Protein AF-A0AA96T340-F1 (afdb_monomer)

Radius of gyration: 32.49 Å; Cα contacts (8 Å, |Δi|>4): 1533; chains: 1; bounding box: 76×81×81 Å

Solvent-accessible surface area (backbone atoms only — not comparable to full-atom values): 41195 Å² total; per-residue (Å²): 133,86,87,86,60,64,63,72,46,76,49,75,46,79,54,94,93,41,64,44,44,32,46,36,30,49,36,89,90,39,70,36,36,41,37,37,32,40,48,68,54,60,96,86,75,66,95,65,74,82,82,49,53,55,70,60,89,51,55,88,79,50,81,39,20,38,37,27,38,34,57,59,29,42,74,78,50,100,56,52,52,40,67,31,45,29,44,75,91,42,54,40,46,60,53,51,35,56,51,47,53,56,47,29,62,74,69,72,49,57,46,53,23,29,36,24,32,15,35,29,48,2,13,35,42,15,51,52,36,18,41,68,42,64,63,10,30,18,42,29,25,42,41,46,42,30,54,84,63,44,71,61,68,67,47,46,60,40,39,56,68,23,40,66,94,57,52,75,67,54,42,48,72,76,42,32,54,75,48,22,54,58,53,25,26,51,71,72,34,31,42,36,32,32,42,40,39,35,41,67,50,17,58,66,54,40,66,44,17,52,52,48,51,56,60,48,56,77,66,50,55,92,82,42,46,73,50,59,74,46,79,46,78,45,80,41,74,84,54,32,72,54,60,75,54,72,70,59,45,51,52,50,49,68,71,66,49,70,53,72,76,77,72,70,90,64,78,70,51,42,33,16,36,29,31,44,40,61,96,62,68,87,46,45,49,61,36,56,61,31,46,60,76,65,60,38,70,30,39,30,40,29,19,66,50,41,69,66,51,58,73,54,57,62,91,81,63,85,54,51,74,48,76,41,69,42,78,48,76,47,50,28,57,26,57,35,56,74,66,49,81,28,51,28,41,36,38,38,49,29,79,46,78,63,56,38,71,60,52,47,67,51,46,44,47,49,48,69,66,76,32,43,30,34,29,34,33,44,46,71,63,55,48,64,50,23,60,81,42,61,65,38,71,69,56,47,47,30,34,49,55,26,46,77,71,72,35,60,89,48,38,52,36,41,64,79,44,70,48,32,35,37,26,41,68,56,43,61,74,71,34,51,76,39,48,46,39,31,60,42,37,50,53,51,40,52,78,72,65,52,44,71,48,53,86,46,64,72,89,49,60,69,59,53,58,78,68,64,61,91,62,34,48,41,80,43,78,85,47,76,64,56,51,52,53,50,51,54,51,52,51,31,50,48,62,56,36,76,80,44,50,58,29,64,75,38,53,70,66,67,44,48,62,66,58,53,61,46,45,74,76,45,90,74,73,94,39,75,44,89,42,57,59,40,88,35,73,89,31,83,75,43,33,34,19,35,31,29,38,35,57,65,27,56,90,24,41,63,56,28,52,56,27,53,49,73,65,41,27,40,32,39,33,36,23,36,36,33,53,89,58,58,34,63,61,54,42,50,75,73,28,27,22,36,40,54,38,85,58,65,36,40,65,43,37,37,50,16,55,31,52,68,68,50,85,32,48,32,39,36,39,42,64,29,74,48,60,62,57,38,83,68,53,44,59,40,56,44,42,37,57,75,65,36,27,31,32,22,29,28,55,71,83,74,68,64,61,60,70,53,69,71,48,41,47,33,27,51,51,26,45,73,66,66,34,37,67,46,34,50,34,36,68,78,43,57,53,27,24,38,18,40,73,45,40,68,72,57,38,43,69,36,35,44,41,34,40,39,36,52,47,47,32,53,76,75,69,49,48,69,46,59,76,45,70,65,87,57,73,83,68,50,76,86,47,64,84,37,72,47,54,98,68,80,70,19,54,50,53,41,27,51,52,12,41,43,37,32,17,48,44,51,53,66,76,72,46,70,72,74,79,67,107

Secondary structure (DSSP, 8-state):
------S-EEEEEEETTEEEEEEEE--TT-S-EEEEPP-PPPTTS-SS-S---TTGGGGGG-SSEEEEE--GGGGSSS-S--TT--BTTB-HHHHHHHHHHHHHHHHT--GGGEEEEEETHHHHHHHHHHHHSTT-EEEEES--SBGGGS-HHHHHHHHHHHSTT--HHHHHHHHHHHHBHHHHHHHHTEE-EEEEEEETT-HHHIIIIIHHHHHHHTTS-TT-EE--EEEEEE--TTTTTSPPPHHHHHHHHHHH-S---------PPPEEEEEE--S--TTHHHHHHHHGGG--SEEEEEESSHHHHHHTS-TT--SEEEEEE---TTTHHHHHHHH--SSEEEEEETT----HHHHHHHHHHHHTTS-SEEE---HHHHHHHHTTSPPPHHHHHHHHHHHHTT-GGGTT--TTSS-EEEEHHHHHHH-GGGGGSHHHHHHHHHHTT--EE-------HHHHHHT--TT-STTSPPPHHHHHHHHHHHHHHHHHHTTS-TTTT---TT--HHHHHHHHH----SEEE-------STTTT--EEEEEEESS-TTTHHHHHHHHHTT--SEEEEEEES--STHHHHHHHTT-EEEEESS---TTHHHHHHHHH--SSEEEE--SSSPPPHHHHHHHHHHHHTT-SEEEE-GGGG--SSPPHHHHHHHHHHHHTT-GGGTT--TTSSSEEEEHHHHHHH-GGGGGSHHHHHHHHHHTT--EEEEE----SSS----HHHH--SSSS-HHHHHHHHHHHHHHHHHHHHS-GGGG-

Mean predicted aligned error: 15.28 Å

Nearest PDB structures (foldseek):
  6yuv-assembly1_A  TM=7.376E-01  e=2.254E-07  Neisseria meningitidis serogroup A
  5hea-assembly1_A  TM=5.031E-01  e=1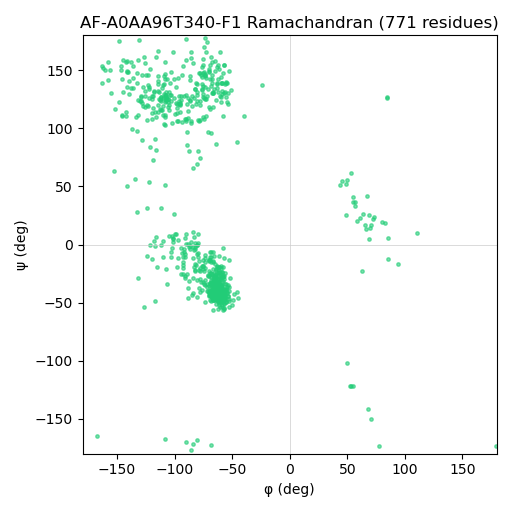.914E-06  Streptococcus parasanguinis FW213
  3q80-assembly1_A  TM=6.321E-01  e=6.190E-05  Mycobacterium tuberculosis H37Rv
  6hnq-assembly3_P  TM=5.502E-01  e=4.738E-05  Staphylococcus aureus subsp. aureus N315
  3okr-assembly1_A  TM=5.595E-01  e=1.054E-03  Mycobacterium tuberculosis H37Rv

Structure (mmCIF, N/CA/C/O backbone):
data_AF-A0AA96T340-F1
#
_entry.id   AF-A0AA96T340-F1
#
loop_
_atom_site.group_PDB
_atom_site.id
_atom_site.type_symbol
_atom_site.label_atom_id
_atom_site.label_alt_id
_atom_site.label_comp_id
_atom_site.label_asym_id
_atom_site.label_entity_id
_atom_site.label_seq_id
_atom_site.pdbx_PDB_ins_code
_atom_site.Cartn_x
_atom_site.Cartn_y
_atom_site.Cartn_z
_atom_site.occupancy
_atom_site.B_iso_or_equiv
_atom_site.auth_seq_id
_atom_site.auth_comp_id
_atom_site.auth_asym_id
_atom_site.auth_atom_id
_atom_site.pdbx_PDB_model_num
ATOM 1 N N . MET A 1 1 ? -3.541 -36.924 -28.729 1.00 50.34 1 MET A N 1
ATOM 2 C CA . MET A 1 1 ? -4.405 -35.769 -28.447 1.00 50.34 1 MET A CA 1
ATOM 3 C C . MET A 1 1 ? -3.937 -34.646 -29.336 1.00 50.34 1 MET A C 1
ATOM 5 O O . MET A 1 1 ? -2.755 -34.326 -29.276 1.00 50.34 1 MET A O 1
ATOM 9 N N . ASP A 1 2 ? -4.829 -34.131 -30.174 1.00 58.22 2 ASP A N 1
ATOM 10 C CA . ASP A 1 2 ? -4.626 -32.842 -30.830 1.00 58.22 2 ASP A CA 1
ATOM 11 C C . ASP A 1 2 ? -5.023 -31.769 -29.813 1.00 58.22 2 ASP A C 1
ATOM 13 O O . ASP A 1 2 ? -6.138 -31.799 -29.287 1.00 58.22 2 ASP A O 1
ATOM 17 N N . PHE A 1 3 ? -4.101 -30.875 -29.463 1.00 68.75 3 PHE A N 1
ATOM 18 C CA . PHE A 1 3 ? -4.396 -29.783 -28.540 1.00 68.75 3 PHE A CA 1
ATOM 19 C C . PHE A 1 3 ? -5.133 -28.678 -29.311 1.00 68.75 3 PHE A C 1
ATOM 21 O O . PHE A 1 3 ? -4.535 -27.999 -30.137 1.00 68.75 3 PHE A O 1
ATOM 28 N N . GLN A 1 4 ? -6.441 -28.531 -29.080 1.00 62.31 4 GLN A N 1
ATOM 29 C CA . GLN A 1 4 ? -7.300 -27.569 -29.795 1.00 62.31 4 GLN A CA 1
ATOM 30 C C . GLN A 1 4 ? -7.676 -26.330 -28.958 1.00 62.31 4 GLN A C 1
ATOM 32 O O . GLN A 1 4 ? -8.506 -25.535 -29.386 1.00 62.31 4 GLN A O 1
ATOM 37 N N . THR A 1 5 ? -7.098 -26.161 -27.764 1.00 73.69 5 THR A N 1
ATOM 38 C CA . THR A 1 5 ? -7.421 -25.057 -26.845 1.00 73.69 5 THR A CA 1
ATOM 39 C C . THR A 1 5 ? -6.288 -24.039 -26.752 1.00 73.69 5 THR A C 1
ATOM 41 O O . THR A 1 5 ? -5.120 -24.412 -26.651 1.00 73.69 5 THR A O 1
ATOM 44 N N . THR A 1 6 ? -6.648 -22.755 -26.749 1.00 74.25 6 THR A N 1
ATOM 45 C CA . THR A 1 6 ? -5.752 -21.629 -26.437 1.00 74.25 6 THR A CA 1
ATOM 46 C C . THR A 1 6 ? -5.800 -21.233 -24.959 1.00 74.25 6 THR A C 1
ATOM 48 O O . THR A 1 6 ? -4.922 -20.511 -24.490 1.00 74.25 6 THR A O 1
ATOM 51 N N . GLU A 1 7 ? -6.812 -21.702 -24.223 1.00 86.25 7 GLU A N 1
ATOM 52 C CA . GLU A 1 7 ? -6.923 -21.500 -22.777 1.00 86.25 7 GLU A CA 1
ATOM 53 C C . GLU A 1 7 ? -5.924 -22.387 -22.014 1.00 86.25 7 GLU A C 1
ATOM 55 O O . GLU A 1 7 ? -5.671 -23.519 -22.451 1.00 86.25 7 GLU A O 1
ATOM 60 N N . PRO A 1 8 ? -5.377 -21.919 -20.874 1.00 91.25 8 PRO A N 1
ATOM 61 C CA . PRO A 1 8 ? -4.468 -22.708 -20.050 1.00 91.25 8 PRO A CA 1
ATOM 62 C C . PRO A 1 8 ? -5.110 -24.002 -19.537 1.00 91.25 8 PRO A C 1
ATOM 64 O O . PRO A 1 8 ? -6.255 -24.007 -19.082 1.00 91.25 8 PRO A O 1
ATOM 67 N N . PHE A 1 9 ? -4.359 -25.101 -19.542 1.00 92.06 9 PHE A N 1
ATOM 68 C CA . PHE A 1 9 ? -4.819 -26.397 -19.040 1.00 92.06 9 PHE A CA 1
ATOM 69 C C . PHE A 1 9 ? -3.705 -27.152 -18.311 1.00 92.06 9 PHE A C 1
ATOM 71 O O . PHE A 1 9 ? -2.521 -26.925 -18.549 1.00 92.06 9 PHE A O 1
ATOM 78 N N . ILE A 1 10 ? -4.088 -28.074 -17.423 1.00 93.62 10 ILE A N 1
ATOM 79 C CA . ILE A 1 10 ? -3.145 -28.974 -16.751 1.00 93.62 10 ILE A CA 1
ATOM 80 C C . ILE A 1 10 ? -3.141 -30.318 -17.479 1.00 93.62 10 ILE A C 1
ATOM 82 O O . ILE A 1 10 ? -4.150 -31.024 -17.505 1.00 93.62 10 ILE A O 1
ATOM 86 N N . LEU A 1 11 ? -1.993 -30.684 -18.040 1.00 93.94 11 LEU A N 1
ATOM 87 C CA . LEU A 1 11 ? -1.708 -32.023 -18.532 1.00 93.94 11 LEU A CA 1
ATOM 88 C C . LEU A 1 11 ? -1.166 -32.870 -17.379 1.00 93.94 11 LEU A C 1
ATOM 90 O O . LEU A 1 11 ? -0.167 -32.510 -16.760 1.00 93.94 11 LEU A O 1
ATOM 94 N N . LYS A 1 12 ? -1.810 -34.007 -17.117 1.00 95.81 12 LYS A N 1
ATOM 95 C CA . LYS A 1 12 ? -1.312 -35.028 -16.192 1.00 95.81 12 LYS A CA 1
ATOM 96 C C . LYS A 1 12 ? -0.848 -36.241 -16.985 1.00 95.81 12 LYS A C 1
ATOM 98 O O . LYS A 1 12 ? -1.595 -36.740 -17.827 1.00 95.81 12 LYS A O 1
ATOM 103 N N . VAL A 1 13 ? 0.370 -36.693 -16.718 1.00 96.19 13 VAL A N 1
ATOM 104 C CA . VAL A 1 13 ? 0.964 -37.885 -17.322 1.00 96.19 13 VAL A CA 1
ATOM 105 C C . VAL A 1 13 ? 1.280 -38.868 -16.209 1.00 96.19 13 VAL A C 1
ATOM 107 O O . VAL A 1 13 ? 2.202 -38.649 -15.432 1.00 96.19 13 VAL A O 1
ATOM 110 N N . ASP A 1 14 ? 0.511 -39.949 -16.134 1.00 95.69 14 ASP A N 1
ATOM 111 C CA . ASP A 1 14 ? 0.790 -41.047 -15.215 1.00 95.69 14 ASP A CA 1
ATOM 112 C C . ASP A 1 14 ? 1.724 -42.044 -15.902 1.00 95.69 14 ASP A C 1
ATOM 114 O O . ASP A 1 14 ? 1.350 -42.677 -16.893 1.00 95.69 14 ASP A O 1
ATOM 118 N N . TRP A 1 15 ? 2.944 -42.187 -15.386 1.00 95.62 15 TRP A N 1
ATOM 119 C CA . TRP A 1 15 ? 3.943 -43.103 -15.927 1.00 95.62 15 TRP A CA 1
ATOM 120 C C . TRP A 1 15 ? 4.567 -43.936 -14.809 1.00 95.62 15 TRP A C 1
ATOM 122 O O . TRP A 1 15 ? 5.309 -43.430 -13.967 1.00 95.62 15 TRP A O 1
ATOM 132 N N . ASP A 1 16 ? 4.264 -45.238 -14.809 1.00 89.75 16 ASP A N 1
ATOM 133 C CA . ASP A 1 16 ? 4.787 -46.218 -13.852 1.00 89.75 16 ASP A CA 1
ATOM 134 C C . ASP A 1 16 ? 4.646 -45.747 -12.395 1.00 89.75 16 ASP A C 1
ATOM 136 O O . ASP A 1 16 ? 5.612 -45.687 -11.641 1.00 89.75 16 ASP A O 1
ATOM 140 N N . LYS A 1 17 ? 3.404 -45.408 -12.010 1.00 90.88 17 LYS A N 1
ATOM 141 C CA . LYS A 1 17 ? 2.977 -44.953 -10.667 1.00 90.88 17 LYS A CA 1
ATOM 142 C C . LYS A 1 17 ? 3.465 -43.568 -10.229 1.00 90.88 17 LYS A C 1
ATOM 144 O O . LYS A 1 17 ? 3.173 -43.174 -9.104 1.00 90.88 17 LYS A O 1
ATOM 149 N N . VAL A 1 18 ? 4.141 -42.827 -11.100 1.00 95.31 18 VAL A N 1
ATOM 150 C CA . VAL A 1 18 ? 4.501 -41.426 -10.860 1.00 95.31 18 VAL A CA 1
ATOM 151 C C . VAL A 1 18 ? 3.625 -40.547 -11.746 1.00 95.31 18 VAL A C 1
ATOM 153 O O . VAL A 1 18 ? 3.515 -40.788 -12.949 1.00 95.31 18 VAL A O 1
ATOM 156 N N . THR A 1 19 ? 2.986 -39.547 -11.147 1.00 95.69 19 THR A N 1
ATOM 157 C CA . THR A 1 19 ? 2.206 -38.537 -11.866 1.00 95.69 19 THR A CA 1
ATOM 158 C C . THR A 1 19 ? 3.088 -37.322 -12.124 1.00 95.69 19 THR A C 1
ATOM 160 O O . THR A 1 19 ? 3.638 -36.743 -11.189 1.00 95.69 19 THR A O 1
ATOM 163 N N . TYR A 1 20 ? 3.198 -36.927 -13.389 1.00 96.62 20 TYR A N 1
ATOM 164 C CA . TYR A 1 20 ? 3.871 -35.703 -13.813 1.00 96.62 20 TYR A CA 1
ATOM 165 C C . TYR A 1 20 ? 2.824 -34.696 -14.272 1.00 96.62 20 TYR A C 1
ATOM 167 O O . TYR A 1 20 ? 2.034 -34.980 -15.178 1.00 96.62 20 TYR A O 1
ATOM 175 N N . GLU A 1 21 ? 2.812 -33.517 -13.660 1.00 95.88 21 GLU A N 1
ATOM 176 C CA . GLU A 1 21 ? 1.877 -32.457 -14.018 1.00 95.88 21 GLU A CA 1
ATOM 177 C C . GLU A 1 21 ? 2.559 -31.282 -14.708 1.00 95.88 21 GLU A C 1
ATOM 179 O O . GLU A 1 21 ? 3.599 -30.785 -14.269 1.00 95.88 21 GLU A O 1
ATOM 184 N N . PHE A 1 22 ? 1.904 -30.798 -15.761 1.00 96.00 22 PHE A N 1
ATOM 185 C CA . PHE A 1 22 ? 2.332 -29.654 -16.549 1.00 96.00 22 PHE A CA 1
ATOM 186 C C . PHE A 1 22 ? 1.167 -28.686 -16.708 1.00 96.00 22 PHE A C 1
ATOM 188 O O . PHE A 1 22 ? 0.121 -29.064 -17.230 1.00 96.00 22 PHE A O 1
ATOM 195 N N . LEU A 1 23 ? 1.338 -27.435 -16.299 1.00 95.06 23 LEU A N 1
ATOM 196 C CA . LEU A 1 23 ? 0.421 -26.356 -16.646 1.00 95.06 23 LEU A CA 1
ATOM 197 C C . LEU A 1 23 ? 0.895 -25.731 -17.960 1.00 95.06 23 LEU A C 1
ATOM 199 O O . LEU A 1 23 ? 2.022 -25.251 -18.053 1.00 95.06 23 LEU A O 1
ATOM 203 N N . ILE A 1 24 ? 0.042 -25.752 -18.978 1.00 94.25 24 ILE A N 1
ATOM 204 C CA . ILE A 1 24 ? 0.402 -25.399 -20.351 1.00 94.25 24 ILE A CA 1
ATOM 205 C C . ILE A 1 24 ? -0.573 -24.349 -20.867 1.00 94.25 24 ILE A C 1
ATOM 207 O O . ILE A 1 24 ? -1.786 -24.504 -20.728 1.00 94.25 24 ILE A O 1
ATOM 211 N N . ARG A 1 25 ? -0.048 -23.318 -21.531 1.00 93.75 25 ARG A N 1
ATOM 212 C CA . ARG A 1 25 ? -0.840 -22.443 -22.399 1.00 93.75 25 ARG A CA 1
ATOM 213 C C . ARG A 1 25 ? -0.208 -22.393 -23.778 1.00 93.75 25 ARG A C 1
ATOM 215 O O . ARG A 1 25 ? 0.924 -21.938 -23.935 1.00 93.75 25 ARG A O 1
ATOM 222 N N . ILE A 1 26 ? -0.971 -22.847 -24.764 1.00 91.00 26 ILE A N 1
ATOM 223 C CA . ILE A 1 26 ? -0.544 -22.911 -26.158 1.00 91.00 26 ILE A CA 1
ATOM 224 C C . ILE A 1 26 ? -0.919 -21.602 -26.843 1.00 91.00 26 ILE A C 1
ATOM 226 O O . ILE A 1 26 ? -2.070 -21.165 -26.786 1.00 91.00 26 ILE A O 1
ATOM 230 N N . LYS A 1 27 ? 0.057 -20.993 -27.512 1.00 87.31 27 LYS A N 1
ATOM 231 C CA . LYS A 1 27 ? -0.152 -19.852 -28.403 1.00 87.31 27 LYS A CA 1
ATOM 232 C C . LYS A 1 27 ? 0.041 -20.332 -29.845 1.00 87.31 27 LYS A C 1
ATOM 234 O O . LYS A 1 27 ? 1.158 -20.719 -30.191 1.00 87.31 27 LYS A O 1
ATOM 239 N N . PRO A 1 28 ? -1.031 -20.373 -30.662 1.00 74.62 28 PRO A N 1
ATOM 240 C CA . PRO A 1 28 ? -0.911 -20.664 -32.087 1.00 74.62 28 PRO A CA 1
ATOM 241 C C . PRO A 1 28 ? 0.070 -19.680 -32.733 1.00 74.62 28 PRO A C 1
ATOM 243 O O . PRO A 1 28 ? 0.063 -18.505 -32.377 1.00 74.62 28 PRO A O 1
ATOM 246 N N . ASP A 1 29 ? 0.919 -20.174 -33.634 1.00 75.19 29 ASP A N 1
ATOM 247 C CA . ASP A 1 29 ? 1.916 -19.386 -34.378 1.00 75.19 29 ASP A CA 1
ATOM 248 C C . ASP A 1 29 ? 3.053 -18.767 -33.538 1.00 75.19 29 ASP A C 1
ATOM 250 O O . ASP A 1 29 ? 3.804 -17.930 -34.033 1.00 75.19 29 ASP A O 1
ATOM 254 N N . ALA A 1 30 ? 3.225 -19.185 -32.278 1.00 82.69 30 ALA A N 1
ATOM 255 C CA . ALA A 1 30 ? 4.362 -18.761 -31.465 1.00 82.69 30 ALA A CA 1
ATOM 256 C C . ALA A 1 30 ? 5.690 -19.324 -31.997 1.00 82.69 30 ALA A C 1
ATOM 258 O O . ALA A 1 30 ? 5.842 -20.535 -32.165 1.00 82.69 30 ALA A O 1
ATOM 259 N N . ASP A 1 31 ? 6.681 -18.445 -32.161 1.00 82.12 31 ASP A N 1
ATOM 260 C CA . ASP A 1 31 ? 8.016 -18.826 -32.628 1.00 82.12 31 ASP A CA 1
ATOM 261 C C . ASP A 1 31 ? 8.856 -19.538 -31.565 1.00 82.12 31 ASP A C 1
ATOM 263 O O . ASP A 1 31 ? 9.779 -20.270 -31.924 1.00 82.12 31 ASP A O 1
ATOM 267 N N . ASN A 1 32 ? 8.545 -19.345 -30.275 1.00 91.94 32 ASN A N 1
ATOM 268 C CA . ASN A 1 32 ? 9.262 -19.957 -29.156 1.00 91.94 32 ASN A CA 1
ATOM 269 C C . ASN A 1 32 ? 8.330 -20.717 -28.204 1.00 91.94 32 ASN A C 1
ATOM 271 O O . ASN A 1 32 ? 7.115 -20.503 -28.150 1.00 91.94 32 ASN A O 1
ATOM 275 N N . THR A 1 33 ? 8.933 -21.594 -27.403 1.00 95.38 33 THR A N 1
ATOM 276 C CA . THR A 1 33 ? 8.302 -22.211 -26.232 1.00 95.38 33 THR A CA 1
ATOM 277 C C . THR A 1 33 ? 9.162 -21.988 -24.995 1.00 95.38 33 THR A C 1
ATOM 279 O O . THR A 1 33 ? 10.351 -22.294 -25.001 1.00 95.38 33 THR A O 1
ATOM 282 N N . ILE A 1 34 ? 8.565 -21.468 -23.924 1.00 96.44 34 ILE A N 1
ATOM 283 C CA . ILE A 1 34 ? 9.265 -21.192 -22.665 1.00 96.44 34 ILE A CA 1
ATOM 284 C C . ILE A 1 34 ? 8.839 -22.219 -21.619 1.00 96.44 34 ILE A C 1
ATOM 286 O O . ILE A 1 34 ? 7.649 -22.371 -21.336 1.00 96.44 34 ILE A O 1
ATOM 290 N N . VAL A 1 35 ? 9.812 -22.899 -21.020 1.00 97.50 35 VAL A N 1
ATOM 291 C CA . VAL A 1 35 ? 9.593 -23.891 -19.966 1.00 97.50 35 VAL A CA 1
ATOM 292 C C . VAL A 1 35 ? 10.112 -23.354 -18.638 1.00 97.50 35 VAL A C 1
ATOM 294 O O . VAL A 1 35 ? 11.299 -23.072 -18.492 1.00 97.50 35 VAL A O 1
ATOM 297 N N . PHE A 1 36 ? 9.230 -23.223 -17.652 1.00 96.00 36 PHE A N 1
ATOM 298 C CA . PHE A 1 36 ? 9.549 -22.664 -16.342 1.00 96.00 36 PHE A CA 1
ATOM 299 C C . PHE A 1 36 ? 9.887 -23.751 -15.321 1.00 96.00 36 PHE A C 1
ATOM 301 O O . PHE A 1 36 ? 9.052 -24.598 -14.998 1.00 96.00 36 PHE A O 1
ATOM 308 N N . GLY A 1 37 ? 11.094 -23.663 -14.763 1.00 85.31 37 GLY A N 1
ATOM 309 C CA . GLY A 1 37 ? 11.569 -24.473 -13.653 1.00 85.31 37 GLY A CA 1
ATOM 310 C C . GLY A 1 37 ? 11.079 -23.981 -12.293 1.00 85.31 37 GLY A C 1
ATOM 311 O O . GLY A 1 37 ? 11.090 -22.784 -11.975 1.00 85.31 37 GLY A O 1
ATOM 312 N N . SER A 1 38 ? 10.682 -24.932 -11.453 1.00 78.31 38 SER A N 1
ATOM 313 C CA . SER A 1 38 ? 10.172 -24.665 -10.108 1.00 78.31 38 SER A CA 1
ATOM 314 C C . SER A 1 38 ? 11.296 -24.300 -9.123 1.00 78.31 38 SER A C 1
ATOM 316 O O . SER A 1 38 ? 12.284 -25.008 -8.999 1.00 78.31 38 SER A O 1
ATOM 318 N N . GLY A 1 39 ? 11.174 -23.163 -8.426 1.00 75.75 39 GLY A N 1
ATOM 319 C CA . GLY A 1 39 ? 12.084 -22.773 -7.332 1.00 75.75 39 GLY A CA 1
ATOM 320 C C . GLY A 1 39 ? 11.710 -23.394 -5.978 1.00 75.75 39 GLY A C 1
ATOM 321 O O . GLY A 1 39 ? 10.818 -24.235 -5.913 1.00 75.75 39 GLY A O 1
ATOM 322 N N . ALA A 1 40 ? 12.366 -22.961 -4.895 1.00 69.88 40 ALA A N 1
ATOM 323 C CA . ALA A 1 40 ? 11.992 -23.356 -3.534 1.00 69.88 40 ALA A CA 1
ATOM 324 C C . ALA A 1 40 ? 10.732 -22.611 -3.059 1.00 69.88 40 ALA A C 1
ATOM 326 O O . ALA A 1 40 ? 10.657 -21.389 -3.184 1.00 69.88 40 ALA A O 1
ATOM 327 N N . GLY A 1 41 ? 9.766 -23.334 -2.490 1.00 57.28 41 GLY A N 1
ATOM 328 C CA . GLY A 1 41 ? 8.598 -22.746 -1.830 1.00 57.28 41 GLY A CA 1
ATOM 329 C C . GLY A 1 41 ? 8.925 -22.326 -0.393 1.00 57.28 41 GLY A C 1
ATOM 330 O O . GLY A 1 41 ? 9.544 -23.084 0.356 1.00 57.28 41 GLY A O 1
ATOM 331 N N . GLY A 1 42 ? 8.524 -21.121 0.021 1.00 46.22 42 GLY A N 1
ATOM 332 C CA . GLY A 1 42 ? 8.657 -20.692 1.414 1.00 46.22 42 GLY A CA 1
ATOM 333 C C . GLY A 1 42 ? 7.759 -21.524 2.338 1.00 46.22 42 GLY A C 1
ATOM 334 O O . GLY A 1 42 ? 6.574 -21.692 2.060 1.00 46.22 42 GLY A O 1
ATOM 335 N N . PHE A 1 43 ? 8.288 -21.991 3.476 1.00 39.00 43 PHE A N 1
ATOM 336 C CA . PHE A 1 43 ? 7.528 -22.732 4.503 1.00 39.00 43 PHE A CA 1
ATOM 337 C C . PHE A 1 43 ? 6.303 -21.966 5.059 1.00 39.00 43 PHE A C 1
ATOM 339 O O . PHE A 1 43 ? 5.480 -22.560 5.748 1.00 39.00 43 PHE A O 1
ATOM 346 N N . GLN A 1 44 ? 6.174 -20.664 4.774 1.00 35.91 44 GLN A N 1
ATOM 347 C CA . GLN A 1 44 ? 5.072 -19.798 5.211 1.00 35.91 44 GLN A CA 1
ATOM 348 C C . GLN A 1 44 ? 4.018 -19.487 4.129 1.00 35.91 44 GLN A C 1
ATOM 350 O O . GLN A 1 44 ? 3.000 -18.892 4.469 1.00 35.91 44 GLN A O 1
ATOM 355 N N . GLU A 1 45 ? 4.206 -19.892 2.865 1.00 37.50 45 GLU A N 1
ATOM 356 C CA . GLU A 1 45 ? 3.325 -19.482 1.748 1.00 37.50 45 GLU A CA 1
ATOM 357 C C . GLU A 1 45 ? 2.462 -20.604 1.138 1.00 37.50 45 GLU A C 1
ATOM 359 O O . GLU A 1 45 ? 1.693 -20.346 0.217 1.00 37.50 45 GLU A O 1
ATOM 364 N N . GLN A 1 46 ? 2.547 -21.847 1.617 1.00 44.84 46 GLN A N 1
ATOM 365 C CA . GLN A 1 46 ? 1.946 -22.996 0.922 1.00 44.84 46 GLN A CA 1
ATOM 366 C C . GLN A 1 46 ? 0.841 -23.661 1.769 1.00 44.84 46 GLN A C 1
ATOM 368 O O . GLN A 1 46 ? 1.130 -24.566 2.553 1.00 44.84 46 GLN A O 1
ATOM 373 N N . PRO A 1 47 ? -0.437 -23.251 1.639 1.00 40.25 47 PRO A N 1
ATOM 374 C CA . PRO A 1 47 ? -1.559 -23.954 2.268 1.00 40.25 47 PRO A CA 1
ATOM 375 C C . PRO A 1 47 ? -1.913 -25.295 1.588 1.00 40.25 47 PRO A C 1
ATOM 377 O O . PRO A 1 47 ? -2.738 -26.037 2.119 1.00 40.25 47 PRO A O 1
ATOM 380 N N . ILE A 1 48 ? -1.329 -25.622 0.426 1.00 51.66 48 ILE A N 1
ATOM 381 C CA . ILE A 1 48 ? -1.692 -26.776 -0.415 1.00 51.66 48 ILE A CA 1
ATOM 382 C C . ILE A 1 48 ? -0.393 -27.397 -0.962 1.00 51.66 48 ILE A C 1
ATOM 384 O O . ILE A 1 48 ? 0.465 -26.670 -1.444 1.00 51.66 48 ILE A O 1
ATOM 388 N N . GLY A 1 49 ? -0.213 -28.717 -0.829 1.00 65.06 49 GLY A N 1
ATOM 389 C CA . GLY A 1 49 ? 0.952 -29.446 -1.362 1.00 65.06 49 GLY A CA 1
ATOM 390 C C . GLY A 1 49 ? 0.993 -29.504 -2.903 1.00 65.06 49 GLY A C 1
ATOM 391 O O . GLY A 1 49 ? 0.171 -28.858 -3.551 1.00 65.06 49 GLY A O 1
ATOM 392 N N . PRO A 1 50 ? 1.924 -30.271 -3.507 1.00 79.62 50 PRO A N 1
ATOM 393 C CA . PRO A 1 50 ? 2.012 -30.423 -4.965 1.00 79.62 50 PRO A CA 1
ATOM 394 C C . PRO A 1 50 ? 0.674 -30.847 -5.621 1.00 79.62 50 PRO A C 1
ATOM 396 O O . PRO A 1 50 ? -0.129 -31.528 -4.973 1.00 79.62 50 PRO A O 1
ATOM 399 N N . PRO A 1 51 ? 0.413 -30.436 -6.885 1.00 87.81 51 PRO A N 1
ATOM 400 C CA . PRO A 1 51 ? 1.376 -29.848 -7.823 1.00 87.81 51 PRO A CA 1
ATOM 401 C C . PRO A 1 51 ? 1.643 -28.349 -7.615 1.00 87.81 51 PRO A C 1
ATOM 403 O O . PRO A 1 51 ? 0.718 -27.564 -7.410 1.00 87.81 51 PRO A O 1
ATOM 406 N N . ILE A 1 52 ? 2.914 -27.943 -7.732 1.00 86.44 52 ILE A N 1
ATOM 407 C CA . ILE A 1 52 ? 3.360 -26.545 -7.627 1.00 86.44 52 ILE A CA 1
ATOM 408 C C . ILE A 1 52 ? 3.860 -26.055 -8.990 1.00 86.44 52 ILE A C 1
ATOM 410 O O . ILE A 1 52 ? 4.787 -26.623 -9.562 1.00 86.44 52 ILE A O 1
ATOM 414 N N . PHE A 1 53 ? 3.294 -24.947 -9.475 1.00 89.88 53 PHE A N 1
ATOM 415 C CA . PHE A 1 53 ? 3.710 -24.284 -10.715 1.00 89.88 53 PHE A CA 1
ATOM 416 C C . PHE A 1 53 ? 4.247 -22.882 -10.418 1.00 89.88 53 PHE A C 1
ATOM 418 O O . PHE A 1 53 ? 3.531 -21.887 -10.532 1.00 89.88 53 PHE A O 1
ATOM 425 N N . HIS A 1 54 ? 5.509 -22.767 -10.004 1.00 86.12 54 HIS A N 1
ATOM 426 C CA . HIS A 1 54 ? 6.078 -21.447 -9.723 1.00 86.12 54 HIS A CA 1
ATOM 427 C C . HIS A 1 54 ? 6.032 -20.544 -10.962 1.00 86.12 54 HIS A C 1
ATOM 429 O O . HIS A 1 54 ? 6.343 -20.980 -12.066 1.00 86.12 54 HIS A O 1
ATOM 435 N N . ARG A 1 55 ? 5.692 -19.263 -10.753 1.00 87.50 55 ARG A N 1
ATOM 436 C CA . ARG A 1 55 ? 5.593 -18.220 -11.797 1.00 87.50 55 ARG A CA 1
ATOM 437 C C . ARG A 1 55 ? 4.430 -18.387 -12.778 1.00 87.50 55 ARG A C 1
ATOM 439 O O . ARG A 1 55 ? 4.393 -17.684 -13.784 1.00 87.50 55 ARG A O 1
ATOM 446 N N . HIS A 1 56 ? 3.449 -19.243 -12.482 1.00 87.00 56 HIS A N 1
ATOM 447 C CA . HIS A 1 56 ? 2.281 -19.411 -13.353 1.00 87.00 56 HIS A CA 1
ATOM 448 C C . HIS A 1 56 ? 1.496 -18.105 -13.584 1.00 87.00 56 HIS A C 1
ATOM 450 O O . HIS A 1 56 ? 0.891 -17.928 -14.635 1.00 87.00 56 HIS A O 1
ATOM 456 N N . SER A 1 57 ? 1.545 -17.153 -12.644 1.00 87.38 57 SER A N 1
ATOM 457 C CA . SER A 1 57 ? 0.933 -15.823 -12.790 1.00 87.38 57 SER A CA 1
ATOM 458 C C . SER A 1 57 ? 1.615 -14.926 -13.832 1.00 87.38 57 SER A C 1
ATOM 460 O O . SER A 1 57 ? 1.145 -13.821 -14.088 1.00 87.38 57 SER A O 1
ATOM 462 N N . TRP A 1 58 ? 2.742 -15.351 -14.414 1.00 87.75 58 TRP A N 1
ATOM 463 C CA . TRP A 1 58 ? 3.446 -14.616 -15.472 1.00 87.75 58 TRP A CA 1
ATOM 464 C C . TRP A 1 58 ? 2.994 -15.034 -16.866 1.00 87.75 58 TRP A C 1
ATOM 466 O O . TRP A 1 58 ? 3.466 -14.474 -17.847 1.00 87.75 58 TRP A O 1
ATOM 476 N N . MET A 1 59 ? 2.113 -16.027 -16.959 1.00 88.19 59 MET A N 1
ATOM 477 C CA . MET A 1 59 ? 1.663 -16.608 -18.214 1.00 88.19 59 MET A CA 1
ATOM 478 C C . MET A 1 59 ? 1.226 -15.519 -19.205 1.00 88.19 59 MET A C 1
ATOM 480 O O . MET A 1 59 ? 1.719 -15.485 -20.327 1.00 88.19 59 MET A O 1
ATOM 484 N N . ASP A 1 60 ? 0.411 -14.551 -18.786 1.00 84.62 60 ASP A N 1
ATOM 485 C CA . ASP A 1 60 ? -0.116 -13.477 -19.650 1.00 84.62 60 ASP A CA 1
ATOM 486 C C . ASP A 1 60 ? 0.907 -12.443 -20.136 1.00 84.62 60 ASP A C 1
ATOM 488 O O . ASP A 1 60 ? 0.599 -11.669 -21.035 1.00 84.62 60 ASP A O 1
ATOM 492 N N . GLU A 1 61 ? 2.145 -12.497 -19.648 1.00 86.31 61 GLU A N 1
ATOM 493 C CA . GLU A 1 61 ? 3.235 -11.602 -20.066 1.00 86.31 61 GLU A CA 1
ATOM 494 C C . GLU A 1 61 ? 3.957 -12.078 -21.339 1.00 86.31 61 GLU A C 1
ATOM 496 O O . GLU A 1 61 ? 4.768 -11.349 -21.915 1.00 86.31 61 GLU A O 1
ATOM 501 N N . PHE A 1 62 ? 3.707 -13.319 -21.769 1.00 86.75 62 PHE A N 1
ATOM 502 C CA . PHE A 1 62 ? 4.385 -13.932 -22.910 1.00 86.75 62 PHE A CA 1
ATOM 503 C C . PHE A 1 62 ? 3.432 -14.121 -24.088 1.00 86.75 62 PHE A C 1
ATOM 505 O O . PHE A 1 62 ? 2.318 -14.624 -23.932 1.00 86.75 62 PHE A O 1
ATOM 512 N N . GLU A 1 63 ? 3.895 -13.766 -25.285 1.00 87.44 63 GLU A N 1
ATOM 513 C CA . GLU A 1 63 ? 3.224 -14.102 -26.547 1.00 87.44 63 GLU A CA 1
ATOM 514 C C . GLU A 1 63 ? 3.534 -15.542 -27.001 1.00 87.44 63 GLU A C 1
ATOM 516 O O . GLU A 1 63 ? 2.911 -16.046 -27.929 1.00 87.44 63 GLU A O 1
ATOM 521 N N . ASP A 1 64 ? 4.459 -16.218 -26.315 1.00 91.44 64 ASP A N 1
ATOM 522 C CA . ASP A 1 64 ? 4.922 -17.569 -26.618 1.00 91.44 64 ASP A CA 1
ATOM 523 C C . ASP A 1 64 ? 4.039 -18.658 -25.991 1.00 91.44 64 ASP A C 1
ATOM 525 O O . ASP A 1 64 ? 3.260 -18.423 -25.053 1.00 91.44 64 ASP A O 1
ATOM 529 N N . THR A 1 65 ? 4.225 -19.892 -26.465 1.00 93.00 65 THR A N 1
ATOM 530 C CA . THR A 1 65 ? 3.743 -21.067 -25.734 1.00 93.00 65 THR A CA 1
ATOM 531 C C . THR A 1 65 ? 4.532 -21.191 -24.432 1.00 93.00 65 THR A C 1
ATOM 533 O O . THR A 1 65 ? 5.761 -21.133 -24.434 1.00 93.00 65 THR A O 1
ATOM 536 N N . VAL A 1 66 ? 3.836 -21.356 -23.307 1.00 95.25 66 VAL A N 1
ATOM 537 C CA . VAL A 1 66 ? 4.470 -21.472 -21.986 1.00 95.25 66 VAL A CA 1
ATOM 538 C C . VAL A 1 66 ? 4.070 -22.769 -21.297 1.00 95.25 66 VAL A C 1
ATOM 540 O O . VAL A 1 66 ? 2.903 -23.169 -21.321 1.00 95.25 66 VAL A O 1
ATOM 543 N N . ILE A 1 67 ? 5.055 -23.423 -20.684 1.00 96.69 67 ILE A N 1
ATOM 544 C CA . ILE A 1 67 ? 4.914 -24.698 -19.982 1.00 96.69 67 ILE A CA 1
ATOM 545 C C . ILE A 1 67 ? 5.531 -24.552 -18.592 1.00 96.69 67 ILE A C 1
ATOM 547 O O . ILE A 1 67 ? 6.687 -24.165 -18.448 1.00 96.69 67 ILE A O 1
ATOM 551 N N . TYR A 1 68 ? 4.777 -24.901 -17.560 1.00 96.19 68 TYR A N 1
ATOM 552 C CA . TYR A 1 68 ? 5.244 -24.986 -16.179 1.00 96.19 68 TYR A CA 1
ATOM 553 C C . TYR A 1 68 ? 5.166 -26.443 -15.752 1.00 96.19 68 TYR A C 1
ATOM 555 O O . TYR A 1 68 ? 4.126 -27.066 -15.955 1.00 96.19 68 TYR A O 1
ATOM 563 N N . TYR A 1 69 ? 6.219 -26.986 -15.147 1.00 94.94 69 TYR A N 1
ATOM 564 C CA . TYR A 1 69 ? 6.212 -28.364 -14.655 1.00 94.94 69 TYR A CA 1
ATOM 565 C C . TYR A 1 69 ? 6.306 -28.411 -13.127 1.00 94.94 69 TYR A C 1
ATOM 567 O O . TYR A 1 69 ? 7.029 -27.631 -12.494 1.00 94.94 69 TYR A O 1
ATOM 575 N N . ASN A 1 70 ? 5.558 -29.340 -12.540 1.00 93.12 70 ASN A N 1
ATOM 576 C CA . ASN A 1 70 ? 5.700 -29.711 -11.139 1.00 93.12 70 ASN A CA 1
ATOM 577 C C . ASN A 1 70 ? 6.912 -30.644 -10.971 1.00 93.12 70 ASN A C 1
ATOM 579 O O . ASN A 1 70 ? 7.201 -31.439 -11.862 1.00 93.12 70 ASN A O 1
ATOM 583 N N . ASP A 1 71 ? 7.602 -30.567 -9.832 1.00 94.31 71 ASP A N 1
ATOM 584 C CA . ASP A 1 71 ? 8.648 -31.525 -9.451 1.00 94.31 71 ASP A CA 1
ATOM 585 C C . ASP A 1 71 ? 8.013 -32.672 -8.639 1.00 94.31 71 ASP A C 1
ATOM 587 O O . ASP A 1 71 ? 7.665 -32.461 -7.472 1.00 94.31 71 ASP A O 1
ATOM 591 N N . PRO A 1 72 ? 7.874 -33.897 -9.190 1.00 94.50 72 PRO A N 1
ATOM 592 C CA . PRO A 1 72 ? 7.224 -34.990 -8.473 1.00 94.50 72 PRO A CA 1
ATOM 593 C C . PRO A 1 72 ? 8.038 -35.504 -7.279 1.00 94.50 72 PRO A C 1
ATOM 595 O O . PRO A 1 72 ? 7.502 -36.234 -6.448 1.00 94.50 72 PRO A O 1
ATOM 598 N N . THR A 1 73 ? 9.305 -35.097 -7.129 1.00 95.12 73 THR A N 1
ATOM 599 C CA . THR A 1 73 ? 10.117 -35.399 -5.935 1.00 95.12 73 THR A CA 1
ATOM 600 C C . THR A 1 73 ? 9.446 -34.846 -4.673 1.00 95.12 73 THR A C 1
ATOM 602 O O . THR A 1 73 ? 9.561 -35.426 -3.596 1.00 95.12 73 THR A O 1
ATOM 605 N N . LEU A 1 74 ? 8.662 -33.768 -4.806 1.00 92.25 74 LEU A N 1
ATOM 606 C CA . LEU A 1 74 ? 7.872 -33.186 -3.720 1.00 92.25 74 LEU A CA 1
ATOM 607 C C . LEU A 1 74 ? 6.786 -34.134 -3.178 1.00 92.25 74 LEU A C 1
ATOM 609 O O . LEU A 1 74 ? 6.312 -33.928 -2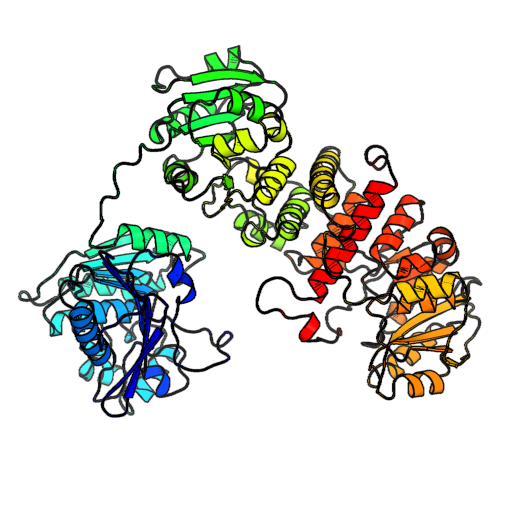.064 1.00 92.25 74 LEU A O 1
ATOM 613 N N . TYR A 1 75 ? 6.397 -35.176 -3.921 1.00 91.75 75 TYR A N 1
ATOM 614 C CA . TYR A 1 75 ? 5.470 -36.203 -3.434 1.00 91.75 75 TYR A CA 1
ATOM 615 C C . TYR A 1 75 ? 6.137 -37.241 -2.517 1.00 91.75 75 TYR A C 1
ATOM 617 O O . TYR A 1 75 ? 5.428 -37.966 -1.820 1.00 91.75 75 TYR A O 1
ATOM 625 N N . LEU A 1 76 ? 7.476 -37.305 -2.467 1.00 91.69 76 LEU A N 1
ATOM 626 C CA . LEU A 1 76 ? 8.202 -38.259 -1.615 1.00 91.69 76 LEU A CA 1
ATOM 627 C C . LEU A 1 76 ? 8.198 -37.857 -0.131 1.00 91.69 76 LEU A C 1
ATOM 629 O O . LEU A 1 76 ? 8.391 -38.701 0.742 1.00 91.69 76 LEU A O 1
ATOM 633 N N . GLY A 1 77 ? 7.968 -36.578 0.181 1.00 85.94 77 GLY A N 1
ATOM 634 C CA . GLY A 1 77 ? 7.956 -36.084 1.555 1.00 85.94 77 GLY A CA 1
ATOM 635 C C . GLY A 1 77 ? 7.687 -34.585 1.662 1.00 85.94 77 GLY A C 1
ATOM 636 O O . GLY A 1 77 ? 7.393 -33.907 0.685 1.00 85.94 77 GLY A O 1
ATOM 637 N N . LYS A 1 78 ? 7.790 -34.038 2.878 1.00 84.19 78 LYS A N 1
ATOM 638 C CA . LYS A 1 78 ? 7.592 -32.599 3.125 1.00 84.19 78 LYS A CA 1
ATOM 639 C C . LYS A 1 78 ? 8.844 -31.809 2.740 1.00 84.19 78 LYS A C 1
ATOM 641 O O . LYS A 1 78 ? 9.651 -31.462 3.600 1.00 84.19 78 LYS A O 1
ATOM 646 N N . LEU A 1 79 ? 8.992 -31.547 1.448 1.00 85.69 79 LEU A N 1
ATOM 647 C CA . LEU A 1 79 ? 10.113 -30.813 0.867 1.00 85.69 79 LEU A CA 1
ATOM 648 C C . LEU A 1 79 ? 9.682 -29.410 0.428 1.00 85.69 79 LEU A C 1
ATOM 650 O O . LEU A 1 79 ? 8.593 -29.228 -0.108 1.00 85.69 79 LEU A O 1
ATOM 654 N N . SER A 1 80 ? 10.555 -28.419 0.619 1.00 82.56 80 SER A N 1
ATOM 655 C CA . SER A 1 80 ? 10.389 -27.085 0.022 1.00 82.56 80 SER A CA 1
ATOM 656 C C . SER A 1 80 ? 10.892 -27.021 -1.425 1.00 82.56 80 SER A C 1
ATOM 658 O O . SER A 1 80 ? 10.532 -26.102 -2.159 1.00 82.56 80 SER A O 1
ATOM 660 N N . LEU A 1 81 ? 11.739 -27.976 -1.824 1.00 90.12 81 LEU A N 1
ATOM 661 C CA . LEU A 1 81 ? 12.337 -28.119 -3.147 1.00 90.12 81 LEU A CA 1
ATOM 662 C C . LEU A 1 81 ? 12.892 -29.542 -3.298 1.00 90.12 81 LEU A C 1
ATOM 664 O O . LEU A 1 81 ? 13.496 -30.045 -2.354 1.00 90.12 81 LEU A O 1
ATOM 668 N N . GLY A 1 82 ? 12.709 -30.174 -4.460 1.00 93.56 82 GLY A N 1
ATOM 669 C CA . GLY A 1 82 ? 13.202 -31.530 -4.725 1.00 93.56 82 GLY A CA 1
ATOM 670 C C . GLY A 1 82 ? 14.359 -31.624 -5.723 1.00 93.56 82 GLY A C 1
ATOM 671 O O . GLY A 1 82 ? 14.953 -32.690 -5.848 1.00 93.56 82 GLY A O 1
ATOM 672 N N . TRP A 1 83 ? 14.695 -30.536 -6.430 1.00 96.25 83 TRP A N 1
ATOM 673 C CA . TRP A 1 83 ? 15.679 -30.519 -7.530 1.00 96.25 83 TRP A CA 1
ATOM 674 C C . TRP A 1 83 ? 15.463 -31.631 -8.579 1.00 96.25 83 TRP A C 1
ATOM 676 O O . TRP A 1 83 ? 16.417 -32.043 -9.242 1.00 96.25 83 TRP A O 1
ATOM 686 N N . GLY A 1 84 ? 14.230 -32.134 -8.718 1.00 95.75 84 GLY A N 1
ATOM 687 C CA . GLY A 1 84 ? 13.859 -33.167 -9.686 1.00 95.75 84 GLY A CA 1
ATOM 688 C C . GLY A 1 84 ? 14.589 -34.508 -9.528 1.00 95.75 84 GLY A C 1
ATOM 689 O O . GLY A 1 84 ? 14.710 -35.257 -10.499 1.00 95.75 84 GLY A O 1
ATOM 690 N N . GLN A 1 85 ? 15.103 -34.811 -8.332 1.00 97.12 85 GLN A N 1
ATOM 691 C CA . GLN A 1 85 ? 15.930 -35.999 -8.087 1.00 97.12 85 GLN A CA 1
ATOM 692 C C . GLN A 1 85 ? 15.161 -37.318 -8.243 1.00 97.12 85 GLN A C 1
ATOM 694 O O . GLN A 1 85 ? 15.700 -38.272 -8.805 1.00 97.12 85 GLN A O 1
ATOM 699 N N . GLY A 1 86 ? 13.899 -37.366 -7.812 1.00 96.44 86 GLY A N 1
ATOM 700 C CA . GLY A 1 86 ? 13.088 -38.580 -7.838 1.00 96.44 86 GLY A CA 1
ATOM 701 C C . GLY A 1 86 ? 13.556 -39.660 -6.864 1.00 96.44 86 GLY A C 1
ATOM 702 O O . GLY A 1 86 ? 13.919 -39.374 -5.729 1.00 96.44 86 GLY A O 1
ATOM 703 N N . GLU A 1 87 ? 13.491 -40.917 -7.290 1.00 96.19 87 GLU A N 1
ATOM 704 C CA . GLU A 1 87 ? 13.830 -42.081 -6.467 1.00 96.19 87 GLU A CA 1
ATOM 705 C C . GLU A 1 87 ? 15.227 -42.622 -6.813 1.00 96.19 87 GLU A C 1
ATOM 707 O O . GLU A 1 87 ? 15.782 -42.357 -7.885 1.00 96.19 87 GLU A O 1
ATOM 712 N N . LEU A 1 88 ? 15.770 -43.479 -5.942 1.00 96.56 88 LEU A N 1
ATOM 713 C CA . LEU A 1 88 ? 17.100 -44.089 -6.086 1.00 96.56 88 LEU A CA 1
ATOM 714 C C . LEU A 1 88 ? 17.358 -44.615 -7.510 1.00 96.56 88 LEU A C 1
ATOM 716 O O . LEU A 1 88 ? 18.376 -44.315 -8.131 1.00 96.56 88 LEU A O 1
ATOM 720 N N . ASN A 1 89 ? 16.384 -45.334 -8.070 1.00 94.62 89 ASN A N 1
ATOM 721 C CA . ASN A 1 89 ? 16.499 -45.974 -9.381 1.00 94.62 89 ASN A CA 1
ATOM 722 C C . ASN A 1 89 ? 15.802 -45.207 -10.518 1.00 94.62 89 ASN A C 1
ATOM 724 O O . ASN A 1 89 ? 15.761 -45.717 -11.636 1.00 94.62 89 ASN A O 1
ATOM 728 N N . ARG A 1 90 ? 15.249 -44.013 -10.266 1.00 96.62 90 ARG A N 1
ATOM 729 C CA . ARG A 1 90 ? 14.460 -43.271 -11.260 1.00 96.62 90 ARG A CA 1
ATOM 730 C C . ARG A 1 90 ? 14.655 -41.763 -11.135 1.00 96.62 90 ARG A C 1
ATOM 732 O O . ARG A 1 90 ? 14.185 -41.149 -10.183 1.00 96.62 90 ARG A O 1
ATOM 739 N N . PHE A 1 91 ? 15.327 -41.174 -12.123 1.00 97.62 91 PHE A N 1
ATOM 740 C CA . PHE A 1 91 ? 15.628 -39.746 -12.144 1.00 97.62 91 PHE A CA 1
ATOM 741 C C . PHE A 1 91 ? 14.497 -38.946 -12.798 1.00 97.62 91 PHE A C 1
ATOM 743 O O . PHE A 1 91 ? 14.313 -38.991 -14.015 1.00 97.62 91 PHE A O 1
ATOM 750 N N . TYR A 1 92 ? 13.747 -38.181 -12.007 1.00 97.81 92 TYR A N 1
ATOM 751 C CA . TYR A 1 92 ? 12.537 -37.521 -12.508 1.00 97.81 92 TYR A CA 1
ATOM 752 C C . TYR A 1 92 ? 12.803 -36.408 -13.527 1.00 97.81 92 TYR A C 1
ATOM 754 O O . TYR A 1 92 ? 11.962 -36.212 -14.400 1.00 97.81 92 TYR A O 1
ATOM 762 N N . LEU A 1 93 ? 13.952 -35.720 -13.502 1.00 97.88 93 LEU A N 1
ATOM 763 C CA . LEU A 1 93 ? 14.287 -34.758 -14.569 1.00 97.88 93 LEU A CA 1
ATOM 764 C C . LEU A 1 93 ? 14.453 -35.423 -15.935 1.00 97.88 93 LEU A C 1
ATOM 766 O O . LEU A 1 93 ? 14.080 -34.823 -16.940 1.00 97.88 93 LEU A O 1
ATOM 770 N N . GLN A 1 94 ? 14.963 -36.655 -15.981 1.00 97.94 94 GLN A N 1
ATOM 771 C CA . GLN A 1 94 ? 15.046 -37.406 -17.232 1.00 97.94 94 GLN A CA 1
ATOM 772 C C . GLN A 1 94 ? 13.645 -37.756 -17.749 1.00 97.94 94 GLN A C 1
ATOM 774 O O . GLN A 1 94 ? 13.363 -37.593 -18.934 1.00 97.94 94 GLN A O 1
ATOM 779 N N . ASP A 1 95 ? 12.740 -38.167 -16.860 1.00 98.12 95 ASP A N 1
ATOM 780 C CA . ASP A 1 95 ? 11.353 -38.458 -17.232 1.00 98.12 95 ASP A CA 1
ATOM 781 C C . ASP A 1 95 ? 10.612 -37.202 -17.709 1.00 98.12 95 ASP A C 1
ATOM 783 O O . ASP A 1 95 ? 9.917 -37.243 -18.725 1.00 98.12 95 ASP A O 1
ATOM 787 N N . ILE A 1 96 ? 10.804 -36.069 -17.024 1.00 98.12 96 ILE A N 1
ATOM 788 C CA . ILE A 1 96 ? 10.262 -34.769 -17.436 1.00 98.12 96 ILE A CA 1
ATOM 789 C C . ILE A 1 96 ? 10.790 -34.393 -18.823 1.00 98.12 96 ILE A C 1
ATOM 791 O O . ILE A 1 96 ? 9.994 -33.990 -19.669 1.00 98.12 96 ILE A O 1
ATOM 795 N N . ALA A 1 97 ? 12.090 -34.559 -19.089 1.00 97.94 97 ALA A N 1
ATOM 796 C CA . ALA A 1 97 ? 12.666 -34.290 -20.405 1.00 97.94 97 ALA A CA 1
ATOM 797 C C . ALA A 1 97 ? 12.032 -35.167 -21.497 1.00 97.94 97 ALA A C 1
ATOM 799 O O . ALA A 1 97 ? 11.566 -34.632 -22.501 1.00 97.94 97 ALA A O 1
ATOM 800 N N . ASN A 1 98 ? 11.903 -36.478 -21.263 1.00 97.81 98 ASN A N 1
ATOM 801 C CA . ASN A 1 98 ? 11.258 -37.404 -22.202 1.00 97.81 98 ASN A CA 1
ATOM 802 C C . ASN A 1 98 ? 9.803 -36.993 -22.509 1.00 97.81 98 ASN A C 1
ATOM 804 O O . ASN A 1 98 ? 9.358 -37.026 -23.659 1.00 97.81 98 ASN A O 1
ATOM 808 N N . ILE A 1 99 ? 9.044 -36.585 -21.484 1.00 97.69 99 ILE A N 1
ATOM 809 C CA . ILE A 1 99 ? 7.662 -36.114 -21.653 1.00 97.69 99 ILE A CA 1
ATOM 810 C C . ILE A 1 99 ? 7.629 -34.800 -22.444 1.00 97.69 99 ILE A C 1
ATOM 812 O O . ILE A 1 99 ? 6.792 -34.649 -23.338 1.00 97.69 99 ILE A O 1
ATOM 816 N N . LEU A 1 100 ? 8.533 -33.863 -22.143 1.00 97.19 100 LEU A N 1
ATOM 817 C CA . LEU A 1 100 ? 8.643 -32.588 -22.850 1.00 97.19 100 LEU A CA 1
ATOM 818 C C . LEU A 1 100 ? 9.010 -32.781 -24.324 1.00 97.19 100 LEU A C 1
ATOM 820 O O . LEU A 1 100 ? 8.392 -32.143 -25.167 1.00 97.19 100 LEU A O 1
ATOM 824 N N . GLU A 1 101 ? 9.922 -33.691 -24.668 1.00 96.12 101 GLU A N 1
ATOM 825 C CA . GLU A 1 101 ? 10.250 -33.995 -26.069 1.00 96.12 101 GLU A CA 1
ATOM 826 C C . GLU A 1 101 ? 9.033 -34.521 -26.840 1.00 96.12 101 GLU A C 1
ATOM 828 O O . GLU A 1 101 ? 8.729 -34.049 -27.939 1.00 96.12 101 GLU A O 1
ATOM 833 N N . ILE A 1 102 ? 8.265 -35.440 -26.242 1.00 94.94 102 ILE A N 1
ATOM 834 C CA . ILE A 1 102 ? 7.006 -35.922 -26.832 1.00 94.94 102 ILE A CA 1
ATOM 835 C C . ILE A 1 102 ? 6.012 -34.766 -26.997 1.00 94.94 102 ILE A C 1
ATOM 837 O O . ILE A 1 102 ? 5.307 -34.690 -28.011 1.00 94.94 102 ILE A O 1
ATOM 841 N N . LEU A 1 103 ? 5.937 -33.870 -26.011 1.00 93.12 103 LEU A N 1
ATOM 842 C CA . LEU A 1 103 ? 5.073 -32.698 -26.056 1.00 93.12 103 LEU A CA 1
ATOM 843 C C . LEU A 1 103 ? 5.500 -31.737 -27.175 1.00 93.12 103 LEU A C 1
ATOM 845 O O . LEU A 1 103 ? 4.646 -31.334 -27.960 1.00 93.12 103 LEU A O 1
ATOM 849 N N . PHE A 1 104 ? 6.792 -31.442 -27.326 1.00 93.44 104 PHE A N 1
ATOM 850 C CA . PHE A 1 104 ? 7.316 -30.587 -28.395 1.00 93.44 104 PHE A CA 1
ATOM 851 C C . PHE A 1 104 ? 7.042 -31.169 -29.781 1.00 93.44 104 PHE A C 1
ATOM 853 O O . PHE A 1 104 ? 6.563 -30.443 -30.651 1.00 93.44 104 PHE A O 1
ATOM 860 N N . ILE A 1 105 ? 7.206 -32.484 -29.969 1.00 91.00 105 ILE A N 1
ATOM 861 C CA . ILE A 1 105 ? 6.834 -33.164 -31.222 1.00 91.00 105 ILE A CA 1
ATOM 862 C C . ILE A 1 105 ? 5.343 -32.963 -31.528 1.00 91.00 105 ILE A C 1
ATOM 864 O O . ILE A 1 105 ? 4.973 -32.658 -32.663 1.00 91.00 105 ILE A O 1
ATOM 868 N N . LYS A 1 106 ? 4.468 -33.103 -30.523 1.00 88.94 106 LYS A N 1
ATOM 869 C CA . LYS A 1 106 ? 3.017 -32.907 -30.695 1.00 88.94 106 LYS A CA 1
ATOM 870 C C . LYS A 1 106 ? 2.635 -31.455 -30.961 1.00 88.94 106 LYS A C 1
ATOM 872 O O . LYS A 1 106 ? 1.702 -31.214 -31.722 1.00 88.94 106 LYS A O 1
ATOM 877 N N . LEU A 1 107 ? 3.349 -30.513 -30.353 1.00 87.69 107 LEU A N 1
ATOM 878 C CA . LEU A 1 107 ? 3.164 -29.077 -30.551 1.00 87.69 107 LEU A CA 1
ATOM 879 C C . LEU A 1 107 ? 3.871 -28.553 -31.810 1.00 87.69 107 LEU A C 1
ATOM 881 O O . LEU A 1 107 ? 3.700 -27.386 -32.144 1.00 87.69 107 LEU A O 1
ATOM 885 N N . LYS A 1 108 ? 4.621 -29.405 -32.526 1.00 88.50 108 LYS A N 1
ATOM 886 C CA . LYS A 1 108 ? 5.451 -29.038 -33.687 1.00 88.50 108 LYS A CA 1
ATOM 887 C C . LYS A 1 108 ? 6.475 -27.942 -33.358 1.00 88.50 108 LYS A C 1
ATOM 889 O O . LYS A 1 108 ? 6.760 -27.083 -34.187 1.00 88.50 108 LYS A O 1
ATOM 894 N N . VAL A 1 109 ? 7.022 -27.989 -32.148 1.00 89.69 109 VAL A N 1
ATOM 895 C CA . VAL A 1 109 ? 8.058 -27.075 -31.664 1.00 89.69 109 VAL A CA 1
ATOM 896 C C . VAL A 1 109 ? 9.427 -27.682 -31.959 1.00 89.69 109 VAL A C 1
ATOM 898 O O . VAL A 1 109 ? 9.691 -28.828 -31.602 1.00 89.69 109 VAL A O 1
ATOM 901 N N . ASP A 1 110 ? 10.295 -26.911 -32.611 1.00 90.25 110 ASP A N 1
ATOM 902 C CA . ASP A 1 110 ? 11.710 -27.253 -32.781 1.00 90.25 110 ASP A CA 1
ATOM 903 C C . ASP A 1 110 ? 12.452 -26.989 -31.461 1.00 90.25 110 ASP A C 1
ATOM 905 O O . ASP A 1 110 ? 12.258 -25.935 -30.849 1.00 90.25 110 ASP A O 1
ATOM 909 N N . SER A 1 111 ? 13.299 -27.920 -31.010 1.00 92.00 111 SER A N 1
ATOM 910 C CA . SER A 1 111 ? 14.027 -27.787 -29.741 1.00 92.00 111 SER A CA 1
ATOM 911 C C . SER A 1 111 ? 14.913 -26.544 -29.701 1.00 92.00 111 SER A C 1
ATOM 913 O O . SER A 1 111 ? 15.083 -25.961 -28.631 1.00 92.00 111 SER A O 1
ATOM 915 N N . LYS A 1 112 ? 15.394 -26.064 -30.857 1.00 92.94 112 LYS A N 1
ATOM 916 C CA . LYS A 1 112 ? 16.160 -24.811 -30.952 1.00 92.94 112 LYS A CA 1
ATOM 917 C C . LYS A 1 112 ? 15.366 -23.571 -30.545 1.00 92.94 112 LYS A C 1
ATOM 919 O O . LYS A 1 112 ? 15.963 -22.557 -30.221 1.00 92.94 112 LYS A O 1
ATOM 924 N N . ASN A 1 113 ? 14.037 -23.659 -30.542 1.00 94.38 113 ASN A N 1
ATOM 925 C CA . ASN A 1 113 ? 13.122 -22.588 -30.155 1.00 94.38 113 ASN A CA 1
ATOM 926 C C . ASN A 1 113 ? 12.619 -22.745 -28.707 1.00 94.38 113 ASN A C 1
ATOM 928 O O . ASN A 1 113 ? 11.690 -22.049 -28.286 1.00 94.38 113 ASN A O 1
ATOM 932 N N . VAL A 1 114 ? 13.198 -23.676 -27.943 1.00 97.06 114 VAL A N 1
ATOM 933 C CA . VAL A 1 114 ? 12.840 -23.927 -26.545 1.00 97.06 114 VAL A CA 1
ATOM 934 C C . VAL A 1 114 ? 13.791 -23.175 -25.619 1.00 97.06 114 VAL A C 1
ATOM 936 O O . VAL A 1 114 ? 15.012 -23.319 -25.706 1.00 97.06 114 VAL A O 1
ATOM 939 N N . LEU A 1 115 ? 13.217 -22.403 -24.697 1.00 97.62 115 LEU A N 1
ATOM 940 C CA . LEU A 1 115 ? 13.932 -21.717 -23.626 1.00 97.62 115 LEU A CA 1
ATOM 941 C C . LEU A 1 115 ? 13.521 -22.292 -22.267 1.00 97.62 115 LEU A C 1
ATOM 943 O O . LEU A 1 115 ? 12.388 -22.104 -21.828 1.00 97.62 115 LEU A O 1
ATOM 947 N N . PHE A 1 116 ? 14.450 -22.935 -21.569 1.00 98.19 116 PHE A N 1
ATOM 948 C CA . PHE A 1 116 ? 14.291 -23.308 -20.168 1.00 98.19 116 PHE A CA 1
ATOM 949 C C . PHE A 1 116 ? 14.680 -22.136 -19.275 1.00 98.19 116 PHE A C 1
ATOM 951 O O . PHE A 1 116 ? 15.776 -21.595 -19.411 1.00 98.19 116 PHE A O 1
ATOM 958 N N . TYR A 1 117 ? 13.804 -21.752 -18.349 1.00 97.50 117 TYR A N 1
ATOM 959 C CA . TYR A 1 117 ? 14.093 -20.707 -17.376 1.00 97.50 117 TYR A CA 1
ATOM 960 C C . TYR A 1 117 ? 13.876 -21.155 -15.936 1.00 97.50 117 TYR A C 1
ATOM 962 O O . TYR A 1 117 ? 12.799 -21.625 -15.567 1.00 97.50 117 TYR A O 1
ATOM 970 N N . GLY A 1 118 ? 14.854 -20.869 -15.079 1.00 95.75 118 GLY A N 1
ATOM 971 C CA . GLY A 1 118 ? 14.700 -21.011 -13.640 1.00 95.75 118 GLY A CA 1
ATOM 972 C C . GLY A 1 118 ? 15.766 -20.266 -12.847 1.00 95.75 118 GLY A C 1
ATOM 973 O O . GLY A 1 118 ? 16.884 -20.048 -13.306 1.00 95.75 118 GLY A O 1
ATOM 974 N N . SER A 1 119 ? 15.426 -19.888 -11.616 1.00 94.62 119 SER A N 1
ATOM 975 C CA . SER A 1 119 ? 16.381 -19.324 -10.658 1.00 94.62 119 SER A CA 1
ATOM 976 C C . SER A 1 119 ? 16.682 -20.310 -9.536 1.00 94.62 119 SER A C 1
ATOM 978 O O . SER A 1 119 ? 15.838 -21.168 -9.245 1.00 94.62 119 SER A O 1
ATOM 980 N N . SER A 1 120 ? 17.833 -20.173 -8.868 1.00 93.81 120 SER A N 1
ATOM 981 C CA . SER A 1 120 ? 18.195 -21.027 -7.727 1.00 93.81 120 SER A CA 1
ATOM 982 C C . SER A 1 120 ? 18.061 -22.514 -8.105 1.00 93.81 120 SER A C 1
ATOM 984 O O . SER A 1 120 ? 18.644 -22.951 -9.103 1.00 93.81 120 SER A O 1
ATOM 986 N N . GLY A 1 121 ? 17.235 -23.286 -7.397 1.00 93.44 121 GLY A N 1
ATOM 987 C CA . GLY A 1 121 ? 17.021 -24.704 -7.696 1.00 93.44 121 GLY A CA 1
ATOM 988 C C . GLY A 1 121 ? 16.246 -24.974 -8.979 1.00 93.44 121 GLY A C 1
ATOM 989 O O . GLY A 1 121 ? 16.481 -25.979 -9.644 1.00 93.44 121 GLY A O 1
ATOM 990 N N . GLY A 1 122 ? 15.388 -24.039 -9.392 1.00 95.31 122 GLY A N 1
ATOM 991 C CA . GLY A 1 122 ? 14.780 -24.079 -10.720 1.00 95.31 122 GLY A CA 1
ATOM 992 C C . GLY A 1 122 ? 15.824 -23.892 -11.819 1.00 95.31 122 GLY A C 1
ATOM 993 O O . GLY A 1 122 ? 15.680 -24.458 -12.900 1.00 95.31 122 GLY A O 1
ATOM 994 N N . GLY A 1 123 ? 16.892 -23.139 -11.533 1.00 97.12 123 GLY A N 1
ATOM 995 C CA . GLY A 1 123 ? 18.034 -22.968 -12.429 1.00 97.12 123 GLY A CA 1
ATOM 996 C C . GLY A 1 123 ? 18.833 -24.259 -12.595 1.00 97.12 123 GLY A C 1
ATOM 997 O O . GLY A 1 123 ? 19.119 -24.645 -13.725 1.00 97.12 123 GLY A O 1
ATOM 998 N N . PHE A 1 124 ? 19.087 -24.981 -11.496 1.00 98.19 124 PHE A N 1
ATOM 999 C CA . PHE A 1 124 ? 19.680 -26.325 -11.537 1.00 98.19 124 PHE A CA 1
ATOM 1000 C C . PHE A 1 124 ? 18.891 -27.253 -12.471 1.00 98.19 124 PHE A C 1
ATOM 1002 O O . PHE A 1 124 ? 19.442 -27.815 -13.413 1.00 98.19 124 PHE A O 1
ATOM 1009 N N . MET A 1 125 ? 17.577 -27.362 -12.252 1.00 98.00 125 MET A N 1
ATOM 1010 C CA . MET A 1 125 ? 16.727 -28.233 -13.066 1.00 98.00 125 MET A CA 1
ATOM 1011 C C . MET A 1 125 ? 16.675 -27.787 -14.533 1.00 98.00 125 MET A C 1
ATOM 1013 O O . MET A 1 125 ? 16.712 -28.631 -15.421 1.00 98.00 125 MET A O 1
ATOM 1017 N N . SER A 1 126 ? 16.642 -26.477 -14.795 1.00 98.06 126 SER A N 1
ATOM 1018 C CA . SER A 1 126 ? 16.637 -25.927 -16.159 1.00 98.06 126 SER A CA 1
ATOM 1019 C C . SER A 1 126 ? 17.919 -26.262 -16.926 1.00 98.06 126 SER A C 1
ATOM 1021 O O . SER A 1 126 ? 17.842 -26.576 -18.109 1.00 98.06 126 SER A O 1
ATOM 1023 N N . LEU A 1 127 ? 19.082 -26.257 -16.261 1.00 98.50 127 LEU A N 1
ATOM 1024 C CA . LEU A 1 127 ? 20.354 -26.674 -16.867 1.00 98.50 127 LEU A CA 1
ATOM 1025 C C . LEU A 1 127 ? 20.337 -28.156 -17.261 1.00 98.50 127 LEU A C 1
ATOM 1027 O O . LEU A 1 127 ? 20.733 -28.498 -18.374 1.00 98.50 127 LEU A O 1
ATOM 1031 N N . ILE A 1 128 ? 19.849 -29.029 -16.373 1.00 98.50 128 ILE A N 1
ATOM 1032 C CA . ILE A 1 128 ? 19.745 -30.470 -16.646 1.00 98.50 128 ILE A CA 1
ATOM 1033 C C . ILE A 1 128 ? 18.755 -30.742 -17.790 1.00 98.50 128 ILE A C 1
ATOM 1035 O O . ILE A 1 128 ? 19.078 -31.472 -18.727 1.00 98.50 128 ILE A O 1
ATOM 1039 N N . LEU A 1 129 ? 17.568 -30.126 -17.753 1.00 98.50 129 LEU A N 1
ATOM 1040 C CA . LEU A 1 129 ? 16.547 -30.300 -18.792 1.00 98.50 129 LEU A CA 1
ATOM 1041 C C . LEU A 1 129 ? 17.029 -29.808 -20.160 1.00 98.50 129 LEU A C 1
ATOM 1043 O O . LEU A 1 129 ? 16.823 -30.505 -21.151 1.00 98.50 129 LEU A O 1
ATOM 1047 N N . ALA A 1 130 ? 17.718 -28.665 -20.218 1.00 97.94 130 ALA A N 1
ATOM 1048 C CA . ALA A 1 130 ? 18.296 -28.169 -21.463 1.00 97.94 130 ALA A CA 1
ATOM 1049 C C . ALA A 1 130 ? 19.401 -29.090 -22.009 1.00 97.94 130 ALA A C 1
ATOM 1051 O O . ALA A 1 130 ? 19.558 -29.213 -23.221 1.00 97.94 130 ALA A O 1
ATOM 1052 N N . GLY A 1 131 ? 20.149 -29.774 -21.134 1.00 97.81 131 GLY A N 1
ATOM 1053 C CA . GLY A 1 131 ? 21.118 -30.783 -21.562 1.00 97.81 131 GLY A CA 1
ATOM 1054 C C . GLY A 1 131 ? 20.460 -32.032 -22.158 1.00 97.81 131 GLY A C 1
ATOM 1055 O O . GLY A 1 131 ? 20.943 -32.544 -23.166 1.00 97.81 131 GLY A O 1
ATOM 1056 N N . PHE A 1 132 ? 19.341 -32.500 -21.591 1.00 98.31 132 PHE A N 1
ATOM 1057 C CA . PHE A 1 132 ? 18.575 -33.603 -22.186 1.00 98.31 132 PHE A CA 1
ATOM 1058 C C . PHE A 1 132 ? 17.908 -33.200 -23.512 1.00 98.31 132 PHE A C 1
ATOM 1060 O O . PHE A 1 132 ? 18.007 -33.941 -24.487 1.00 98.31 132 PHE A O 1
ATOM 1067 N N . VAL A 1 133 ? 17.283 -32.019 -23.578 1.00 97.44 133 VAL A N 1
ATOM 1068 C CA . VAL A 1 133 ? 16.605 -31.510 -24.784 1.00 97.44 133 VAL A CA 1
ATOM 1069 C C . VAL A 1 133 ? 17.604 -30.760 -25.673 1.00 97.44 133 VAL A C 1
ATOM 1071 O O . VAL A 1 133 ? 17.686 -29.527 -25.667 1.00 97.44 133 VAL A O 1
ATOM 1074 N N . LYS A 1 134 ? 18.385 -31.519 -26.448 1.00 95.69 134 LYS A N 1
ATOM 1075 C CA . LYS A 1 134 ? 19.469 -30.978 -27.285 1.00 95.69 134 LYS A CA 1
ATOM 1076 C C . LYS A 1 134 ? 18.979 -29.908 -28.268 1.00 95.69 134 LYS A C 1
ATOM 1078 O O . LYS A 1 134 ? 17.941 -30.054 -28.915 1.00 95.69 134 LYS A O 1
ATOM 1083 N N . GLY A 1 135 ? 19.762 -28.840 -28.400 1.00 93.50 135 GLY A N 1
ATOM 1084 C CA . GLY A 1 135 ? 19.474 -27.667 -29.231 1.00 93.50 135 GLY A CA 1
ATOM 1085 C C . GLY A 1 135 ? 18.786 -26.521 -28.485 1.00 93.50 135 GLY A C 1
ATOM 1086 O O . GLY A 1 135 ? 18.826 -25.395 -28.970 1.00 93.50 135 GLY A O 1
ATOM 1087 N N . SER A 1 136 ? 18.208 -26.779 -27.309 1.00 97.00 136 SER A N 1
ATOM 1088 C CA . SER A 1 136 ? 17.528 -25.757 -26.505 1.00 97.00 136 SER A CA 1
ATOM 1089 C C . SER A 1 136 ? 18.486 -24.793 -25.790 1.00 97.00 136 SER A C 1
ATOM 1091 O O . SER A 1 136 ? 19.705 -24.999 -25.735 1.00 97.00 136 SER A O 1
ATOM 1093 N N . THR A 1 137 ? 17.915 -23.727 -25.226 1.00 97.75 137 THR A N 1
ATOM 1094 C CA . THR A 1 137 ? 18.635 -22.712 -24.445 1.00 97.75 137 THR A CA 1
ATOM 1095 C C . THR A 1 137 ? 18.192 -22.739 -22.984 1.00 97.75 137 THR A C 1
ATOM 1097 O O . THR A 1 137 ? 17.000 -22.806 -22.697 1.00 97.75 137 THR A O 1
ATOM 1100 N N . ALA A 1 138 ? 19.133 -22.627 -22.047 1.00 98.06 138 ALA A N 1
ATOM 1101 C CA . ALA A 1 138 ? 18.877 -22.414 -20.625 1.00 98.06 138 ALA A CA 1
ATOM 1102 C C . ALA A 1 138 ? 19.189 -20.964 -20.227 1.00 98.06 138 ALA A C 1
ATOM 1104 O O . ALA A 1 138 ? 20.345 -20.546 -20.242 1.00 98.06 138 ALA A O 1
ATOM 1105 N N . PHE A 1 139 ? 18.175 -20.205 -19.810 1.00 97.75 139 PHE A N 1
ATOM 1106 C CA . PHE A 1 139 ? 18.354 -18.939 -19.101 1.00 97.75 139 PHE A CA 1
ATOM 1107 C C . PHE A 1 139 ? 18.209 -19.169 -17.598 1.00 97.75 139 PHE A C 1
ATOM 1109 O O . PHE A 1 139 ? 17.174 -19.617 -17.111 1.00 97.75 139 PHE A O 1
ATOM 1116 N N . ILE A 1 140 ? 19.246 -18.856 -16.838 1.00 97.69 140 ILE A N 1
ATOM 1117 C CA . ILE A 1 140 ? 19.311 -19.188 -15.417 1.00 97.69 140 ILE A CA 1
ATOM 1118 C C . ILE A 1 140 ? 19.825 -18.024 -14.592 1.00 97.69 140 ILE A C 1
ATOM 1120 O O . ILE A 1 140 ? 20.706 -17.288 -15.026 1.00 97.69 140 ILE A O 1
ATOM 1124 N N . ASN A 1 141 ? 19.280 -17.863 -13.385 1.00 96.25 141 ASN A N 1
ATOM 1125 C CA . ASN A 1 141 ? 19.664 -16.777 -12.488 1.00 96.25 141 ASN A CA 1
ATOM 1126 C C . ASN A 1 141 ? 20.004 -17.272 -11.078 1.00 96.25 141 ASN A C 1
ATOM 1128 O O . ASN A 1 141 ? 19.178 -17.924 -10.435 1.00 96.25 141 ASN A O 1
ATOM 1132 N N . ASN A 1 142 ? 21.217 -16.953 -10.615 1.00 95.62 142 ASN A N 1
ATOM 1133 C CA . ASN A 1 142 ? 21.789 -17.410 -9.341 1.00 95.62 142 ASN A CA 1
ATOM 1134 C C . ASN A 1 142 ? 21.522 -18.910 -9.100 1.00 95.62 142 ASN A C 1
ATOM 1136 O O . ASN A 1 142 ? 20.908 -19.277 -8.094 1.00 95.62 142 ASN A O 1
ATOM 1140 N N . PRO A 1 143 ? 21.844 -19.788 -10.068 1.00 96.69 143 PRO A N 1
ATOM 1141 C CA . PRO A 1 143 ? 21.508 -21.202 -9.973 1.00 96.69 143 PRO A CA 1
ATOM 1142 C C . PRO A 1 143 ? 22.339 -21.896 -8.886 1.00 96.69 143 PRO A C 1
ATOM 1144 O O . PRO A 1 143 ? 23.492 -21.539 -8.641 1.00 96.69 143 PRO A O 1
ATOM 1147 N N . GLN A 1 144 ? 21.813 -22.987 -8.330 1.00 96.69 144 GLN A N 1
ATOM 1148 C CA . GLN A 1 144 ? 22.721 -24.038 -7.868 1.00 96.69 144 GLN A CA 1
ATOM 1149 C C . GLN A 1 144 ? 23.241 -24.816 -9.081 1.00 96.69 144 GLN A C 1
ATOM 1151 O O . GLN A 1 144 ? 22.477 -25.153 -9.982 1.00 96.69 144 GLN A O 1
ATOM 1156 N N . THR A 1 145 ? 24.533 -25.133 -9.091 1.00 98.00 145 THR A N 1
ATOM 1157 C CA . THR A 1 145 ? 25.181 -25.951 -10.141 1.00 98.00 145 THR A CA 1
ATOM 1158 C C . THR A 1 145 ? 25.710 -27.286 -9.611 1.00 98.00 145 THR A C 1
ATOM 1160 O O . THR A 1 145 ? 25.911 -28.228 -10.373 1.00 98.00 145 THR A O 1
ATOM 1163 N N . ASN A 1 146 ? 25.889 -27.390 -8.292 1.00 97.12 146 ASN A N 1
ATOM 1164 C CA . ASN A 1 146 ? 26.318 -28.595 -7.590 1.00 97.12 146 ASN A CA 1
ATOM 1165 C C . ASN A 1 146 ? 25.626 -28.642 -6.221 1.00 97.12 146 ASN A C 1
ATOM 1167 O O . ASN A 1 146 ? 25.920 -27.818 -5.356 1.00 97.12 146 ASN A O 1
ATOM 1171 N N . LEU A 1 147 ? 24.714 -29.592 -6.012 1.00 96.31 147 LEU A N 1
ATOM 1172 C CA . LEU A 1 147 ? 23.874 -29.633 -4.810 1.00 96.31 147 LEU A CA 1
ATOM 1173 C C . LEU A 1 147 ? 24.678 -29.839 -3.517 1.00 96.31 147 LEU A C 1
ATOM 1175 O O . LEU A 1 147 ? 24.279 -29.339 -2.470 1.00 96.31 147 LEU A O 1
ATOM 1179 N N . ILE A 1 148 ? 25.838 -30.499 -3.567 1.00 93.50 148 ILE A N 1
ATOM 1180 C CA . ILE A 1 148 ? 26.678 -30.723 -2.375 1.00 93.50 148 ILE A CA 1
ATOM 1181 C C . ILE A 1 148 ? 27.278 -29.416 -1.857 1.00 93.50 148 ILE A C 1
ATOM 1183 O O . ILE A 1 148 ? 27.454 -29.259 -0.648 1.00 93.50 148 ILE A O 1
ATOM 1187 N N . LYS A 1 149 ? 27.535 -28.465 -2.762 1.00 93.19 149 LYS A N 1
ATOM 1188 C CA . LYS A 1 149 ? 28.060 -27.132 -2.439 1.00 93.19 149 LYS A CA 1
ATOM 1189 C C . LYS A 1 149 ? 26.969 -26.167 -1.941 1.00 93.19 149 LYS A C 1
ATOM 1191 O O . LYS A 1 149 ? 27.276 -25.029 -1.601 1.00 93.19 149 LYS A O 1
ATOM 1196 N N . TRP A 1 150 ? 25.709 -26.609 -1.868 1.00 93.00 150 TRP A N 1
ATOM 1197 C CA . TRP A 1 150 ? 24.600 -25.830 -1.310 1.00 93.00 150 TRP A CA 1
ATOM 1198 C C . TRP A 1 150 ? 24.413 -26.055 0.203 1.00 93.00 150 TRP A C 1
ATOM 1200 O O . TRP A 1 150 ? 25.096 -26.859 0.841 1.00 93.00 150 TRP A O 1
ATOM 1210 N N . ILE A 1 151 ? 23.464 -25.326 0.799 1.00 86.06 151 ILE A N 1
ATOM 1211 C CA . ILE A 1 151 ? 23.135 -25.386 2.228 1.00 86.06 151 ILE A CA 1
ATOM 1212 C C . ILE A 1 151 ? 22.795 -26.835 2.635 1.00 86.06 151 ILE A C 1
ATOM 1214 O O . ILE A 1 151 ? 21.901 -27.438 2.034 1.00 86.06 151 ILE A O 1
ATOM 1218 N N . PRO A 1 152 ? 23.436 -27.401 3.682 1.00 84.31 152 PRO A N 1
ATOM 1219 C CA . PRO A 1 152 ? 23.347 -28.834 3.926 1.00 84.31 152 PRO A CA 1
ATOM 1220 C C . PRO A 1 152 ? 21.959 -29.388 4.260 1.00 84.31 152 PRO A C 1
ATOM 1222 O O . PRO A 1 152 ? 21.567 -30.426 3.737 1.00 84.31 152 PRO A O 1
ATOM 1225 N N . VAL A 1 153 ? 21.210 -28.702 5.126 1.00 84.69 153 VAL A N 1
ATOM 1226 C CA . VAL A 1 153 ? 19.925 -29.196 5.652 1.00 84.69 153 VAL A CA 1
ATOM 1227 C C . VAL A 1 153 ? 18.903 -29.516 4.549 1.00 84.69 153 VAL A C 1
ATOM 1229 O O . VAL A 1 153 ? 18.443 -30.655 4.511 1.00 84.69 153 VAL A O 1
ATOM 1232 N N . PRO A 1 154 ? 18.544 -28.591 3.634 1.00 86.50 154 PRO A N 1
ATOM 1233 C CA . PRO A 1 154 ? 17.543 -28.886 2.609 1.00 86.50 154 PRO A CA 1
ATOM 1234 C C . PRO A 1 154 ? 18.010 -29.954 1.609 1.00 86.50 154 PRO A C 1
ATOM 1236 O O . PRO A 1 154 ? 17.198 -30.752 1.157 1.00 86.50 154 PRO A O 1
ATOM 1239 N N . VAL A 1 155 ? 19.311 -30.020 1.311 1.00 92.25 155 VAL A N 1
ATOM 1240 C CA . VAL A 1 155 ? 19.882 -31.052 0.429 1.00 92.25 155 VAL A CA 1
ATOM 1241 C C . VAL A 1 155 ? 19.816 -32.430 1.087 1.00 92.25 155 VAL A C 1
ATOM 1243 O O . VAL A 1 155 ? 19.428 -33.393 0.436 1.00 92.25 155 VAL A O 1
ATOM 1246 N N . ASN A 1 156 ? 20.124 -32.523 2.385 1.00 91.19 156 ASN A N 1
ATOM 1247 C CA . ASN A 1 156 ? 20.040 -33.782 3.127 1.00 91.19 156 ASN A CA 1
ATOM 1248 C C . ASN A 1 156 ? 18.617 -34.329 3.163 1.00 91.19 156 ASN A C 1
ATOM 1250 O O . ASN A 1 156 ? 18.441 -35.515 2.950 1.00 91.19 156 ASN A O 1
ATOM 1254 N N . LEU A 1 157 ? 17.603 -33.476 3.339 1.00 91.81 157 LEU A N 1
ATOM 1255 C CA . LEU A 1 157 ? 16.207 -33.927 3.302 1.00 91.81 157 LEU A CA 1
ATOM 1256 C C . LEU A 1 157 ? 15.845 -34.583 1.963 1.00 91.81 157 LEU A C 1
ATOM 1258 O O . LEU A 1 157 ? 15.123 -35.577 1.938 1.00 91.81 157 LEU A O 1
ATOM 1262 N N . VAL A 1 158 ? 16.351 -34.045 0.850 1.00 95.06 158 VAL A N 1
ATOM 1263 C CA . VAL A 1 158 ? 16.148 -34.644 -0.475 1.00 95.06 158 VAL A CA 1
ATOM 1264 C C . VAL A 1 158 ? 16.968 -35.918 -0.633 1.00 95.06 158 VAL A C 1
ATOM 1266 O O . VAL A 1 158 ? 16.454 -36.891 -1.179 1.00 95.06 158 VAL A O 1
ATOM 1269 N N . PHE A 1 159 ? 18.206 -35.948 -0.138 1.00 96.75 159 PHE A N 1
ATOM 1270 C CA . PHE A 1 159 ? 19.064 -37.131 -0.223 1.00 96.75 159 PHE A CA 1
ATOM 1271 C C . PHE A 1 159 ? 18.543 -38.286 0.634 1.00 96.75 159 PHE A C 1
ATOM 1273 O O . PHE A 1 159 ? 18.534 -39.414 0.162 1.00 96.75 159 PHE A O 1
ATOM 1280 N N . ASP A 1 160 ? 18.019 -38.021 1.827 1.00 95.19 160 ASP A N 1
ATOM 1281 C CA . ASP A 1 160 ? 17.441 -39.043 2.704 1.00 95.19 160 ASP A CA 1
ATOM 1282 C C . ASP A 1 160 ? 16.236 -39.740 2.048 1.00 95.19 160 ASP A C 1
ATOM 1284 O O . ASP A 1 160 ? 16.012 -40.933 2.259 1.00 95.19 160 ASP A O 1
ATOM 1288 N N . LEU A 1 161 ? 15.468 -39.004 1.235 1.00 96.19 161 LEU A N 1
ATOM 1289 C CA . LEU A 1 161 ? 14.309 -39.528 0.507 1.00 96.19 161 LEU A CA 1
ATOM 1290 C C . LEU A 1 161 ? 14.693 -40.180 -0.829 1.00 96.19 161 LEU A C 1
ATOM 1292 O O . LEU A 1 161 ? 14.184 -41.250 -1.157 1.00 96.19 161 LEU A O 1
ATOM 1296 N N . SER A 1 162 ? 15.583 -39.547 -1.596 1.00 97.38 162 SER A N 1
ATOM 1297 C CA . SER A 1 162 ? 15.951 -39.986 -2.954 1.00 97.38 162 SER A CA 1
ATOM 1298 C C . SER A 1 162 ? 17.027 -41.077 -2.937 1.00 97.38 162 SER A C 1
ATOM 1300 O O . SER A 1 162 ? 17.067 -41.927 -3.822 1.00 97.38 162 SER A O 1
ATOM 1302 N N . TYR A 1 163 ? 17.887 -41.083 -1.916 1.00 96.94 163 TYR A N 1
ATOM 1303 C CA . TYR A 1 163 ? 19.074 -41.932 -1.781 1.00 96.94 163 TYR A CA 1
ATOM 1304 C C . TYR A 1 163 ? 19.170 -42.560 -0.374 1.00 96.94 163 TYR A C 1
ATOM 1306 O O . TYR A 1 163 ? 20.171 -42.383 0.328 1.00 96.94 163 TYR A O 1
ATOM 1314 N N . PRO A 1 164 ? 18.135 -43.294 0.077 1.00 95.00 164 PRO A N 1
ATOM 1315 C CA . PRO A 1 164 ? 18.040 -43.744 1.460 1.00 95.00 164 PRO A CA 1
ATOM 1316 C C . PRO A 1 164 ? 19.224 -44.633 1.858 1.00 95.00 164 PRO A C 1
ATOM 1318 O O . PRO A 1 164 ? 19.504 -45.650 1.222 1.00 95.00 164 PRO A O 1
ATOM 1321 N N . GLY A 1 165 ? 19.889 -44.265 2.955 1.00 92.44 165 GLY A N 1
ATOM 1322 C CA . GLY A 1 165 ? 20.987 -45.034 3.544 1.00 92.44 165 GLY A CA 1
ATOM 1323 C C . GLY A 1 165 ? 22.374 -44.778 2.947 1.00 92.44 165 GLY A C 1
ATOM 1324 O O . GLY A 1 165 ? 23.306 -45.467 3.351 1.00 92.44 165 GLY A O 1
ATOM 1325 N N . LEU A 1 166 ? 22.522 -43.816 2.030 1.00 95.69 166 LEU A N 1
ATOM 1326 C CA . LEU A 1 166 ? 23.818 -43.409 1.477 1.00 95.69 166 LEU A CA 1
ATOM 1327 C C . LEU A 1 166 ? 24.340 -42.124 2.136 1.00 95.69 166 LEU A C 1
ATOM 1329 O O . LEU A 1 166 ? 23.569 -41.206 2.423 1.00 95.69 166 LEU A O 1
ATOM 1333 N N . SER A 1 167 ? 25.655 -42.036 2.352 1.00 93.00 167 SER A N 1
ATOM 1334 C CA . SER A 1 167 ? 26.306 -40.783 2.761 1.00 93.00 167 SER A CA 1
ATOM 1335 C C . SER A 1 167 ? 26.380 -39.778 1.601 1.00 93.00 167 SER A C 1
ATOM 1337 O O . SER A 1 167 ? 26.215 -40.140 0.437 1.00 93.00 167 SER A O 1
ATOM 1339 N N . ARG A 1 168 ? 26.675 -38.501 1.887 1.00 92.06 168 ARG A N 1
ATOM 1340 C CA . ARG A 1 168 ? 26.863 -37.480 0.835 1.00 92.06 168 ARG A CA 1
ATOM 1341 C C . ARG A 1 168 ? 27.955 -37.863 -0.156 1.00 92.06 168 ARG A C 1
ATOM 1343 O O . ARG A 1 168 ? 27.792 -37.646 -1.351 1.00 92.06 168 ARG A O 1
ATOM 1350 N N . GLU A 1 169 ? 29.044 -38.424 0.350 1.00 93.44 169 GLU A N 1
ATOM 1351 C CA . GLU A 1 169 ? 30.184 -38.876 -0.440 1.00 93.44 169 GLU A CA 1
ATOM 1352 C C . GLU A 1 169 ? 29.780 -40.047 -1.341 1.00 93.44 169 GLU A C 1
ATOM 1354 O O . GLU A 1 169 ? 30.092 -40.041 -2.528 1.00 93.44 169 GLU A O 1
ATOM 1359 N N . GLU A 1 170 ? 29.011 -41.006 -0.815 1.00 96.19 170 GLU A N 1
ATOM 1360 C CA . GLU A 1 170 ? 28.491 -42.120 -1.614 1.00 96.19 170 GLU A CA 1
ATOM 1361 C C . GLU A 1 170 ? 27.486 -41.660 -2.676 1.00 96.19 170 GLU A C 1
ATOM 1363 O O . GLU A 1 170 ? 27.468 -42.211 -3.778 1.00 96.19 170 GLU A O 1
ATOM 1368 N N . VAL A 1 171 ? 26.651 -40.660 -2.368 1.00 96.56 171 VAL A N 1
ATOM 1369 C CA . VAL A 1 171 ? 25.742 -40.043 -3.347 1.00 96.56 171 VAL A CA 1
ATOM 1370 C C . VAL A 1 171 ? 26.542 -39.317 -4.429 1.00 96.56 171 VAL A C 1
ATOM 1372 O O . VAL A 1 171 ? 26.220 -39.451 -5.607 1.00 96.56 171 VAL A O 1
ATOM 1375 N N . GLU A 1 172 ? 27.613 -38.605 -4.074 1.00 95.00 172 GLU A N 1
ATOM 1376 C CA . GLU A 1 172 ? 28.482 -37.948 -5.055 1.00 95.00 172 GLU A CA 1
ATOM 1377 C C . GLU A 1 172 ? 29.199 -38.930 -5.982 1.00 95.00 172 GLU A C 1
ATOM 1379 O O . GLU A 1 172 ? 29.349 -38.659 -7.177 1.00 95.00 172 GLU A O 1
ATOM 1384 N N . GLU A 1 173 ? 29.667 -40.044 -5.425 1.00 95.88 173 GLU A N 1
ATOM 1385 C CA . GLU A 1 173 ? 30.390 -41.078 -6.156 1.00 95.88 173 GLU A CA 1
ATOM 1386 C C . GLU A 1 173 ? 29.463 -41.842 -7.108 1.00 95.88 173 GLU A C 1
ATOM 1388 O O . GLU A 1 173 ? 29.825 -42.074 -8.261 1.00 95.88 173 GLU A O 1
ATOM 1393 N N . LYS A 1 174 ? 28.262 -42.216 -6.643 1.00 96.50 174 LYS A N 1
ATOM 1394 C CA . LYS A 1 174 ? 27.337 -43.089 -7.387 1.00 96.50 174 LYS A CA 1
ATOM 1395 C C . LYS A 1 174 ? 26.341 -42.340 -8.273 1.00 96.50 174 LYS A C 1
ATOM 1397 O O . LYS A 1 174 ? 25.878 -42.924 -9.245 1.00 96.50 174 LYS A O 1
ATOM 1402 N N . PHE A 1 175 ? 25.991 -41.102 -7.920 1.00 97.62 175 PHE A N 1
ATOM 1403 C CA . PHE A 1 175 ? 24.947 -40.299 -8.575 1.00 97.62 175 PHE A CA 1
ATOM 1404 C C . PHE A 1 175 ? 25.422 -38.871 -8.876 1.00 97.62 175 PHE A C 1
ATOM 1406 O O . PHE A 1 175 ? 24.626 -37.926 -8.912 1.00 97.62 175 PHE A O 1
ATOM 1413 N N . GLY A 1 176 ? 26.730 -38.686 -9.076 1.00 96.38 176 GLY A N 1
ATOM 1414 C CA . GLY A 1 176 ? 27.335 -37.382 -9.342 1.00 96.38 176 GLY A CA 1
ATOM 1415 C C . GLY A 1 176 ? 26.692 -36.646 -10.524 1.00 96.38 176 GLY A C 1
ATOM 1416 O O . GLY A 1 176 ? 26.523 -35.429 -10.473 1.00 96.38 176 GLY A O 1
ATOM 1417 N N . GLU A 1 177 ? 26.264 -37.379 -11.549 1.00 96.88 177 GLU A N 1
ATOM 1418 C CA . GLU A 1 177 ? 25.556 -36.876 -12.729 1.00 96.88 177 GLU A CA 1
ATOM 1419 C C . GLU A 1 177 ? 24.117 -36.410 -12.454 1.00 96.88 177 GLU A C 1
ATOM 1421 O O . GLU A 1 177 ? 23.536 -35.721 -13.284 1.00 96.88 177 GLU A O 1
ATOM 1426 N N . ARG A 1 178 ? 23.527 -36.735 -11.298 1.00 98.00 178 ARG A N 1
ATOM 1427 C CA . ARG A 1 178 ? 22.196 -36.233 -10.907 1.00 98.00 178 ARG A CA 1
ATOM 1428 C C . ARG A 1 178 ? 22.251 -34.965 -10.068 1.00 98.00 178 ARG A C 1
ATOM 1430 O O . ARG A 1 178 ? 21.250 -34.259 -9.976 1.00 98.00 178 ARG A O 1
ATOM 1437 N N . ILE A 1 179 ? 23.396 -34.679 -9.446 1.00 97.62 179 ILE A N 1
ATOM 1438 C CA . ILE A 1 179 ? 23.548 -33.617 -8.435 1.00 97.62 179 ILE A CA 1
ATOM 1439 C C . ILE A 1 179 ? 24.563 -32.533 -8.829 1.00 97.62 179 ILE A C 1
ATOM 1441 O O . ILE A 1 179 ? 24.626 -31.492 -8.174 1.00 97.62 179 ILE A O 1
ATOM 1445 N N . ASN A 1 180 ? 25.366 -32.760 -9.870 1.00 98.25 180 ASN A N 1
ATOM 1446 C CA . ASN A 1 180 ? 26.335 -31.808 -10.406 1.00 98.25 180 ASN A CA 1
ATOM 1447 C C . ASN A 1 180 ? 26.114 -31.643 -11.917 1.00 98.25 180 ASN A C 1
ATOM 1449 O O . ASN A 1 180 ? 26.255 -32.592 -12.689 1.00 98.25 180 ASN A O 1
ATOM 1453 N N . VAL A 1 181 ? 25.805 -30.411 -12.327 1.00 98.50 181 VAL A N 1
ATOM 1454 C CA . VAL A 1 181 ? 25.479 -30.057 -13.715 1.00 98.50 181 VAL A CA 1
ATOM 1455 C C . VAL A 1 181 ? 26.636 -30.339 -14.677 1.00 98.50 181 VAL A C 1
ATOM 1457 O O . VAL A 1 181 ? 26.405 -30.782 -15.797 1.00 98.50 181 VAL A O 1
ATOM 1460 N N . VAL A 1 182 ? 27.885 -30.112 -14.273 1.00 98.19 182 VAL A N 1
ATOM 1461 C CA . VAL A 1 182 ? 29.034 -30.326 -15.164 1.00 98.19 182 VAL A CA 1
ATOM 1462 C C . VAL A 1 182 ? 29.353 -31.814 -15.299 1.00 98.19 182 VAL A C 1
ATOM 1464 O O . VAL A 1 182 ? 29.600 -32.281 -16.411 1.00 98.19 182 VAL A O 1
ATOM 1467 N N . LYS A 1 183 ? 29.252 -32.592 -14.208 1.00 98.06 183 LYS A N 1
ATOM 1468 C CA . LYS A 1 183 ? 29.332 -34.067 -14.277 1.00 98.06 183 LYS A CA 1
ATOM 1469 C C . LYS A 1 183 ? 28.243 -34.631 -15.195 1.00 98.06 183 LYS A C 1
ATOM 1471 O O . LYS A 1 183 ? 28.529 -35.514 -16.001 1.00 98.06 183 LYS A O 1
ATOM 1476 N N . PHE A 1 184 ? 27.029 -34.084 -15.115 1.00 98.56 184 PHE A N 1
ATOM 1477 C CA . PHE A 1 184 ? 25.932 -34.411 -16.023 1.00 98.56 184 PHE A CA 1
ATOM 1478 C C . PHE A 1 184 ? 26.280 -34.113 -17.487 1.00 98.56 184 PHE A C 1
ATOM 1480 O O . PHE A 1 184 ? 26.211 -35.018 -18.317 1.00 98.56 184 PHE A O 1
ATOM 1487 N N . PHE A 1 185 ? 26.707 -32.888 -17.809 1.00 98.56 185 PHE A N 1
ATOM 1488 C CA . PHE A 1 185 ? 27.078 -32.510 -19.178 1.00 98.56 185 PHE A CA 1
ATOM 1489 C C . PHE A 1 185 ? 28.207 -33.370 -19.746 1.00 98.56 185 PHE A C 1
ATOM 1491 O O . PHE A 1 185 ? 28.133 -33.789 -20.903 1.00 98.56 185 PHE A O 1
ATOM 1498 N N . ASN A 1 186 ? 29.212 -33.702 -18.930 1.00 97.44 186 ASN A N 1
ATOM 1499 C CA . ASN A 1 186 ? 30.284 -34.603 -19.341 1.00 97.44 186 ASN A CA 1
ATOM 1500 C C . ASN A 1 186 ? 29.768 -36.026 -19.611 1.00 97.44 186 ASN A C 1
ATOM 1502 O O . ASN A 1 186 ? 30.205 -36.678 -20.558 1.00 97.44 186 ASN A O 1
ATOM 1506 N N . HIS A 1 187 ? 28.810 -36.505 -18.810 1.00 97.19 187 HIS A N 1
ATOM 1507 C CA . HIS A 1 187 ? 28.183 -37.813 -19.000 1.00 97.19 187 HIS A CA 1
ATOM 1508 C C . HIS A 1 187 ? 27.382 -37.886 -20.309 1.00 97.19 187 HIS A C 1
ATOM 1510 O O . HIS A 1 187 ? 27.519 -38.852 -21.057 1.00 97.19 187 HIS A O 1
ATOM 1516 N N . ILE A 1 188 ? 26.588 -36.855 -20.621 1.00 97.50 188 ILE A N 1
ATOM 1517 C CA . ILE A 1 188 ? 25.780 -36.806 -21.855 1.00 97.50 188 ILE A CA 1
ATOM 1518 C C . ILE A 1 188 ? 26.551 -36.294 -23.084 1.00 97.50 188 ILE A C 1
ATOM 1520 O O . ILE A 1 188 ? 25.988 -36.244 -24.184 1.00 97.50 188 ILE A O 1
ATOM 1524 N N . LYS A 1 189 ? 27.823 -35.911 -22.898 1.00 98.00 189 LYS A N 1
ATOM 1525 C CA . LYS A 1 189 ? 28.727 -35.359 -23.919 1.00 98.00 189 LYS A CA 1
ATOM 1526 C C . LYS A 1 189 ? 28.163 -34.131 -24.632 1.00 98.00 189 LYS A C 1
ATOM 1528 O O . LYS A 1 189 ? 28.360 -33.958 -25.834 1.00 98.00 189 LYS A O 1
ATOM 1533 N N . TYR A 1 190 ? 27.442 -33.289 -23.894 1.00 98.19 190 TYR A N 1
ATOM 1534 C CA . TYR A 1 190 ? 26.730 -32.147 -24.455 1.00 98.19 190 TYR A CA 1
ATOM 1535 C C . TYR A 1 190 ? 26.501 -31.040 -23.417 1.00 98.19 190 TYR A C 1
ATOM 1537 O O . TYR A 1 190 ? 25.976 -31.298 -22.333 1.00 98.19 190 TYR A O 1
ATOM 1545 N N . VAL A 1 191 ? 26.839 -29.803 -23.783 1.00 98.31 191 VAL A N 1
ATOM 1546 C CA . VAL A 1 191 ? 26.484 -28.574 -23.063 1.00 98.31 191 VAL A CA 1
ATOM 1547 C C . VAL A 1 191 ? 25.532 -27.752 -23.949 1.00 98.31 191 VAL A C 1
ATOM 1549 O O . VAL A 1 191 ? 25.890 -27.473 -25.099 1.00 98.31 191 VAL A O 1
ATOM 1552 N N . PRO A 1 192 ? 24.337 -27.363 -23.458 1.00 97.94 192 PRO A N 1
ATOM 1553 C CA . PRO A 1 192 ? 23.368 -26.564 -24.215 1.00 97.94 192 PRO A CA 1
ATOM 1554 C C . PRO A 1 192 ? 23.801 -25.096 -24.345 1.00 97.94 192 PRO A C 1
ATOM 1556 O O . PRO A 1 192 ? 24.814 -24.684 -23.779 1.00 97.94 192 PRO A O 1
ATOM 1559 N N . ASN A 1 193 ? 23.017 -24.282 -25.061 1.00 97.31 193 ASN A N 1
ATOM 1560 C CA . ASN A 1 193 ? 23.175 -22.829 -24.978 1.00 97.31 193 ASN A CA 1
ATOM 1561 C C . ASN A 1 193 ? 22.789 -22.364 -23.568 1.00 97.31 193 ASN A C 1
ATOM 1563 O O . ASN A 1 193 ? 21.726 -22.732 -23.067 1.00 97.31 193 ASN A O 1
ATOM 1567 N N . ILE A 1 194 ? 23.624 -21.558 -22.917 1.00 98.31 194 ILE A N 1
ATOM 1568 C CA . ILE A 1 194 ? 23.409 -21.106 -21.540 1.00 98.31 194 ILE A CA 1
ATOM 1569 C C . ILE A 1 194 ? 23.551 -19.588 -21.470 1.00 98.31 194 ILE A C 1
ATOM 1571 O O . ILE A 1 194 ? 24.581 -19.033 -21.841 1.00 98.31 194 ILE A O 1
ATOM 1575 N N . TYR A 1 195 ? 22.540 -18.920 -20.920 1.00 98.00 195 TYR A N 1
ATOM 1576 C CA . TYR A 1 195 ? 22.633 -17.544 -20.446 1.00 98.00 195 TYR A CA 1
ATOM 1577 C C . TYR A 1 195 ? 22.601 -17.557 -18.915 1.00 98.00 195 TYR A C 1
ATOM 1579 O O . TYR A 1 195 ? 21.556 -17.758 -18.296 1.00 98.00 195 TYR A O 1
ATOM 1587 N N . PHE A 1 196 ? 23.768 -17.382 -18.306 1.00 98.19 196 PHE A N 1
ATOM 1588 C CA . PHE A 1 196 ? 24.011 -17.451 -16.872 1.00 98.19 196 PHE A CA 1
ATOM 1589 C C . PHE A 1 196 ? 24.015 -16.041 -16.279 1.00 98.19 196 PHE A C 1
ATOM 1591 O O . PHE A 1 196 ? 24.982 -15.304 -16.436 1.00 98.19 196 PHE A O 1
ATOM 1598 N N . LEU A 1 197 ? 22.961 -15.670 -15.557 1.00 97.56 197 LEU A N 1
ATOM 1599 C CA . LEU A 1 197 ? 22.863 -14.385 -14.864 1.00 97.56 197 LEU A CA 1
ATOM 1600 C C . LEU A 1 197 ? 23.235 -14.540 -13.382 1.00 97.56 197 LEU A C 1
ATOM 1602 O O . LEU A 1 197 ? 22.505 -15.178 -12.617 1.00 97.56 197 LEU A O 1
ATOM 1606 N N . GLN A 1 198 ? 24.342 -13.935 -12.956 1.00 97.44 198 GLN A N 1
ATOM 1607 C CA . GLN A 1 198 ? 24.847 -14.045 -11.584 1.00 97.44 198 GLN A CA 1
ATOM 1608 C C . GLN A 1 198 ? 24.888 -12.692 -10.870 1.00 97.44 198 GLN A C 1
ATOM 1610 O O . GLN A 1 198 ? 25.471 -11.725 -11.361 1.00 97.44 198 GLN A O 1
ATOM 1615 N N . ASN A 1 199 ? 24.359 -12.662 -9.646 1.00 95.44 199 ASN A N 1
ATOM 1616 C CA . ASN A 1 199 ? 24.588 -11.573 -8.712 1.00 95.44 199 ASN A CA 1
ATOM 1617 C C . ASN A 1 199 ? 26.006 -11.674 -8.152 1.00 95.44 199 ASN A C 1
ATOM 1619 O O . ASN A 1 199 ? 26.297 -12.537 -7.318 1.00 95.44 199 ASN A O 1
ATOM 1623 N N . PHE A 1 200 ? 26.880 -10.774 -8.576 1.00 92.56 200 PHE A N 1
ATOM 1624 C CA . PHE A 1 200 ? 28.260 -10.701 -8.117 1.00 92.56 200 PHE A CA 1
ATOM 1625 C C . PHE A 1 200 ? 28.372 -10.316 -6.635 1.00 92.56 200 PHE A C 1
ATOM 1627 O O . PHE A 1 200 ? 29.371 -10.623 -5.990 1.00 92.56 200 PHE A O 1
ATOM 1634 N N . ALA A 1 201 ? 27.342 -9.686 -6.059 1.00 90.94 201 ALA A N 1
ATOM 1635 C CA . ALA A 1 201 ? 27.327 -9.351 -4.637 1.00 90.94 201 ALA A CA 1
ATOM 1636 C C . ALA A 1 201 ? 27.055 -10.565 -3.723 1.00 90.94 201 ALA A C 1
ATOM 1638 O O . ALA A 1 201 ? 27.265 -10.468 -2.511 1.00 90.94 201 ALA A O 1
ATOM 1639 N N . CYS A 1 202 ? 26.594 -11.700 -4.265 1.00 91.62 202 CYS A N 1
ATOM 1640 C CA . CYS A 1 202 ? 26.409 -12.931 -3.500 1.00 91.62 202 CYS A CA 1
ATOM 1641 C C . CYS A 1 202 ? 27.692 -13.769 -3.512 1.00 91.62 202 CYS A C 1
ATOM 1643 O O . CYS A 1 202 ? 27.857 -14.675 -4.327 1.00 91.62 202 CYS A O 1
ATOM 1645 N N . GLU A 1 203 ? 28.602 -13.478 -2.580 1.00 91.25 203 GLU A N 1
ATOM 1646 C CA . GLU A 1 203 ? 29.878 -14.196 -2.470 1.00 91.25 203 GLU A CA 1
ATOM 1647 C C . GLU A 1 203 ? 29.679 -15.713 -2.334 1.00 91.25 203 GLU A C 1
ATOM 1649 O O . GLU A 1 203 ? 30.406 -16.486 -2.950 1.00 91.25 203 GLU A O 1
ATOM 1654 N N . PHE A 1 204 ? 28.653 -16.144 -1.593 1.00 91.62 204 PHE A N 1
ATOM 1655 C CA . PHE A 1 204 ? 28.347 -17.562 -1.419 1.00 91.62 204 PHE A CA 1
ATOM 1656 C C . PHE A 1 204 ? 28.069 -18.267 -2.755 1.00 91.62 204 PHE A C 1
ATOM 1658 O O . PHE A 1 204 ? 28.718 -19.269 -3.047 1.00 91.62 204 PHE A O 1
ATOM 1665 N N . ASP A 1 205 ? 27.165 -17.736 -3.583 1.00 93.94 205 ASP A N 1
ATOM 1666 C CA . ASP A 1 205 ? 26.827 -18.326 -4.885 1.00 93.94 205 ASP A CA 1
ATOM 1667 C C . ASP A 1 205 ? 28.009 -18.267 -5.856 1.00 93.94 205 ASP A C 1
ATOM 1669 O O . ASP A 1 205 ? 28.277 -19.226 -6.584 1.00 93.94 205 ASP A O 1
ATOM 1673 N N . VAL A 1 206 ? 28.758 -17.160 -5.842 1.00 95.44 206 VAL A N 1
ATOM 1674 C CA . VAL A 1 206 ? 29.939 -16.997 -6.696 1.00 95.44 206 VAL A CA 1
ATOM 1675 C C . VAL A 1 206 ? 30.987 -18.063 -6.369 1.00 95.44 206 VAL A C 1
ATOM 1677 O O . VAL A 1 206 ? 31.452 -18.759 -7.271 1.00 95.44 206 VAL A O 1
ATOM 1680 N N . GLN A 1 207 ? 31.327 -18.231 -5.090 1.00 95.06 207 GLN A N 1
ATOM 1681 C CA . GLN A 1 207 ? 32.373 -19.159 -4.650 1.00 95.06 207 GLN A CA 1
ATOM 1682 C C . GLN A 1 207 ? 31.947 -20.630 -4.733 1.00 95.06 207 GLN A C 1
ATOM 1684 O O . GLN A 1 207 ? 32.771 -21.489 -5.039 1.00 95.06 207 GLN A O 1
ATOM 1689 N N . ASN A 1 208 ? 30.673 -20.937 -4.474 1.00 94.50 208 ASN A N 1
ATOM 1690 C CA . ASN A 1 208 ? 30.198 -22.322 -4.378 1.00 94.50 208 ASN A CA 1
ATOM 1691 C C . ASN A 1 208 ? 29.538 -22.846 -5.661 1.00 94.50 208 ASN A C 1
ATOM 1693 O O . ASN A 1 208 ? 29.473 -24.065 -5.841 1.00 94.50 208 ASN A O 1
ATOM 1697 N N . HIS A 1 209 ? 29.089 -21.969 -6.567 1.00 97.75 209 HIS A N 1
ATOM 1698 C CA . HIS A 1 209 ? 28.399 -22.374 -7.795 1.00 97.75 209 HIS A CA 1
ATOM 1699 C C . HIS A 1 209 ? 28.999 -21.804 -9.074 1.00 97.75 209 HIS A C 1
ATOM 1701 O O . HIS A 1 209 ? 29.331 -22.604 -9.947 1.00 97.75 209 HIS A O 1
ATOM 1707 N N . LEU A 1 210 ? 29.174 -20.484 -9.204 1.00 97.75 210 LEU A N 1
ATOM 1708 C CA . LEU A 1 210 ? 29.672 -19.898 -10.457 1.00 97.75 210 LEU A CA 1
ATOM 1709 C C . LEU A 1 210 ? 31.125 -20.301 -10.745 1.00 97.75 210 LEU A C 1
ATOM 1711 O O . LEU A 1 210 ? 31.407 -20.858 -11.804 1.00 97.75 210 LEU A O 1
ATOM 1715 N N . LEU A 1 211 ? 32.051 -20.024 -9.820 1.00 97.12 211 LEU A N 1
ATOM 1716 C CA . LEU A 1 211 ? 33.472 -20.315 -10.031 1.00 97.12 211 LEU A CA 1
ATOM 1717 C C . LEU A 1 211 ? 33.731 -21.821 -10.192 1.00 97.12 211 LEU A C 1
ATOM 1719 O O . LEU A 1 211 ? 34.449 -22.188 -11.124 1.00 97.12 211 LEU A O 1
ATOM 1723 N N . PRO A 1 212 ? 33.119 -22.710 -9.383 1.00 97.38 212 PRO A N 1
ATOM 1724 C CA . PRO A 1 212 ? 33.209 -24.140 -9.629 1.00 97.38 212 PRO A CA 1
ATOM 1725 C C . PRO A 1 212 ? 32.643 -24.574 -10.974 1.00 97.38 212 PRO A C 1
ATOM 1727 O O . PRO A 1 212 ? 33.270 -25.380 -11.643 1.00 97.38 212 PRO A O 1
ATOM 1730 N N . PHE A 1 213 ? 31.499 -24.028 -11.393 1.00 98.00 213 PHE A N 1
ATOM 1731 C CA . PHE A 1 213 ? 30.913 -24.346 -12.693 1.00 98.00 213 PHE A CA 1
ATOM 1732 C C . PHE A 1 213 ? 31.875 -24.002 -13.834 1.00 98.00 213 PHE A C 1
ATOM 1734 O O . PHE A 1 213 ? 32.140 -24.854 -14.674 1.00 98.00 213 PHE A O 1
ATOM 1741 N N . ILE A 1 214 ? 32.467 -22.803 -13.820 1.00 97.06 214 ILE A N 1
ATOM 1742 C CA . ILE A 1 214 ? 33.465 -22.391 -14.820 1.00 97.06 214 ILE A CA 1
ATOM 1743 C C . ILE A 1 214 ? 34.687 -23.320 -14.786 1.00 97.06 214 ILE A C 1
ATOM 1745 O O . ILE A 1 214 ? 35.093 -23.839 -15.820 1.00 97.06 214 ILE A O 1
ATOM 1749 N N . SER A 1 215 ? 35.250 -23.568 -13.601 1.00 96.19 215 SER A N 1
ATOM 1750 C CA . SER A 1 215 ? 36.465 -24.381 -13.457 1.00 96.19 215 SER A CA 1
ATOM 1751 C C . SER A 1 215 ? 36.260 -25.851 -13.83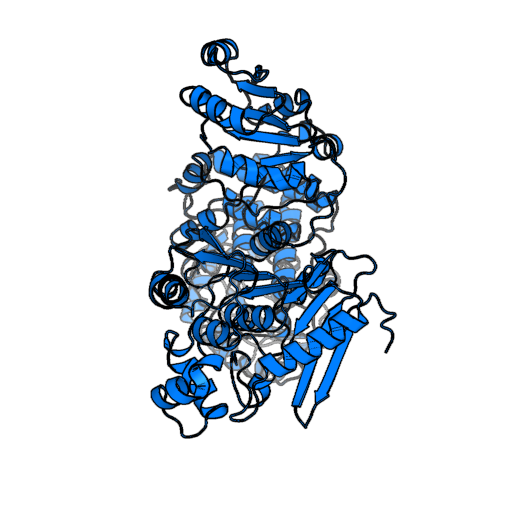7 1.00 96.19 215 SER A C 1
ATOM 1753 O O . SER A 1 215 ? 37.168 -26.482 -14.376 1.00 96.19 215 SER A O 1
ATOM 1755 N N . GLU A 1 216 ? 35.085 -26.411 -13.555 1.00 96.81 216 GLU A N 1
ATOM 1756 C CA . GLU A 1 216 ? 34.742 -27.786 -13.921 1.00 96.81 216 GLU A CA 1
ATOM 1757 C C . GLU A 1 216 ? 34.462 -27.893 -15.436 1.00 96.81 216 GLU A C 1
ATOM 1759 O O . GLU A 1 216 ? 34.822 -28.899 -16.044 1.00 96.81 216 GLU A O 1
ATOM 1764 N N . LEU A 1 217 ? 33.893 -26.860 -16.078 1.00 95.62 217 LEU A N 1
ATOM 1765 C CA . LEU A 1 217 ? 33.686 -26.836 -17.536 1.00 95.62 217 LEU A CA 1
ATOM 1766 C C . LEU A 1 217 ? 35.004 -26.908 -18.325 1.00 95.62 217 LEU A C 1
ATOM 1768 O O . LEU A 1 217 ? 35.054 -27.528 -19.385 1.00 95.62 217 LEU A O 1
ATOM 1772 N N . GLU A 1 218 ? 36.085 -26.320 -17.807 1.00 92.69 218 GLU A N 1
ATOM 1773 C CA . GLU A 1 218 ? 37.427 -26.409 -18.412 1.00 92.69 218 GLU A CA 1
ATOM 1774 C C . GLU A 1 218 ? 37.998 -27.838 -18.406 1.00 92.69 218 GLU A C 1
ATOM 1776 O O . GLU A 1 218 ? 38.945 -28.136 -19.137 1.00 92.69 218 GLU A O 1
ATOM 1781 N N . GLN A 1 219 ? 37.429 -28.723 -17.584 1.00 94.00 219 GLN A N 1
ATOM 1782 C CA . GLN A 1 219 ? 37.867 -30.106 -17.391 1.00 94.00 219 GLN A CA 1
ATOM 1783 C C . GLN A 1 219 ? 36.982 -31.119 -18.126 1.00 94.00 219 GLN A C 1
ATOM 1785 O O . GLN A 1 219 ? 37.156 -32.322 -17.935 1.00 94.00 219 GLN A O 1
ATOM 1790 N N . LEU A 1 220 ? 36.036 -30.655 -18.950 1.00 94.38 220 LEU A N 1
ATOM 1791 C CA . LEU A 1 220 ? 35.217 -31.531 -19.781 1.00 94.38 220 LEU A CA 1
ATOM 1792 C C . LEU A 1 220 ? 36.085 -32.393 -20.704 1.00 94.38 220 LEU A C 1
ATOM 1794 O O . LEU A 1 220 ? 37.135 -31.972 -21.203 1.00 94.38 220 LEU A O 1
ATOM 1798 N N . ASP A 1 221 ? 35.610 -33.605 -20.977 1.00 93.75 221 ASP A N 1
ATOM 1799 C CA . ASP A 1 221 ? 36.271 -34.491 -21.922 1.00 93.75 221 ASP A CA 1
ATOM 1800 C C . ASP A 1 221 ? 36.276 -33.862 -23.322 1.00 93.75 221 ASP A C 1
ATOM 1802 O O . ASP A 1 221 ? 35.299 -33.243 -23.748 1.00 93.75 221 ASP A O 1
ATOM 1806 N N . LYS A 1 222 ? 37.370 -34.058 -24.066 1.00 90.19 222 LYS A N 1
ATOM 1807 C CA . LYS A 1 222 ? 37.606 -33.415 -25.375 1.00 90.19 222 LYS A CA 1
ATOM 1808 C C . LYS A 1 222 ? 36.550 -33.721 -26.441 1.00 90.19 222 LYS A C 1
ATOM 1810 O O . LYS A 1 222 ? 36.493 -33.011 -27.440 1.00 90.19 222 LYS A O 1
ATOM 1815 N N . ASP A 1 223 ? 35.790 -34.799 -26.275 1.00 94.62 223 ASP A N 1
ATOM 1816 C CA . ASP A 1 223 ? 34.715 -35.224 -27.172 1.00 94.62 223 ASP A CA 1
ATOM 1817 C C . ASP A 1 223 ? 33.339 -34.636 -26.804 1.00 94.62 223 ASP A C 1
ATOM 1819 O O . ASP A 1 223 ? 32.358 -34.914 -27.489 1.00 94.62 223 ASP A O 1
ATOM 1823 N N . THR A 1 224 ? 33.258 -33.818 -25.750 1.00 95.69 224 THR A N 1
ATOM 1824 C CA . THR A 1 224 ? 32.026 -33.140 -25.325 1.00 95.69 224 THR A CA 1
ATOM 1825 C C . THR A 1 224 ? 31.696 -31.983 -26.265 1.00 95.69 224 THR A C 1
ATOM 1827 O O . THR A 1 224 ? 32.508 -31.079 -26.467 1.00 95.69 224 THR A O 1
ATOM 1830 N N . GLU A 1 225 ? 30.483 -31.972 -26.817 1.00 96.56 225 GLU A N 1
ATOM 1831 C CA . GLU A 1 225 ? 29.980 -30.841 -27.599 1.00 96.56 225 GLU A CA 1
ATOM 1832 C C . GLU A 1 225 ? 29.624 -29.675 -26.667 1.00 96.56 225 GLU A C 1
ATOM 1834 O O . GLU A 1 225 ? 28.825 -29.843 -25.747 1.00 96.56 225 GLU A O 1
ATOM 1839 N N . VAL A 1 226 ? 30.191 -28.489 -26.906 1.00 95.62 226 VAL A N 1
ATOM 1840 C CA . VAL A 1 226 ? 29.956 -27.300 -26.072 1.00 95.62 226 VAL A CA 1
ATOM 1841 C C . VAL A 1 226 ? 29.342 -26.178 -26.903 1.00 95.62 226 VAL A C 1
ATOM 1843 O O . VAL A 1 226 ? 29.993 -25.636 -27.795 1.00 95.62 226 VAL A O 1
ATOM 1846 N N . ASN A 1 227 ? 28.090 -25.829 -26.600 1.00 96.06 227 ASN A N 1
ATOM 1847 C CA . ASN A 1 227 ? 27.393 -24.693 -27.205 1.00 96.06 227 ASN A CA 1
ATOM 1848 C C . ASN A 1 227 ? 27.687 -23.377 -26.458 1.00 96.06 227 ASN A C 1
ATOM 1850 O O . ASN A 1 227 ? 28.523 -23.323 -25.554 1.00 96.06 227 ASN A O 1
ATOM 1854 N N . GLN A 1 228 ? 27.050 -22.278 -26.873 1.00 93.94 228 GLN A N 1
ATOM 1855 C CA . GLN A 1 228 ? 27.378 -20.946 -26.370 1.00 93.94 228 GLN A CA 1
ATOM 1856 C C . GLN A 1 228 ? 27.029 -20.795 -24.885 1.00 93.94 228 GLN A C 1
ATOM 1858 O O . GLN A 1 228 ? 25.900 -21.045 -24.476 1.00 93.94 228 GLN A O 1
ATOM 1863 N N . ILE A 1 229 ? 27.974 -20.284 -24.093 1.00 96.94 229 ILE A N 1
ATOM 1864 C CA . ILE A 1 229 ? 27.754 -19.913 -22.693 1.00 96.94 229 ILE A CA 1
ATOM 1865 C C . ILE A 1 229 ? 28.025 -18.416 -22.547 1.00 96.94 229 ILE A C 1
ATOM 1867 O O . ILE A 1 229 ? 29.142 -17.951 -22.771 1.00 96.94 229 ILE A O 1
ATOM 1871 N N . ILE A 1 230 ? 26.999 -17.658 -22.175 1.00 95.00 230 ILE A N 1
ATOM 1872 C CA . ILE A 1 230 ? 27.082 -16.233 -21.850 1.00 95.00 230 ILE A CA 1
ATOM 1873 C C . ILE A 1 230 ? 26.927 -16.103 -20.343 1.00 95.00 230 ILE A C 1
ATOM 1875 O O . ILE A 1 230 ? 25.942 -16.577 -19.787 1.00 95.00 230 ILE A O 1
ATOM 1879 N N . ILE A 1 231 ? 27.882 -15.448 -19.686 1.00 96.25 231 ILE A N 1
ATOM 1880 C CA . ILE A 1 231 ? 27.816 -15.156 -18.253 1.00 96.25 231 ILE A CA 1
ATOM 1881 C C . ILE A 1 231 ? 27.660 -13.649 -18.090 1.00 96.25 231 ILE A C 1
ATOM 1883 O O . ILE A 1 231 ? 28.546 -12.886 -18.471 1.00 96.25 231 ILE A O 1
ATOM 1887 N N . ASP A 1 232 ? 26.525 -13.237 -17.542 1.00 93.94 232 ASP A N 1
ATOM 1888 C CA . ASP A 1 232 ? 26.172 -11.848 -17.286 1.00 93.94 232 ASP A CA 1
ATOM 1889 C C . ASP A 1 232 ? 26.199 -11.591 -15.776 1.00 93.94 232 ASP A C 1
ATOM 1891 O O . ASP A 1 232 ? 25.634 -12.356 -14.987 1.00 93.94 232 ASP A O 1
ATOM 1895 N N . LEU A 1 233 ? 26.898 -10.535 -15.368 1.00 93.56 233 LEU A N 1
ATOM 1896 C CA . LEU A 1 233 ? 27.121 -10.212 -13.963 1.00 93.56 233 LEU A CA 1
ATOM 1897 C C . LEU A 1 233 ? 26.373 -8.931 -13.616 1.00 93.56 233 LEU A C 1
ATOM 1899 O O . LEU A 1 233 ? 26.628 -7.877 -14.194 1.00 93.56 233 LEU A O 1
ATOM 1903 N N . TYR A 1 234 ? 25.508 -9.007 -12.612 1.00 89.31 234 TYR A N 1
ATOM 1904 C CA . TYR A 1 234 ? 24.878 -7.834 -12.010 1.00 89.31 234 TYR A CA 1
ATOM 1905 C C . TYR A 1 234 ? 25.303 -7.704 -10.550 1.00 89.31 234 TYR A C 1
ATOM 1907 O O . TYR A 1 234 ? 25.796 -8.656 -9.948 1.00 89.31 234 TYR A O 1
ATOM 1915 N N . PHE A 1 235 ? 25.150 -6.519 -9.965 1.00 89.44 235 PHE A N 1
ATOM 1916 C CA . PHE A 1 235 ? 25.550 -6.271 -8.583 1.00 89.44 235 PHE A CA 1
ATOM 1917 C C . PHE A 1 235 ? 24.368 -5.746 -7.771 1.00 89.44 235 PHE A C 1
ATOM 1919 O O . PHE A 1 235 ? 23.982 -4.587 -7.906 1.00 89.44 235 PHE A O 1
ATOM 1926 N N . ASP A 1 236 ? 23.828 -6.586 -6.890 1.00 84.12 236 ASP A N 1
ATOM 1927 C CA . ASP A 1 236 ? 22.790 -6.200 -5.934 1.00 84.12 236 ASP A CA 1
ATOM 1928 C C . ASP A 1 236 ? 23.082 -6.794 -4.550 1.00 84.12 236 ASP A C 1
ATOM 1930 O O . ASP A 1 236 ? 22.791 -7.954 -4.245 1.00 84.12 236 ASP A O 1
ATOM 1934 N N . LYS A 1 237 ? 23.644 -5.965 -3.667 1.00 81.44 237 LYS A N 1
ATOM 1935 C CA . LYS A 1 237 ? 23.991 -6.372 -2.299 1.00 81.44 237 LYS A CA 1
ATOM 1936 C C . LYS A 1 237 ? 22.773 -6.760 -1.451 1.00 81.44 237 LYS A C 1
ATOM 1938 O O . LYS A 1 237 ? 22.935 -7.515 -0.495 1.00 81.44 237 LYS A O 1
ATOM 1943 N N . LYS A 1 238 ? 21.576 -6.246 -1.756 1.00 78.44 238 LYS A N 1
ATOM 1944 C CA . LYS A 1 238 ? 20.352 -6.526 -0.989 1.00 78.44 238 LYS A CA 1
ATOM 1945 C C . LYS A 1 238 ? 19.699 -7.832 -1.431 1.00 78.44 238 LYS A C 1
ATOM 1947 O O . LYS A 1 238 ? 19.267 -8.590 -0.568 1.00 78.44 238 LYS A O 1
ATOM 1952 N N . ALA A 1 239 ? 19.649 -8.098 -2.738 1.00 73.62 239 ALA A N 1
ATOM 1953 C CA . ALA A 1 239 ? 19.057 -9.327 -3.270 1.00 73.62 239 ALA A CA 1
ATOM 1954 C C . ALA A 1 239 ? 19.808 -10.582 -2.799 1.00 73.62 239 ALA A C 1
ATOM 1956 O O . ALA A 1 239 ? 19.186 -11.607 -2.517 1.00 73.62 239 ALA A O 1
ATOM 1957 N N . GLY A 1 240 ? 21.140 -10.508 -2.671 1.00 88.38 240 GLY A N 1
ATOM 1958 C CA . GLY A 1 240 ? 21.956 -11.667 -2.309 1.00 88.38 240 GLY A CA 1
ATOM 1959 C C . GLY A 1 240 ? 21.695 -12.831 -3.273 1.00 88.38 240 GLY A C 1
ATOM 1960 O O . GLY A 1 240 ? 21.856 -12.668 -4.478 1.00 88.38 240 GLY A O 1
ATOM 1961 N N . HIS A 1 241 ? 21.258 -13.976 -2.745 1.00 87.69 241 HIS A N 1
ATOM 1962 C CA . HIS A 1 241 ? 20.902 -15.160 -3.540 1.00 87.69 241 HIS A CA 1
ATOM 1963 C C . HIS A 1 241 ? 19.616 -14.987 -4.377 1.00 87.69 241 HIS A C 1
ATOM 1965 O O . HIS A 1 241 ? 19.402 -15.696 -5.361 1.00 87.69 241 HIS A O 1
ATOM 1971 N N . ALA A 1 242 ? 18.726 -14.067 -3.991 1.00 86.06 242 ALA A N 1
ATOM 1972 C CA . ALA A 1 242 ? 17.428 -13.917 -4.640 1.00 86.06 242 ALA A CA 1
ATOM 1973 C C . ALA A 1 242 ? 17.573 -13.593 -6.133 1.00 86.06 242 ALA A C 1
ATOM 1975 O O . ALA A 1 242 ? 18.486 -12.879 -6.552 1.00 86.06 242 ALA A O 1
ATOM 1976 N N . ALA A 1 243 ? 16.647 -14.130 -6.928 1.00 85.81 243 ALA A N 1
ATOM 1977 C CA . ALA A 1 243 ? 16.583 -13.830 -8.350 1.00 85.81 243 ALA A CA 1
ATOM 1978 C C . ALA A 1 243 ? 16.249 -12.346 -8.576 1.00 85.81 243 ALA A C 1
ATOM 1980 O O . ALA A 1 243 ? 15.629 -11.711 -7.716 1.00 85.81 243 ALA A O 1
ATOM 1981 N N . VAL A 1 244 ? 16.595 -11.817 -9.749 1.00 85.88 244 VAL A N 1
ATOM 1982 C CA . VAL A 1 244 ? 16.106 -10.508 -10.198 1.00 85.88 244 VAL A CA 1
ATOM 1983 C C . VAL A 1 244 ? 14.572 -10.482 -10.231 1.00 85.88 244 VAL A C 1
ATOM 1985 O O . VAL A 1 244 ? 13.909 -11.519 -10.342 1.00 85.88 244 VAL A O 1
ATOM 1988 N N . GLY A 1 245 ? 13.982 -9.293 -10.101 1.00 83.38 245 GLY A N 1
ATOM 1989 C CA . GLY A 1 245 ? 12.526 -9.134 -10.019 1.00 83.38 245 GLY A CA 1
ATOM 1990 C C . GLY A 1 245 ? 11.782 -9.655 -11.260 1.00 83.38 245 GLY A C 1
ATOM 1991 O O . GLY A 1 245 ? 12.379 -9.868 -12.315 1.00 83.38 245 GLY A O 1
ATOM 1992 N N . LYS A 1 246 ? 10.450 -9.829 -11.157 1.00 85.00 246 LYS A N 1
ATOM 1993 C CA . LYS A 1 246 ? 9.590 -10.319 -12.261 1.00 85.00 246 LYS A CA 1
ATOM 1994 C C . LYS A 1 246 ? 9.833 -9.549 -13.567 1.00 85.00 246 LYS A C 1
ATOM 1996 O O . LYS A 1 246 ? 10.074 -10.175 -14.591 1.00 85.00 246 LYS A O 1
ATOM 2001 N N . SER A 1 247 ? 9.771 -8.217 -13.530 1.00 82.69 247 SER A N 1
ATOM 2002 C CA . SER A 1 247 ? 9.881 -7.384 -14.737 1.00 82.69 247 SER A CA 1
ATOM 2003 C C . SER A 1 247 ? 11.240 -7.536 -15.420 1.00 82.69 247 SER A C 1
ATOM 2005 O O . SER A 1 247 ? 11.300 -7.812 -16.611 1.00 82.69 247 SER A O 1
ATOM 2007 N N . GLU A 1 248 ? 12.322 -7.463 -14.644 1.00 84.00 248 GLU A N 1
ATOM 2008 C CA . GLU A 1 248 ? 13.692 -7.628 -15.143 1.00 84.00 248 GLU A CA 1
ATOM 2009 C C . GLU A 1 248 ? 13.923 -9.045 -15.685 1.00 84.00 248 GLU A C 1
ATOM 2011 O O . GLU A 1 248 ? 14.482 -9.227 -16.762 1.00 84.00 248 GLU A O 1
ATOM 2016 N N . THR A 1 249 ? 13.394 -10.067 -15.005 1.00 88.00 249 THR A N 1
ATOM 2017 C CA . THR A 1 249 ? 13.408 -11.444 -15.513 1.00 88.00 249 THR A CA 1
ATOM 2018 C C . THR A 1 249 ? 12.726 -11.552 -16.880 1.00 88.00 249 THR A C 1
ATOM 2020 O O . THR A 1 249 ? 13.246 -12.224 -17.769 1.00 88.00 249 THR A O 1
ATOM 2023 N N . ILE A 1 250 ? 11.565 -10.916 -17.062 1.00 87.44 250 ILE A N 1
ATOM 2024 C CA . ILE A 1 250 ? 10.825 -10.939 -18.332 1.00 87.44 250 ILE A CA 1
ATOM 2025 C C . ILE A 1 250 ? 11.627 -10.246 -19.439 1.00 87.44 250 ILE A C 1
ATOM 2027 O O . ILE A 1 250 ? 11.666 -10.760 -20.555 1.00 87.44 250 ILE A O 1
ATOM 2031 N N . GLU A 1 251 ? 12.294 -9.128 -19.148 1.00 85.81 251 GLU A N 1
ATOM 2032 C CA . GLU A 1 251 ? 13.180 -8.444 -20.101 1.00 85.81 251 GLU A CA 1
ATOM 2033 C C . GLU A 1 251 ? 14.345 -9.336 -20.533 1.00 85.81 251 GLU A C 1
ATOM 2035 O O . GLU A 1 251 ? 14.595 -9.486 -21.732 1.00 85.81 251 GLU A O 1
ATOM 2040 N N . TYR A 1 252 ? 14.999 -10.012 -19.586 1.00 88.88 252 TYR A N 1
ATOM 2041 C CA . TYR A 1 252 ? 16.035 -10.988 -19.914 1.00 88.88 252 TYR A CA 1
ATOM 2042 C C . TYR A 1 252 ? 15.485 -12.164 -20.724 1.00 88.88 252 TYR A C 1
ATOM 2044 O O . TYR A 1 252 ? 16.097 -12.551 -21.715 1.00 88.88 252 TYR A O 1
ATOM 2052 N N . ILE A 1 253 ? 14.310 -12.701 -20.381 1.00 90.50 253 ILE A N 1
ATOM 2053 C CA . ILE A 1 253 ? 13.669 -13.748 -21.186 1.00 90.50 253 ILE A CA 1
ATOM 2054 C C . ILE A 1 253 ? 13.428 -13.241 -22.613 1.00 90.50 253 ILE A C 1
ATOM 2056 O O . ILE A 1 253 ? 13.810 -13.922 -23.559 1.00 90.50 253 ILE A O 1
ATOM 2060 N N . LYS A 1 254 ? 12.858 -12.040 -22.795 1.00 85.25 254 LYS A N 1
ATOM 2061 C CA . LYS A 1 254 ? 12.660 -11.423 -24.122 1.00 85.25 254 LYS A CA 1
ATOM 2062 C C . LYS A 1 254 ? 13.986 -11.300 -24.891 1.00 85.25 254 LYS A C 1
ATOM 2064 O O . LYS A 1 254 ? 14.009 -11.599 -26.080 1.00 85.25 254 LYS A O 1
ATOM 2069 N N . LYS A 1 255 ? 15.077 -10.922 -24.215 1.00 85.06 255 LYS A N 1
ATOM 2070 C CA . LYS A 1 255 ? 16.428 -10.797 -24.792 1.00 85.06 255 LYS A CA 1
ATOM 2071 C C . LYS A 1 255 ? 17.029 -12.142 -25.219 1.00 85.06 255 LYS A C 1
ATOM 2073 O O . LYS A 1 255 ? 17.686 -12.202 -26.252 1.00 85.06 255 LYS A O 1
ATOM 2078 N N . VAL A 1 256 ? 16.828 -13.198 -24.429 1.00 88.19 256 VAL A N 1
ATOM 2079 C CA . VAL A 1 256 ? 17.516 -14.498 -24.577 1.00 88.19 256 VAL A CA 1
ATOM 2080 C C . VAL A 1 256 ? 16.754 -15.489 -25.470 1.00 88.19 256 VAL A C 1
ATOM 2082 O O . VAL A 1 256 ? 17.307 -16.521 -25.848 1.00 88.19 256 VAL A O 1
ATOM 2085 N N . LYS A 1 257 ? 15.496 -15.200 -25.832 1.00 83.19 257 LYS A N 1
ATOM 2086 C CA . LYS A 1 257 ? 14.692 -16.075 -26.700 1.00 83.19 257 LYS A CA 1
ATOM 2087 C C . LYS A 1 257 ? 15.446 -16.466 -27.984 1.00 83.19 257 LYS A C 1
ATOM 2089 O O . LYS A 1 257 ? 15.976 -15.576 -28.649 1.00 83.19 257 LYS A O 1
ATOM 2094 N N . PRO A 1 258 ? 15.455 -17.761 -28.356 1.00 74.81 258 PRO A N 1
ATOM 2095 C CA . PRO A 1 258 ? 16.243 -18.242 -29.490 1.00 74.81 258 PRO A CA 1
ATOM 2096 C C . PRO A 1 258 ? 15.800 -17.686 -30.846 1.00 74.81 258 PRO A C 1
ATOM 2098 O O . PRO A 1 258 ? 16.641 -17.374 -31.686 1.00 74.81 258 PRO A O 1
ATOM 2101 N N . ASN A 1 259 ? 14.489 -17.549 -31.056 1.00 69.00 259 ASN A N 1
ATOM 2102 C CA . ASN A 1 259 ? 13.918 -17.019 -32.284 1.00 69.00 259 ASN A CA 1
ATOM 2103 C C . ASN A 1 259 ? 13.343 -15.630 -31.999 1.00 69.00 259 ASN A C 1
ATOM 2105 O O . ASN A 1 259 ? 12.282 -15.476 -31.388 1.00 69.00 259 ASN A O 1
ATOM 2109 N N . GLN A 1 260 ? 14.067 -14.604 -32.429 1.00 61.16 260 GLN A N 1
ATOM 2110 C CA . GLN A 1 260 ? 13.559 -13.243 -32.442 1.00 61.16 260 GLN A CA 1
ATOM 2111 C C . GLN A 1 260 ? 12.872 -13.033 -33.789 1.00 61.16 260 GLN A C 1
ATOM 2113 O O . GLN A 1 260 ? 13.528 -12.742 -34.790 1.00 61.16 260 GLN A O 1
ATOM 2118 N N . THR A 1 261 ? 11.548 -13.185 -33.840 1.00 45.69 261 THR A N 1
ATOM 2119 C CA . THR A 1 261 ? 10.780 -12.539 -34.904 1.00 45.69 261 THR A CA 1
ATOM 2120 C C . THR A 1 261 ? 11.089 -11.059 -34.777 1.00 45.69 261 THR A C 1
ATOM 2122 O O . THR A 1 261 ? 10.713 -10.414 -33.795 1.00 45.69 261 THR A O 1
ATOM 2125 N N . VAL A 1 262 ? 11.826 -10.525 -35.749 1.00 40.50 262 VAL A N 1
ATOM 2126 C CA . VAL A 1 262 ? 11.935 -9.086 -35.942 1.00 40.50 262 VAL A CA 1
ATOM 2127 C C . VAL A 1 262 ? 10.525 -8.632 -36.300 1.00 40.50 262 VAL A C 1
ATOM 2129 O O . VAL A 1 262 ? 10.135 -8.624 -37.466 1.00 40.50 262 VAL A O 1
ATOM 2132 N N . LYS A 1 263 ? 9.710 -8.345 -35.278 1.00 34.00 263 LYS A N 1
ATOM 2133 C CA . LYS A 1 263 ? 8.530 -7.508 -35.451 1.00 34.00 263 LYS A CA 1
ATOM 2134 C C . LYS A 1 263 ? 9.061 -6.226 -36.076 1.00 34.00 263 LYS A C 1
ATOM 2136 O O . LYS A 1 263 ? 10.013 -5.651 -35.555 1.00 34.00 263 LYS A O 1
ATOM 2141 N N . GLU A 1 264 ? 8.496 -5.914 -37.239 1.00 32.66 264 GLU A N 1
ATOM 2142 C CA . GLU A 1 264 ? 8.762 -4.765 -38.103 1.00 32.66 264 GLU A CA 1
ATOM 2143 C C . GLU A 1 264 ? 9.347 -3.580 -37.334 1.00 32.66 264 GLU A C 1
ATOM 2145 O O . GLU A 1 264 ? 8.838 -3.262 -36.258 1.00 32.66 264 GLU A O 1
ATOM 2150 N N . GLU A 1 265 ? 10.368 -2.923 -37.902 1.00 34.94 265 GLU A N 1
ATOM 2151 C CA . GLU A 1 265 ? 10.851 -1.606 -37.476 1.00 34.94 265 GLU A CA 1
ATOM 2152 C C . GLU A 1 265 ? 9.654 -0.664 -37.276 1.00 34.94 265 GLU A C 1
ATOM 2154 O O . GLU A 1 265 ? 9.209 0.052 -38.176 1.00 34.94 265 GLU A O 1
ATOM 2159 N N . GLN A 1 266 ? 9.097 -0.663 -36.067 1.00 42.44 266 GLN A N 1
ATOM 2160 C CA . GLN A 1 266 ? 8.279 0.426 -35.603 1.00 42.44 266 GLN A CA 1
ATOM 2161 C C . GLN A 1 266 ? 9.253 1.578 -35.495 1.00 42.44 266 GLN A C 1
ATOM 2163 O O . GLN A 1 266 ? 10.221 1.487 -34.745 1.00 42.44 266 GLN A O 1
ATOM 2168 N N . LYS A 1 267 ? 9.003 2.635 -36.270 1.00 45.09 267 LYS A N 1
ATOM 2169 C CA . LYS A 1 267 ? 9.679 3.921 -36.121 1.00 45.09 267 LYS A CA 1
ATOM 2170 C C . LYS A 1 267 ? 9.833 4.197 -34.619 1.00 45.09 267 LYS A C 1
ATOM 2172 O O . LYS A 1 267 ? 8.811 4.339 -33.936 1.00 45.09 267 LYS A O 1
ATOM 2177 N N . GLU A 1 268 ? 11.072 4.150 -34.119 1.00 64.12 268 GLU A N 1
ATOM 2178 C CA . GLU A 1 268 ? 11.364 4.400 -32.706 1.00 64.12 268 GLU A CA 1
ATOM 2179 C C . GLU A 1 268 ? 10.744 5.749 -32.348 1.00 64.12 268 GLU A C 1
ATOM 2181 O O . GLU A 1 268 ? 10.872 6.715 -33.106 1.00 64.12 268 GLU A O 1
ATOM 2186 N N . ALA A 1 269 ? 9.982 5.781 -31.253 1.00 79.31 269 ALA A N 1
ATOM 2187 C CA . ALA A 1 269 ? 9.296 6.990 -30.825 1.00 79.31 269 ALA A CA 1
ATOM 2188 C C . ALA A 1 269 ? 10.324 8.115 -30.640 1.00 79.31 269 ALA A C 1
ATOM 2190 O O . ALA A 1 269 ? 11.360 7.920 -30.004 1.00 79.31 269 ALA A O 1
ATOM 2191 N N . GLU A 1 270 ? 10.056 9.289 -31.203 1.00 92.00 270 GLU A N 1
ATOM 2192 C CA . GLU A 1 270 ? 11.012 10.394 -31.146 1.00 92.00 270 GLU A CA 1
ATOM 2193 C C . GLU A 1 270 ? 11.042 10.992 -29.724 1.00 92.00 270 GLU A C 1
ATOM 2195 O O . GLU A 1 270 ? 9.998 11.212 -29.106 1.00 92.00 270 GLU A O 1
ATOM 2200 N N . LEU A 1 271 ? 12.237 11.255 -29.184 1.00 94.94 271 LEU A N 1
ATOM 2201 C CA . LEU A 1 271 ? 12.427 11.731 -27.808 1.00 94.94 271 LEU A CA 1
ATOM 2202 C C . LEU A 1 271 ? 12.732 13.234 -27.761 1.00 94.94 271 LEU A C 1
ATOM 2204 O O . LEU A 1 271 ? 13.755 13.672 -28.290 1.00 94.94 271 LEU A O 1
ATOM 2208 N N . SER A 1 272 ? 11.923 14.000 -27.029 1.00 97.44 272 SER A N 1
ATOM 2209 C CA . SER A 1 272 ? 12.270 15.354 -26.576 1.00 97.44 272 SER A CA 1
ATOM 2210 C C . SER A 1 272 ? 12.638 15.335 -25.092 1.00 97.44 272 SER A C 1
ATOM 2212 O O . SER A 1 272 ? 11.969 14.693 -24.278 1.00 97.44 272 SER A O 1
ATOM 2214 N N . VAL A 1 273 ? 13.674 16.082 -24.710 1.00 97.44 273 VAL A N 1
ATOM 2215 C CA . VAL A 1 273 ? 14.085 16.218 -23.302 1.00 97.44 273 VAL A CA 1
ATOM 2216 C C . VAL A 1 273 ? 13.828 17.639 -22.826 1.00 97.44 273 VAL A C 1
ATOM 2218 O O . VAL A 1 273 ? 14.302 18.587 -23.438 1.00 97.44 273 VAL A O 1
ATOM 2221 N N . VAL A 1 274 ? 13.114 17.797 -21.717 1.00 97.25 274 VAL A N 1
ATOM 2222 C CA . VAL A 1 274 ? 12.876 19.072 -21.036 1.00 97.25 274 VAL A CA 1
ATOM 2223 C C . VAL A 1 274 ? 13.726 19.120 -19.770 1.00 97.25 274 VAL A C 1
ATOM 2225 O O . VAL A 1 274 ? 13.540 18.311 -18.864 1.00 97.25 274 VAL A O 1
ATOM 2228 N N . ILE A 1 275 ? 14.636 20.087 -19.686 1.00 94.69 275 ILE A N 1
ATOM 2229 C CA . ILE A 1 275 ? 15.464 20.349 -18.504 1.00 94.69 275 ILE A CA 1
ATOM 2230 C C . ILE A 1 275 ? 14.927 21.600 -17.813 1.00 94.69 275 ILE A C 1
ATOM 2232 O O . ILE A 1 275 ? 14.923 22.680 -18.407 1.00 94.69 275 ILE A O 1
ATOM 2236 N N . VAL A 1 276 ? 14.502 21.473 -16.557 1.00 92.06 276 VAL A N 1
ATOM 2237 C CA . VAL A 1 276 ? 14.109 22.617 -15.724 1.00 92.06 276 VAL A CA 1
ATOM 2238 C C . VAL A 1 276 ? 15.317 23.060 -14.904 1.00 92.06 276 VAL A C 1
ATOM 2240 O O . VAL A 1 276 ? 15.702 22.378 -13.959 1.00 92.06 276 VAL A O 1
ATOM 2243 N N . LEU A 1 277 ? 15.936 24.183 -15.276 1.00 87.38 277 LEU A N 1
ATOM 2244 C CA . LEU A 1 277 ? 17.102 24.717 -14.572 1.00 87.38 277 LEU A CA 1
ATOM 2245 C C . LEU A 1 277 ? 16.699 25.521 -13.335 1.00 87.38 277 LEU A C 1
ATOM 2247 O O . LEU A 1 277 ? 15.826 26.388 -13.399 1.00 87.38 277 LEU A O 1
ATOM 2251 N N . GLY A 1 278 ? 17.385 25.247 -12.225 1.00 73.06 278 GLY A N 1
ATOM 2252 C CA . GLY A 1 278 ? 17.379 26.091 -11.036 1.00 73.06 278 GLY A CA 1
ATOM 2253 C C . GLY A 1 278 ? 18.325 27.290 -11.161 1.00 73.06 278 GLY A C 1
ATOM 2254 O O . GLY A 1 278 ? 18.863 27.588 -12.228 1.00 73.06 278 GLY A O 1
ATOM 2255 N N . GLU A 1 279 ? 18.555 27.973 -10.038 1.00 66.50 279 GLU A N 1
ATOM 2256 C CA . GLU A 1 279 ? 19.466 29.126 -9.968 1.00 66.50 279 GLU A CA 1
ATOM 2257 C C . GLU A 1 279 ? 20.937 28.735 -10.233 1.00 66.50 279 GLU A C 1
ATOM 2259 O O . GLU A 1 279 ? 21.733 29.574 -10.665 1.00 66.50 279 GLU A O 1
ATOM 2264 N N . GLN A 1 280 ? 21.327 27.470 -10.002 1.00 65.62 280 GLN A N 1
ATOM 2265 C CA . GLN A 1 280 ? 22.693 26.998 -10.236 1.00 65.62 280 GLN A CA 1
ATOM 2266 C C . GLN A 1 280 ? 22.830 26.350 -11.620 1.00 65.62 280 GLN A C 1
ATOM 2268 O O . GLN A 1 280 ? 22.213 25.352 -11.959 1.00 65.62 280 GLN A O 1
ATOM 2273 N N . LYS A 1 281 ? 23.715 26.912 -12.448 1.00 70.06 281 LYS A N 1
ATOM 2274 C CA . LYS A 1 281 ? 23.906 26.477 -13.849 1.00 70.06 281 LYS A CA 1
ATOM 2275 C C . LYS A 1 281 ? 25.145 25.596 -14.044 1.00 70.06 281 LYS A C 1
ATOM 2277 O O . LYS A 1 281 ? 25.495 25.239 -15.165 1.00 70.06 281 LYS A O 1
ATOM 2282 N N . SER A 1 282 ? 25.825 25.240 -12.952 1.00 74.44 282 SER A N 1
ATOM 2283 C CA . SER A 1 282 ? 27.158 24.618 -12.966 1.00 74.44 282 SER A CA 1
ATOM 2284 C C . SER A 1 282 ? 27.178 23.210 -13.572 1.00 74.44 282 SER A C 1
ATOM 2286 O O . SER A 1 282 ? 28.200 22.794 -14.122 1.00 74.44 282 SER A O 1
ATOM 2288 N N . LYS A 1 283 ? 26.055 22.484 -13.509 1.00 85.00 283 LYS A N 1
ATOM 2289 C CA . LYS A 1 283 ? 25.944 21.093 -13.971 1.00 85.00 283 LYS A CA 1
ATOM 2290 C C . LYS A 1 283 ? 25.382 20.937 -15.384 1.00 85.00 283 LYS A C 1
ATOM 2292 O O . LYS A 1 283 ? 25.524 19.857 -15.953 1.00 85.00 283 LYS A O 1
ATOM 2297 N N . LEU A 1 284 ? 24.829 21.995 -15.989 1.00 87.19 284 LEU A N 1
ATOM 2298 C CA . LEU A 1 284 ? 24.155 21.928 -17.295 1.00 87.19 284 LEU A CA 1
ATOM 2299 C C . LEU A 1 284 ? 25.033 21.287 -18.380 1.00 87.19 284 LEU A C 1
ATOM 2301 O O . LEU A 1 284 ? 24.575 20.416 -19.108 1.00 87.19 284 LEU A O 1
ATOM 2305 N N . ASN A 1 285 ? 26.313 21.661 -18.446 1.00 87.19 285 ASN A N 1
ATOM 2306 C CA . ASN A 1 285 ? 27.268 21.080 -19.393 1.00 87.19 285 ASN A CA 1
ATOM 2307 C C . ASN A 1 285 ? 27.390 19.549 -19.229 1.00 87.19 285 ASN A C 1
ATOM 2309 O O . ASN A 1 285 ? 27.323 18.802 -20.203 1.00 87.19 285 ASN A O 1
ATOM 2313 N N . GLN A 1 286 ? 27.501 19.067 -17.987 1.00 87.19 286 GLN A N 1
ATOM 2314 C CA . GLN A 1 286 ? 27.608 17.633 -17.704 1.00 87.19 286 GLN A CA 1
ATOM 2315 C C . GLN A 1 286 ? 26.330 16.889 -18.100 1.00 87.19 286 GLN A C 1
ATOM 2317 O O . GLN A 1 286 ? 26.420 15.818 -18.696 1.00 87.19 286 GLN A O 1
ATOM 2322 N N . ILE A 1 287 ? 25.161 17.476 -17.822 1.00 89.69 287 ILE A N 1
ATOM 2323 C CA . ILE A 1 287 ? 23.857 16.921 -18.207 1.00 89.69 287 ILE A CA 1
ATOM 2324 C C . ILE A 1 287 ? 23.758 16.823 -19.733 1.00 89.69 287 ILE A C 1
ATOM 2326 O O . ILE A 1 287 ? 23.515 15.740 -20.261 1.00 89.69 287 ILE A O 1
ATOM 2330 N N . LEU A 1 288 ? 24.027 17.917 -20.453 1.00 90.44 288 LEU A N 1
ATOM 2331 C CA . LEU A 1 288 ? 23.974 17.953 -21.919 1.00 90.44 288 LEU A CA 1
ATOM 2332 C C . LEU A 1 288 ? 24.917 16.929 -22.556 1.00 90.44 288 LEU A C 1
ATOM 2334 O O . LEU A 1 288 ? 24.536 16.271 -23.520 1.00 90.44 288 LEU A O 1
ATOM 2338 N N . ASN A 1 289 ? 26.118 16.744 -22.003 1.00 87.44 289 ASN A N 1
ATOM 2339 C CA . ASN A 1 289 ? 27.053 15.726 -22.478 1.00 87.44 289 ASN A CA 1
ATOM 2340 C C . ASN A 1 289 ? 26.488 14.301 -22.330 1.00 87.44 289 ASN A C 1
ATOM 2342 O O . ASN A 1 289 ? 26.616 13.489 -23.240 1.00 87.44 289 ASN A O 1
ATOM 2346 N N . LYS A 1 290 ? 25.822 13.989 -21.209 1.00 88.56 290 LYS A N 1
ATOM 2347 C CA . LYS A 1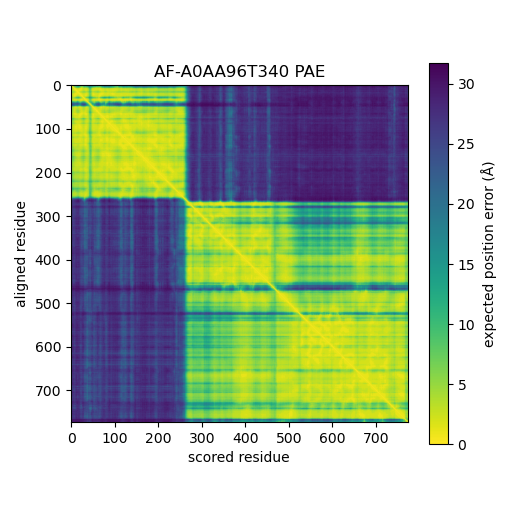 290 ? 25.198 12.671 -21.000 1.00 88.56 290 LYS A CA 1
ATOM 2348 C C . LYS A 1 290 ? 23.999 12.438 -21.921 1.00 88.56 290 LYS A C 1
ATOM 2350 O O . LYS A 1 290 ? 23.814 11.317 -22.392 1.00 88.56 290 LYS A O 1
ATOM 2355 N N . LEU A 1 291 ? 23.217 13.477 -22.208 1.00 90.69 291 LEU A N 1
ATOM 2356 C CA . LEU A 1 291 ? 22.015 13.368 -23.040 1.00 90.69 291 LEU A CA 1
ATOM 2357 C C . LEU A 1 291 ? 22.303 13.086 -24.516 1.00 90.69 291 LEU A C 1
ATOM 2359 O O . LEU A 1 291 ? 21.464 12.497 -25.186 1.00 90.69 291 LEU A O 1
ATOM 2363 N N . GLN A 1 292 ? 23.481 13.433 -25.034 1.00 85.31 292 GLN A N 1
ATOM 2364 C CA . GLN A 1 292 ? 23.822 13.128 -26.431 1.00 85.31 292 GLN A CA 1
ATOM 2365 C C . GLN A 1 292 ? 23.815 11.621 -26.723 1.00 85.31 292 GLN A C 1
ATOM 2367 O O . GLN A 1 292 ? 23.480 11.204 -27.829 1.00 85.31 292 GLN A O 1
ATOM 2372 N N . HIS A 1 293 ? 24.121 10.795 -25.720 1.00 86.00 293 HIS A N 1
ATOM 2373 C CA . HIS A 1 293 ? 24.142 9.341 -25.866 1.00 86.00 293 HIS A CA 1
ATOM 2374 C C . HIS A 1 293 ? 22.746 8.726 -26.028 1.00 86.00 293 HIS A C 1
ATOM 2376 O O . HIS A 1 293 ? 22.629 7.715 -26.712 1.00 86.00 293 HIS A O 1
ATOM 2382 N N . ILE A 1 294 ? 21.698 9.376 -25.502 1.00 88.31 294 ILE A N 1
ATOM 2383 C CA . ILE A 1 294 ? 20.305 8.905 -25.624 1.00 88.31 294 ILE A CA 1
ATOM 2384 C C . ILE A 1 294 ? 19.589 9.478 -26.860 1.00 88.31 294 ILE A C 1
ATOM 2386 O O . ILE A 1 294 ? 18.391 9.276 -27.031 1.00 88.31 294 ILE A O 1
ATOM 2390 N N . LYS A 1 295 ? 20.332 10.209 -27.710 1.00 88.88 295 LYS A N 1
ATOM 2391 C CA . LYS A 1 295 ? 19.926 10.730 -29.028 1.00 88.88 295 LYS A CA 1
ATOM 2392 C C . LYS A 1 295 ? 18.533 11.388 -29.068 1.00 88.88 295 LYS A C 1
ATOM 2394 O O . LYS A 1 295 ? 17.706 11.008 -29.899 1.00 88.88 295 LYS A O 1
ATOM 2399 N N . PRO A 1 296 ? 18.249 12.385 -28.211 1.00 93.19 296 PRO A N 1
ATOM 2400 C CA . PRO A 1 296 ? 17.010 13.138 -28.335 1.00 93.19 296 PRO A CA 1
ATOM 2401 C C . PRO A 1 296 ? 16.992 13.925 -29.651 1.00 93.19 296 PRO A C 1
ATOM 2403 O O . PRO A 1 296 ? 18.037 14.366 -30.131 1.00 93.19 296 PRO A O 1
ATOM 2406 N N . ILE A 1 297 ? 15.806 14.139 -30.223 1.00 93.62 297 ILE A N 1
ATOM 2407 C CA . ILE A 1 297 ? 15.657 14.990 -31.415 1.00 93.62 297 ILE A CA 1
ATOM 2408 C C . ILE A 1 297 ? 15.869 16.471 -31.072 1.00 93.62 297 ILE A C 1
ATOM 2410 O O . ILE A 1 297 ? 16.276 17.268 -31.918 1.00 93.62 297 ILE A O 1
ATOM 2414 N N . GLU A 1 298 ? 15.607 16.837 -29.816 1.00 94.88 298 GLU A N 1
ATOM 2415 C CA . GLU A 1 298 ? 15.872 18.158 -29.266 1.00 94.88 298 GLU A CA 1
ATOM 2416 C C . GLU A 1 298 ? 15.976 18.125 -27.734 1.00 94.88 298 GLU A C 1
ATOM 2418 O O . GLU A 1 298 ? 15.399 17.272 -27.050 1.00 94.88 298 GLU A O 1
ATOM 2423 N N . ILE A 1 299 ? 16.663 19.126 -27.192 1.00 96.19 299 ILE A N 1
ATOM 2424 C CA . ILE A 1 299 ? 16.746 19.397 -25.760 1.00 96.19 299 ILE A CA 1
ATOM 2425 C C . ILE A 1 299 ? 16.178 20.792 -25.508 1.00 96.19 299 ILE A C 1
ATOM 2427 O O . ILE A 1 299 ? 16.629 21.781 -26.082 1.00 96.19 299 ILE A O 1
ATOM 2431 N N . ILE A 1 300 ? 15.196 20.888 -24.624 1.00 96.19 300 ILE A N 1
ATOM 2432 C CA . ILE A 1 300 ? 14.516 22.125 -24.260 1.00 96.19 300 ILE A CA 1
ATOM 2433 C C . ILE A 1 300 ? 14.959 22.509 -22.856 1.00 96.19 300 ILE A C 1
ATOM 2435 O O . ILE A 1 300 ? 14.603 21.867 -21.871 1.00 96.19 300 ILE A O 1
ATOM 2439 N N . VAL A 1 301 ? 15.746 23.571 -22.767 1.00 94.88 301 VAL A N 1
ATOM 2440 C CA . VAL A 1 301 ? 16.252 24.118 -21.513 1.00 94.88 301 VAL A CA 1
ATOM 2441 C C . VAL A 1 301 ? 15.328 25.245 -21.064 1.00 94.88 301 VAL A C 1
ATOM 2443 O O . VAL A 1 301 ? 15.240 26.291 -21.710 1.00 94.88 301 VAL A O 1
ATOM 2446 N N . VAL A 1 302 ? 14.643 25.038 -19.944 1.00 93.62 302 VAL A N 1
ATOM 2447 C CA . VAL A 1 302 ? 13.768 26.031 -19.317 1.00 93.62 302 VAL A CA 1
ATOM 2448 C C . VAL A 1 302 ? 14.528 26.694 -18.176 1.00 93.62 302 VAL A C 1
ATOM 2450 O O . VAL A 1 302 ? 14.854 26.030 -17.195 1.00 93.62 302 VAL A O 1
ATOM 2453 N N . ALA A 1 303 ? 14.842 27.981 -18.317 1.00 90.12 303 ALA A N 1
ATOM 2454 C CA . ALA A 1 303 ? 15.695 28.721 -17.389 1.00 90.12 303 ALA A CA 1
ATOM 2455 C C . ALA A 1 303 ? 15.020 29.991 -16.854 1.00 90.12 303 ALA A C 1
ATOM 2457 O O . ALA A 1 303 ? 14.154 30.577 -17.502 1.00 90.12 303 ALA A O 1
ATOM 2458 N N . ASP A 1 304 ? 15.472 30.453 -15.692 1.00 84.69 304 ASP A N 1
ATOM 2459 C CA . ASP A 1 304 ? 15.069 31.725 -15.083 1.00 84.69 304 ASP A CA 1
ATOM 2460 C C . ASP A 1 304 ? 15.592 32.964 -15.840 1.00 84.69 304 ASP A C 1
ATOM 2462 O O . ASP A 1 304 ? 14.919 33.995 -15.905 1.00 84.69 304 ASP A O 1
ATOM 2466 N N . ASP A 1 305 ? 16.785 32.834 -16.422 1.00 84.12 305 ASP A N 1
ATOM 2467 C CA . ASP A 1 305 ? 17.476 33.781 -17.290 1.00 84.12 305 ASP A CA 1
ATOM 2468 C C . ASP A 1 305 ? 18.023 33.039 -18.514 1.00 84.12 305 ASP A C 1
ATOM 2470 O O . ASP A 1 305 ? 18.999 32.272 -18.449 1.00 84.12 305 ASP A O 1
ATOM 2474 N N . ARG A 1 306 ? 17.386 33.329 -19.650 1.00 83.56 306 ARG A N 1
ATOM 2475 C CA . ARG A 1 306 ? 17.679 32.742 -20.955 1.00 83.56 306 ARG A CA 1
ATOM 2476 C C . ARG A 1 306 ? 19.092 33.048 -21.442 1.00 83.56 306 ARG A C 1
ATOM 2478 O O . ARG A 1 306 ? 19.739 32.161 -21.993 1.00 83.56 306 ARG A O 1
ATOM 2485 N N . MET A 1 307 ? 19.578 34.277 -21.270 1.00 80.56 307 MET A N 1
ATOM 2486 C CA . MET A 1 307 ? 20.872 34.689 -21.830 1.00 80.56 307 MET A CA 1
ATOM 2487 C C . MET A 1 307 ? 22.026 33.989 -21.120 1.00 80.56 307 MET A C 1
ATOM 2489 O O . MET A 1 307 ? 22.935 33.472 -21.770 1.00 80.56 307 MET A O 1
ATOM 2493 N N . SER A 1 308 ? 21.952 33.911 -19.794 1.00 80.88 308 SER A N 1
ATOM 2494 C CA . SER A 1 308 ? 22.926 33.181 -18.983 1.00 80.88 308 SER A CA 1
ATOM 2495 C C . SER A 1 308 ? 22.921 31.671 -19.281 1.00 80.88 308 SER A C 1
ATOM 2497 O O . SER A 1 308 ? 23.986 31.052 -19.352 1.00 80.88 308 SER A O 1
ATOM 2499 N N . ALA A 1 309 ? 21.748 31.072 -19.523 1.00 80.81 309 ALA A N 1
ATOM 2500 C CA . ALA A 1 309 ? 21.659 29.663 -19.906 1.00 80.81 309 ALA A CA 1
ATOM 2501 C C . ALA A 1 309 ? 22.290 29.398 -21.284 1.00 80.81 309 ALA A C 1
ATOM 2503 O O . ALA A 1 309 ? 23.076 28.463 -21.410 1.00 80.81 309 ALA A O 1
ATOM 2504 N N . ILE A 1 310 ? 22.039 30.258 -22.283 1.00 83.06 310 ILE A N 1
ATOM 2505 C CA . ILE A 1 310 ? 22.654 30.153 -23.620 1.00 83.06 310 ILE A CA 1
ATOM 2506 C C . ILE A 1 310 ? 24.184 30.186 -23.535 1.00 83.06 310 ILE A C 1
ATOM 2508 O O . ILE A 1 310 ? 24.850 29.377 -24.172 1.00 83.06 310 ILE A O 1
ATOM 2512 N N . GLN A 1 311 ? 24.749 31.078 -22.716 1.00 82.56 311 GLN A N 1
ATOM 2513 C CA . GLN A 1 311 ? 26.203 31.176 -22.520 1.00 82.56 311 GLN A CA 1
ATOM 2514 C C . GLN A 1 311 ? 26.824 29.923 -21.881 1.00 82.56 311 GLN A C 1
ATOM 2516 O O . GLN A 1 311 ? 28.028 29.710 -22.001 1.00 82.56 311 GLN A O 1
ATOM 2521 N N . SER A 1 312 ? 26.015 29.106 -21.205 1.00 81.19 312 SER A N 1
ATOM 2522 C CA . SER A 1 312 ? 26.455 27.886 -20.523 1.00 81.19 312 SER A CA 1
ATOM 2523 C C . SER A 1 312 ? 26.353 26.636 -21.409 1.00 81.19 312 SER A C 1
ATOM 2525 O O . SER A 1 312 ? 26.792 25.561 -20.993 1.00 81.19 312 SER A O 1
ATOM 2527 N N . ILE A 1 313 ? 25.774 26.752 -22.613 1.00 83.31 313 ILE A N 1
ATOM 2528 C CA . ILE A 1 313 ? 25.636 25.641 -23.560 1.00 83.31 313 ILE A CA 1
ATOM 2529 C C . ILE A 1 313 ? 26.965 25.442 -24.306 1.00 83.31 313 ILE A C 1
ATOM 2531 O O . ILE A 1 313 ? 27.458 26.377 -24.942 1.00 83.31 313 ILE A O 1
ATOM 2535 N N . PRO A 1 314 ? 27.556 24.237 -24.266 1.00 80.12 314 PRO A N 1
ATOM 2536 C CA . PRO A 1 314 ? 28.800 23.965 -24.970 1.00 80.12 314 PRO A CA 1
ATOM 2537 C C . PRO A 1 314 ? 28.623 23.932 -26.489 1.00 80.12 314 PRO A C 1
ATOM 2539 O O . PRO A 1 314 ? 27.610 23.465 -27.001 1.00 80.12 314 PRO A O 1
ATOM 2542 N N . THR A 1 315 ? 29.669 24.310 -27.223 1.00 77.69 315 THR A N 1
ATOM 2543 C CA . THR A 1 315 ? 29.692 24.256 -28.696 1.00 77.69 315 THR A CA 1
ATOM 2544 C C . THR A 1 315 ? 29.728 22.839 -29.273 1.00 77.69 315 THR A C 1
ATOM 2546 O O . THR A 1 315 ? 29.514 22.678 -30.468 1.00 77.69 315 THR A O 1
ATOM 2549 N N . PHE A 1 316 ? 30.007 21.818 -28.453 1.00 77.12 316 PHE A N 1
ATOM 2550 C CA . PHE A 1 316 ? 30.079 20.417 -28.883 1.00 77.12 316 PHE A CA 1
ATOM 2551 C C . PHE A 1 316 ? 28.721 19.694 -28.869 1.00 77.12 316 PHE A C 1
ATOM 2553 O O . PHE A 1 316 ? 28.669 18.511 -29.183 1.00 77.12 316 PHE A O 1
ATOM 2560 N N . VAL A 1 317 ? 27.628 20.352 -28.463 1.00 79.50 317 VAL A N 1
ATOM 2561 C CA . VAL A 1 317 ? 26.303 19.718 -28.433 1.00 79.50 317 VAL A CA 1
ATOM 2562 C C . VAL A 1 317 ? 25.754 19.603 -29.852 1.00 79.50 317 VAL A C 1
ATOM 2564 O O . VAL A 1 317 ? 25.399 20.604 -30.465 1.00 79.50 317 VAL A O 1
ATOM 2567 N N . GLU A 1 318 ? 25.688 18.374 -30.364 1.00 78.25 318 GLU A N 1
ATOM 2568 C CA . GLU A 1 318 ? 25.218 18.090 -31.729 1.00 78.25 318 GLU A CA 1
ATOM 2569 C C . GLU A 1 318 ? 23.683 18.141 -31.867 1.00 78.25 318 GLU A C 1
ATOM 2571 O O . GLU A 1 318 ? 23.157 18.366 -32.955 1.00 78.25 318 GLU A O 1
ATOM 2576 N N . CYS A 1 319 ? 22.953 17.957 -30.762 1.00 82.25 319 CYS A N 1
ATOM 2577 C CA . CYS A 1 319 ? 21.491 18.006 -30.715 1.00 82.25 319 CYS A CA 1
ATOM 2578 C C . CYS A 1 319 ? 20.963 19.450 -30.779 1.00 82.25 319 CYS A C 1
ATOM 2580 O O . CYS A 1 319 ? 21.563 20.362 -30.210 1.00 82.25 319 CYS A O 1
ATOM 2582 N N . ASN A 1 320 ? 19.789 19.659 -31.386 1.00 89.19 320 ASN A N 1
ATOM 2583 C CA . ASN A 1 320 ? 19.096 20.947 -31.329 1.00 89.19 320 ASN A CA 1
ATOM 2584 C C . ASN A 1 320 ? 18.776 21.315 -29.868 1.00 89.19 320 ASN A C 1
ATOM 2586 O O . ASN A 1 320 ? 18.096 20.552 -29.182 1.00 89.19 320 ASN A O 1
ATOM 2590 N N . VAL A 1 321 ? 19.248 22.474 -29.393 1.00 91.94 321 VAL A N 1
ATOM 2591 C CA . VAL A 1 321 ? 18.959 22.970 -28.038 1.00 91.94 321 VAL A CA 1
ATOM 2592 C C . VAL A 1 321 ? 18.120 24.241 -28.108 1.00 91.94 321 VAL A C 1
ATOM 2594 O O . VAL A 1 321 ? 18.556 25.263 -28.640 1.00 91.94 321 VAL A O 1
ATOM 2597 N N . VAL A 1 322 ? 16.926 24.203 -27.520 1.00 93.38 322 VAL A N 1
ATOM 2598 C CA . VAL A 1 322 ? 16.008 25.343 -27.429 1.00 93.38 322 VAL A CA 1
ATOM 2599 C C . VAL A 1 322 ? 16.015 25.878 -26.003 1.00 93.38 322 VAL A C 1
ATOM 2601 O O . VAL A 1 322 ? 15.706 25.149 -25.068 1.00 93.38 322 VAL A O 1
ATOM 2604 N N . VAL A 1 323 ? 16.333 27.162 -25.820 1.00 92.38 323 VAL A N 1
ATOM 2605 C CA . VAL A 1 323 ? 16.321 27.806 -24.494 1.00 92.38 323 VAL A CA 1
ATOM 2606 C C . VAL A 1 323 ? 15.136 28.752 -24.365 1.00 92.38 323 VAL A C 1
ATOM 2608 O O . VAL A 1 323 ? 15.007 29.697 -25.157 1.00 92.38 323 VAL A O 1
ATOM 2611 N N . ILE A 1 324 ? 14.321 28.541 -23.332 1.00 92.94 324 ILE A N 1
ATOM 2612 C CA . ILE A 1 324 ? 13.169 29.383 -22.996 1.00 92.94 324 ILE A CA 1
ATOM 2613 C C . ILE A 1 324 ? 13.275 29.966 -21.589 1.00 92.94 324 ILE A C 1
ATOM 2615 O O . ILE A 1 324 ? 13.873 29.364 -20.700 1.00 92.94 324 ILE A O 1
ATOM 2619 N N . GLU A 1 325 ? 12.675 31.142 -21.401 1.00 91.81 325 GLU A N 1
ATOM 2620 C CA . GLU A 1 325 ? 12.619 31.820 -20.106 1.00 91.81 325 GLU A CA 1
ATOM 2621 C C . GLU A 1 325 ? 11.301 31.504 -19.384 1.00 91.81 325 GLU A C 1
ATOM 2623 O O . GLU A 1 325 ? 10.222 31.797 -19.903 1.00 91.81 325 GLU A O 1
ATOM 2628 N N . GLU A 1 326 ? 11.373 30.925 -18.187 1.00 92.56 326 GLU A N 1
ATOM 2629 C CA . GLU A 1 326 ? 10.244 30.780 -17.264 1.00 92.56 326 GLU A CA 1
ATOM 2630 C C . GLU A 1 326 ? 10.764 30.755 -15.823 1.00 92.56 326 GLU A C 1
ATOM 2632 O O . GLU A 1 326 ? 11.488 29.853 -15.412 1.00 92.56 326 GLU A O 1
ATOM 2637 N N . LYS A 1 327 ? 10.360 31.756 -15.039 1.00 87.06 327 LYS A N 1
ATOM 2638 C CA . LYS A 1 327 ? 10.818 31.949 -13.654 1.00 87.06 327 LYS A CA 1
ATOM 2639 C C . LYS A 1 327 ? 10.048 31.090 -12.658 1.00 87.06 327 LYS A C 1
ATOM 2641 O O . LYS A 1 327 ? 10.508 30.846 -11.546 1.00 87.06 327 LYS A O 1
ATOM 2646 N N . ASN A 1 328 ? 8.847 30.650 -13.019 1.00 87.25 328 ASN A N 1
ATOM 2647 C CA . ASN A 1 328 ? 8.040 29.775 -12.193 1.00 87.25 328 ASN A CA 1
ATOM 2648 C C . ASN A 1 328 ? 8.355 28.310 -12.514 1.00 87.25 328 ASN A C 1
ATOM 2650 O O . ASN A 1 328 ? 7.871 27.763 -13.507 1.00 87.25 328 ASN A O 1
ATOM 2654 N N . LYS A 1 329 ? 9.075 27.644 -11.604 1.00 84.50 329 LYS A N 1
ATOM 2655 C CA . LYS A 1 329 ? 9.422 26.217 -11.714 1.00 84.50 329 LYS A CA 1
ATOM 2656 C C . LYS A 1 329 ? 8.229 25.292 -11.983 1.00 84.50 329 LYS A C 1
ATOM 2658 O O . LYS A 1 329 ? 8.393 24.257 -12.612 1.00 84.50 329 LYS A O 1
ATOM 2663 N N . TRP A 1 330 ? 7.025 25.663 -11.539 1.00 87.81 330 TRP A N 1
ATOM 2664 C CA . TRP A 1 330 ? 5.814 24.879 -11.780 1.00 87.81 330 TRP A CA 1
ATOM 2665 C C . TRP A 1 330 ? 5.279 25.073 -13.203 1.00 87.81 330 TRP A C 1
ATOM 2667 O O . TRP A 1 330 ? 4.730 24.150 -13.780 1.00 87.81 330 TRP A O 1
ATOM 2677 N N . LYS A 1 331 ? 5.481 26.235 -13.832 1.00 93.12 331 LYS A N 1
ATOM 2678 C CA . LYS A 1 331 ? 5.112 26.443 -15.246 1.00 93.12 331 LYS A CA 1
ATOM 2679 C C . LYS A 1 331 ? 6.155 25.907 -16.222 1.00 93.12 331 LYS A C 1
ATOM 2681 O O . LYS A 1 331 ? 5.832 25.684 -17.388 1.00 93.12 331 LYS A O 1
ATOM 2686 N N . ALA A 1 332 ? 7.379 25.670 -15.757 1.00 93.19 332 ALA A N 1
ATOM 2687 C CA . ALA A 1 332 ? 8.467 25.205 -16.602 1.00 93.19 332 ALA A CA 1
ATOM 2688 C C . ALA A 1 332 ? 8.146 23.891 -17.352 1.00 93.19 332 ALA A C 1
ATOM 2690 O O . ALA A 1 332 ? 8.296 23.883 -18.578 1.00 93.19 332 ALA A O 1
ATOM 2691 N N . PRO A 1 333 ? 7.594 22.833 -16.712 1.00 95.44 333 PRO A N 1
ATOM 2692 C CA . PRO A 1 333 ? 7.136 21.640 -17.427 1.00 95.44 333 PRO A CA 1
ATOM 2693 C C . PRO A 1 333 ? 6.089 21.932 -18.510 1.00 95.44 333 PRO A C 1
ATOM 2695 O O . PRO A 1 333 ? 6.154 21.357 -19.592 1.00 95.44 333 PRO A O 1
ATOM 2698 N N . VAL A 1 334 ? 5.156 22.863 -18.265 1.00 97.00 334 VAL A N 1
ATOM 2699 C CA . VAL A 1 334 ? 4.115 23.251 -19.238 1.00 97.00 334 VAL A CA 1
ATOM 2700 C C . VAL A 1 334 ? 4.742 23.850 -20.494 1.00 97.00 334 VAL A C 1
ATOM 2702 O O . VAL A 1 334 ? 4.376 23.492 -21.614 1.00 97.00 334 VAL A O 1
ATOM 2705 N N . HIS A 1 335 ? 5.663 24.798 -20.317 1.00 95.81 335 HIS A N 1
ATOM 2706 C CA . HIS A 1 335 ? 6.291 25.502 -21.431 1.00 95.81 335 HIS A CA 1
ATOM 2707 C C . HIS A 1 335 ? 7.257 24.602 -22.201 1.00 95.81 335 HIS A C 1
ATOM 2709 O O . HIS A 1 335 ? 7.235 24.623 -23.430 1.00 95.81 335 HIS A O 1
ATOM 2715 N N . GLY A 1 336 ? 8.027 23.767 -21.498 1.00 95.94 336 GLY A N 1
ATOM 2716 C CA . GLY A 1 336 ? 8.875 22.761 -22.131 1.00 95.94 336 GLY A CA 1
ATOM 2717 C C . GLY A 1 336 ? 8.062 21.766 -22.960 1.00 95.94 336 GLY A C 1
ATOM 2718 O O . GLY A 1 336 ? 8.340 21.575 -24.140 1.00 95.94 336 GLY A O 1
ATOM 2719 N N . ALA A 1 337 ? 6.987 21.213 -22.391 1.00 97.00 337 ALA A N 1
ATOM 2720 C CA . ALA A 1 337 ? 6.120 20.259 -23.081 1.00 97.00 337 ALA A CA 1
ATOM 2721 C C . ALA A 1 337 ? 5.486 20.823 -24.362 1.00 97.00 337 ALA A C 1
ATOM 2723 O O . ALA A 1 337 ? 5.358 20.104 -25.344 1.00 97.00 337 ALA A O 1
ATOM 2724 N N . ARG A 1 338 ? 5.092 22.105 -24.379 1.00 96.50 338 ARG A N 1
ATOM 2725 C CA . ARG A 1 338 ? 4.479 22.744 -25.563 1.00 96.50 338 ARG A CA 1
ATOM 2726 C C . ARG A 1 338 ? 5.414 22.860 -26.761 1.00 96.50 338 ARG A C 1
ATOM 2728 O O . ARG A 1 338 ? 4.935 22.976 -27.884 1.00 96.50 338 ARG A O 1
ATOM 2735 N N . ILE A 1 339 ? 6.715 22.915 -26.506 1.00 95.62 339 ILE A N 1
ATOM 2736 C CA . ILE A 1 339 ? 7.744 23.040 -27.541 1.00 95.62 339 ILE A CA 1
ATOM 2737 C C . ILE A 1 339 ? 8.207 21.660 -27.997 1.00 95.62 339 ILE A C 1
ATOM 2739 O O . ILE A 1 339 ? 8.581 21.515 -29.155 1.00 95.62 339 ILE A O 1
ATOM 2743 N N . ALA A 1 340 ? 8.134 20.665 -27.108 1.00 96.69 340 ALA A N 1
ATOM 2744 C CA . ALA A 1 340 ? 8.525 19.293 -27.382 1.00 96.69 340 ALA A CA 1
ATOM 2745 C C . ALA A 1 340 ? 7.827 18.740 -28.634 1.00 96.69 340 ALA A C 1
ATOM 2747 O O . ALA A 1 340 ? 6.599 18.674 -28.717 1.00 96.69 340 ALA A O 1
ATOM 2748 N N . ASN A 1 341 ? 8.625 18.330 -29.609 1.00 95.00 341 ASN A N 1
ATOM 2749 C CA . ASN A 1 341 ? 8.226 17.779 -30.893 1.00 95.00 341 ASN A CA 1
ATOM 2750 C C . ASN A 1 341 ? 8.136 16.250 -30.867 1.00 95.00 341 ASN A C 1
ATOM 2752 O O . ASN A 1 341 ? 7.346 15.702 -31.629 1.00 95.00 341 ASN A O 1
ATOM 2756 N N . GLY A 1 342 ? 8.871 15.591 -29.968 1.00 93.81 342 GLY A N 1
ATOM 2757 C CA . GLY A 1 342 ? 8.935 14.139 -29.853 1.00 93.81 342 GLY A CA 1
ATOM 2758 C C . GLY A 1 342 ? 7.629 13.505 -29.377 1.00 93.81 342 GLY A C 1
ATOM 2759 O O . GLY A 1 342 ? 6.806 14.131 -28.703 1.00 93.81 342 GLY A O 1
ATOM 2760 N N . ASP A 1 343 ? 7.462 12.227 -29.705 1.00 94.88 343 ASP A N 1
ATOM 2761 C CA . ASP A 1 343 ? 6.371 11.372 -29.232 1.00 94.88 343 ASP A CA 1
ATOM 2762 C C . ASP A 1 343 ? 6.436 11.143 -27.712 1.00 94.88 343 ASP A C 1
ATOM 2764 O O . ASP A 1 343 ? 5.409 10.918 -27.061 1.00 94.88 343 ASP A O 1
ATOM 2768 N N . VAL A 1 344 ? 7.643 11.210 -27.143 1.00 96.44 344 VAL A N 1
ATOM 2769 C CA . VAL A 1 344 ? 7.935 11.053 -25.715 1.00 96.44 344 VAL A CA 1
ATOM 2770 C C . VAL A 1 344 ? 8.637 12.299 -25.189 1.00 96.44 344 VAL A C 1
ATOM 2772 O O . VAL A 1 344 ? 9.571 12.809 -25.808 1.00 96.44 344 VAL A O 1
ATOM 2775 N N . VAL A 1 345 ? 8.211 12.767 -24.015 1.00 98.06 345 VAL A N 1
ATOM 2776 C CA . VAL A 1 345 ? 8.803 13.916 -23.328 1.00 98.06 345 VAL A CA 1
ATOM 2777 C C . VAL A 1 345 ? 9.383 13.463 -21.990 1.00 98.06 345 VAL A C 1
ATOM 2779 O O . VAL A 1 345 ? 8.645 13.056 -21.090 1.00 98.06 345 VAL A O 1
ATOM 2782 N N . LEU A 1 346 ? 10.709 13.532 -21.860 1.00 97.25 346 LEU A N 1
ATOM 2783 C CA . LEU A 1 346 ? 11.443 13.263 -20.619 1.00 97.25 346 LEU A CA 1
ATOM 2784 C C . LEU A 1 346 ? 11.686 14.574 -19.865 1.00 97.25 346 LEU A C 1
ATOM 2786 O O . LEU A 1 346 ? 12.250 15.506 -20.430 1.00 97.25 346 LEU A O 1
ATOM 2790 N N . PHE A 1 347 ? 11.319 14.634 -18.587 1.00 96.56 347 PHE A N 1
ATOM 2791 C CA . PHE A 1 347 ? 11.523 15.797 -17.723 1.00 96.56 347 PHE A CA 1
ATOM 2792 C C . PHE A 1 347 ? 12.651 15.543 -16.730 1.00 96.56 347 PHE A C 1
ATOM 2794 O O . PHE A 1 347 ? 12.595 14.576 -15.967 1.00 96.56 347 PHE A O 1
ATOM 2801 N N . LEU A 1 348 ? 13.643 16.433 -16.718 1.00 93.50 348 LEU A N 1
ATOM 2802 C CA . LEU A 1 348 ? 14.825 16.368 -15.864 1.00 93.50 348 LEU A CA 1
ATOM 2803 C C . LEU A 1 348 ? 14.993 17.647 -15.042 1.00 93.50 348 LEU A C 1
ATOM 2805 O O . LEU A 1 348 ? 14.719 18.753 -15.514 1.00 93.50 348 LEU A O 1
ATOM 2809 N N . ASP A 1 349 ? 15.508 17.480 -13.828 1.00 89.06 349 ASP A N 1
ATOM 2810 C CA . ASP A 1 349 ? 15.970 18.584 -12.994 1.00 89.06 349 ASP A CA 1
ATOM 2811 C C . ASP A 1 349 ? 17.383 18.997 -13.442 1.00 89.06 349 ASP A C 1
ATOM 2813 O O . ASP A 1 349 ? 18.265 18.153 -13.619 1.00 89.06 349 ASP A O 1
ATOM 2817 N N . GLY A 1 350 ? 17.602 20.295 -13.647 1.00 87.00 350 GLY A N 1
ATOM 2818 C CA . GLY A 1 350 ? 18.882 20.857 -14.081 1.00 87.00 350 GLY A CA 1
ATOM 2819 C C . GLY A 1 350 ? 20.023 20.729 -13.065 1.00 87.00 350 GLY A C 1
ATOM 2820 O O . GLY A 1 350 ? 21.168 21.033 -13.403 1.00 87.00 350 GLY A O 1
ATOM 2821 N N . GLU A 1 351 ? 19.738 20.258 -11.851 1.00 83.81 351 GLU A N 1
ATOM 2822 C CA . GLU A 1 351 ? 20.732 19.973 -10.812 1.00 83.81 351 GLU A CA 1
ATOM 2823 C C . GLU A 1 351 ? 21.201 18.507 -10.798 1.00 83.81 351 GLU A C 1
ATOM 2825 O O . GLU A 1 351 ? 22.139 18.161 -10.066 1.00 83.81 351 GLU A O 1
ATOM 2830 N N . ASP A 1 352 ? 20.582 17.635 -11.597 1.00 84.06 352 ASP A N 1
ATOM 2831 C CA . ASP A 1 352 ? 20.760 16.186 -11.524 1.00 84.06 352 ASP A CA 1
ATOM 2832 C C . ASP A 1 352 ? 21.526 15.636 -12.737 1.00 84.06 352 ASP A C 1
ATOM 2834 O O . ASP A 1 352 ? 21.036 15.600 -13.864 1.00 84.06 352 ASP A O 1
ATOM 2838 N N . VAL A 1 353 ? 22.757 15.166 -12.499 1.00 85.81 353 VAL A N 1
ATOM 2839 C CA . VAL A 1 353 ? 23.575 14.490 -13.518 1.00 85.81 353 VAL A CA 1
ATOM 2840 C C . VAL A 1 353 ? 23.288 12.994 -13.457 1.00 85.81 353 VAL A C 1
ATOM 2842 O O . VAL A 1 353 ? 23.719 12.323 -12.523 1.00 85.81 353 VAL A O 1
ATOM 2845 N N . ILE A 1 354 ? 22.574 12.488 -14.459 1.00 86.81 354 ILE A N 1
ATOM 2846 C CA . ILE A 1 354 ? 22.144 11.086 -14.554 1.00 86.81 354 ILE A CA 1
ATOM 2847 C C . ILE A 1 354 ? 22.953 10.384 -15.652 1.00 86.81 354 ILE A C 1
ATOM 2849 O O . ILE A 1 354 ? 23.275 10.995 -16.679 1.00 86.81 354 ILE A O 1
ATOM 2853 N N . PHE A 1 355 ? 23.320 9.114 -15.457 1.00 85.38 355 PHE A N 1
ATOM 2854 C CA . PHE A 1 355 ? 24.040 8.365 -16.485 1.00 85.38 355 PHE A CA 1
ATOM 2855 C C . PHE A 1 355 ? 23.122 8.001 -17.658 1.00 85.38 355 PHE A C 1
ATOM 2857 O O . PHE A 1 355 ? 21.960 7.650 -17.482 1.00 85.38 355 PHE A O 1
ATOM 2864 N N . SER A 1 356 ? 23.665 8.034 -18.876 1.00 84.19 356 SER A N 1
ATOM 2865 C CA . SER A 1 356 ? 22.908 7.773 -20.107 1.00 84.19 356 SER A CA 1
ATOM 2866 C C . SER A 1 356 ? 22.240 6.396 -20.114 1.00 84.19 356 SER A C 1
ATOM 2868 O O . SER A 1 356 ? 21.076 6.302 -20.466 1.00 84.19 356 SER A O 1
ATOM 2870 N N . VAL A 1 357 ? 22.927 5.364 -19.609 1.00 80.94 357 VAL A N 1
ATOM 2871 C CA . VAL A 1 357 ? 22.386 3.997 -19.482 1.00 80.94 357 VAL A CA 1
ATOM 2872 C C . VAL A 1 357 ? 21.185 3.940 -18.528 1.00 80.94 357 VAL A C 1
ATOM 2874 O O . VAL A 1 357 ? 20.228 3.210 -18.777 1.00 80.94 357 VAL A O 1
ATOM 2877 N N . GLU A 1 358 ? 21.201 4.722 -17.443 1.00 87.56 358 GLU A N 1
ATOM 2878 C CA . GLU A 1 358 ? 20.058 4.807 -16.525 1.00 87.56 358 GLU A CA 1
ATOM 2879 C C . GLU A 1 358 ? 18.872 5.502 -17.198 1.00 87.56 358 GLU A C 1
ATOM 2881 O O . GLU A 1 358 ? 17.740 5.044 -17.057 1.00 87.56 358 GLU A O 1
ATOM 2886 N N . LEU A 1 359 ? 19.126 6.574 -17.959 1.00 89.44 359 LEU A N 1
ATOM 2887 C CA . LEU A 1 359 ? 18.090 7.275 -18.718 1.00 89.44 359 LEU A CA 1
ATOM 2888 C C . LEU A 1 359 ? 17.499 6.400 -19.824 1.00 89.44 359 LEU A C 1
ATOM 2890 O O . LEU A 1 359 ? 16.282 6.380 -19.956 1.00 89.44 359 LEU A O 1
ATOM 2894 N N . GLU A 1 360 ? 18.324 5.659 -20.568 1.00 89.12 360 GLU A N 1
ATOM 2895 C CA . GLU A 1 360 ? 17.888 4.707 -21.600 1.00 89.12 360 GLU A CA 1
ATOM 2896 C C . GLU A 1 360 ? 16.940 3.667 -21.005 1.00 89.12 360 GLU A C 1
ATOM 2898 O O . GLU A 1 360 ? 15.793 3.573 -21.440 1.00 89.12 360 GLU A O 1
ATOM 2903 N N . ARG A 1 361 ? 17.361 2.977 -19.935 1.00 88.12 361 ARG A N 1
ATOM 2904 C CA . ARG A 1 361 ? 16.517 2.007 -19.216 1.00 88.12 361 ARG A CA 1
ATOM 2905 C C . ARG A 1 361 ? 15.234 2.646 -18.673 1.00 88.12 361 ARG A C 1
ATOM 2907 O O . ARG A 1 361 ? 14.192 2.000 -18.593 1.00 88.12 361 ARG A O 1
ATOM 2914 N N . PHE A 1 362 ? 15.297 3.907 -18.254 1.00 90.56 362 PHE A N 1
ATOM 2915 C CA . PHE A 1 362 ? 14.150 4.627 -17.709 1.00 90.56 362 PHE A CA 1
ATOM 2916 C C . PHE A 1 362 ? 13.089 4.946 -18.772 1.00 90.56 362 PHE A C 1
ATOM 2918 O O . PHE A 1 362 ? 11.898 4.804 -18.502 1.00 90.56 362 PHE A O 1
ATOM 2925 N N . ILE A 1 363 ? 13.494 5.356 -19.977 1.00 91.56 363 ILE A N 1
ATOM 2926 C CA . ILE A 1 363 ? 12.562 5.763 -21.046 1.00 91.56 363 ILE A CA 1
ATOM 2927 C C . ILE A 1 363 ? 12.171 4.628 -21.997 1.00 91.56 363 ILE A C 1
ATOM 2929 O O . ILE A 1 363 ? 11.166 4.750 -22.699 1.00 91.56 363 ILE A O 1
ATOM 2933 N N . GLU A 1 364 ? 12.933 3.535 -22.027 1.00 89.25 364 GLU A N 1
ATOM 2934 C CA . GLU A 1 364 ? 12.734 2.400 -22.934 1.00 89.25 364 GLU A CA 1
ATOM 2935 C C . GLU A 1 364 ? 11.276 1.892 -22.989 1.00 89.25 364 GLU A C 1
ATOM 2937 O O . GLU A 1 364 ? 10.771 1.708 -24.103 1.00 89.25 364 GLU A O 1
ATOM 2942 N N . PRO A 1 365 ? 10.531 1.758 -21.868 1.00 89.94 365 PRO A N 1
ATOM 2943 C CA . PRO A 1 365 ? 9.133 1.324 -21.921 1.00 89.94 365 PRO A CA 1
ATOM 2944 C C . PRO A 1 365 ? 8.207 2.271 -22.704 1.00 89.94 365 PRO A C 1
ATOM 2946 O O . PRO A 1 365 ? 7.220 1.818 -23.290 1.00 89.94 365 PRO A O 1
ATOM 2949 N N . LEU A 1 366 ? 8.504 3.578 -22.737 1.00 91.19 366 LEU A N 1
ATOM 2950 C CA . LEU A 1 366 ? 7.751 4.552 -23.538 1.00 91.19 366 LEU A CA 1
ATOM 2951 C C . LEU A 1 366 ? 8.150 4.479 -25.009 1.00 91.19 366 LEU A C 1
ATOM 2953 O O . LEU A 1 366 ? 7.274 4.520 -25.873 1.00 91.19 366 LEU A O 1
ATOM 2957 N N . LEU A 1 367 ? 9.448 4.333 -25.300 1.00 86.94 367 LEU A N 1
ATOM 2958 C CA . LEU A 1 367 ? 9.930 4.216 -26.681 1.00 86.94 367 LEU A CA 1
ATOM 2959 C C . LEU A 1 367 ? 9.361 2.967 -27.370 1.00 86.94 367 LEU A C 1
ATOM 2961 O O . LEU A 1 367 ? 8.993 3.019 -28.544 1.00 86.94 367 LEU A O 1
ATOM 2965 N N . LYS A 1 368 ? 9.186 1.880 -26.608 1.00 83.50 368 LYS A N 1
ATOM 2966 C CA . LYS A 1 368 ? 8.529 0.635 -27.040 1.00 83.50 368 LYS A CA 1
ATOM 2967 C C . LYS A 1 368 ? 6.996 0.669 -26.970 1.00 83.50 368 LYS A C 1
ATOM 2969 O O . LYS A 1 368 ? 6.353 -0.331 -27.278 1.00 83.50 368 LYS A O 1
ATOM 2974 N N . LYS A 1 369 ? 6.392 1.797 -26.566 1.00 83.88 369 LYS A N 1
ATOM 2975 C CA . LYS A 1 369 ? 4.932 1.998 -26.419 1.00 83.88 369 LYS A CA 1
ATOM 2976 C C . LYS A 1 369 ? 4.253 1.022 -25.442 1.00 83.88 369 LYS A C 1
ATOM 2978 O O . LYS A 1 369 ? 3.026 0.848 -25.471 1.00 83.88 369 LYS A O 1
ATOM 2983 N N . GLU A 1 370 ? 5.026 0.406 -24.550 1.00 85.81 370 GLU A N 1
ATOM 2984 C CA . GLU A 1 370 ? 4.535 -0.504 -23.511 1.00 85.81 370 GLU A CA 1
ATOM 2985 C C . GLU A 1 370 ? 3.857 0.273 -22.370 1.00 85.81 370 GLU A C 1
ATOM 2987 O O . GLU A 1 370 ? 2.886 -0.209 -21.785 1.00 85.81 370 GLU A O 1
ATOM 2992 N N . GLN A 1 371 ? 4.331 1.491 -22.096 1.00 91.62 371 GLN A N 1
ATOM 2993 C CA . GLN A 1 371 ? 3.818 2.394 -21.063 1.00 91.62 371 GLN A CA 1
ATOM 2994 C C . GLN A 1 371 ? 3.603 3.797 -21.634 1.00 91.62 371 GLN A C 1
ATOM 2996 O O . GLN A 1 371 ? 4.200 4.163 -22.645 1.00 91.62 371 GLN A O 1
ATOM 3001 N N . ASP A 1 372 ? 2.762 4.593 -20.976 1.00 95.94 372 ASP A N 1
ATOM 3002 C CA . ASP A 1 372 ? 2.467 5.966 -21.402 1.00 95.94 372 ASP A CA 1
ATOM 3003 C C . ASP A 1 372 ? 3.115 7.011 -20.488 1.00 95.94 372 ASP A C 1
ATOM 3005 O O . ASP A 1 372 ? 3.295 8.164 -20.886 1.00 95.94 372 ASP A O 1
ATOM 3009 N N . VAL A 1 373 ? 3.454 6.603 -19.263 1.00 96.88 373 VAL A N 1
ATOM 3010 C CA . VAL A 1 373 ? 4.076 7.426 -18.227 1.00 96.88 373 VAL A CA 1
ATOM 3011 C C . VAL A 1 373 ? 5.044 6.559 -17.422 1.00 96.88 373 VAL A C 1
ATOM 3013 O O . VAL A 1 373 ? 4.669 5.486 -16.947 1.00 96.88 373 VAL A O 1
ATOM 3016 N N . ILE A 1 374 ? 6.266 7.039 -17.211 1.00 95.62 374 ILE A N 1
ATOM 3017 C CA . ILE A 1 374 ? 7.229 6.427 -16.291 1.00 95.62 374 ILE A CA 1
ATOM 3018 C C . ILE A 1 374 ? 7.558 7.417 -15.177 1.00 95.62 374 ILE A C 1
ATOM 3020 O O . ILE A 1 374 ? 7.863 8.587 -15.427 1.00 95.62 374 ILE A O 1
ATOM 3024 N N . LEU A 1 375 ? 7.498 6.927 -13.942 1.00 94.94 375 LEU A N 1
ATOM 3025 C CA . LEU A 1 375 ? 7.862 7.653 -12.731 1.00 94.94 375 LEU A CA 1
ATOM 3026 C C . LEU A 1 375 ? 9.174 7.100 -12.172 1.00 94.94 375 LEU A C 1
ATOM 3028 O O . LEU A 1 375 ? 9.425 5.897 -12.255 1.00 94.94 375 LEU A O 1
ATOM 3032 N N . ASN A 1 376 ? 9.987 7.964 -11.563 1.00 91.75 376 ASN A N 1
ATOM 3033 C CA . ASN A 1 376 ? 11.163 7.520 -10.818 1.00 91.75 376 ASN A CA 1
ATOM 3034 C C . ASN A 1 376 ? 10.756 6.601 -9.660 1.00 91.75 376 ASN A C 1
ATOM 3036 O O . ASN A 1 376 ? 9.912 6.992 -8.849 1.00 91.75 376 ASN A O 1
ATOM 3040 N N . ASN A 1 377 ? 11.367 5.415 -9.577 1.00 89.88 377 ASN A N 1
ATOM 3041 C CA . ASN A 1 377 ? 11.177 4.510 -8.449 1.00 89.88 377 ASN A CA 1
ATOM 3042 C C . ASN A 1 377 ? 12.000 4.989 -7.252 1.00 89.88 377 ASN A C 1
ATOM 3044 O O . ASN A 1 377 ? 13.226 4.861 -7.218 1.00 89.88 377 ASN A O 1
ATOM 3048 N N . ILE A 1 378 ? 11.310 5.529 -6.255 1.00 86.06 378 ILE A N 1
ATOM 3049 C CA . ILE A 1 378 ? 11.915 6.126 -5.062 1.00 86.06 378 ILE A CA 1
ATOM 3050 C C . ILE A 1 378 ? 11.538 5.374 -3.783 1.00 86.06 378 ILE A C 1
ATOM 3052 O O . ILE A 1 378 ? 11.856 5.825 -2.677 1.00 86.06 378 ILE A O 1
ATOM 3056 N N . ASP A 1 379 ? 10.852 4.237 -3.914 1.00 82.88 379 ASP A N 1
ATOM 3057 C CA . ASP A 1 379 ? 10.330 3.464 -2.788 1.00 82.88 379 ASP A CA 1
ATOM 3058 C C . ASP A 1 379 ? 11.437 3.031 -1.829 1.00 82.88 379 ASP A C 1
ATOM 3060 O O . ASP A 1 379 ? 11.310 3.205 -0.621 1.00 82.88 379 ASP A O 1
ATOM 3064 N N . SER A 1 380 ? 12.556 2.533 -2.361 1.00 78.94 380 SER A N 1
ATOM 3065 C CA . SER A 1 380 ? 13.679 2.063 -1.543 1.00 78.94 380 SER A CA 1
ATOM 3066 C C . SER A 1 380 ? 14.290 3.184 -0.693 1.00 78.94 380 SER A C 1
ATOM 3068 O O . SER A 1 380 ? 14.559 2.982 0.492 1.00 78.94 380 SER A O 1
ATOM 3070 N N . VAL A 1 381 ? 14.443 4.380 -1.269 1.00 77.94 381 VAL A N 1
ATOM 3071 C CA . VAL A 1 381 ? 14.957 5.578 -0.588 1.00 77.94 381 VAL A CA 1
ATOM 3072 C C . VAL A 1 381 ? 13.982 6.035 0.495 1.00 77.94 381 VAL A C 1
ATOM 3074 O O . VAL A 1 381 ? 14.376 6.263 1.641 1.00 77.94 381 VAL A O 1
ATOM 3077 N N . CYS A 1 382 ? 12.693 6.113 0.155 1.00 78.62 382 CYS A N 1
ATOM 3078 C CA . CYS A 1 382 ? 11.635 6.466 1.096 1.00 78.62 382 CYS A CA 1
ATOM 3079 C C . CYS A 1 382 ? 11.583 5.480 2.270 1.00 78.62 382 CYS A C 1
ATOM 3081 O O . CYS A 1 382 ? 11.500 5.895 3.429 1.00 78.62 382 CYS A O 1
ATOM 3083 N N . PHE A 1 383 ? 11.659 4.182 1.971 1.00 80.06 383 PHE A N 1
ATOM 3084 C CA . PHE A 1 383 ? 11.603 3.100 2.944 1.00 80.06 383 PHE A CA 1
ATOM 3085 C C . PHE A 1 383 ? 12.736 3.188 3.964 1.00 80.06 383 PHE A C 1
ATOM 3087 O O . PHE A 1 383 ? 12.449 3.226 5.160 1.00 80.06 383 PHE A O 1
ATOM 3094 N N . GLU A 1 384 ? 13.999 3.263 3.525 1.00 76.69 384 GLU A N 1
ATOM 3095 C CA . GLU A 1 384 ? 15.150 3.300 4.444 1.00 76.69 384 GLU A CA 1
ATOM 3096 C C . GLU A 1 384 ? 15.083 4.491 5.398 1.00 76.69 384 GLU A C 1
ATOM 3098 O O . GLU A 1 384 ? 15.364 4.342 6.587 1.00 76.69 384 GLU A O 1
ATOM 3103 N N . LYS A 1 385 ? 14.632 5.651 4.912 1.00 73.81 385 LYS A N 1
ATOM 3104 C CA . LYS A 1 385 ? 14.481 6.838 5.752 1.00 73.81 385 LYS A CA 1
ATOM 3105 C C . LYS A 1 385 ? 13.404 6.660 6.821 1.00 73.81 385 LYS A C 1
ATOM 3107 O O . LYS A 1 385 ? 13.643 6.939 7.995 1.00 73.81 385 LYS A O 1
ATOM 3112 N N . MET A 1 386 ? 12.223 6.168 6.445 1.00 76.56 386 MET A N 1
ATOM 3113 C CA . MET A 1 386 ? 11.139 6.013 7.419 1.00 76.56 386 MET A CA 1
ATOM 3114 C C . MET A 1 386 ? 11.493 5.040 8.535 1.00 76.56 386 MET A C 1
ATOM 3116 O O . MET A 1 386 ? 10.940 5.183 9.612 1.00 76.56 386 MET A O 1
ATOM 3120 N N . ARG A 1 387 ? 12.419 4.090 8.337 1.00 75.88 387 ARG A N 1
ATOM 3121 C CA . ARG A 1 387 ? 12.845 3.171 9.411 1.00 75.88 387 ARG A CA 1
ATOM 3122 C C . ARG A 1 387 ? 13.356 3.889 10.659 1.00 75.88 387 ARG A C 1
ATOM 3124 O O . ARG A 1 387 ? 13.331 3.290 11.731 1.00 75.88 387 ARG A O 1
ATOM 3131 N N . VAL A 1 388 ? 13.837 5.122 10.514 1.00 72.44 388 VAL A N 1
ATOM 3132 C CA . VAL A 1 388 ? 14.461 5.892 11.595 1.00 72.44 388 VAL A CA 1
ATOM 3133 C C . VAL A 1 388 ? 13.804 7.257 11.834 1.00 72.44 388 VAL A C 1
ATOM 3135 O O . VAL A 1 388 ? 14.090 7.881 12.852 1.00 72.44 388 VAL A O 1
ATOM 3138 N N . GLU A 1 389 ? 12.900 7.710 10.957 1.00 77.19 389 GLU A N 1
ATOM 3139 C CA . GLU A 1 389 ? 12.296 9.049 11.012 1.00 77.19 389 GLU A CA 1
ATOM 3140 C C . GLU A 1 389 ? 10.787 9.069 10.719 1.00 77.19 389 GLU A C 1
ATOM 3142 O O . GLU A 1 389 ? 10.241 8.217 10.015 1.00 77.19 389 GLU A O 1
ATOM 3147 N N . TRP A 1 390 ? 10.112 10.120 11.203 1.00 84.38 390 TRP A N 1
ATOM 3148 C CA . TRP A 1 390 ? 8.732 10.424 10.815 1.00 84.38 390 TRP A CA 1
ATOM 3149 C C . TRP A 1 390 ? 8.643 10.737 9.309 1.00 84.38 390 TRP A C 1
ATOM 3151 O O . TRP A 1 390 ? 9.504 11.457 8.790 1.00 84.38 390 TRP A O 1
ATOM 3161 N N . PRO A 1 391 ? 7.612 10.249 8.587 1.00 87.31 391 PRO A N 1
ATOM 3162 C CA . PRO A 1 391 ? 7.441 10.581 7.177 1.00 87.31 391 PRO A CA 1
ATOM 3163 C C . PRO A 1 391 ? 7.209 12.082 6.989 1.00 87.31 391 PRO A C 1
ATOM 3165 O O . PRO A 1 391 ? 6.436 12.698 7.723 1.00 87.31 391 PRO A O 1
ATOM 3168 N N . SER A 1 392 ? 7.840 12.661 5.965 1.00 86.94 392 SER A N 1
ATOM 3169 C CA . SER A 1 392 ? 7.526 14.025 5.538 1.00 86.94 392 SER A CA 1
ATOM 3170 C C . SER A 1 392 ? 6.123 14.100 4.930 1.00 86.94 392 SER A C 1
ATOM 3172 O O . SER A 1 392 ? 5.562 13.093 4.492 1.00 86.94 392 SER A O 1
ATOM 3174 N N . ILE A 1 393 ? 5.565 15.306 4.848 1.00 88.56 393 ILE A N 1
ATOM 3175 C CA . ILE A 1 393 ? 4.238 15.545 4.265 1.00 88.56 393 ILE A CA 1
ATOM 3176 C C . ILE A 1 393 ? 4.152 15.027 2.831 1.00 88.56 393 ILE A C 1
ATOM 3178 O O . ILE A 1 393 ? 3.208 14.310 2.494 1.00 88.56 393 ILE A O 1
ATOM 3182 N N . ALA A 1 394 ? 5.166 15.312 2.011 1.00 86.38 394 ALA A N 1
ATOM 3183 C CA . ALA A 1 394 ? 5.262 14.770 0.663 1.00 86.38 394 ALA A CA 1
ATOM 3184 C C . ALA A 1 394 ? 5.184 13.232 0.643 1.00 86.38 394 ALA A C 1
ATOM 3186 O O . ALA A 1 394 ? 4.486 12.671 -0.197 1.00 86.38 394 ALA A O 1
ATOM 3187 N N . MET A 1 395 ? 5.847 12.532 1.572 1.00 89.00 395 MET A N 1
ATOM 3188 C CA . MET A 1 395 ? 5.806 11.063 1.644 1.00 89.00 395 MET A CA 1
ATOM 3189 C C . MET A 1 395 ? 4.435 10.537 2.071 1.00 89.00 395 MET A C 1
ATOM 3191 O O . MET A 1 395 ? 3.972 9.539 1.512 1.00 89.00 395 MET A O 1
ATOM 3195 N N . VAL A 1 396 ? 3.783 11.207 3.030 1.00 92.31 396 VAL A N 1
ATOM 3196 C CA . VAL A 1 396 ? 2.415 10.876 3.457 1.00 92.31 396 VAL A CA 1
ATOM 3197 C C . VAL A 1 396 ? 1.479 10.953 2.256 1.00 92.31 396 VAL A C 1
ATOM 3199 O O . VAL A 1 396 ? 0.849 9.955 1.909 1.00 92.31 396 VAL A O 1
ATOM 3202 N N . TYR A 1 397 ? 1.435 12.096 1.570 1.00 92.94 397 TYR A N 1
ATOM 3203 C CA . TYR A 1 397 ? 0.501 12.275 0.463 1.00 92.94 397 TYR A CA 1
ATOM 3204 C C . TYR A 1 397 ? 0.843 11.447 -0.773 1.00 92.94 397 TYR A C 1
ATOM 3206 O O . TYR A 1 397 ? -0.081 10.922 -1.379 1.00 92.94 397 TYR A O 1
ATOM 3214 N N . ARG A 1 398 ? 2.121 11.237 -1.120 1.00 92.00 398 ARG A N 1
ATOM 3215 C CA . ARG A 1 398 ? 2.501 10.325 -2.220 1.00 92.00 398 ARG A CA 1
ATOM 3216 C C . ARG A 1 398 ? 1.875 8.948 -2.040 1.00 92.00 398 ARG A C 1
ATOM 3218 O O . ARG A 1 398 ? 1.246 8.429 -2.958 1.00 92.00 398 ARG A O 1
ATOM 3225 N N . LYS A 1 399 ? 2.008 8.383 -0.835 1.00 92.88 399 LYS A N 1
ATOM 3226 C CA . LYS A 1 399 ? 1.462 7.058 -0.553 1.00 92.88 399 LYS A CA 1
ATOM 3227 C C . LYS A 1 399 ? -0.060 7.057 -0.505 1.00 92.88 399 LYS A C 1
ATOM 3229 O O . LYS A 1 399 ? -0.651 6.148 -1.070 1.00 92.88 399 LYS A O 1
ATOM 3234 N N . ILE A 1 400 ? -0.684 8.064 0.112 1.00 95.31 400 ILE A N 1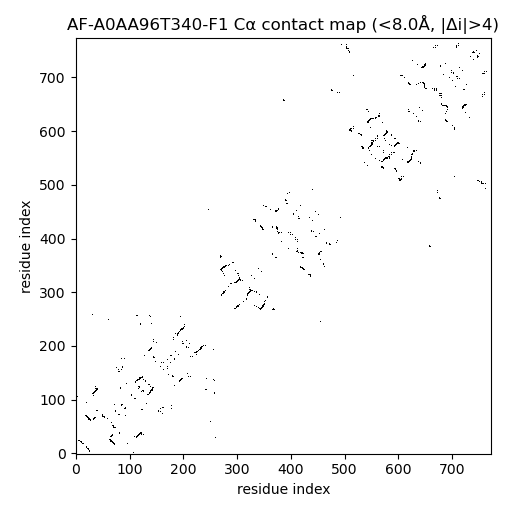
ATOM 3235 C CA . ILE A 1 400 ? -2.150 8.182 0.167 1.00 95.31 400 ILE A CA 1
ATOM 3236 C C . ILE A 1 400 ? -2.757 8.369 -1.226 1.00 95.31 400 ILE A C 1
ATOM 3238 O O . ILE A 1 400 ? -3.710 7.676 -1.555 1.00 95.31 400 ILE A O 1
ATOM 3242 N N . VAL A 1 401 ? -2.205 9.252 -2.062 1.00 94.88 401 VAL A N 1
ATOM 3243 C CA . VAL A 1 401 ? -2.703 9.494 -3.426 1.00 94.88 401 VAL A CA 1
ATOM 3244 C C . VAL A 1 401 ? -2.621 8.214 -4.259 1.00 94.88 401 VAL A C 1
ATOM 3246 O O . VAL A 1 401 ? -3.601 7.830 -4.887 1.00 94.88 401 VAL A O 1
ATOM 3249 N N . ASN A 1 402 ? -1.493 7.503 -4.222 1.00 94.56 402 ASN A N 1
ATOM 3250 C CA . ASN A 1 402 ? -1.363 6.228 -4.931 1.00 94.56 402 ASN A CA 1
ATOM 3251 C C . ASN A 1 402 ? -2.322 5.153 -4.391 1.00 94.56 402 ASN A C 1
ATOM 3253 O O . ASN A 1 402 ? -2.879 4.380 -5.170 1.00 94.56 402 ASN A O 1
ATOM 3257 N N . ASP A 1 403 ? -2.551 5.127 -3.077 1.00 94.44 403 ASP A N 1
ATOM 3258 C CA . ASP A 1 403 ? -3.481 4.205 -2.425 1.00 94.44 403 ASP A CA 1
ATOM 3259 C C . ASP A 1 403 ? -4.936 4.438 -2.862 1.00 94.44 403 ASP A C 1
ATOM 3261 O O . ASP A 1 403 ? -5.584 3.509 -3.343 1.00 94.44 403 ASP A O 1
ATOM 3265 N N . VAL A 1 404 ? -5.429 5.684 -2.793 1.00 93.19 404 VAL A N 1
ATOM 3266 C CA . VAL A 1 404 ? -6.819 6.007 -3.171 1.00 93.19 404 VAL A CA 1
ATOM 3267 C C . VAL A 1 404 ? -7.094 5.786 -4.657 1.00 93.19 404 VAL A C 1
ATOM 3269 O O . VAL A 1 404 ? -8.217 5.450 -5.031 1.00 93.19 404 VAL A O 1
ATOM 3272 N N . LEU A 1 405 ? -6.069 5.926 -5.501 1.00 92.06 405 LEU A N 1
ATOM 3273 C CA . LEU A 1 405 ? -6.144 5.668 -6.939 1.00 92.06 405 LEU A CA 1
ATOM 3274 C C . LEU A 1 405 ? -6.061 4.171 -7.291 1.00 92.06 405 LEU A C 1
ATOM 3276 O O . LEU A 1 405 ? -6.066 3.825 -8.471 1.00 92.06 405 LEU A O 1
ATOM 3280 N N . GLY A 1 406 ? -5.966 3.278 -6.299 1.00 90.62 406 GLY A N 1
ATOM 3281 C CA . GLY A 1 406 ? -5.837 1.834 -6.520 1.00 90.62 406 GLY A CA 1
ATOM 3282 C C . GLY A 1 406 ? -4.481 1.420 -7.100 1.00 90.62 406 GLY A C 1
ATOM 3283 O O . GLY A 1 406 ? -4.340 0.311 -7.610 1.00 90.62 406 GLY A O 1
ATOM 3284 N N . ARG A 1 407 ? -3.474 2.297 -7.021 1.00 91.19 407 ARG A N 1
ATOM 3285 C CA . ARG A 1 407 ? -2.118 2.119 -7.558 1.00 91.19 407 ARG A CA 1
ATOM 3286 C C . ARG A 1 407 ? -1.096 1.898 -6.448 1.00 91.19 407 ARG A C 1
ATOM 3288 O O . ARG A 1 407 ? -0.056 2.550 -6.378 1.00 91.19 407 ARG A O 1
ATOM 3295 N N . MET A 1 408 ? -1.389 0.947 -5.560 1.00 87.25 408 MET A N 1
ATOM 3296 C CA . MET A 1 408 ? -0.490 0.563 -4.461 1.00 87.25 408 MET A CA 1
ATOM 3297 C C . MET A 1 408 ? 0.883 0.075 -4.951 1.00 87.25 408 MET A C 1
ATOM 3299 O O . MET A 1 408 ? 1.858 0.152 -4.202 1.00 87.25 408 MET A O 1
ATOM 3303 N N . ASP A 1 409 ? 0.958 -0.396 -6.198 1.00 88.06 409 ASP A N 1
ATOM 3304 C CA . ASP A 1 409 ? 2.185 -0.784 -6.892 1.00 88.06 409 ASP A CA 1
ATOM 3305 C C . ASP A 1 409 ? 3.164 0.386 -7.071 1.00 88.06 409 ASP A C 1
ATOM 3307 O O . ASP A 1 409 ? 4.368 0.168 -6.968 1.00 88.06 409 ASP A O 1
ATOM 3311 N N . LEU A 1 410 ? 2.658 1.618 -7.232 1.00 90.69 410 LEU A N 1
ATOM 3312 C CA . LEU A 1 410 ? 3.476 2.832 -7.353 1.00 90.69 410 LEU A CA 1
ATOM 3313 C C . LEU A 1 410 ? 4.059 3.298 -6.014 1.00 90.69 410 LEU A C 1
ATOM 3315 O O . LEU A 1 410 ? 4.995 4.085 -5.987 1.00 90.69 410 LEU A O 1
ATOM 3319 N N . LYS A 1 411 ? 3.515 2.844 -4.878 1.00 89.81 411 LYS A N 1
ATOM 3320 C CA . LYS A 1 411 ? 4.009 3.164 -3.526 1.00 89.81 411 LYS A CA 1
ATOM 3321 C C . LYS A 1 411 ? 4.232 4.676 -3.302 1.00 89.81 411 LYS A C 1
ATOM 3323 O O . LYS A 1 411 ? 3.254 5.373 -3.048 1.00 89.81 411 LYS A O 1
ATOM 3328 N N . TYR A 1 412 ? 5.471 5.180 -3.348 1.00 89.88 412 TYR A N 1
ATOM 3329 C CA . TYR A 1 412 ? 5.822 6.604 -3.157 1.00 89.88 412 TYR A CA 1
ATOM 3330 C C . TYR A 1 412 ? 6.116 7.351 -4.469 1.00 89.88 412 TYR A C 1
ATOM 3332 O O . TYR A 1 412 ? 6.376 8.562 -4.460 1.00 89.88 412 TYR A O 1
ATOM 3340 N N . ASP A 1 413 ? 6.084 6.646 -5.592 1.00 92.00 413 ASP A N 1
ATOM 3341 C CA . ASP A 1 413 ? 6.463 7.167 -6.894 1.00 92.00 413 ASP A CA 1
ATOM 3342 C C . ASP A 1 413 ? 5.408 8.164 -7.362 1.00 92.00 413 ASP A C 1
ATOM 3344 O O . ASP A 1 413 ? 4.198 7.963 -7.210 1.00 92.00 413 ASP A O 1
ATOM 3348 N N . SER A 1 414 ? 5.875 9.306 -7.859 1.00 91.94 414 SER A N 1
ATOM 3349 C CA . SER A 1 414 ? 4.991 10.402 -8.231 1.00 91.94 414 SER A CA 1
ATOM 3350 C C . SER A 1 414 ? 5.661 11.373 -9.186 1.00 91.94 414 SER A C 1
ATOM 3352 O O . SER A 1 414 ? 6.862 11.623 -9.075 1.00 91.94 414 SER A O 1
ATOM 3354 N N . MET A 1 415 ? 4.848 12.009 -10.034 1.00 92.19 415 MET A N 1
ATOM 3355 C CA . MET A 1 415 ? 5.257 13.122 -10.902 1.00 92.19 415 MET A CA 1
ATOM 3356 C C . MET A 1 415 ? 5.763 14.352 -10.127 1.00 92.19 415 MET A C 1
ATOM 3358 O O . MET A 1 415 ? 6.298 15.280 -10.726 1.00 92.19 415 MET A O 1
ATOM 3362 N N . LEU A 1 416 ? 5.608 14.389 -8.797 1.00 86.75 416 LEU A N 1
ATOM 3363 C CA . LEU A 1 416 ? 6.141 15.460 -7.950 1.00 86.75 416 LEU A CA 1
ATOM 3364 C C . LEU A 1 416 ? 7.676 15.557 -7.981 1.00 86.75 416 LEU A C 1
ATOM 3366 O O . LEU A 1 416 ? 8.213 16.619 -7.672 1.00 86.75 416 LEU A O 1
ATOM 3370 N N . SER A 1 417 ? 8.382 14.481 -8.343 1.00 83.06 417 SER A N 1
ATOM 3371 C CA . SER A 1 417 ? 9.840 14.500 -8.498 1.00 83.06 417 SER A CA 1
ATOM 3372 C C . SER A 1 417 ? 10.253 14.079 -9.891 1.00 83.06 417 SER A C 1
ATOM 3374 O O . SER A 1 417 ? 9.790 13.061 -10.398 1.00 83.06 417 SER A O 1
ATOM 3376 N N . MET A 1 418 ? 11.173 14.845 -10.466 1.00 89.56 418 MET A N 1
ATOM 3377 C CA . MET A 1 418 ? 11.924 14.435 -11.644 1.00 89.56 418 MET A CA 1
ATOM 3378 C C . MET A 1 418 ? 13.016 13.425 -11.238 1.00 89.56 418 MET A C 1
ATOM 3380 O O . MET A 1 418 ? 13.482 13.469 -10.094 1.00 89.56 418 MET A O 1
ATOM 3384 N N . PRO A 1 419 ? 13.431 12.524 -12.142 1.00 93.12 419 PRO A N 1
ATOM 3385 C CA . PRO A 1 419 ? 12.940 12.385 -13.511 1.00 93.12 419 PRO A CA 1
ATOM 3386 C C . PRO A 1 419 ? 11.548 11.738 -13.613 1.00 93.12 419 PRO A C 1
ATOM 3388 O O . PRO A 1 419 ? 11.170 10.885 -12.815 1.00 93.12 419 PRO A O 1
ATOM 3391 N N . TYR A 1 420 ? 10.791 12.134 -14.631 1.00 95.56 420 TYR A N 1
ATOM 3392 C CA . TYR A 1 420 ? 9.622 11.396 -15.117 1.00 95.56 420 TYR A CA 1
ATOM 3393 C C . TYR A 1 420 ? 9.510 11.574 -16.629 1.00 95.56 420 TYR A C 1
ATOM 3395 O O . TYR A 1 420 ? 9.977 12.572 -17.178 1.00 95.56 420 TYR A O 1
ATOM 3403 N N . ALA A 1 421 ? 8.900 10.611 -17.309 1.00 96.69 421 ALA A N 1
ATOM 3404 C CA . ALA A 1 421 ? 8.668 10.675 -18.746 1.00 96.69 421 ALA A CA 1
ATOM 3405 C C . ALA A 1 421 ? 7.199 10.401 -19.054 1.00 96.69 421 ALA A C 1
ATOM 3407 O O . ALA A 1 421 ? 6.544 9.624 -18.361 1.00 96.69 421 ALA A O 1
ATOM 3408 N N . ILE A 1 422 ? 6.674 11.054 -20.083 1.00 97.81 422 ILE A N 1
ATOM 3409 C CA . ILE A 1 422 ? 5.274 10.937 -20.487 1.00 97.81 422 ILE A CA 1
ATOM 3410 C C . ILE A 1 422 ? 5.164 11.053 -22.006 1.00 97.81 422 ILE A C 1
ATOM 3412 O O . ILE A 1 422 ? 5.882 11.826 -22.642 1.00 97.81 422 ILE A O 1
ATOM 3416 N N . THR A 1 423 ? 4.263 10.280 -22.604 1.00 97.38 423 THR A N 1
ATOM 3417 C CA . THR A 1 423 ? 3.963 10.405 -24.033 1.00 97.38 423 THR A CA 1
ATOM 3418 C C . THR A 1 423 ? 3.271 11.736 -24.326 1.00 97.38 423 THR A C 1
ATOM 3420 O O . THR A 1 423 ? 2.413 12.202 -23.570 1.00 97.38 423 THR A O 1
ATOM 3423 N N . LYS A 1 424 ? 3.589 12.349 -25.465 1.00 96.06 424 LYS A N 1
ATOM 3424 C CA . LYS A 1 424 ? 2.972 13.610 -25.894 1.00 96.06 424 LYS A CA 1
ATOM 3425 C C . LYS A 1 424 ? 1.452 13.489 -26.022 1.00 96.06 424 LYS A C 1
ATOM 3427 O O . LYS A 1 424 ? 0.726 14.380 -25.594 1.00 96.06 424 LYS A O 1
ATOM 3432 N N . LYS A 1 425 ? 0.969 12.331 -26.482 1.00 96.56 425 LYS A N 1
ATOM 3433 C CA . LYS A 1 425 ? -0.462 12.000 -26.538 1.00 96.56 425 LYS A CA 1
ATOM 3434 C C . LYS A 1 425 ? -1.136 12.074 -25.161 1.00 96.56 425 LYS A C 1
ATOM 3436 O O . LYS A 1 425 ? -2.232 12.619 -25.052 1.00 96.56 425 LYS A O 1
ATOM 3441 N N . ALA A 1 426 ? -0.490 11.555 -24.114 1.00 97.56 426 ALA A N 1
ATOM 3442 C CA . ALA A 1 426 ? -1.018 11.635 -22.756 1.00 97.56 426 ALA A CA 1
ATOM 3443 C C . ALA A 1 426 ? -1.033 13.082 -22.238 1.00 97.56 426 ALA A C 1
ATOM 3445 O O . ALA A 1 426 ? -2.031 13.494 -21.650 1.00 97.56 426 ALA A O 1
ATOM 3446 N N . ILE A 1 427 ? 0.012 13.880 -22.517 1.00 98.00 427 ILE A N 1
ATOM 3447 C CA . ILE A 1 427 ? 0.038 15.321 -22.191 1.00 98.00 427 ILE A CA 1
ATOM 3448 C C . ILE A 1 427 ? -1.114 16.068 -22.877 1.00 98.00 427 ILE A C 1
ATOM 3450 O O . ILE A 1 427 ? -1.783 16.886 -22.245 1.00 98.00 427 ILE A O 1
ATOM 3454 N N . GLU A 1 428 ? -1.343 15.814 -24.163 1.00 97.19 428 GLU A N 1
ATOM 3455 C CA . GLU A 1 428 ? -2.402 16.463 -24.942 1.00 97.19 428 GLU A CA 1
ATOM 3456 C C . GLU A 1 428 ? -3.795 16.118 -24.414 1.00 97.19 428 GLU A C 1
ATOM 3458 O O . GLU A 1 428 ? -4.642 17.005 -24.301 1.00 97.19 428 GLU A O 1
ATOM 3463 N N . ASP A 1 429 ? -4.012 14.861 -24.021 1.00 97.75 429 ASP A N 1
ATOM 3464 C CA . ASP A 1 429 ? -5.289 14.389 -23.489 1.00 97.75 429 ASP A CA 1
ATOM 3465 C C . ASP A 1 429 ? -5.619 14.961 -22.097 1.00 97.75 429 ASP A C 1
ATOM 3467 O O . ASP A 1 429 ? -6.775 15.306 -21.828 1.00 97.75 429 ASP A O 1
ATOM 3471 N N . ILE A 1 430 ? -4.635 15.098 -21.201 1.00 96.44 430 ILE A N 1
ATOM 3472 C CA . ILE A 1 430 ? -4.848 15.750 -19.892 1.00 96.44 430 ILE A CA 1
ATOM 3473 C C . ILE A 1 430 ? -4.776 17.285 -19.971 1.00 96.44 430 ILE A C 1
ATOM 3475 O O . ILE A 1 430 ? -5.247 17.978 -19.069 1.00 96.44 430 ILE A O 1
ATOM 3479 N N . GLY A 1 431 ? -4.212 17.811 -21.061 1.00 97.12 431 GLY A N 1
ATOM 3480 C CA . GLY A 1 431 ? -4.007 19.226 -21.335 1.00 97.12 431 GLY A CA 1
ATOM 3481 C C . GLY A 1 431 ? -2.728 19.790 -20.708 1.00 97.12 431 GLY A C 1
ATOM 3482 O O . GLY A 1 431 ? -2.545 19.764 -19.497 1.00 97.12 431 GLY A O 1
ATOM 3483 N N . TYR A 1 432 ? -1.884 20.435 -21.519 1.00 96.94 432 TYR A N 1
ATOM 3484 C CA . TYR A 1 432 ? -0.576 20.984 -21.114 1.00 96.94 432 TYR A CA 1
ATOM 3485 C C . TYR A 1 432 ? -0.571 21.778 -19.797 1.00 96.94 432 TYR A C 1
ATOM 3487 O O . TYR A 1 432 ? 0.356 21.643 -19.006 1.00 96.94 432 TYR A O 1
ATOM 3495 N N . ASN A 1 433 ? -1.589 22.612 -19.546 1.00 96.69 433 ASN A N 1
ATOM 3496 C CA . ASN A 1 433 ? -1.636 23.470 -18.355 1.00 96.69 433 ASN A CA 1
ATOM 3497 C C . ASN A 1 433 ? -1.663 22.680 -17.041 1.00 96.69 433 ASN A C 1
ATOM 3499 O O . ASN A 1 433 ? -1.237 23.213 -16.019 1.00 96.69 433 ASN A O 1
ATOM 3503 N N . ILE A 1 434 ? -2.162 21.441 -17.046 1.00 95.00 434 ILE A N 1
ATOM 3504 C CA . ILE A 1 434 ? -2.279 20.644 -15.823 1.00 95.00 434 ILE A CA 1
ATOM 3505 C C . ILE A 1 434 ? -0.910 20.237 -15.275 1.00 95.00 434 ILE A C 1
ATOM 3507 O O . ILE A 1 434 ? -0.790 20.093 -14.062 1.00 95.00 434 ILE A O 1
ATOM 3511 N N . LEU A 1 435 ? 0.129 20.174 -16.126 1.00 95.50 435 LEU A N 1
ATOM 3512 C CA . LEU A 1 435 ? 1.505 19.825 -15.744 1.00 95.50 435 LEU A CA 1
ATOM 3513 C C . LEU A 1 435 ? 2.105 20.781 -14.705 1.00 95.50 435 LEU A C 1
ATOM 3515 O O . LEU A 1 435 ? 3.054 20.411 -14.017 1.00 95.50 435 LEU A O 1
ATOM 3519 N N . GLN A 1 436 ? 1.532 21.980 -14.533 1.00 93.56 436 GLN A N 1
ATOM 3520 C CA . GLN A 1 436 ? 1.917 22.870 -13.433 1.00 93.56 436 GLN A CA 1
ATOM 3521 C C . GLN A 1 436 ? 1.487 22.370 -12.047 1.00 93.56 436 GLN A C 1
ATOM 3523 O O . GLN A 1 436 ? 1.956 22.883 -11.035 1.00 93.56 436 GLN A O 1
ATOM 3528 N N . HIS A 1 437 ? 0.604 21.373 -12.008 1.00 93.75 437 HIS A N 1
ATOM 3529 C CA . HIS A 1 437 ? 0.119 20.676 -10.823 1.00 93.75 437 HIS A CA 1
ATOM 3530 C C . HIS A 1 437 ? 0.443 19.175 -10.970 1.00 93.75 437 HIS A C 1
ATOM 3532 O O . HIS A 1 437 ? -0.409 18.402 -11.420 1.00 93.75 437 HIS A O 1
ATOM 3538 N N . PRO A 1 438 ? 1.662 18.721 -10.617 1.00 92.44 438 PRO A N 1
ATOM 3539 C CA . PRO A 1 438 ? 2.104 17.354 -10.913 1.00 92.44 438 PRO A CA 1
ATOM 3540 C C . PRO A 1 438 ? 1.235 16.256 -10.287 1.00 92.44 438 PRO A C 1
ATOM 3542 O O . PRO A 1 438 ? 0.941 15.257 -10.937 1.00 92.44 438 PRO A O 1
ATOM 3545 N N . ILE A 1 439 ? 0.756 16.459 -9.054 1.00 93.25 439 ILE A N 1
ATOM 3546 C CA . ILE A 1 439 ? -0.129 15.494 -8.380 1.00 93.25 439 ILE A CA 1
ATOM 3547 C C . ILE A 1 439 ? -1.477 15.399 -9.100 1.00 93.25 439 ILE A C 1
ATOM 3549 O O . ILE A 1 439 ? -1.961 14.305 -9.374 1.00 93.25 439 ILE A O 1
ATOM 3553 N N . LEU A 1 440 ? -2.066 16.541 -9.465 1.00 94.62 440 LEU A N 1
ATOM 3554 C CA . LEU A 1 440 ? -3.319 16.575 -10.218 1.00 94.62 440 LEU A CA 1
ATOM 3555 C C . LEU A 1 440 ? -3.154 15.976 -11.625 1.00 94.62 440 LEU A C 1
ATOM 3557 O O . LEU A 1 440 ? -4.060 15.297 -12.107 1.00 94.62 440 LEU A O 1
ATOM 3561 N N . SER A 1 441 ? -1.996 16.179 -12.260 1.00 96.19 441 SER A N 1
ATOM 3562 C CA . SER A 1 441 ? -1.649 15.539 -13.537 1.00 96.19 441 SER A CA 1
ATOM 3563 C C . SER A 1 441 ? -1.672 14.019 -13.402 1.00 96.19 441 SER A C 1
ATOM 3565 O O . SER A 1 441 ? -2.345 13.348 -14.178 1.00 96.19 441 SER A O 1
ATOM 3567 N N . GLN A 1 442 ? -1.009 13.483 -12.374 1.00 96.00 442 GLN A N 1
ATOM 3568 C CA . GLN A 1 442 ? -0.965 12.049 -12.089 1.00 96.00 442 GLN A CA 1
ATOM 3569 C C . GLN A 1 442 ? -2.354 11.464 -11.795 1.00 96.00 442 GLN A C 1
ATOM 3571 O O . GLN A 1 442 ? -2.708 10.434 -12.367 1.00 96.00 442 GLN A O 1
ATOM 3576 N N . VAL A 1 443 ? -3.151 12.132 -10.952 1.00 95.31 443 VAL A N 1
ATOM 3577 C CA . VAL A 1 443 ? -4.551 11.754 -10.675 1.00 95.31 443 VAL A CA 1
ATOM 3578 C C . VAL A 1 443 ? -5.348 11.672 -11.979 1.00 95.31 443 VAL A C 1
ATOM 3580 O O . VAL A 1 443 ? -5.971 10.650 -12.258 1.00 95.31 443 VAL A O 1
ATOM 3583 N N . THR A 1 444 ? -5.256 12.709 -12.815 1.00 95.94 444 THR A N 1
ATOM 3584 C CA . THR A 1 444 ? -5.991 12.790 -14.087 1.00 95.94 444 THR A CA 1
ATOM 3585 C C . THR A 1 444 ? -5.549 11.703 -15.067 1.00 95.94 444 THR A C 1
ATOM 3587 O O . THR A 1 444 ? -6.391 11.095 -15.724 1.00 95.94 444 THR A O 1
ATOM 3590 N N . LEU A 1 445 ? -4.246 11.419 -15.152 1.00 96.94 445 LEU A N 1
ATOM 3591 C CA . LEU A 1 445 ? -3.706 10.353 -15.999 1.00 96.94 445 LEU A CA 1
ATOM 3592 C C . LEU A 1 445 ? -4.266 8.984 -15.603 1.00 96.94 445 LEU A C 1
ATOM 3594 O O . LEU A 1 445 ? -4.738 8.244 -16.467 1.00 96.94 445 LEU A O 1
ATOM 3598 N N . ILE A 1 446 ? -4.260 8.667 -14.305 1.00 95.06 446 ILE A N 1
ATOM 3599 C CA . ILE A 1 446 ? -4.776 7.389 -13.801 1.00 95.06 446 ILE A CA 1
ATOM 3600 C C . ILE A 1 446 ? -6.288 7.280 -14.034 1.00 95.06 446 ILE A C 1
ATOM 3602 O O . ILE A 1 446 ? -6.754 6.248 -14.512 1.00 95.06 446 ILE A O 1
ATOM 3606 N N . GLU A 1 447 ? -7.063 8.334 -13.763 1.00 92.38 447 GLU A N 1
ATOM 3607 C CA . GLU A 1 447 ? -8.517 8.316 -13.985 1.00 92.38 447 GLU A CA 1
ATOM 3608 C C . GLU A 1 447 ? -8.907 8.170 -15.456 1.00 92.38 447 GLU A C 1
ATOM 3610 O O . GLU A 1 447 ? -9.936 7.568 -15.763 1.00 92.38 447 GLU A O 1
ATOM 3615 N N . LYS A 1 448 ? -8.082 8.690 -16.368 1.00 94.56 448 LYS A N 1
ATOM 3616 C CA . LYS A 1 448 ? -8.257 8.507 -17.812 1.00 94.56 448 LYS A CA 1
ATOM 3617 C C . LYS A 1 448 ? -7.736 7.162 -18.334 1.00 94.56 448 LYS A C 1
ATOM 3619 O O . LYS A 1 448 ? -7.876 6.885 -19.522 1.00 94.56 448 LYS A O 1
ATOM 3624 N N . GLY A 1 449 ? -7.179 6.316 -17.467 1.00 94.38 449 GLY A N 1
ATOM 3625 C CA . GLY A 1 449 ? -6.742 4.962 -17.813 1.00 94.38 449 GLY A CA 1
ATOM 3626 C C . GLY A 1 449 ? -5.385 4.887 -18.514 1.00 94.38 449 GLY A C 1
ATOM 3627 O O . GLY A 1 449 ? -5.095 3.879 -19.156 1.00 94.38 449 GLY A O 1
ATOM 3628 N N . TRP A 1 450 ? -4.550 5.924 -18.405 1.00 97.06 450 TRP A N 1
ATOM 3629 C CA . TRP A 1 450 ? -3.185 5.887 -18.934 1.00 97.06 450 TRP A CA 1
ATOM 3630 C C . TRP A 1 450 ? -2.313 4.890 -18.160 1.00 97.06 450 TRP A C 1
ATOM 3632 O O . TRP A 1 450 ? -2.460 4.712 -16.946 1.00 97.06 450 TRP A O 1
ATOM 3642 N N . ARG A 1 451 ? -1.378 4.233 -18.857 1.00 93.56 451 ARG A N 1
ATOM 3643 C CA . ARG A 1 451 ? -0.509 3.206 -18.268 1.00 93.56 451 ARG A CA 1
ATOM 3644 C C . ARG A 1 451 ? 0.713 3.861 -17.624 1.00 93.56 451 ARG A C 1
ATOM 3646 O O . ARG A 1 451 ? 1.616 4.327 -18.319 1.00 93.56 451 ARG A O 1
ATOM 3653 N N . LEU A 1 452 ? 0.710 3.929 -16.292 1.00 94.38 452 LEU A N 1
ATOM 3654 C CA . LEU A 1 452 ? 1.849 4.405 -15.497 1.00 94.38 452 LEU A CA 1
ATOM 3655 C C . LEU A 1 452 ? 2.680 3.223 -14.992 1.00 94.38 452 LEU A C 1
ATOM 3657 O O . LEU A 1 452 ? 2.105 2.228 -14.545 1.00 94.38 452 LEU A O 1
ATOM 3661 N N . HIS A 1 453 ? 4.000 3.380 -14.945 1.00 88.81 453 HIS A N 1
ATOM 3662 C CA . HIS A 1 453 ? 4.928 2.372 -14.427 1.00 88.81 453 HIS A CA 1
ATOM 3663 C C . HIS A 1 453 ? 6.126 3.003 -13.691 1.00 88.81 453 HIS A C 1
ATOM 3665 O O . HIS A 1 453 ? 6.434 4.178 -13.895 1.00 88.81 453 HIS A O 1
ATOM 3671 N N . SER A 1 454 ? 6.792 2.239 -12.818 1.00 85.12 454 SER A N 1
ATOM 3672 C CA . SER A 1 454 ? 7.924 2.721 -12.008 1.00 85.12 454 SER A CA 1
ATOM 3673 C C . SER A 1 454 ? 8.917 1.613 -11.608 1.00 85.12 454 SER A C 1
ATOM 3675 O O . SER A 1 454 ? 9.112 1.295 -10.438 1.00 85.12 454 SER A O 1
ATOM 3677 N N . SER A 1 455 ? 9.579 0.981 -12.580 1.00 73.25 455 SER A N 1
ATOM 3678 C CA . SER A 1 455 ? 10.588 -0.067 -12.317 1.00 73.25 455 SER A CA 1
ATOM 3679 C C . SER A 1 455 ? 12.006 0.462 -12.097 1.00 73.25 455 SER A C 1
ATOM 3681 O O . SER A 1 455 ? 12.771 -0.142 -11.347 1.00 73.25 455 SER A O 1
ATOM 3683 N N . SER A 1 456 ? 12.360 1.574 -12.739 1.00 80.00 456 SER A N 1
ATOM 3684 C CA . SER A 1 456 ? 13.728 2.093 -12.765 1.00 80.00 456 SER A CA 1
ATOM 3685 C C . SER A 1 456 ? 13.931 3.167 -11.697 1.00 80.00 456 SER A C 1
ATOM 3687 O O . SER A 1 456 ? 13.221 4.173 -11.664 1.00 80.00 456 SER A O 1
ATOM 3689 N N . ALA A 1 457 ? 14.912 2.944 -10.822 1.00 81.88 457 ALA A N 1
ATOM 3690 C CA . ALA A 1 457 ? 15.311 3.889 -9.787 1.00 81.88 457 ALA A CA 1
ATOM 3691 C C . ALA A 1 457 ? 16.507 4.720 -10.264 1.00 81.88 457 ALA A C 1
ATOM 3693 O O . ALA A 1 457 ? 17.571 4.172 -10.546 1.00 81.88 457 ALA A O 1
ATOM 3694 N N . ILE A 1 458 ? 16.340 6.038 -10.307 1.00 82.12 458 ILE A N 1
ATOM 3695 C CA . ILE A 1 458 ? 17.403 7.006 -10.574 1.00 82.12 458 ILE A CA 1
ATOM 3696 C C . ILE A 1 458 ? 17.664 7.777 -9.283 1.00 82.12 458 ILE A C 1
ATOM 3698 O O . ILE A 1 458 ? 16.794 8.498 -8.788 1.00 82.12 458 ILE A O 1
ATOM 3702 N N . THR A 1 459 ? 18.869 7.631 -8.732 1.00 69.56 459 THR A N 1
ATOM 3703 C CA . THR A 1 459 ? 19.278 8.368 -7.527 1.00 69.56 459 THR A CA 1
ATOM 3704 C C . THR A 1 459 ? 19.699 9.781 -7.914 1.00 69.56 459 THR A C 1
ATOM 3706 O O . THR A 1 459 ? 20.524 9.951 -8.807 1.00 69.56 459 THR A O 1
ATOM 3709 N N . ASN A 1 460 ? 19.160 10.803 -7.247 1.00 69.38 460 ASN A N 1
ATOM 3710 C CA . ASN A 1 460 ? 19.428 12.191 -7.613 1.00 69.38 460 ASN A CA 1
ATOM 3711 C C . ASN A 1 460 ? 19.424 13.159 -6.411 1.00 69.38 460 ASN A C 1
ATOM 3713 O O . ASN A 1 460 ? 19.175 12.778 -5.264 1.00 69.38 460 ASN A O 1
ATOM 3717 N N . THR A 1 461 ? 19.761 14.424 -6.654 1.00 61.84 461 THR A N 1
ATOM 3718 C CA . THR A 1 461 ? 19.908 15.451 -5.611 1.00 61.84 461 THR A CA 1
ATOM 3719 C C . THR A 1 461 ? 18.552 15.861 -5.035 1.00 61.84 461 THR A C 1
ATOM 3721 O O . THR A 1 461 ? 18.446 16.125 -3.835 1.00 61.84 461 THR A O 1
ATOM 3724 N N . SER A 1 462 ? 17.495 15.867 -5.854 1.00 59.06 462 SER A N 1
ATOM 3725 C CA . SER A 1 462 ? 16.127 16.154 -5.402 1.00 59.06 462 SER A CA 1
ATOM 3726 C C . SER A 1 462 ? 15.598 15.090 -4.424 1.00 59.06 462 SER A C 1
ATOM 3728 O O . SER A 1 462 ? 14.962 15.441 -3.425 1.00 59.06 462 SER A O 1
ATOM 3730 N N . LEU A 1 463 ? 15.966 13.817 -4.606 1.00 59.19 463 LEU A N 1
ATOM 3731 C CA . LEU A 1 463 ? 15.747 12.741 -3.633 1.00 59.19 463 LEU A CA 1
ATOM 3732 C C . LEU A 1 463 ? 16.458 13.006 -2.304 1.00 59.19 463 LEU A C 1
ATOM 3734 O O . LEU A 1 463 ? 15.848 12.835 -1.250 1.00 59.19 463 LEU A O 1
ATOM 3738 N N . ASN A 1 464 ? 17.691 13.518 -2.335 1.00 54.34 464 ASN A N 1
ATOM 3739 C CA . ASN A 1 464 ? 18.423 13.868 -1.114 1.00 54.34 464 ASN A CA 1
ATOM 3740 C C . ASN A 1 464 ? 17.745 15.012 -0.323 1.00 54.34 464 ASN A C 1
ATOM 3742 O O . ASN A 1 464 ? 17.812 15.047 0.908 1.00 54.34 464 ASN A O 1
ATOM 3746 N N . ASN A 1 465 ? 17.011 15.908 -0.989 1.00 53.94 465 ASN A N 1
ATOM 3747 C CA . ASN A 1 465 ? 16.262 16.988 -0.329 1.00 53.94 465 ASN A CA 1
ATOM 3748 C C . ASN A 1 465 ? 14.919 16.531 0.264 1.00 53.94 465 ASN A C 1
ATOM 3750 O O . ASN A 1 465 ? 14.516 17.023 1.317 1.00 53.94 465 ASN A O 1
ATOM 3754 N N . ILE A 1 466 ? 14.262 15.521 -0.324 1.00 51.97 466 ILE A N 1
ATOM 3755 C CA . ILE A 1 466 ? 13.151 14.801 0.338 1.00 51.97 466 ILE A CA 1
ATOM 3756 C C . ILE A 1 466 ? 13.659 14.152 1.646 1.00 51.97 466 ILE A C 1
ATOM 3758 O O . ILE A 1 466 ? 12.908 13.965 2.613 1.00 51.97 466 ILE A O 1
ATOM 3762 N N . THR A 1 467 ? 14.965 13.869 1.715 1.00 45.56 467 THR A N 1
ATOM 3763 C CA . THR A 1 467 ? 15.611 13.197 2.842 1.00 45.56 467 THR A CA 1
ATOM 3764 C C . THR A 1 467 ? 16.234 14.098 3.921 1.00 45.56 467 THR A C 1
ATOM 3766 O O . THR A 1 467 ? 16.611 13.549 4.949 1.00 45.56 467 THR A O 1
ATOM 3769 N N . SER A 1 468 ? 16.246 15.436 3.826 1.00 44.12 468 SER A N 1
ATOM 3770 C CA . SER A 1 468 ? 17.053 16.285 4.743 1.00 44.12 468 SER A CA 1
ATOM 3771 C C . SER A 1 468 ? 16.299 17.150 5.774 1.00 44.12 468 SER A C 1
ATOM 3773 O O . SER A 1 468 ? 16.928 17.887 6.534 1.00 44.12 468 SER A O 1
ATOM 3775 N N . ASN A 1 469 ? 14.969 17.071 5.867 1.00 51.22 469 ASN A N 1
ATOM 3776 C CA . ASN A 1 469 ? 14.220 17.981 6.742 1.00 51.22 469 ASN A CA 1
ATOM 3777 C C . ASN A 1 469 ? 14.122 17.508 8.208 1.00 51.22 469 ASN A C 1
ATOM 3779 O O . ASN A 1 469 ? 13.272 16.684 8.540 1.00 51.22 469 ASN A O 1
ATOM 3783 N N . ASN A 1 470 ? 14.875 18.164 9.105 1.00 54.84 470 ASN A N 1
ATOM 3784 C CA . ASN A 1 470 ? 14.709 18.124 10.576 1.00 54.84 470 ASN A CA 1
ATOM 3785 C C . ASN A 1 470 ? 13.310 18.581 11.064 1.00 54.84 470 ASN A C 1
ATOM 3787 O O . ASN A 1 470 ? 13.026 18.570 12.262 1.00 54.84 470 ASN A O 1
ATOM 3791 N N . THR A 1 471 ? 12.426 19.009 10.156 1.00 57.44 471 THR A N 1
ATOM 3792 C CA . THR A 1 471 ? 11.069 19.487 10.450 1.00 57.44 471 THR A CA 1
ATOM 3793 C C . THR A 1 471 ? 10.005 18.387 10.410 1.00 57.44 471 THR A C 1
ATOM 3795 O O . THR A 1 471 ? 8.877 18.654 10.820 1.00 57.44 471 THR A O 1
ATOM 3798 N N . SER A 1 472 ? 10.328 17.162 9.972 1.00 65.44 472 SER A N 1
ATOM 3799 C CA . SER A 1 472 ? 9.357 16.066 9.775 1.00 65.44 472 SER A CA 1
ATOM 3800 C C . SER A 1 472 ? 8.667 15.589 11.057 1.00 65.44 472 SER A C 1
ATOM 3802 O O . SER A 1 472 ? 7.573 15.031 10.995 1.00 65.44 472 SER A O 1
ATOM 3804 N N . PHE A 1 473 ? 9.268 15.828 12.224 1.00 79.31 473 PHE A N 1
ATOM 3805 C CA . PHE A 1 473 ? 8.688 15.440 13.504 1.00 79.31 473 PHE A CA 1
ATOM 3806 C C . PHE A 1 473 ? 7.316 16.092 13.717 1.00 79.31 473 PHE A C 1
ATOM 3808 O O . PHE A 1 473 ? 7.155 17.305 13.579 1.00 79.31 473 PHE A O 1
ATOM 3815 N N . TYR A 1 474 ? 6.322 15.280 14.077 1.00 78.62 474 TYR A N 1
ATOM 3816 C CA . TYR A 1 474 ? 4.922 15.702 14.160 1.00 78.62 474 TYR A CA 1
ATOM 3817 C C . TYR A 1 474 ? 4.661 16.834 15.169 1.00 78.62 474 TYR A C 1
ATOM 3819 O O . TYR A 1 474 ? 3.713 17.584 14.999 1.00 78.62 474 TYR A O 1
ATOM 3827 N N . LYS A 1 475 ? 5.507 17.022 16.191 1.00 84.38 475 LYS A N 1
ATOM 3828 C CA . LYS A 1 475 ? 5.342 18.139 17.142 1.00 84.38 475 LYS A CA 1
ATOM 3829 C C . LYS A 1 475 ? 5.854 19.487 16.630 1.00 84.38 475 LYS A C 1
ATOM 3831 O O . LYS A 1 475 ? 5.670 20.489 17.312 1.00 84.38 475 LYS A O 1
ATOM 3836 N N . ASN A 1 476 ? 6.517 19.526 15.477 1.00 84.75 476 ASN A N 1
ATOM 3837 C CA . ASN A 1 476 ? 6.960 20.782 14.884 1.00 84.75 476 ASN A CA 1
ATOM 3838 C C . ASN A 1 476 ? 5.790 21.496 14.199 1.00 84.75 476 ASN A C 1
ATOM 3840 O O . ASN A 1 476 ? 4.922 20.847 13.610 1.00 84.75 476 ASN A O 1
ATOM 3844 N N . GLU A 1 477 ? 5.814 22.828 14.201 1.00 86.81 477 GLU A N 1
ATOM 3845 C CA . GLU A 1 477 ? 4.878 23.635 13.416 1.00 86.81 477 GLU A CA 1
ATOM 3846 C C . GLU A 1 477 ? 5.032 23.378 11.909 1.00 86.81 477 GLU A C 1
ATOM 3848 O O . GLU A 1 477 ? 6.090 22.962 11.421 1.00 86.81 477 GLU A O 1
ATOM 3853 N N . LEU A 1 478 ? 3.951 23.617 11.165 1.00 89.06 478 LEU A N 1
ATOM 3854 C CA . LEU A 1 478 ? 3.952 23.512 9.711 1.00 89.06 478 LEU A CA 1
ATOM 3855 C C . LEU A 1 478 ? 4.725 24.678 9.090 1.00 89.06 478 LEU A C 1
ATOM 3857 O O . LEU A 1 478 ? 4.431 25.850 9.317 1.00 89.06 478 LEU A O 1
ATOM 3861 N N . THR A 1 479 ? 5.707 24.356 8.256 1.00 88.88 479 THR A N 1
ATOM 3862 C CA . THR A 1 479 ? 6.431 25.357 7.467 1.00 88.88 479 THR A CA 1
ATOM 3863 C C . THR A 1 479 ? 5.584 25.860 6.293 1.00 88.88 479 THR A C 1
ATOM 3865 O O . THR A 1 479 ? 4.684 25.178 5.807 1.00 88.88 479 THR A O 1
ATOM 3868 N N . LYS A 1 480 ? 5.914 27.038 5.743 1.00 86.38 480 LYS A N 1
ATOM 3869 C CA . LYS A 1 480 ? 5.234 27.574 4.543 1.00 86.38 480 LYS A CA 1
ATOM 3870 C C . LYS A 1 480 ? 5.288 26.621 3.341 1.00 86.38 480 LYS A C 1
ATOM 3872 O O . LYS A 1 480 ? 4.348 26.581 2.551 1.00 86.38 480 LYS A O 1
ATOM 3877 N N . LEU A 1 481 ? 6.387 25.876 3.199 1.00 83.94 481 LEU A N 1
ATOM 3878 C CA . LEU A 1 481 ? 6.551 24.884 2.137 1.00 83.94 481 LEU A CA 1
ATOM 3879 C C . LEU A 1 481 ? 5.598 23.702 2.345 1.00 83.94 481 LEU A C 1
ATOM 3881 O O . LEU A 1 481 ? 4.859 23.355 1.432 1.00 83.94 481 LEU A O 1
ATOM 3885 N N . GLU A 1 482 ? 5.561 23.156 3.558 1.00 88.12 482 GLU A N 1
ATOM 3886 C CA . GLU A 1 482 ? 4.650 22.078 3.955 1.00 88.12 482 GLU A CA 1
ATOM 3887 C C . GLU A 1 482 ? 3.177 22.458 3.763 1.00 88.12 482 GLU A C 1
ATOM 3889 O O . GLU A 1 482 ? 2.402 21.665 3.239 1.00 88.12 482 GLU A O 1
ATOM 3894 N N . VAL A 1 483 ? 2.790 23.691 4.105 1.00 89.25 483 VAL A N 1
ATOM 3895 C CA . VAL A 1 483 ? 1.435 24.200 3.834 1.00 89.25 483 VAL A CA 1
ATOM 3896 C C . VAL A 1 483 ? 1.129 24.190 2.336 1.00 89.25 483 VAL A C 1
ATOM 3898 O O . VAL A 1 483 ? 0.041 23.790 1.933 1.00 89.25 483 VAL A O 1
ATOM 3901 N N . CYS A 1 484 ? 2.077 24.604 1.492 1.00 85.31 484 CYS A N 1
ATOM 3902 C CA . CYS A 1 484 ? 1.911 24.555 0.039 1.00 85.31 484 CYS A CA 1
ATOM 3903 C C . CYS A 1 484 ? 1.745 23.109 -0.463 1.00 85.31 484 CYS A C 1
ATOM 3905 O O . CYS A 1 484 ? 0.845 22.833 -1.255 1.00 85.31 484 CYS A O 1
ATOM 3907 N N . GLU A 1 485 ? 2.550 22.174 0.052 1.00 87.50 485 GLU A N 1
ATOM 3908 C CA . GLU A 1 485 ? 2.450 20.747 -0.276 1.00 87.50 485 GLU A CA 1
ATOM 3909 C C . GLU A 1 485 ? 1.100 20.155 0.137 1.00 87.50 485 GLU A C 1
ATOM 3911 O O . GLU A 1 485 ? 0.467 19.470 -0.669 1.00 87.50 485 GLU A O 1
ATOM 3916 N N . ILE A 1 486 ? 0.626 20.442 1.355 1.00 91.19 486 ILE A N 1
ATOM 3917 C CA . ILE A 1 486 ? -0.712 20.031 1.801 1.00 91.19 486 ILE A CA 1
ATOM 3918 C C . ILE A 1 486 ? -1.755 20.586 0.832 1.00 91.19 486 ILE A C 1
ATOM 3920 O O . ILE A 1 486 ? -2.623 19.842 0.379 1.00 91.19 486 ILE A O 1
ATOM 3924 N N . LYS A 1 487 ? -1.648 21.873 0.472 1.00 88.88 487 LYS A N 1
ATOM 3925 C CA . LYS A 1 487 ? -2.646 22.528 -0.371 1.00 88.88 487 LYS A CA 1
ATOM 3926 C C . LYS A 1 487 ? -2.764 21.900 -1.758 1.00 88.88 487 LYS A C 1
ATOM 3928 O O . LYS A 1 487 ? -3.876 21.642 -2.215 1.00 88.88 487 LYS A O 1
ATOM 3933 N N . GLU A 1 488 ? -1.639 21.609 -2.400 1.00 87.62 488 GLU A N 1
ATOM 3934 C CA . GLU A 1 488 ? -1.626 20.979 -3.725 1.00 87.62 488 GLU A CA 1
ATOM 3935 C C . GLU A 1 488 ? -2.150 19.536 -3.692 1.00 87.62 488 GLU A C 1
ATOM 3937 O O . GLU A 1 488 ? -2.932 19.145 -4.561 1.00 87.62 488 GLU A O 1
ATOM 3942 N N . ASN A 1 489 ? -1.779 18.750 -2.676 1.00 91.75 489 ASN A N 1
ATOM 3943 C CA . ASN A 1 489 ? -2.240 17.365 -2.565 1.00 91.75 489 ASN A CA 1
ATOM 3944 C C . ASN A 1 489 ? -3.732 17.271 -2.220 1.00 91.75 489 ASN A C 1
ATOM 3946 O O . ASN A 1 489 ? -4.454 16.492 -2.841 1.00 91.75 489 ASN A O 1
ATOM 3950 N N . VAL A 1 490 ? -4.215 18.089 -1.281 1.00 91.81 490 VAL A N 1
ATOM 3951 C CA . VAL A 1 490 ? -5.639 18.141 -0.919 1.00 91.81 490 VAL A CA 1
ATOM 3952 C C . VAL A 1 490 ? -6.487 18.578 -2.111 1.00 91.81 490 VAL A C 1
ATOM 3954 O O . VAL A 1 490 ? -7.517 17.967 -2.364 1.00 91.81 490 VAL A O 1
ATOM 3957 N N . LYS A 1 491 ? -6.033 19.555 -2.905 1.00 89.25 491 LYS A N 1
ATOM 3958 C CA . LYS A 1 491 ? -6.726 19.975 -4.134 1.00 89.25 491 LYS A CA 1
ATOM 3959 C C . LYS A 1 491 ? -6.794 18.861 -5.187 1.00 89.25 491 LYS A C 1
ATOM 3961 O O . LYS A 1 491 ? -7.794 18.724 -5.891 1.00 89.25 491 LYS A O 1
ATOM 3966 N N . ALA A 1 492 ? -5.739 18.058 -5.316 1.00 91.50 492 ALA A N 1
ATOM 3967 C CA . ALA A 1 492 ? -5.751 16.912 -6.220 1.00 91.50 492 ALA A CA 1
ATOM 3968 C C . ALA A 1 492 ? -6.741 15.828 -5.754 1.00 91.50 492 ALA A C 1
ATOM 3970 O O . ALA A 1 492 ? -7.510 15.314 -6.567 1.00 91.50 492 ALA A O 1
ATOM 3971 N N . LEU A 1 493 ? -6.776 15.541 -4.447 1.00 92.56 493 LEU A N 1
ATOM 3972 C CA . LEU A 1 493 ? -7.757 14.635 -3.839 1.00 92.56 493 LEU A CA 1
A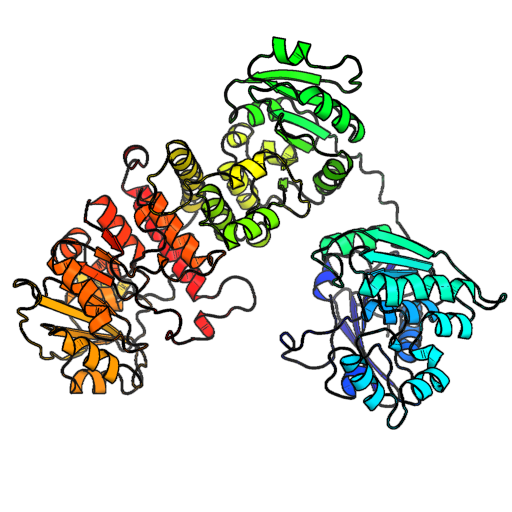TOM 3973 C C . LEU A 1 493 ? -9.189 15.170 -3.951 1.00 92.56 493 LEU A C 1
ATOM 3975 O O . LEU A 1 493 ? -10.095 14.398 -4.239 1.00 92.56 493 LEU A O 1
ATOM 3979 N N . GLU A 1 494 ? -9.397 16.476 -3.781 1.00 91.75 494 GLU A N 1
ATOM 3980 C CA . GLU A 1 494 ? -10.688 17.136 -3.983 1.00 91.75 494 GLU A CA 1
ATOM 3981 C C . GLU A 1 494 ? -11.190 16.923 -5.414 1.00 91.75 494 GLU A C 1
ATOM 3983 O O . GLU A 1 494 ? -12.335 16.517 -5.607 1.00 91.75 494 GLU A O 1
ATOM 3988 N N . SER A 1 495 ? -10.333 17.140 -6.421 1.00 90.56 495 SER A N 1
ATOM 3989 C CA . SER A 1 495 ? -10.706 16.909 -7.820 1.00 90.56 495 SER A CA 1
ATOM 3990 C C . SER A 1 495 ? -11.175 15.473 -8.049 1.00 90.56 495 SER A C 1
ATOM 3992 O O . SER A 1 495 ? -12.183 15.267 -8.723 1.00 90.56 495 SER A O 1
ATOM 3994 N N . TRP A 1 496 ? -10.470 14.497 -7.472 1.00 93.06 496 TRP A N 1
ATOM 3995 C CA . TRP A 1 496 ? -10.839 13.084 -7.538 1.00 93.06 496 TRP A CA 1
ATOM 3996 C C . TRP A 1 496 ? -12.160 12.794 -6.801 1.00 93.06 496 TRP A C 1
ATOM 3998 O O . TRP A 1 496 ? -13.055 12.169 -7.372 1.00 93.06 496 TRP A O 1
ATOM 4008 N N . LEU A 1 497 ? -12.332 13.311 -5.578 1.00 92.38 497 LEU A N 1
ATOM 4009 C CA . LEU A 1 497 ? -13.538 13.136 -4.754 1.00 92.38 497 LEU A CA 1
ATOM 4010 C C . LEU A 1 497 ? -14.796 13.737 -5.394 1.00 92.38 497 LEU A C 1
ATOM 4012 O O . LEU A 1 497 ? -15.867 13.159 -5.258 1.00 92.38 497 LEU A O 1
ATOM 4016 N N . GLN A 1 498 ? -14.695 14.841 -6.143 1.00 88.81 498 GLN A N 1
ATOM 4017 C CA . GLN A 1 498 ? -15.844 15.456 -6.836 1.00 88.81 498 GLN A CA 1
ATOM 4018 C C . GLN A 1 498 ? -16.560 14.507 -7.817 1.00 88.81 498 GLN A C 1
ATOM 4020 O O . GLN A 1 498 ? -17.704 14.760 -8.194 1.00 88.81 498 GLN A O 1
ATOM 4025 N N . ARG A 1 499 ? -15.898 13.425 -8.248 1.00 86.69 499 ARG A N 1
ATOM 4026 C CA . ARG A 1 499 ? -16.451 12.382 -9.131 1.00 86.69 499 ARG A CA 1
ATOM 4027 C C . ARG A 1 499 ? -16.904 11.125 -8.371 1.00 86.69 499 ARG A C 1
ATOM 4029 O O . ARG A 1 499 ? -17.189 10.104 -9.001 1.00 86.69 499 ARG A O 1
ATOM 4036 N N . LYS A 1 500 ? -16.924 11.168 -7.038 1.00 92.12 500 LYS A N 1
ATOM 4037 C CA . LYS A 1 500 ? -17.210 10.054 -6.122 1.00 92.12 500 LYS A CA 1
ATOM 4038 C C . LYS A 1 500 ? -18.256 10.473 -5.084 1.00 92.12 500 LYS A C 1
ATOM 4040 O O . LYS A 1 500 ? -18.687 11.624 -5.058 1.00 92.12 500 LYS A O 1
ATOM 4045 N N . ASP A 1 501 ? -18.679 9.531 -4.243 1.00 93.38 501 ASP A N 1
ATOM 4046 C CA . ASP A 1 501 ? -19.348 9.885 -2.989 1.00 93.38 501 ASP A CA 1
ATOM 4047 C C . ASP A 1 501 ? -18.354 10.476 -1.966 1.00 93.38 501 ASP A C 1
ATOM 4049 O O . ASP A 1 501 ? -17.138 10.487 -2.176 1.00 93.38 501 ASP A O 1
ATOM 4053 N N . ASP A 1 502 ? -18.870 10.944 -0.828 1.00 93.75 502 ASP A N 1
ATOM 4054 C CA . ASP A 1 502 ? -18.060 11.572 0.224 1.00 93.75 502 ASP A CA 1
ATOM 4055 C C . ASP A 1 502 ? -17.002 10.631 0.827 1.00 93.75 502 ASP A C 1
ATOM 4057 O O . ASP A 1 502 ? -16.032 11.105 1.420 1.00 93.75 502 ASP A O 1
ATOM 4061 N N . ARG A 1 503 ? -17.160 9.313 0.656 1.00 95.12 503 ARG A N 1
ATOM 4062 C CA . ARG A 1 503 ? -16.239 8.264 1.114 1.00 95.12 503 ARG A CA 1
ATOM 4063 C C . ARG A 1 503 ? -15.290 7.803 0.006 1.00 95.12 503 ARG A C 1
ATOM 4065 O O . ARG A 1 503 ? -14.541 6.855 0.223 1.00 95.12 503 ARG A O 1
ATOM 4072 N N . GLY A 1 504 ? -15.312 8.410 -1.183 1.00 93.75 504 GLY A N 1
ATOM 4073 C CA . GLY A 1 504 ? -14.511 7.969 -2.326 1.00 93.75 504 GLY A CA 1
ATOM 4074 C C . GLY A 1 504 ? -14.952 6.619 -2.909 1.00 93.75 504 GLY A C 1
ATOM 4075 O O . GLY A 1 504 ? -14.129 5.913 -3.490 1.00 93.75 504 GLY A O 1
ATOM 4076 N N . ASN A 1 505 ? -16.224 6.245 -2.738 1.00 94.69 505 ASN A N 1
ATOM 4077 C CA . ASN A 1 505 ? -16.833 4.942 -3.041 1.00 94.69 505 ASN A CA 1
ATOM 4078 C C . ASN A 1 505 ? -16.306 3.770 -2.187 1.00 94.69 505 ASN A C 1
ATOM 4080 O O . ASN A 1 505 ? -16.489 2.603 -2.548 1.00 94.69 505 ASN A O 1
ATOM 4084 N N . TYR A 1 506 ? -15.646 4.049 -1.060 1.00 95.19 506 TYR A N 1
ATOM 4085 C CA . TYR A 1 506 ? -15.224 3.014 -0.118 1.00 95.19 506 TYR A CA 1
ATOM 4086 C C . TYR A 1 506 ? -16.398 2.517 0.731 1.00 95.19 506 TYR A C 1
ATOM 4088 O O . TYR A 1 506 ? -17.279 3.278 1.137 1.00 95.19 506 TYR A O 1
ATOM 4096 N N . THR A 1 507 ? -16.370 1.223 1.060 1.00 93.12 507 THR A N 1
ATOM 4097 C CA . THR A 1 507 ? -17.402 0.581 1.881 1.00 93.12 507 THR A CA 1
ATOM 4098 C C . THR A 1 507 ? -17.616 1.301 3.213 1.00 93.12 507 THR A C 1
ATOM 4100 O O . THR A 1 507 ? -16.674 1.705 3.899 1.00 93.12 507 THR A O 1
ATOM 4103 N N . ASP A 1 508 ? -18.880 1.425 3.605 1.00 91.94 508 ASP A N 1
ATOM 4104 C CA . ASP A 1 508 ? -19.292 1.914 4.922 1.00 91.94 508 ASP A CA 1
ATOM 4105 C C . ASP A 1 508 ? -19.334 0.791 5.976 1.00 91.94 508 ASP A C 1
ATOM 4107 O O . ASP A 1 508 ? -19.727 1.000 7.118 1.00 91.94 508 ASP A O 1
ATOM 4111 N N . GLY A 1 509 ? -18.953 -0.436 5.596 1.00 90.06 509 GLY A N 1
ATOM 4112 C CA . GLY A 1 509 ? -18.933 -1.593 6.492 1.00 90.06 509 GLY A CA 1
ATOM 4113 C C . GLY A 1 509 ? -20.310 -1.991 7.026 1.00 90.06 509 GLY A C 1
ATOM 4114 O O . GLY A 1 509 ? -20.393 -2.541 8.120 1.00 90.06 509 GLY A O 1
ATOM 4115 N N . GLY A 1 510 ? -21.378 -1.678 6.285 1.00 91.25 510 GLY A N 1
ATOM 4116 C CA . GLY A 1 510 ? -22.751 -2.021 6.657 1.00 91.25 510 GLY A CA 1
ATOM 4117 C C . GLY A 1 510 ? -23.325 -1.206 7.819 1.00 91.25 510 GLY A C 1
ATOM 4118 O O . GLY A 1 510 ? -24.253 -1.682 8.471 1.00 91.25 510 GLY A O 1
ATOM 4119 N N . ARG A 1 511 ? -22.793 -0.007 8.105 1.00 93.44 511 ARG A N 1
ATOM 4120 C CA . ARG A 1 511 ? -23.361 0.879 9.130 1.00 93.44 511 ARG A CA 1
ATOM 4121 C C . ARG A 1 511 ? -24.824 1.204 8.845 1.00 93.44 511 ARG A C 1
ATOM 4123 O O . ARG A 1 511 ? -25.175 1.675 7.766 1.00 93.44 511 ARG A O 1
ATOM 4130 N N . LYS A 1 512 ? -25.660 1.034 9.864 1.00 94.06 512 LYS A N 1
ATOM 4131 C CA . LYS A 1 512 ? -27.093 1.344 9.839 1.00 94.06 512 LYS A CA 1
ATOM 4132 C C . LYS A 1 512 ? -27.331 2.825 10.139 1.00 94.06 512 LYS A C 1
ATOM 4134 O O . LYS A 1 512 ? -27.867 3.183 11.190 1.00 94.06 512 LYS A O 1
ATOM 4139 N N . ARG A 1 513 ? -26.879 3.713 9.247 1.00 92.94 513 ARG A N 1
ATOM 4140 C CA . ARG A 1 513 ? -26.983 5.178 9.426 1.00 92.94 513 ARG A CA 1
ATOM 4141 C C . ARG A 1 513 ? -28.429 5.659 9.559 1.00 92.94 513 ARG A C 1
ATOM 4143 O O . ARG A 1 513 ? -28.696 6.632 10.259 1.00 92.94 513 ARG A O 1
ATOM 4150 N N . GLU A 1 514 ? -29.378 4.942 8.967 1.00 92.38 514 GLU A N 1
ATOM 4151 C CA . GLU A 1 514 ? -30.814 5.186 9.088 1.00 92.38 514 GLU A CA 1
ATOM 4152 C C . GLU A 1 514 ? -31.321 5.145 10.538 1.00 92.38 514 GLU A C 1
ATOM 4154 O O . GLU A 1 514 ? -32.270 5.858 10.868 1.00 92.38 514 GLU A O 1
ATOM 4159 N N . VAL A 1 515 ? -30.669 4.381 11.425 1.00 91.69 515 VAL A N 1
ATOM 4160 C CA . VAL A 1 515 ? -31.010 4.325 12.858 1.00 91.69 515 VAL A CA 1
ATOM 4161 C C . VAL A 1 515 ? -30.762 5.679 13.524 1.00 91.69 515 VAL A C 1
ATOM 4163 O O . VAL A 1 515 ? -31.568 6.132 14.337 1.00 91.69 515 VAL A O 1
ATOM 4166 N N . ILE A 1 516 ? -29.691 6.375 13.137 1.00 92.31 516 ILE A N 1
ATOM 4167 C CA . ILE A 1 516 ? -29.374 7.715 13.644 1.00 92.31 516 ILE A CA 1
ATOM 4168 C C . ILE A 1 516 ? -30.453 8.716 13.215 1.00 92.31 516 ILE A C 1
ATOM 4170 O O . ILE A 1 516 ? -30.949 9.490 14.035 1.00 92.31 516 ILE A O 1
ATOM 4174 N N . GLU A 1 517 ? -30.885 8.656 11.954 1.00 91.06 517 GLU A N 1
ATOM 4175 C CA . GLU A 1 517 ? -31.942 9.525 11.423 1.00 91.06 517 GLU A CA 1
ATOM 4176 C C . GLU A 1 517 ? -33.312 9.272 12.072 1.00 91.06 517 GLU A C 1
ATOM 4178 O O . GLU A 1 517 ? -34.097 10.205 12.264 1.00 91.06 517 GLU A O 1
ATOM 4183 N N . GLN A 1 518 ? -33.608 8.030 12.460 1.00 89.88 518 GLN A N 1
ATOM 4184 C CA . GLN A 1 518 ? -34.808 7.704 13.235 1.00 89.88 518 GLN A CA 1
ATOM 4185 C C . GLN A 1 518 ? -34.738 8.290 14.651 1.00 89.88 518 GLN A C 1
ATOM 4187 O O . GLN A 1 518 ? -35.688 8.942 15.092 1.00 89.88 518 GLN A O 1
ATOM 4192 N N . LEU A 1 519 ? -33.600 8.138 15.334 1.00 89.25 519 LEU A N 1
ATOM 4193 C CA . LEU A 1 519 ? -33.396 8.647 16.694 1.00 89.25 519 LEU A CA 1
ATOM 4194 C C . LEU A 1 519 ? -33.436 10.177 16.783 1.00 89.25 519 LEU A C 1
ATOM 4196 O O . LEU A 1 519 ? -33.901 10.713 17.791 1.00 89.25 519 LEU A O 1
ATOM 4200 N N . LYS A 1 520 ? -33.014 10.888 15.729 1.00 88.62 520 LYS A N 1
ATOM 4201 C CA . LYS A 1 520 ? -33.191 12.347 15.621 1.00 88.62 520 LYS A CA 1
ATOM 4202 C C . LYS A 1 520 ? -34.663 12.764 15.656 1.00 88.62 520 LYS A C 1
ATOM 4204 O O . LYS A 1 520 ? -34.981 13.817 16.201 1.00 88.62 520 LYS A O 1
ATOM 4209 N N . LYS A 1 521 ? -35.556 11.959 15.068 1.00 87.56 521 LYS A N 1
ATOM 4210 C CA . LYS A 1 521 ? -37.000 12.245 15.009 1.00 87.56 521 LYS A CA 1
ATOM 4211 C C . LYS A 1 521 ? -37.704 11.866 16.302 1.00 87.56 521 LYS A C 1
ATOM 4213 O O . LYS A 1 521 ? -38.535 12.626 16.792 1.00 87.56 521 LYS A O 1
ATOM 4218 N N . GLN A 1 522 ? -37.396 10.688 16.837 1.00 81.75 522 GLN A N 1
ATOM 4219 C CA . GLN A 1 522 ? -38.023 10.187 18.050 1.00 81.75 522 GLN A CA 1
ATOM 4220 C C . GLN A 1 522 ? -37.047 9.317 18.838 1.00 81.75 522 GLN A C 1
ATOM 4222 O O . GLN A 1 522 ? -36.560 8.297 18.354 1.00 81.75 522 GLN A O 1
ATOM 4227 N N . LYS A 1 523 ? -36.812 9.695 20.096 1.00 75.69 523 LYS A N 1
ATOM 4228 C CA . LYS A 1 523 ? -35.967 8.948 21.029 1.00 75.69 523 LYS A CA 1
ATOM 4229 C C . LYS A 1 523 ? -36.734 7.740 21.585 1.00 75.69 523 LYS A C 1
ATOM 4231 O O . LYS A 1 523 ? -37.222 7.781 22.712 1.00 75.69 523 LYS A O 1
ATOM 4236 N N . ASN A 1 524 ? -36.900 6.702 20.766 1.00 72.88 524 ASN A N 1
ATOM 4237 C CA . ASN A 1 524 ? -37.564 5.457 21.147 1.00 72.88 524 ASN A CA 1
ATOM 4238 C C . ASN A 1 524 ? -36.621 4.269 20.931 1.00 72.88 524 ASN A C 1
ATOM 4240 O O . ASN A 1 524 ? -36.197 4.016 19.806 1.00 72.88 524 ASN A O 1
ATOM 4244 N N . TYR A 1 525 ? -36.304 3.552 22.008 1.00 75.88 525 TYR A N 1
ATOM 4245 C CA . TYR A 1 525 ? -35.490 2.340 21.960 1.00 75.88 525 TYR A CA 1
ATOM 4246 C C . TYR A 1 525 ? -36.398 1.128 22.133 1.00 75.88 525 TYR A C 1
ATOM 4248 O O . TYR A 1 525 ? -37.191 1.082 23.073 1.00 75.88 525 TYR A O 1
ATOM 4256 N N . SER A 1 526 ? -36.257 0.133 21.262 1.00 63.78 526 SER A N 1
ATOM 4257 C CA . SER A 1 526 ? -37.071 -1.088 21.293 1.00 63.78 526 SER A CA 1
ATOM 4258 C C . SER A 1 526 ? -36.896 -1.864 22.603 1.00 63.78 526 SER A C 1
ATOM 4260 O O . SER A 1 526 ? -37.852 -2.423 23.134 1.00 63.78 526 SER A O 1
ATOM 4262 N N . LEU A 1 527 ? -35.669 -1.883 23.133 1.00 76.44 527 LEU A N 1
ATOM 4263 C CA . LEU A 1 527 ? -35.270 -2.644 24.312 1.00 76.44 527 LEU A CA 1
ATOM 4264 C C . LEU A 1 527 ? -34.267 -1.825 25.140 1.00 76.44 527 LEU A C 1
ATOM 4266 O O . LEU A 1 527 ? -33.149 -1.550 24.697 1.00 76.44 527 LEU A O 1
ATOM 4270 N N . PHE A 1 528 ? -34.677 -1.429 26.349 1.00 90.69 528 PHE A N 1
ATOM 4271 C CA . PHE A 1 528 ? -33.907 -0.557 27.240 1.00 90.69 528 PHE A CA 1
ATOM 4272 C C . PHE A 1 528 ? -33.925 -1.066 28.686 1.00 90.69 528 PHE A C 1
ATOM 4274 O O . PHE A 1 528 ? -34.979 -1.394 29.233 1.00 90.69 528 PHE A O 1
ATOM 4281 N N . HIS A 1 529 ? -32.761 -1.082 29.329 1.00 94.12 529 HIS A N 1
ATOM 4282 C CA . HIS A 1 529 ? -32.606 -1.368 30.753 1.00 94.12 529 HIS A CA 1
ATOM 4283 C C . HIS A 1 529 ? -31.786 -0.260 31.413 1.00 94.12 529 HIS A C 1
ATOM 4285 O O . HIS A 1 529 ? -30.646 -0.028 31.017 1.00 94.12 529 HIS A O 1
ATOM 4291 N N . LYS A 1 530 ? -32.335 0.413 32.432 1.00 95.25 530 LYS A N 1
ATOM 4292 C CA . LYS A 1 530 ? -31.585 1.430 33.181 1.00 95.25 530 LYS A CA 1
ATOM 4293 C C . LYS A 1 530 ? -30.719 0.769 34.251 1.00 95.25 530 LYS A C 1
ATOM 4295 O O . LYS A 1 530 ? -31.228 0.034 35.092 1.00 95.25 530 LYS A O 1
ATOM 4300 N N . GLY A 1 531 ? -29.429 1.081 34.220 1.00 95.81 531 GLY A N 1
ATOM 4301 C CA . GLY A 1 531 ? -28.466 0.657 35.228 1.00 95.81 531 GLY A CA 1
ATOM 4302 C C . GLY A 1 531 ? -28.329 1.644 36.388 1.00 95.81 531 GLY A C 1
ATOM 4303 O O . GLY A 1 531 ? -29.072 2.620 36.500 1.00 95.81 531 GLY A O 1
ATOM 4304 N N . TRP A 1 532 ? -27.320 1.417 37.226 1.00 96.12 532 TRP A N 1
ATOM 4305 C CA . TRP A 1 532 ? -26.924 2.311 38.316 1.00 96.12 532 TRP A CA 1
ATOM 4306 C C . TRP A 1 532 ? -25.529 2.906 38.077 1.00 96.12 532 TRP A C 1
ATOM 4308 O O . TRP A 1 532 ? -24.757 2.451 37.227 1.00 96.12 532 TRP A O 1
ATOM 4318 N N . GLY A 1 533 ? -25.181 3.926 38.853 1.00 94.19 533 GLY A N 1
ATOM 4319 C CA . GLY A 1 533 ? -23.841 4.503 38.920 1.00 94.19 533 GLY A CA 1
ATOM 4320 C C . GLY A 1 533 ? -23.720 5.431 40.120 1.00 94.19 533 GLY A C 1
ATOM 4321 O O . GLY A 1 533 ? -24.542 5.357 41.034 1.00 94.19 533 GLY A O 1
ATOM 4322 N N . MET A 1 534 ? -22.684 6.264 40.145 1.00 94.06 534 MET A N 1
ATOM 4323 C CA . MET A 1 534 ? -22.414 7.149 41.280 1.00 94.06 534 MET A CA 1
ATOM 4324 C C . MET A 1 534 ? -21.938 8.520 40.822 1.00 94.06 534 MET A C 1
ATOM 4326 O O . MET A 1 534 ? -21.271 8.636 39.801 1.00 94.06 534 MET A O 1
ATOM 4330 N N . ASN A 1 535 ? -22.256 9.557 41.594 1.00 93.12 535 ASN A N 1
ATOM 4331 C CA . ASN A 1 535 ? -21.668 10.864 41.342 1.00 93.12 535 ASN A CA 1
ATOM 4332 C C . ASN A 1 535 ? -20.240 10.879 41.883 1.00 93.12 535 ASN A C 1
ATOM 4334 O O . ASN A 1 535 ? -20.042 10.640 43.075 1.00 93.12 535 ASN A O 1
ATOM 4338 N N . SER A 1 536 ? -19.270 11.181 41.026 1.00 92.81 536 SER A N 1
ATOM 4339 C CA . SER A 1 536 ? -17.869 11.227 41.429 1.00 92.81 536 SER A CA 1
ATOM 4340 C C . SER A 1 536 ? -17.432 12.631 41.824 1.00 92.81 536 SER A C 1
ATOM 4342 O O . SER A 1 536 ? -17.868 13.634 41.247 1.00 92.81 536 SER A O 1
ATOM 4344 N N . SER A 1 537 ? -16.526 12.694 42.799 1.00 92.12 537 SER A N 1
ATOM 4345 C CA . SER A 1 537 ? -15.805 13.907 43.186 1.00 92.12 537 SER A CA 1
ATOM 4346 C C . SER A 1 537 ? -14.458 14.062 42.465 1.00 92.12 537 SER A C 1
ATOM 4348 O O . SER A 1 537 ? -13.880 15.148 42.507 1.00 92.12 537 SER A O 1
ATOM 4350 N N . ILE A 1 538 ? -13.970 13.034 41.754 1.00 93.69 538 ILE A N 1
ATOM 4351 C CA . ILE A 1 538 ? -12.617 13.015 41.158 1.00 93.69 538 ILE A CA 1
ATOM 4352 C C . ILE A 1 538 ? -12.467 13.923 39.924 1.00 93.69 538 ILE A C 1
ATOM 4354 O O . ILE A 1 538 ? -11.353 14.191 39.476 1.00 93.69 538 ILE A O 1
ATOM 4358 N N . TYR A 1 539 ? -13.583 14.425 39.387 1.00 96.12 539 TYR A N 1
ATOM 4359 C CA . TYR A 1 539 ? -13.649 15.207 38.147 1.00 96.12 539 TYR A CA 1
ATOM 4360 C C . TYR A 1 539 ? -14.038 16.677 38.366 1.00 96.12 539 TYR A C 1
ATOM 4362 O O . TYR A 1 539 ? -14.683 17.286 37.515 1.00 96.12 539 TYR A O 1
ATOM 4370 N N . ASN A 1 540 ? -13.664 17.275 39.502 1.00 89.38 540 ASN A N 1
ATOM 4371 C CA . ASN A 1 540 ? -13.924 18.694 39.799 1.00 89.38 540 ASN A CA 1
ATOM 4372 C C . ASN A 1 540 ? -15.417 19.076 39.681 1.00 89.38 540 ASN A C 1
ATOM 4374 O O . ASN A 1 540 ? -15.767 20.121 39.135 1.00 89.38 540 ASN A O 1
ATOM 4378 N N . GLY A 1 541 ? -16.305 18.197 40.154 1.00 90.81 541 GLY A N 1
ATOM 4379 C CA . GLY A 1 541 ? -17.761 18.382 40.107 1.00 90.81 541 GLY A CA 1
ATOM 4380 C C . GLY A 1 541 ? -18.439 17.932 38.806 1.00 90.81 541 GLY A C 1
ATOM 4381 O O . GLY A 1 541 ? -19.660 17.779 38.800 1.00 90.81 541 GLY A O 1
ATOM 4382 N N . LYS A 1 542 ? -17.679 17.654 37.739 1.00 97.38 542 LYS A N 1
ATOM 4383 C CA . LYS A 1 542 ? -18.196 17.066 36.491 1.00 97.38 542 LYS A CA 1
ATOM 4384 C C . LYS A 1 542 ? -18.495 15.578 36.658 1.00 97.38 542 LYS A C 1
ATOM 4386 O O . LYS A 1 542 ? -17.897 14.911 37.498 1.00 97.38 542 LYS A O 1
ATOM 4391 N N . GLN A 1 543 ? -19.404 15.050 35.847 1.00 98.44 543 GLN A N 1
ATOM 4392 C CA . GLN A 1 543 ? -19.822 13.647 35.908 1.00 98.44 543 GLN A CA 1
ATOM 4393 C C . GLN A 1 543 ? -19.430 12.861 34.654 1.00 98.44 543 GLN A C 1
ATOM 4395 O O . GLN A 1 543 ? -19.459 13.391 33.547 1.00 98.44 543 GLN A O 1
ATOM 4400 N N . LEU A 1 544 ? -19.085 11.583 34.824 1.00 98.69 544 LEU A N 1
ATOM 4401 C CA . LEU A 1 544 ? -18.602 10.711 33.750 1.00 98.69 544 LEU A CA 1
ATOM 4402 C C . LEU A 1 544 ? -19.691 9.743 33.261 1.00 98.69 544 LEU A C 1
ATOM 4404 O O . LEU A 1 544 ? -20.255 8.991 34.058 1.00 98.69 544 LEU A O 1
ATOM 4408 N N . SER A 1 545 ? -19.913 9.704 31.948 1.00 98.81 545 SER A N 1
ATOM 4409 C CA . SER A 1 545 ? -20.613 8.623 31.246 1.00 98.81 545 SER A CA 1
ATOM 4410 C C . SER A 1 545 ? -19.604 7.803 30.440 1.00 98.81 545 SER A C 1
ATOM 4412 O O . SER A 1 545 ? -18.804 8.365 29.693 1.00 98.81 545 SER A O 1
ATOM 4414 N N . ILE A 1 546 ? -19.646 6.477 30.562 1.00 98.81 546 ILE A N 1
ATOM 4415 C CA . ILE A 1 546 ? -18.807 5.567 29.767 1.00 98.81 546 ILE A CA 1
ATOM 4416 C C . ILE A 1 546 ? -19.689 4.859 28.742 1.00 98.81 546 ILE A C 1
ATOM 4418 O O . ILE A 1 546 ? -20.697 4.267 29.119 1.00 98.81 546 ILE A O 1
ATOM 4422 N N . ILE A 1 547 ? -19.316 4.916 27.467 1.00 98.75 547 ILE A N 1
ATOM 4423 C CA . ILE A 1 547 ? -20.042 4.322 26.343 1.00 98.75 547 ILE A CA 1
ATOM 4424 C C . ILE A 1 547 ? -19.257 3.130 25.797 1.00 98.75 547 ILE A C 1
ATOM 4426 O O . ILE A 1 547 ? -18.083 3.267 25.448 1.00 98.75 547 ILE A O 1
ATOM 4430 N N . ILE A 1 548 ? -19.925 1.977 25.712 1.00 98.38 548 ILE A N 1
ATOM 4431 C CA . ILE A 1 548 ? -19.332 0.694 25.325 1.00 98.38 548 ILE A CA 1
ATOM 4432 C C . ILE A 1 548 ? -20.220 0.012 24.269 1.00 98.38 548 ILE A C 1
ATOM 4434 O O . ILE A 1 548 ? -21.223 -0.612 24.626 1.00 98.38 548 ILE A O 1
ATOM 4438 N N . PRO A 1 549 ? -19.918 0.115 22.965 1.00 96.88 549 PRO A N 1
ATOM 4439 C CA . PRO A 1 549 ? -20.540 -0.760 21.978 1.00 96.88 549 PRO A CA 1
ATOM 4440 C C . PRO A 1 549 ? -20.037 -2.200 22.172 1.00 96.88 549 PRO A C 1
ATOM 4442 O O . PRO A 1 549 ? -18.842 -2.418 22.367 1.00 96.88 549 PRO A O 1
ATOM 4445 N N . ALA A 1 550 ? -20.935 -3.185 22.112 1.00 96.06 550 ALA A N 1
ATOM 4446 C CA . ALA A 1 550 ? -20.579 -4.590 22.299 1.00 96.06 550 ALA A CA 1
ATOM 4447 C C . ALA A 1 550 ? -21.351 -5.512 21.344 1.00 96.06 550 ALA A C 1
ATOM 4449 O O . ALA A 1 550 ? -22.565 -5.370 21.176 1.00 96.06 550 ALA A O 1
ATOM 4450 N N . GLN A 1 551 ? -20.640 -6.468 20.742 1.00 94.75 551 GLN A N 1
ATOM 4451 C CA . GLN A 1 551 ? -21.205 -7.520 19.899 1.00 94.75 551 GLN A CA 1
ATOM 4452 C C . GLN A 1 551 ? -20.455 -8.831 20.144 1.00 94.75 551 GLN A C 1
ATOM 4454 O O . GLN A 1 551 ? -19.310 -8.974 19.719 1.00 94.75 551 GLN A O 1
ATOM 4459 N N . ASN A 1 552 ? -21.121 -9.795 20.775 1.00 94.94 552 ASN A N 1
ATOM 4460 C CA . ASN A 1 552 ? -20.549 -11.096 21.130 1.00 94.94 552 ASN A CA 1
ATOM 4461 C C . ASN A 1 552 ? -19.230 -10.995 21.926 1.00 94.94 552 ASN A C 1
ATOM 4463 O O . ASN A 1 552 ? -18.163 -11.407 21.458 1.00 94.94 552 ASN A O 1
ATOM 4467 N N . GLU A 1 553 ? -19.311 -10.378 23.105 1.00 95.62 553 GLU A N 1
ATOM 4468 C CA . GLU A 1 553 ? -18.196 -10.094 24.015 1.00 95.62 553 GLU A CA 1
ATOM 4469 C C . GLU A 1 553 ? -18.428 -10.685 25.420 1.00 95.62 553 GLU A C 1
ATOM 4471 O O . GLU A 1 553 ? -17.962 -10.135 26.422 1.00 95.62 553 GLU A O 1
ATOM 4476 N N . GLU A 1 554 ? -19.141 -11.814 25.538 1.00 96.69 554 GLU A N 1
ATOM 4477 C CA . GLU A 1 554 ? -19.417 -12.454 26.837 1.00 96.69 554 GLU A CA 1
ATOM 4478 C C . GLU A 1 554 ? -18.146 -12.804 27.631 1.00 96.69 554 GLU A C 1
ATOM 4480 O O . GLU A 1 554 ? -18.166 -12.830 28.862 1.00 96.69 554 GLU A O 1
ATOM 4485 N N . ALA A 1 555 ? -17.032 -13.029 26.928 1.00 95.50 555 ALA A N 1
ATOM 4486 C CA . ALA A 1 555 ? -15.743 -13.390 27.509 1.00 95.50 555 ALA A CA 1
ATOM 4487 C C . ALA A 1 555 ? -14.991 -12.212 28.155 1.00 95.50 555 ALA A C 1
ATOM 4489 O O . ALA A 1 555 ? -14.058 -12.444 28.921 1.00 95.50 555 ALA A O 1
ATOM 4490 N N . THR A 1 556 ? -15.347 -10.968 27.827 1.00 96.56 556 THR A N 1
ATOM 4491 C CA . THR A 1 556 ? -14.537 -9.777 28.151 1.00 96.56 556 THR A CA 1
ATOM 4492 C C . THR A 1 556 ? -15.350 -8.653 28.783 1.00 96.56 556 THR A C 1
ATOM 4494 O O . THR A 1 556 ? -14.815 -7.886 29.590 1.00 96.56 556 THR A O 1
ATOM 4497 N N . ILE A 1 557 ? -16.648 -8.554 28.475 1.00 98.12 557 ILE A N 1
ATOM 4498 C CA . ILE A 1 557 ? -17.507 -7.442 28.905 1.00 98.12 557 ILE A CA 1
ATOM 4499 C C . ILE A 1 557 ? -17.557 -7.279 30.429 1.00 98.12 557 ILE A C 1
ATOM 4501 O O . ILE A 1 557 ? -17.664 -6.159 30.933 1.00 98.12 557 ILE A O 1
ATOM 4505 N N . LYS A 1 558 ? -17.437 -8.378 31.184 1.00 98.56 558 LYS A N 1
ATOM 4506 C CA . LYS A 1 558 ? -17.427 -8.343 32.648 1.00 98.56 558 LYS A CA 1
ATOM 4507 C C . LYS A 1 558 ? -16.234 -7.550 33.170 1.00 98.56 558 LYS A C 1
ATOM 4509 O O . LYS A 1 558 ? -16.416 -6.597 33.926 1.00 98.56 558 LYS A O 1
ATOM 4514 N N . GLU A 1 559 ? -15.026 -7.925 32.773 1.00 98.12 559 GLU A N 1
ATOM 4515 C CA . GLU A 1 559 ? -13.785 -7.283 33.198 1.00 98.12 559 GLU A CA 1
ATOM 4516 C C . GLU A 1 559 ? -13.713 -5.834 32.699 1.00 98.12 559 GLU A C 1
ATOM 4518 O O . GLU A 1 559 ? -13.302 -4.956 33.459 1.00 98.12 559 GLU A O 1
ATOM 4523 N N . VAL A 1 560 ? -14.198 -5.560 31.481 1.00 98.19 560 VAL A N 1
ATOM 4524 C CA . VAL A 1 560 ? -14.320 -4.195 30.937 1.00 98.19 560 VAL A CA 1
ATOM 4525 C C . VAL A 1 560 ? -15.171 -3.315 31.857 1.00 98.19 560 VAL A C 1
ATOM 4527 O O . VAL A 1 560 ? -14.730 -2.239 32.267 1.00 98.19 560 VAL A O 1
ATOM 4530 N N . ILE A 1 561 ? -16.372 -3.773 32.234 1.00 98.69 561 ILE A N 1
ATOM 4531 C CA . ILE A 1 561 ? -17.268 -3.020 33.124 1.00 98.69 561 ILE A CA 1
ATOM 4532 C C . ILE A 1 561 ? -16.646 -2.864 34.518 1.00 98.69 561 ILE A C 1
ATOM 4534 O O . ILE A 1 561 ? -16.739 -1.787 35.111 1.00 98.69 561 ILE A O 1
ATOM 4538 N N . LEU A 1 562 ? -15.995 -3.902 35.050 1.00 98.50 562 LEU A N 1
ATOM 4539 C CA . LEU A 1 562 ? -15.360 -3.844 36.368 1.00 98.50 562 LEU A CA 1
ATOM 4540 C C . LEU A 1 562 ? -14.203 -2.836 36.420 1.00 98.50 562 LEU A C 1
ATOM 4542 O O . LEU A 1 562 ? -14.104 -2.103 37.404 1.00 98.50 562 LEU A O 1
ATOM 4546 N N . GLU A 1 563 ? -13.357 -2.752 35.390 1.00 98.38 563 GLU A N 1
ATOM 4547 C CA . GLU A 1 563 ? -12.323 -1.710 35.305 1.00 98.38 563 GLU A CA 1
ATOM 4548 C C . GLU A 1 563 ? -12.937 -0.316 35.140 1.00 98.38 563 GLU A C 1
ATOM 4550 O O . GLU A 1 563 ? -12.564 0.613 35.859 1.00 98.38 563 GLU A O 1
ATOM 4555 N N . ALA A 1 564 ? -13.937 -0.176 34.268 1.00 98.12 564 ALA A N 1
ATOM 4556 C CA . ALA A 1 564 ? -14.643 1.082 34.040 1.00 98.12 564 ALA A CA 1
ATOM 4557 C C . ALA A 1 564 ? -15.315 1.625 35.317 1.00 98.12 564 ALA A C 1
ATOM 4559 O O . ALA A 1 564 ? -15.340 2.831 35.547 1.00 98.12 564 ALA A O 1
ATOM 4560 N N . ARG A 1 565 ? -15.821 0.756 36.202 1.00 97.94 565 ARG A N 1
ATOM 4561 C CA . ARG A 1 565 ? -16.421 1.167 37.485 1.00 97.94 565 ARG A CA 1
ATOM 4562 C C . ARG A 1 565 ? -15.428 1.794 38.459 1.00 97.94 565 ARG A C 1
ATOM 4564 O O . ARG A 1 565 ? -15.842 2.610 39.279 1.00 97.94 565 ARG A O 1
ATOM 4571 N N . LYS A 1 566 ? -14.142 1.443 38.383 1.00 97.75 566 LYS A N 1
ATOM 4572 C CA . LYS A 1 56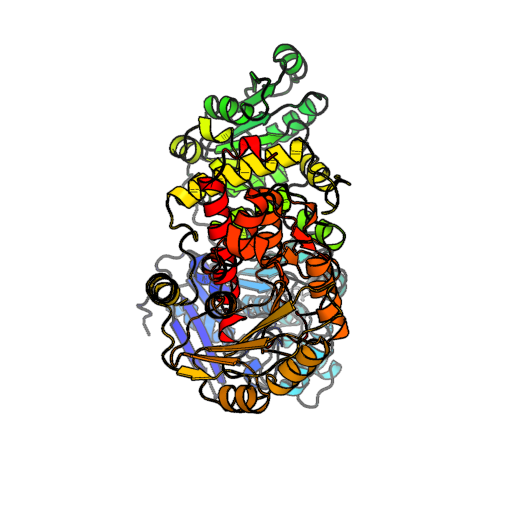6 ? -13.113 1.949 39.310 1.00 97.75 566 LYS A CA 1
ATOM 4573 C C . LYS A 1 566 ? -12.821 3.439 39.130 1.00 97.75 566 LYS A C 1
ATOM 4575 O O . LYS A 1 566 ? -12.215 4.030 40.014 1.00 97.75 566 LYS A O 1
ATOM 4580 N N . ILE A 1 567 ? -13.251 4.039 38.019 1.00 97.38 567 ILE A N 1
ATOM 4581 C CA . ILE A 1 567 ? -13.163 5.486 37.772 1.00 97.38 567 ILE A CA 1
ATOM 4582 C C . ILE A 1 567 ? -14.499 6.205 38.033 1.00 97.38 567 ILE A C 1
ATOM 4584 O O . ILE A 1 567 ? -14.774 7.249 37.454 1.00 97.38 567 ILE A O 1
ATOM 4588 N N . GLU A 1 568 ? -15.334 5.624 38.903 1.00 97.50 568 GLU A N 1
ATOM 4589 C CA . GLU A 1 568 ? -16.561 6.212 39.461 1.00 97.50 568 GLU A CA 1
ATOM 4590 C C . GLU A 1 568 ? -17.523 6.846 38.428 1.00 97.50 568 GLU A C 1
ATOM 4592 O O . GLU A 1 568 ? -17.949 7.992 38.582 1.00 97.50 568 GLU A O 1
ATOM 4597 N N . PRO A 1 569 ? -17.912 6.136 37.354 1.00 98.19 569 PRO A N 1
ATOM 4598 C CA . PRO A 1 569 ? -18.839 6.694 36.382 1.00 98.19 569 PRO A CA 1
ATOM 4599 C C . PRO A 1 569 ? -20.243 6.883 36.978 1.00 98.19 569 PRO A C 1
ATOM 4601 O O . PRO A 1 569 ? -20.795 5.986 37.636 1.00 98.19 569 PRO A O 1
ATOM 4604 N N . LYS A 1 570 ? -20.868 8.017 36.640 1.00 98.06 570 LYS A N 1
ATOM 4605 C CA . LYS A 1 570 ? -22.297 8.288 36.873 1.00 98.06 570 LYS A CA 1
ATOM 4606 C C . LYS A 1 570 ? -23.165 7.264 36.167 1.00 98.06 570 LYS A C 1
ATOM 4608 O O . LYS A 1 570 ? -24.194 6.859 36.700 1.00 98.06 570 LYS A O 1
ATOM 4613 N N . GLU A 1 571 ? -22.733 6.815 34.996 1.00 98.12 571 GLU A N 1
ATOM 4614 C CA . GLU A 1 571 ? -23.352 5.703 34.292 1.00 98.12 571 GLU A CA 1
ATOM 4615 C C . GLU A 1 571 ? -22.379 5.023 33.329 1.00 98.12 571 GLU A C 1
ATOM 4617 O O . GLU A 1 571 ? -21.479 5.645 32.763 1.00 98.12 571 GLU A O 1
ATOM 4622 N N . ILE A 1 572 ? -22.601 3.728 33.131 1.00 98.81 572 ILE A N 1
ATOM 4623 C CA . ILE A 1 572 ? -22.005 2.944 32.052 1.00 98.81 572 ILE A CA 1
ATOM 4624 C C . ILE A 1 572 ? -23.147 2.585 31.109 1.00 98.81 572 ILE A C 1
ATOM 4626 O O . ILE A 1 572 ? -24.169 2.071 31.568 1.00 98.81 572 ILE A O 1
ATOM 4630 N N . ILE A 1 573 ? -22.989 2.880 29.825 1.00 98.62 573 ILE A N 1
ATOM 4631 C CA . ILE A 1 573 ? -23.976 2.653 28.774 1.00 98.62 573 ILE A CA 1
ATOM 4632 C C . ILE A 1 573 ? -23.386 1.635 27.807 1.00 98.62 573 ILE A C 1
ATOM 4634 O O . ILE A 1 573 ? -22.446 1.935 27.072 1.00 98.62 573 ILE A O 1
ATOM 4638 N N . VAL A 1 574 ? -23.940 0.428 27.821 1.00 98.56 574 VAL A N 1
ATOM 4639 C CA . VAL A 1 574 ? -23.574 -0.650 26.906 1.00 98.56 574 VAL A CA 1
ATOM 4640 C C . VAL A 1 574 ? -24.601 -0.697 25.783 1.00 98.56 574 VAL A C 1
ATOM 4642 O O . VAL A 1 574 ? -25.797 -0.866 26.032 1.00 98.56 574 VAL A O 1
ATOM 4645 N N . VAL A 1 575 ? -24.142 -0.542 24.544 1.00 97.69 575 VAL A N 1
ATOM 4646 C CA . VAL A 1 575 ? -24.994 -0.654 23.355 1.00 97.69 575 VAL A CA 1
ATOM 4647 C C . VAL A 1 575 ? -24.755 -2.019 22.728 1.00 97.69 575 VAL A C 1
ATOM 4649 O O . VAL A 1 575 ? -23.717 -2.252 22.108 1.00 97.69 575 VAL A O 1
ATOM 4652 N N . ILE A 1 576 ? -25.711 -2.925 22.928 1.00 96.81 576 ILE A N 1
ATOM 4653 C CA . ILE A 1 576 ? -25.689 -4.282 22.386 1.00 96.81 576 ILE A CA 1
ATOM 4654 C C . ILE A 1 576 ? -26.085 -4.218 20.918 1.00 96.81 576 ILE A C 1
ATOM 4656 O O . ILE A 1 576 ? -27.170 -3.748 20.572 1.00 96.81 576 ILE A O 1
ATOM 4660 N N . ASN A 1 577 ? -25.172 -4.676 20.073 1.00 93.38 577 ASN A N 1
ATOM 4661 C CA . ASN A 1 577 ? -25.204 -4.471 18.639 1.00 93.38 577 ASN A CA 1
ATOM 4662 C C . ASN A 1 577 ? -25.298 -5.815 17.895 1.00 93.38 577 ASN A C 1
ATOM 4664 O O . ASN A 1 577 ? -24.310 -6.288 17.332 1.00 93.38 577 ASN A O 1
ATOM 4668 N N . GLY A 1 578 ? -26.469 -6.455 17.937 1.00 92.56 578 GLY A N 1
ATOM 4669 C CA . GLY A 1 578 ? -26.692 -7.762 17.316 1.00 92.56 578 GLY A CA 1
ATOM 4670 C C . GLY A 1 578 ? -25.909 -8.898 17.979 1.00 92.56 578 GLY A C 1
ATOM 4671 O O . GLY A 1 578 ? -25.317 -9.724 17.280 1.00 92.56 578 GLY A O 1
ATOM 4672 N N . SER A 1 579 ? -25.849 -8.911 19.317 1.00 94.12 579 SER A N 1
ATOM 4673 C CA . SER A 1 579 ? -25.268 -10.030 20.072 1.00 94.12 579 SER A CA 1
ATOM 4674 C C . SER A 1 579 ? -26.216 -11.228 20.117 1.00 94.12 579 SER A C 1
ATOM 4676 O O . SER A 1 579 ? -27.425 -11.074 20.266 1.00 94.12 579 SER A O 1
ATOM 4678 N N . THR A 1 580 ? -25.643 -12.426 20.067 1.00 95.06 580 THR A N 1
ATOM 4679 C CA . THR A 1 580 ? -26.342 -13.716 20.189 1.00 95.06 580 THR A CA 1
ATOM 4680 C C . THR A 1 580 ? -25.895 -14.524 21.412 1.00 95.06 580 THR A C 1
ATOM 4682 O O . THR A 1 580 ? -26.369 -15.638 21.619 1.00 95.06 580 THR A O 1
ATOM 4685 N N . ASP A 1 581 ? -24.948 -13.996 22.185 1.00 96.12 581 ASP A N 1
ATOM 4686 C CA . ASP A 1 581 ? -24.335 -14.627 23.354 1.00 96.12 581 ASP A CA 1
ATOM 4687 C C . ASP A 1 581 ? -24.798 -13.964 24.674 1.00 96.12 581 ASP A C 1
ATOM 4689 O O . ASP A 1 581 ? -25.742 -13.167 24.691 1.00 96.12 581 ASP A O 1
ATOM 4693 N N . GLN A 1 582 ? -24.135 -14.259 25.799 1.00 97.44 582 GLN A N 1
ATOM 4694 C CA . GLN A 1 582 ? -24.538 -13.734 27.112 1.00 97.44 582 GLN A CA 1
ATOM 4695 C C . GLN A 1 582 ? -24.103 -12.285 27.400 1.00 97.44 582 GLN A C 1
ATOM 4697 O O . GLN A 1 582 ? -24.282 -11.809 28.527 1.00 97.44 582 GLN A O 1
ATOM 4702 N N . THR A 1 583 ? -23.569 -11.550 26.415 1.00 97.75 583 THR A N 1
ATOM 4703 C CA . THR A 1 583 ? -23.062 -10.175 26.607 1.00 97.75 583 THR A CA 1
ATOM 4704 C C . THR A 1 583 ? -24.095 -9.257 27.263 1.00 97.75 583 THR A C 1
ATOM 4706 O O . THR A 1 583 ? -23.785 -8.542 28.219 1.00 97.75 583 THR A O 1
ATOM 4709 N N . GLU A 1 584 ? -25.341 -9.290 26.779 1.00 97.56 584 GLU A N 1
ATOM 4710 C CA . GLU A 1 584 ? -26.432 -8.456 27.294 1.00 97.56 584 GLU A CA 1
ATOM 4711 C C . GLU A 1 584 ? -26.741 -8.770 28.764 1.00 97.56 584 GLU A C 1
ATOM 4713 O O . GLU A 1 584 ? -26.827 -7.863 29.598 1.00 97.56 584 GLU A O 1
ATOM 4718 N N . ALA A 1 585 ? -26.897 -10.055 29.090 1.00 98.00 585 ALA A N 1
ATOM 4719 C CA . ALA A 1 585 ? -27.247 -10.506 30.431 1.00 98.00 585 ALA A CA 1
ATOM 4720 C C . ALA A 1 585 ? -26.161 -10.129 31.449 1.00 98.00 585 ALA A C 1
ATOM 4722 O O . ALA A 1 585 ? -26.475 -9.616 32.527 1.00 98.00 585 ALA A O 1
ATOM 4723 N N . ILE A 1 586 ? -24.888 -10.309 31.083 1.00 98.44 586 ILE A N 1
ATOM 4724 C CA . ILE A 1 586 ? -23.737 -9.958 31.924 1.00 98.44 586 ILE A CA 1
ATOM 4725 C C . ILE A 1 586 ? -23.693 -8.443 32.173 1.00 98.44 586 ILE A C 1
ATOM 4727 O O . ILE A 1 586 ? -23.544 -8.012 33.321 1.00 98.44 586 ILE A O 1
ATOM 4731 N N . ALA A 1 587 ? -23.878 -7.623 31.133 1.00 98.25 587 ALA A N 1
ATOM 4732 C CA . ALA A 1 587 ? -23.888 -6.166 31.266 1.00 98.25 587 ALA A CA 1
ATOM 4733 C C . ALA A 1 587 ? -25.009 -5.674 32.202 1.00 98.25 587 ALA A C 1
ATOM 4735 O O . ALA A 1 587 ? -24.762 -4.839 33.081 1.00 98.25 587 ALA A O 1
ATOM 4736 N N . LYS A 1 588 ? -26.219 -6.239 32.073 1.00 98.19 588 LYS A N 1
ATOM 4737 C CA . LYS A 1 588 ? -27.354 -5.958 32.971 1.00 98.19 588 LYS A CA 1
ATOM 4738 C C . LYS A 1 588 ? -27.051 -6.365 34.413 1.00 98.19 588 LYS A C 1
ATOM 4740 O O . LYS A 1 588 ? -27.289 -5.585 35.333 1.00 98.19 588 LYS A O 1
ATOM 4745 N N . GLN A 1 589 ? -26.480 -7.553 34.625 1.00 98.06 589 GLN A N 1
ATOM 4746 C CA . GLN A 1 589 ? -26.144 -8.057 35.962 1.00 98.06 589 GLN A CA 1
ATOM 4747 C C . GLN A 1 589 ? -25.128 -7.162 36.691 1.00 98.06 589 GLN A C 1
ATOM 4749 O O . GLN A 1 589 ? -25.212 -6.992 37.907 1.00 98.06 589 GLN A O 1
ATOM 4754 N N . LEU A 1 590 ? -24.196 -6.551 35.957 1.00 98.06 590 LEU A N 1
ATOM 4755 C CA . LEU A 1 590 ? -23.212 -5.599 36.492 1.00 98.06 590 LEU A CA 1
ATOM 4756 C C . LEU A 1 590 ? -23.760 -4.164 36.609 1.00 98.06 590 LEU A C 1
ATOM 4758 O O . LEU A 1 590 ? -23.026 -3.224 36.940 1.00 98.06 590 LEU A O 1
ATOM 4762 N N . GLY A 1 591 ? -25.059 -3.986 36.356 1.00 96.94 591 GLY A N 1
ATOM 4763 C CA . GLY A 1 591 ? -25.779 -2.737 36.547 1.00 96.94 591 GLY A CA 1
ATOM 4764 C C . GLY A 1 591 ? -25.472 -1.661 35.521 1.00 96.94 591 GLY A C 1
ATOM 4765 O O . GLY A 1 591 ? -25.608 -0.479 35.845 1.00 96.94 591 GLY A O 1
ATOM 4766 N N . ALA A 1 592 ? -25.010 -2.026 34.325 1.00 98.25 592 ALA A N 1
ATOM 4767 C CA . ALA A 1 592 ? -24.900 -1.076 33.227 1.00 98.25 592 ALA A CA 1
ATOM 4768 C C . ALA A 1 592 ? -26.295 -0.675 32.719 1.00 98.25 592 ALA A C 1
ATOM 4770 O O . ALA A 1 592 ? -27.252 -1.444 32.797 1.00 98.25 592 ALA A O 1
ATOM 4771 N N . THR A 1 593 ? -26.411 0.537 32.183 1.00 98.31 593 THR A N 1
ATOM 4772 C CA . THR A 1 593 ? -27.534 0.884 31.308 1.00 98.31 593 THR A CA 1
ATOM 4773 C C . THR A 1 593 ? -27.320 0.155 29.989 1.00 98.31 593 THR A C 1
ATOM 4775 O O . THR A 1 593 ? -26.235 0.249 29.422 1.00 98.31 593 THR A O 1
ATOM 4778 N N . VAL A 1 594 ? -28.318 -0.583 29.512 1.00 98.19 594 VAL A N 1
ATOM 4779 C CA . VAL A 1 594 ? -28.199 -1.421 28.314 1.00 98.19 594 VAL A CA 1
ATOM 4780 C C . VAL A 1 594 ? -29.248 -1.017 27.286 1.00 98.19 594 VAL A C 1
ATOM 4782 O O . VAL A 1 594 ? -30.441 -0.986 27.595 1.00 98.19 594 VAL A O 1
ATOM 4785 N N . ILE A 1 595 ? -28.788 -0.719 26.071 1.00 96.88 595 ILE A N 1
ATOM 4786 C CA . ILE A 1 595 ? -29.616 -0.436 24.892 1.00 96.88 595 ILE A CA 1
ATOM 4787 C C . ILE A 1 595 ? -29.390 -1.579 23.906 1.00 96.88 595 ILE A C 1
ATOM 4789 O O . ILE A 1 595 ? -28.240 -1.846 23.560 1.00 96.88 595 ILE A O 1
ATOM 4793 N N . VAL A 1 596 ? -30.452 -2.260 23.473 1.00 95.81 596 VAL A N 1
ATOM 4794 C CA . VAL A 1 596 ? -30.329 -3.469 22.642 1.00 95.81 596 VAL A CA 1
ATOM 4795 C C . VAL A 1 596 ? -30.888 -3.243 21.245 1.00 95.81 596 VAL A C 1
ATOM 4797 O O . VAL A 1 596 ? -32.014 -2.771 21.085 1.00 95.81 596 VAL A O 1
ATOM 4800 N N . TYR A 1 597 ? -30.094 -3.637 20.252 1.00 94.44 597 TYR A N 1
ATOM 4801 C CA . TYR A 1 597 ? -30.499 -3.798 18.863 1.00 94.44 597 TYR A CA 1
ATOM 4802 C C . TYR A 1 597 ? -30.288 -5.253 18.457 1.00 94.44 597 TYR A C 1
ATOM 4804 O O . TYR A 1 597 ? -29.204 -5.803 18.644 1.00 94.44 597 TYR A O 1
ATOM 4812 N N . GLU A 1 598 ? -31.338 -5.868 17.915 1.00 90.69 598 GLU A N 1
ATOM 4813 C CA . GLU A 1 598 ? -31.310 -7.266 17.467 1.00 90.69 598 GLU A CA 1
ATOM 4814 C C . GLU A 1 598 ? -30.422 -7.450 16.228 1.00 90.69 598 GLU A C 1
ATOM 4816 O O . GLU A 1 598 ? -29.760 -8.473 16.078 1.00 90.69 598 GLU A O 1
ATOM 4821 N N . GLU A 1 599 ? -30.371 -6.442 15.354 1.00 90.88 599 GLU A N 1
ATOM 4822 C CA . GLU A 1 599 ? -29.504 -6.432 14.177 1.00 90.88 599 GLU A CA 1
ATOM 4823 C C . GLU A 1 599 ? -28.157 -5.759 14.455 1.00 90.88 599 GLU A C 1
ATOM 4825 O O . GLU A 1 599 ? -28.045 -4.838 15.267 1.00 90.88 599 GLU A O 1
ATOM 4830 N N . ALA A 1 600 ? -27.141 -6.165 13.689 1.00 92.56 600 ALA A N 1
ATOM 4831 C CA . ALA A 1 600 ? -25.862 -5.475 13.657 1.00 92.56 600 ALA A CA 1
ATOM 4832 C C . ALA A 1 600 ? -25.992 -4.091 12.976 1.00 92.56 600 ALA A C 1
ATOM 4834 O O . ALA A 1 600 ? -26.276 -3.970 11.787 1.00 92.56 600 ALA A O 1
ATOM 4835 N N . LEU A 1 601 ? -25.730 -3.046 13.749 1.00 93.00 601 LEU A N 1
ATOM 4836 C CA . LEU A 1 601 ? -25.645 -1.622 13.445 1.00 93.00 601 LEU A CA 1
ATOM 4837 C C . LEU A 1 601 ? -24.383 -1.218 12.672 1.00 93.00 601 LEU A C 1
ATOM 4839 O O . LEU A 1 601 ? -24.322 -0.099 12.168 1.00 93.00 601 LEU A O 1
ATOM 4843 N N . GLY A 1 602 ? -23.362 -2.076 12.618 1.00 90.81 602 GLY A N 1
ATOM 4844 C CA . GLY A 1 602 ? -22.035 -1.735 12.093 1.00 90.81 602 GLY A CA 1
ATOM 4845 C C . GLY A 1 602 ? -21.173 -0.913 13.065 1.00 90.81 602 GLY A C 1
ATOM 4846 O O . GLY A 1 602 ? -21.514 -0.730 14.235 1.00 90.81 602 GLY A O 1
ATOM 4847 N N . HIS A 1 603 ? -20.011 -0.459 12.586 1.00 87.50 603 HIS A N 1
ATOM 4848 C CA . HIS A 1 603 ? -19.005 0.237 13.401 1.00 87.50 603 HIS A CA 1
ATOM 4849 C C . HIS A 1 603 ? -19.443 1.671 13.757 1.00 87.50 603 HIS A C 1
ATOM 4851 O O . HIS A 1 603 ? -20.098 2.329 12.958 1.00 87.50 603 HIS A O 1
ATOM 4857 N N . ASP A 1 604 ? -19.064 2.177 14.933 1.00 91.62 604 ASP A N 1
ATOM 4858 C CA . ASP A 1 604 ? -19.336 3.542 15.442 1.00 91.62 604 ASP A CA 1
ATOM 4859 C C . ASP A 1 604 ? -20.810 3.950 15.667 1.00 91.62 604 ASP A C 1
ATOM 4861 O O . ASP A 1 604 ? -21.069 4.795 16.524 1.00 91.62 604 ASP A O 1
ATOM 4865 N N . VAL A 1 605 ? -21.801 3.330 15.015 1.00 95.31 605 VAL A N 1
ATOM 4866 C CA . VAL A 1 605 ? -23.234 3.653 15.221 1.00 95.31 605 VAL A CA 1
ATOM 4867 C C . VAL A 1 605 ? -23.637 3.488 16.693 1.00 95.31 605 VAL A C 1
ATOM 4869 O O . VAL A 1 605 ? -24.294 4.358 17.266 1.00 95.31 605 VAL A O 1
ATOM 4872 N N . GLY A 1 606 ? -23.160 2.425 17.351 1.00 95.31 606 GLY A N 1
ATOM 4873 C CA . GLY A 1 606 ? -23.376 2.216 18.786 1.00 95.31 606 GLY A CA 1
ATOM 4874 C C . GLY A 1 606 ? -22.767 3.314 19.671 1.00 95.31 606 GLY A C 1
ATOM 4875 O O . GLY A 1 606 ? -23.330 3.636 20.716 1.00 95.31 606 GLY A O 1
ATOM 4876 N N . ARG A 1 607 ? -21.666 3.948 19.240 1.00 96.56 607 ARG A N 1
ATOM 4877 C CA . ARG A 1 607 ? -21.038 5.062 19.971 1.00 96.56 607 ARG A CA 1
ATOM 4878 C C . ARG A 1 607 ? -21.936 6.299 19.940 1.00 96.56 607 ARG A C 1
ATOM 4880 O O . ARG A 1 607 ? -22.172 6.891 20.990 1.00 96.56 607 ARG A O 1
ATOM 4887 N N . ALA A 1 608 ? -22.503 6.635 18.780 1.00 96.62 608 ALA A N 1
ATOM 4888 C CA . ALA A 1 608 ? -23.457 7.740 18.645 1.00 96.62 608 ALA A CA 1
ATOM 4889 C C . ALA A 1 608 ? -24.730 7.519 19.479 1.00 96.62 608 ALA A C 1
ATOM 4891 O O . ALA A 1 608 ? -25.161 8.413 20.205 1.00 96.62 608 ALA A O 1
ATOM 4892 N N . ILE A 1 609 ? -25.291 6.306 19.442 1.00 96.12 609 ILE A N 1
ATOM 4893 C CA . ILE A 1 609 ? -26.476 5.945 20.238 1.00 96.12 609 ILE A CA 1
ATOM 4894 C C . ILE A 1 609 ? -26.193 6.089 21.735 1.00 96.12 609 ILE A C 1
ATOM 4896 O O . ILE A 1 609 ? -26.973 6.706 22.461 1.00 96.12 609 ILE A O 1
ATOM 4900 N N . GLY A 1 610 ? -25.066 5.548 22.205 1.00 96.56 610 GLY A N 1
ATOM 4901 C CA . GLY A 1 610 ? -24.683 5.665 23.608 1.00 96.56 610 GLY A CA 1
ATOM 4902 C C . GLY A 1 610 ? -24.445 7.117 24.025 1.00 96.56 610 GLY A C 1
ATOM 4903 O O . GLY A 1 610 ? -24.862 7.516 25.111 1.00 96.56 610 GLY A O 1
ATOM 4904 N N . ALA A 1 611 ? -23.843 7.931 23.154 1.00 97.00 611 ALA A N 1
ATOM 4905 C CA . ALA A 1 611 ? -23.621 9.351 23.413 1.00 97.00 611 ALA A CA 1
ATOM 4906 C C . ALA A 1 611 ? -24.931 10.150 23.515 1.00 97.00 611 ALA A C 1
ATOM 4908 O O . ALA A 1 611 ? -25.030 11.042 24.354 1.00 97.00 611 ALA A O 1
ATOM 4909 N N . GLN A 1 612 ? -25.949 9.798 22.724 1.00 95.62 612 GLN A N 1
ATOM 4910 C CA . GLN A 1 612 ? -27.283 10.404 22.802 1.00 95.62 612 GLN A CA 1
ATOM 4911 C C . GLN A 1 612 ? -28.031 10.071 24.102 1.00 95.62 612 GLN A C 1
ATOM 4913 O O . GLN A 1 612 ? -28.935 10.801 24.530 1.00 95.62 612 GLN A O 1
ATOM 4918 N N . GLU A 1 613 ? -27.690 8.947 24.730 1.00 95.56 613 GLU A N 1
ATOM 4919 C CA . GLU A 1 613 ? -28.245 8.558 26.025 1.00 95.56 613 GLU A CA 1
ATOM 4920 C C . GLU A 1 613 ? -27.445 9.100 27.212 1.00 95.56 613 GLU A C 1
ATOM 4922 O O . GLU A 1 613 ? -28.008 9.306 28.287 1.00 95.56 613 GLU A O 1
ATOM 4927 N N . ALA A 1 614 ? -26.157 9.373 27.022 1.00 97.44 614 ALA A N 1
ATOM 4928 C CA . ALA A 1 614 ? -25.275 9.859 28.069 1.00 97.44 614 ALA A CA 1
ATOM 4929 C C . ALA A 1 614 ? -25.749 11.184 28.689 1.00 97.44 614 ALA A C 1
ATOM 4931 O O . ALA A 1 614 ? -26.131 12.137 28.007 1.00 97.44 614 ALA A O 1
ATOM 4932 N N . THR A 1 615 ? -25.618 11.280 30.012 1.00 97.00 615 THR A N 1
ATOM 4933 C CA . THR A 1 615 ? -26.028 12.407 30.868 1.00 97.00 615 THR A CA 1
ATOM 4934 C C . THR A 1 615 ? -24.875 13.025 31.670 1.00 97.00 615 THR A C 1
ATOM 4936 O O . THR A 1 615 ? -25.103 13.943 32.459 1.00 97.00 615 THR A O 1
ATOM 4939 N N . GLY A 1 616 ? -23.651 12.507 31.539 1.00 97.81 616 GLY A N 1
ATOM 4940 C CA . GLY A 1 616 ? -22.435 13.040 32.160 1.00 97.81 616 GLY A CA 1
ATOM 4941 C C . GLY A 1 616 ? -21.806 14.173 31.348 1.00 97.81 616 GLY A C 1
ATOM 4942 O O . GLY A 1 616 ? -22.010 14.271 30.142 1.00 97.81 616 GLY A O 1
ATOM 4943 N N . ASP A 1 617 ? -21.038 15.040 31.994 1.00 98.50 617 ASP A N 1
ATOM 4944 C CA . ASP A 1 617 ? -20.287 16.133 31.362 1.00 98.50 617 ASP A CA 1
ATOM 4945 C C . ASP A 1 617 ? -19.058 15.644 30.580 1.00 98.50 617 ASP A C 1
ATOM 4947 O O . ASP A 1 617 ? -18.536 16.357 29.723 1.00 98.50 617 ASP A O 1
ATOM 4951 N N . ILE A 1 618 ? -18.583 14.438 30.899 1.00 98.75 618 ILE A N 1
ATOM 4952 C CA . ILE A 1 618 ? -17.457 13.756 30.262 1.00 98.75 618 ILE A CA 1
ATOM 4953 C C . ILE A 1 618 ? -17.994 12.459 29.665 1.00 98.75 618 ILE A C 1
ATOM 4955 O O . ILE A 1 618 ? -18.638 11.680 30.369 1.00 98.75 618 ILE A O 1
ATOM 4959 N N . LEU A 1 619 ? -17.724 12.218 28.387 1.00 98.75 619 LEU A N 1
ATOM 4960 C CA . LEU A 1 619 ? -18.084 10.987 27.695 1.00 98.75 619 LEU A CA 1
ATOM 4961 C C . LEU A 1 619 ? -16.807 10.236 27.336 1.00 98.75 619 LEU A C 1
ATOM 4963 O O . LEU A 1 619 ? -15.998 10.746 26.569 1.00 98.75 619 LEU A O 1
ATOM 4967 N N . LEU A 1 620 ? -16.623 9.040 27.888 1.00 98.75 620 LEU A N 1
ATOM 4968 C CA . LEU A 1 620 ? -15.504 8.154 27.567 1.00 98.75 620 LEU A CA 1
ATOM 4969 C C . LEU A 1 620 ? -15.990 7.019 26.667 1.00 98.75 620 LEU A C 1
ATOM 4971 O O . LEU A 1 620 ? -16.931 6.315 27.024 1.00 98.75 620 LEU A O 1
ATOM 4975 N N . PHE A 1 621 ? -15.312 6.805 25.545 1.00 98.50 621 PHE A N 1
ATOM 4976 C CA . PHE A 1 621 ? -15.594 5.727 24.602 1.00 98.50 621 PHE A CA 1
ATOM 4977 C C . PHE A 1 621 ? -14.522 4.646 24.727 1.00 98.50 621 PHE A C 1
ATOM 4979 O O . PHE A 1 621 ? -13.331 4.939 24.595 1.00 98.50 621 PHE A O 1
ATOM 4986 N N . ILE A 1 622 ? -14.945 3.406 24.970 1.00 97.56 622 ILE A N 1
ATOM 4987 C CA . ILE A 1 622 ? -14.085 2.214 25.021 1.00 97.56 622 ILE A CA 1
ATOM 4988 C C . ILE A 1 622 ? -14.762 1.063 24.272 1.00 97.56 622 ILE A C 1
ATOM 4990 O O . ILE A 1 622 ? -15.986 1.033 24.191 1.00 97.56 622 ILE A O 1
ATOM 4994 N N . ASP A 1 623 ? -13.984 0.116 23.751 1.00 94.44 623 ASP A N 1
ATOM 4995 C CA . ASP A 1 623 ? -14.529 -1.098 23.131 1.00 94.44 623 ASP A CA 1
ATOM 4996 C C . ASP A 1 623 ? -14.687 -2.221 24.170 1.00 94.44 623 ASP A C 1
ATOM 4998 O O . ASP A 1 623 ? -14.055 -2.207 25.230 1.00 94.44 623 ASP A O 1
ATOM 5002 N N . ALA A 1 624 ? -15.541 -3.199 23.865 1.00 94.88 624 ALA A N 1
ATOM 5003 C CA . ALA A 1 624 ? -15.775 -4.366 24.715 1.00 94.88 624 ALA A CA 1
ATOM 5004 C C . ALA A 1 624 ? -14.789 -5.529 24.464 1.00 94.88 624 ALA A C 1
ATOM 5006 O O . ALA A 1 624 ? -14.821 -6.518 25.193 1.00 94.88 624 ALA A O 1
ATOM 5007 N N . ASP A 1 625 ? -13.892 -5.405 23.481 1.00 89.88 625 ASP A N 1
ATOM 5008 C CA . ASP A 1 625 ? -12.975 -6.465 23.034 1.00 89.88 625 ASP A CA 1
ATOM 5009 C C . ASP A 1 625 ? -11.936 -6.880 24.096 1.00 89.88 625 ASP A C 1
ATOM 5011 O O . ASP A 1 625 ? -11.455 -8.011 24.077 1.00 89.88 625 ASP A O 1
ATOM 5015 N N . PHE A 1 626 ? -11.552 -5.982 25.010 1.00 92.38 626 PHE A N 1
ATOM 5016 C CA . PHE A 1 626 ? -10.619 -6.267 26.107 1.00 92.38 626 PHE A CA 1
ATOM 5017 C C . PHE A 1 626 ? -10.705 -5.206 27.212 1.00 92.38 626 PHE A C 1
ATOM 5019 O O . PHE A 1 626 ? -11.013 -4.042 26.964 1.00 92.38 626 PHE A O 1
ATOM 5026 N N . ALA A 1 627 ? -10.386 -5.594 28.449 1.00 95.44 627 ALA A N 1
ATOM 5027 C CA . ALA A 1 627 ? -10.393 -4.678 29.586 1.00 95.44 627 ALA A CA 1
ATOM 5028 C C . ALA A 1 627 ? -9.173 -3.742 29.574 1.00 95.44 627 ALA A C 1
ATOM 5030 O O . ALA A 1 627 ? -8.028 -4.191 29.493 1.00 95.44 627 ALA A O 1
ATOM 5031 N N . ILE A 1 628 ? -9.420 -2.439 29.715 1.00 96.88 628 ILE A N 1
ATOM 5032 C CA . ILE A 1 628 ? -8.379 -1.421 29.886 1.00 96.88 628 ILE A CA 1
ATOM 5033 C C . ILE A 1 628 ? -8.295 -1.076 31.375 1.00 96.88 628 ILE A C 1
ATOM 5035 O O . ILE A 1 628 ? -9.319 -0.705 31.952 1.00 96.88 628 ILE A O 1
ATOM 5039 N N . PRO A 1 629 ? -7.112 -1.157 32.012 1.00 97.44 629 PRO A N 1
ATOM 5040 C CA . PRO A 1 629 ? -6.970 -0.825 33.421 1.00 97.44 629 PRO A CA 1
ATOM 5041 C C . PRO A 1 629 ? -7.460 0.589 33.748 1.00 97.44 629 PRO A C 1
ATOM 5043 O O . PRO A 1 629 ? -7.150 1.552 33.047 1.00 97.44 629 PRO A O 1
ATOM 5046 N N . ALA A 1 630 ? -8.142 0.744 34.881 1.00 97.88 630 ALA A N 1
ATOM 5047 C CA . ALA A 1 630 ? -8.667 2.031 35.344 1.00 97.88 630 ALA A CA 1
ATOM 5048 C C . ALA A 1 630 ? -7.615 3.155 35.395 1.00 97.88 630 ALA A C 1
ATOM 5050 O O . ALA A 1 630 ? -7.904 4.303 35.060 1.00 97.88 630 ALA A O 1
ATOM 5051 N N . LYS A 1 631 ? -6.373 2.813 35.763 1.00 97.56 631 LYS A N 1
ATOM 5052 C CA . LYS A 1 631 ? -5.229 3.741 35.793 1.00 97.56 631 LYS A CA 1
ATOM 5053 C C . LYS A 1 631 ? -4.895 4.345 34.423 1.00 97.56 631 LYS A C 1
ATOM 5055 O O . LYS A 1 631 ? -4.319 5.423 34.380 1.00 97.56 631 LYS A O 1
ATOM 5060 N N . ASP A 1 632 ? -5.241 3.648 33.341 1.00 97.50 632 ASP A N 1
ATOM 5061 C CA . ASP A 1 632 ? -4.984 4.064 31.965 1.00 97.50 632 ASP A CA 1
ATOM 5062 C C . ASP A 1 632 ? -6.192 4.799 31.373 1.00 97.50 632 ASP A C 1
ATOM 5064 O O . ASP A 1 632 ? -6.014 5.656 30.519 1.00 97.50 632 ASP A O 1
ATOM 5068 N N . LEU A 1 633 ? -7.411 4.548 31.870 1.00 98.19 633 LEU A N 1
ATOM 5069 C CA . LEU A 1 633 ? -8.616 5.305 31.497 1.00 98.19 633 LEU A CA 1
ATOM 5070 C C . LEU A 1 633 ? -8.716 6.659 32.216 1.00 98.19 633 LEU A C 1
ATOM 5072 O O . LEU A 1 633 ? -9.157 7.655 31.632 1.00 98.19 633 LEU A O 1
ATOM 5076 N N . HIS A 1 634 ? -8.310 6.710 33.489 1.00 98.00 634 HIS A N 1
ATOM 5077 C CA . HIS A 1 634 ? -8.454 7.897 34.329 1.00 98.00 634 HIS A CA 1
ATOM 5078 C C . HIS A 1 634 ? -7.791 9.157 33.732 1.00 98.00 634 HIS A C 1
ATOM 5080 O O . HIS A 1 634 ? -8.482 10.176 33.666 1.00 98.00 634 HIS A O 1
ATOM 5086 N N . PRO A 1 635 ? -6.542 9.125 33.215 1.00 98.38 635 PRO A N 1
ATOM 5087 C CA . PRO A 1 635 ? -5.899 10.300 32.622 1.00 98.38 635 PRO A CA 1
ATOM 5088 C C . PRO A 1 635 ? -6.705 10.939 31.487 1.00 98.38 635 PRO A C 1
ATOM 5090 O O . PRO A 1 635 ? -6.798 12.164 31.422 1.00 98.38 635 PRO A O 1
ATOM 5093 N N . LEU A 1 636 ? -7.349 10.129 30.635 1.00 98.38 636 LEU A N 1
ATOM 5094 C CA . LEU A 1 636 ? -8.140 10.642 29.515 1.00 98.38 636 LEU A CA 1
ATOM 5095 C C . LEU A 1 636 ? -9.370 11.405 30.017 1.00 98.38 636 LEU A C 1
ATOM 5097 O O . LEU A 1 636 ? -9.633 12.530 29.600 1.00 98.38 636 LEU A O 1
ATOM 5101 N N . THR A 1 637 ? -10.101 10.813 30.965 1.00 98.25 637 THR A N 1
ATOM 5102 C CA . THR A 1 637 ? -11.286 11.450 31.566 1.00 98.25 637 THR A CA 1
ATOM 5103 C C . THR A 1 637 ? -10.932 12.690 32.385 1.00 98.25 637 THR A C 1
ATOM 5105 O O . THR A 1 637 ? -11.642 13.695 32.333 1.00 98.25 637 THR A O 1
ATOM 5108 N N . LYS A 1 638 ? -9.801 12.656 33.097 1.00 98.12 638 LYS A N 1
ATOM 5109 C CA . LYS A 1 638 ? -9.312 13.780 33.893 1.00 98.12 638 LYS A CA 1
ATOM 5110 C C . LYS A 1 638 ? -8.927 14.970 33.015 1.00 98.12 638 LYS A C 1
ATOM 5112 O O . LYS A 1 638 ? -9.289 16.090 33.352 1.00 98.12 638 LYS A O 1
ATOM 5117 N N . ALA A 1 639 ? -8.290 14.743 31.866 1.00 98.25 639 ALA A N 1
ATOM 5118 C CA . ALA A 1 639 ? -7.961 15.820 30.932 1.00 98.25 639 ALA A CA 1
ATOM 5119 C C . ALA A 1 639 ? -9.211 16.529 30.376 1.00 98.25 639 ALA A C 1
ATOM 5121 O O . ALA A 1 639 ? -9.220 17.757 30.267 1.00 98.25 639 ALA A O 1
ATOM 5122 N N . VAL A 1 640 ? -10.304 15.798 30.123 1.00 98.44 640 VAL A N 1
ATOM 5123 C CA . VAL A 1 640 ? -11.591 16.429 29.770 1.00 98.44 640 VAL A CA 1
ATOM 5124 C C . VAL A 1 640 ? -12.164 17.226 30.945 1.00 98.44 640 VAL A C 1
ATOM 5126 O O . VAL A 1 640 ? -12.647 18.355 30.786 1.00 98.44 640 VAL A O 1
ATOM 5129 N N . ALA A 1 641 ? -12.068 16.683 32.163 1.00 97.81 641 ALA A N 1
ATOM 5130 C CA . ALA A 1 641 ? -12.455 17.410 33.369 1.00 97.81 641 ALA A CA 1
ATOM 5131 C C . ALA A 1 641 ? -11.662 18.721 33.540 1.00 97.81 641 ALA A C 1
ATOM 5133 O O . ALA A 1 641 ? -12.226 19.717 34.001 1.00 97.81 641 ALA A O 1
ATOM 5134 N N . ASP A 1 642 ? -10.408 18.747 33.091 1.00 96.81 642 ASP A N 1
ATOM 5135 C CA . ASP A 1 642 ? -9.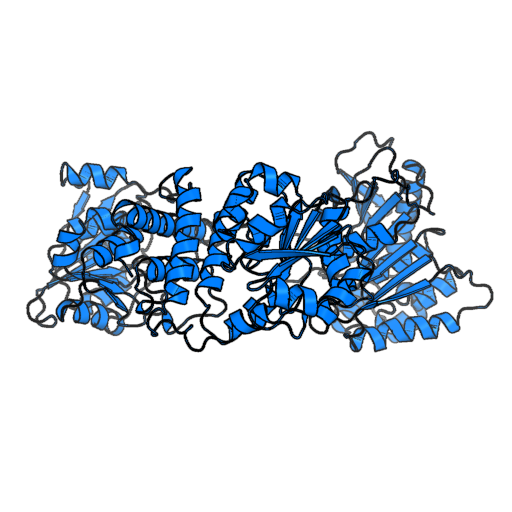494 19.891 33.177 1.00 96.81 642 ASP A CA 1
ATOM 5136 C C . ASP A 1 642 ? -9.589 20.865 31.988 1.00 96.81 642 ASP A C 1
ATOM 5138 O O . ASP A 1 642 ? -8.918 21.896 31.984 1.00 96.81 642 ASP A O 1
ATOM 5142 N N . GLY A 1 643 ? -10.468 20.603 31.014 1.00 96.62 643 GLY A N 1
ATOM 5143 C CA . GLY A 1 643 ? -10.820 21.563 29.961 1.00 96.62 643 GLY A CA 1
ATOM 5144 C C . GLY A 1 643 ? -10.333 21.221 28.554 1.00 96.62 643 GLY A C 1
ATOM 5145 O O . GLY A 1 643 ? -10.440 22.068 27.671 1.00 96.62 643 GLY A O 1
ATOM 5146 N N . VAL A 1 644 ? -9.818 20.011 28.320 1.00 98.25 644 VAL A N 1
ATOM 5147 C CA . VAL A 1 644 ? -9.676 19.481 26.955 1.00 98.25 644 VAL A CA 1
ATOM 5148 C C . VAL A 1 644 ? -11.056 19.052 26.445 1.00 98.25 644 VAL A C 1
ATOM 5150 O O . VAL A 1 644 ? -11.831 18.441 27.174 1.00 98.25 644 VAL A O 1
ATOM 5153 N N . ASP A 1 645 ? -11.396 19.380 25.204 1.00 98.56 645 ASP A N 1
ATOM 5154 C CA . ASP A 1 645 ? -12.712 19.075 24.640 1.00 98.56 645 ASP A CA 1
ATOM 5155 C C . ASP A 1 645 ? -12.769 17.692 23.991 1.00 98.56 645 ASP A C 1
ATOM 5157 O O . ASP A 1 645 ? -13.776 17.001 24.129 1.00 98.56 645 ASP A O 1
ATOM 5161 N N . ILE A 1 646 ? -11.693 17.273 23.317 1.00 98.50 646 ILE A N 1
ATOM 5162 C CA . ILE A 1 646 ? -11.514 15.904 22.820 1.00 98.50 646 ILE A CA 1
ATOM 5163 C C . ILE A 1 646 ? -10.128 15.405 23.214 1.00 98.50 646 ILE A C 1
ATOM 5165 O O . ILE A 1 646 ? -9.112 16.003 22.864 1.00 98.50 646 ILE A O 1
ATOM 5169 N N . VAL A 1 647 ? -10.093 14.273 23.907 1.00 98.50 647 VAL A N 1
ATOM 5170 C CA . VAL A 1 647 ? -8.867 13.581 24.297 1.00 98.50 647 VAL A CA 1
ATOM 5171 C C . VAL A 1 647 ? -8.708 12.322 23.461 1.00 98.50 647 VAL A C 1
ATOM 5173 O O . VAL A 1 647 ? -9.579 11.452 23.473 1.00 98.50 647 VAL A O 1
ATOM 5176 N N . LEU A 1 648 ? -7.579 12.222 22.767 1.00 98.25 648 LEU A N 1
ATOM 5177 C CA . LEU A 1 648 ? -7.204 11.104 21.907 1.00 98.25 648 LEU A CA 1
ATOM 5178 C C . LEU A 1 648 ? -6.174 10.209 22.612 1.00 98.25 648 LEU A C 1
ATOM 5180 O O . LEU A 1 648 ? -5.331 10.692 23.377 1.00 98.25 648 LEU A O 1
ATOM 5184 N N . ASN A 1 649 ? -6.211 8.908 22.314 1.00 96.69 649 ASN A N 1
ATOM 5185 C CA . ASN A 1 649 ? -5.146 7.976 22.684 1.00 96.69 649 ASN A CA 1
ATOM 5186 C C . ASN A 1 649 ? -3.841 8.359 21.962 1.00 96.69 649 ASN A C 1
ATOM 5188 O O . ASN A 1 649 ? -3.818 8.440 20.728 1.00 96.69 649 ASN A O 1
ATOM 5192 N N . ASP A 1 650 ? -2.753 8.572 22.709 1.00 95.94 650 ASP A N 1
ATOM 5193 C CA . ASP A 1 650 ? -1.460 8.988 22.153 1.00 95.94 650 ASP A CA 1
ATOM 5194 C C . ASP A 1 650 ? -0.674 7.807 21.564 1.00 95.94 650 ASP A C 1
ATOM 5196 O O . ASP A 1 650 ? 0.365 7.372 22.068 1.00 95.94 650 ASP A O 1
ATOM 5200 N N . LEU A 1 651 ? -1.176 7.276 20.449 1.00 92.62 651 LEU A N 1
ATOM 5201 C CA . LEU A 1 651 ? -0.544 6.174 19.723 1.00 92.62 651 LEU A CA 1
ATOM 5202 C C . LEU A 1 651 ? 0.810 6.552 19.102 1.00 92.62 651 LEU A C 1
ATOM 5204 O O . LEU A 1 651 ? 1.534 5.655 18.669 1.00 92.62 651 LEU A O 1
ATOM 5208 N N . ASN A 1 652 ? 1.185 7.839 19.090 1.00 91.12 652 ASN A N 1
ATOM 5209 C CA . ASN A 1 652 ? 2.478 8.299 18.577 1.00 91.12 652 ASN A CA 1
ATOM 5210 C C . ASN A 1 652 ? 3.665 7.709 19.357 1.00 91.12 652 ASN A C 1
ATOM 5212 O O . ASN A 1 652 ? 4.765 7.616 18.814 1.00 91.12 652 ASN A O 1
ATOM 5216 N N . LEU A 1 653 ? 3.451 7.291 20.611 1.00 84.25 653 LEU A N 1
ATOM 5217 C CA . LEU A 1 653 ? 4.492 6.764 21.501 1.00 84.25 653 LEU A CA 1
ATOM 5218 C C . LEU A 1 653 ? 4.865 5.294 21.240 1.00 84.25 653 LEU A C 1
ATOM 5220 O O . LEU A 1 653 ? 5.858 4.818 21.787 1.00 84.25 653 LEU A O 1
ATOM 5224 N N . ASN A 1 654 ? 4.103 4.569 20.414 1.00 83.94 654 ASN A N 1
ATOM 5225 C CA . ASN A 1 654 ? 4.348 3.151 20.125 1.00 83.94 654 ASN A CA 1
ATOM 5226 C C . ASN A 1 654 ? 4.077 2.807 18.651 1.00 83.94 654 ASN A C 1
ATOM 5228 O O . ASN A 1 654 ? 3.339 1.874 18.321 1.00 83.94 654 ASN A O 1
ATOM 5232 N N . LEU A 1 655 ? 4.661 3.596 17.750 1.00 84.19 655 LEU A N 1
ATOM 5233 C CA . LEU A 1 655 ? 4.557 3.379 16.312 1.00 84.19 655 LEU A CA 1
ATOM 5234 C C . LEU A 1 655 ? 5.625 2.413 15.800 1.00 84.19 655 LEU A C 1
ATOM 5236 O O . LEU A 1 655 ? 6.771 2.413 16.242 1.00 84.19 655 LEU A O 1
ATOM 5240 N N . ARG A 1 656 ? 5.238 1.612 14.805 1.00 81.94 656 ARG A N 1
ATOM 5241 C CA . ARG A 1 656 ? 6.175 0.861 13.968 1.00 81.94 656 ARG A CA 1
ATOM 5242 C C . ARG A 1 656 ? 6.385 1.619 12.672 1.00 81.94 656 ARG A C 1
ATOM 5244 O O . ARG A 1 656 ? 5.413 2.072 12.068 1.00 81.94 656 ARG A O 1
ATOM 5251 N N . PHE A 1 657 ? 7.640 1.707 12.256 1.00 82.88 657 PHE A N 1
ATOM 5252 C CA . PHE A 1 657 ? 8.019 2.344 11.010 1.00 82.88 657 PHE A CA 1
ATOM 5253 C C . PHE A 1 657 ? 8.487 1.323 9.956 1.00 82.88 657 PHE A C 1
ATOM 5255 O O . PHE A 1 657 ? 9.137 0.340 10.326 1.00 82.88 657 PHE A O 1
ATOM 5262 N N . PRO A 1 658 ? 8.199 1.551 8.657 1.00 85.88 658 PRO A N 1
ATOM 5263 C CA . PRO A 1 658 ? 7.365 2.635 8.116 1.00 85.88 658 PRO A CA 1
ATOM 5264 C C . PRO A 1 658 ? 5.906 2.547 8.587 1.00 85.88 658 PRO A C 1
ATOM 5266 O O . PRO A 1 658 ? 5.417 1.466 8.918 1.00 85.88 658 PRO A O 1
ATOM 5269 N N . LEU A 1 659 ? 5.221 3.696 8.657 1.00 87.06 659 LEU A N 1
ATOM 5270 C CA . LEU A 1 659 ? 3.843 3.739 9.145 1.00 87.06 659 LEU A CA 1
ATOM 5271 C C . LEU A 1 659 ? 2.928 2.916 8.239 1.00 87.06 659 LEU A C 1
ATOM 5273 O O . LEU A 1 659 ? 2.919 3.077 7.018 1.00 87.06 659 LEU A O 1
ATOM 5277 N N . TYR A 1 660 ? 2.118 2.062 8.861 1.00 88.56 660 TYR A N 1
ATOM 5278 C CA . TYR A 1 660 ? 1.055 1.348 8.168 1.00 88.56 660 TYR A CA 1
ATOM 5279 C C . TYR A 1 660 ? 0.027 2.324 7.574 1.00 88.56 660 TYR A C 1
ATOM 5281 O O . TYR A 1 660 ? -0.198 3.402 8.129 1.00 88.56 660 TYR A O 1
ATOM 5289 N N . ILE A 1 661 ? -0.630 1.936 6.477 1.00 92.25 661 ILE A N 1
ATOM 5290 C CA . ILE A 1 661 ? -1.495 2.825 5.685 1.00 92.25 661 ILE A CA 1
ATOM 5291 C C . ILE A 1 661 ? -2.597 3.496 6.521 1.00 92.25 661 ILE A C 1
ATOM 5293 O O . ILE A 1 661 ? -2.827 4.693 6.393 1.00 92.25 661 ILE A O 1
ATOM 5297 N N . VAL A 1 662 ? -3.191 2.774 7.477 1.00 92.75 662 VAL A N 1
ATOM 5298 C CA . VAL A 1 662 ? -4.200 3.319 8.401 1.00 92.75 662 VAL A CA 1
ATOM 5299 C C . VAL A 1 662 ? -3.654 4.488 9.228 1.00 92.75 662 VAL A C 1
ATOM 5301 O O . VAL A 1 662 ? -4.350 5.477 9.440 1.00 92.75 662 VAL A O 1
ATOM 5304 N N . ASN A 1 663 ? -2.403 4.410 9.684 1.00 94.44 663 ASN A N 1
ATOM 5305 C CA . ASN A 1 663 ? -1.774 5.495 10.437 1.00 94.44 663 ASN A CA 1
ATOM 5306 C C . ASN A 1 663 ? -1.413 6.680 9.532 1.00 94.44 663 ASN A C 1
ATOM 5308 O O . ASN A 1 663 ? -1.471 7.821 9.985 1.00 94.44 663 ASN A O 1
ATOM 5312 N N . LEU A 1 664 ? -1.096 6.429 8.257 1.00 95.31 664 LEU A N 1
ATOM 5313 C CA . LEU A 1 664 ? -0.906 7.495 7.272 1.00 95.31 664 LEU A CA 1
ATOM 5314 C C . LEU A 1 664 ? -2.212 8.249 6.998 1.00 95.31 664 LEU A C 1
ATOM 5316 O O . LEU A 1 664 ? -2.169 9.472 6.941 1.00 95.31 664 LEU A O 1
ATOM 5320 N N . TYR A 1 665 ? -3.363 7.572 6.913 1.00 97.12 665 TYR A N 1
ATOM 5321 C CA . TYR A 1 665 ? -4.666 8.240 6.771 1.00 97.12 665 TYR A CA 1
ATOM 5322 C C . TYR A 1 665 ? -5.005 9.123 7.978 1.00 97.12 665 TYR A C 1
ATOM 5324 O O . TYR A 1 665 ? -5.421 10.269 7.795 1.00 97.12 665 TYR A O 1
ATOM 5332 N N . LYS A 1 666 ? -4.759 8.634 9.204 1.00 96.94 666 LYS A N 1
ATOM 5333 C CA . LYS A 1 666 ? -4.924 9.434 10.433 1.00 96.94 666 LYS A CA 1
ATOM 5334 C C . LYS A 1 666 ? -4.065 10.691 10.387 1.00 96.94 666 LYS A C 1
ATOM 5336 O O . LYS A 1 666 ? -4.556 11.792 10.627 1.00 96.94 666 LYS A O 1
ATOM 5341 N N . TYR A 1 667 ? -2.790 10.526 10.032 1.00 96.62 667 TYR A N 1
ATOM 5342 C CA . TYR A 1 667 ? -1.866 11.650 9.973 1.00 96.62 667 TYR A CA 1
ATOM 5343 C C . TYR A 1 667 ? -2.220 12.634 8.853 1.00 96.62 667 TYR A C 1
ATOM 5345 O O . TYR A 1 667 ? -2.212 13.837 9.092 1.00 96.62 667 TYR A O 1
ATOM 5353 N N . MET A 1 668 ? -2.605 12.134 7.674 1.00 96.56 668 MET A N 1
ATOM 5354 C CA . MET A 1 668 ? -3.059 12.929 6.529 1.00 96.56 668 MET A CA 1
ATOM 5355 C C . MET A 1 668 ? -4.239 13.834 6.898 1.00 96.56 668 MET A C 1
ATOM 5357 O O . MET A 1 668 ? -4.196 15.034 6.630 1.00 96.56 668 MET A O 1
ATOM 5361 N N . LEU A 1 669 ? -5.256 13.294 7.576 1.00 96.75 669 LEU A N 1
ATOM 5362 C CA . LEU A 1 669 ? -6.418 14.086 7.977 1.00 96.75 669 LEU A CA 1
ATOM 5363 C C . LEU A 1 669 ? -6.043 15.176 8.995 1.00 96.75 669 LEU A C 1
ATOM 5365 O O . LEU A 1 669 ? -6.499 16.314 8.883 1.00 96.75 669 LEU A O 1
ATOM 5369 N N . ASN A 1 670 ? -5.164 14.858 9.950 1.00 96.62 670 ASN A N 1
ATOM 5370 C CA . ASN A 1 670 ? -4.687 15.818 10.947 1.00 96.62 670 ASN A CA 1
ATOM 5371 C C . ASN A 1 670 ? -3.873 16.961 10.324 1.00 96.62 670 ASN A C 1
ATOM 5373 O O . ASN A 1 670 ? -4.120 18.126 10.639 1.00 96.62 670 ASN A O 1
ATOM 5377 N N . ILE A 1 671 ? -2.945 16.673 9.404 1.00 95.06 671 ILE A N 1
ATOM 5378 C CA . ILE A 1 671 ? -2.187 17.729 8.709 1.00 95.06 671 ILE A CA 1
ATOM 5379 C C . ILE A 1 671 ? -3.079 18.550 7.770 1.00 95.06 671 ILE A C 1
ATOM 5381 O O . ILE A 1 671 ? -2.890 19.761 7.682 1.00 95.06 671 ILE A O 1
ATOM 5385 N N . ALA A 1 672 ? -4.087 17.939 7.132 1.00 94.31 672 ALA A N 1
ATOM 5386 C CA . ALA A 1 672 ? -5.091 18.669 6.355 1.00 94.31 672 ALA A CA 1
ATOM 5387 C C . ALA A 1 672 ? -5.884 19.656 7.229 1.00 94.31 672 ALA A C 1
ATOM 5389 O O . ALA A 1 672 ? -6.238 20.731 6.759 1.00 94.31 672 ALA A O 1
ATOM 5390 N N . CYS A 1 673 ? -6.088 19.330 8.510 1.00 93.69 673 CYS A N 1
ATOM 5391 C CA . CYS A 1 673 ? -6.732 20.194 9.500 1.00 93.69 673 CYS A CA 1
ATOM 5392 C C . CYS A 1 673 ? -5.787 21.217 10.167 1.00 93.69 673 CYS A C 1
ATOM 5394 O O . CYS A 1 673 ? -6.176 21.815 11.168 1.00 93.69 673 CYS A O 1
ATOM 5396 N N . ASN A 1 674 ? -4.553 21.398 9.674 1.00 93.25 674 ASN A N 1
ATOM 5397 C CA . ASN A 1 674 ? -3.517 22.227 10.315 1.00 93.25 674 ASN A CA 1
ATOM 5398 C C . ASN A 1 674 ? -3.195 21.788 11.767 1.00 93.25 674 ASN A C 1
ATOM 5400 O O . ASN A 1 674 ? -2.885 22.596 12.638 1.00 93.25 674 ASN A O 1
ATOM 5404 N N . ARG A 1 675 ? -3.285 20.480 12.046 1.00 94.31 675 ARG A N 1
ATOM 5405 C CA . ARG A 1 675 ? -3.060 19.865 13.366 1.00 94.31 675 ARG A CA 1
ATOM 5406 C C . ARG A 1 675 ? -1.962 18.808 13.322 1.00 94.31 675 ARG A C 1
ATOM 5408 O O . ARG A 1 675 ? -2.151 17.658 13.720 1.00 94.31 675 ARG A O 1
ATOM 5415 N N . LYS A 1 676 ? -0.790 19.199 12.809 1.00 93.81 676 LYS A N 1
ATOM 5416 C CA . LYS A 1 676 ? 0.394 18.323 12.706 1.00 93.81 676 LYS A CA 1
ATOM 5417 C C . LYS A 1 676 ? 0.783 17.719 14.063 1.00 93.81 676 LYS A C 1
ATOM 5419 O O . LYS A 1 676 ? 1.156 16.548 14.112 1.00 93.81 676 LYS A O 1
ATOM 5424 N N . ASP A 1 677 ? 0.576 18.475 15.141 1.00 94.38 677 ASP A N 1
ATOM 5425 C CA . ASP A 1 677 ? 0.835 18.110 16.537 1.00 94.38 677 ASP A CA 1
ATOM 5426 C C . ASP A 1 677 ? 0.066 16.873 17.026 1.00 94.38 677 ASP A C 1
ATOM 5428 O O . ASP A 1 677 ? 0.523 16.194 17.946 1.00 94.38 677 ASP A O 1
ATOM 5432 N N . LEU A 1 678 ? -1.061 16.530 16.393 1.00 96.44 678 LEU A N 1
ATOM 5433 C CA . LEU A 1 678 ? -1.817 15.323 16.730 1.00 96.44 678 LEU A CA 1
ATOM 5434 C C . LEU A 1 678 ? -1.153 14.041 16.208 1.00 96.44 678 LEU A C 1
ATOM 5436 O O . LEU A 1 678 ? -1.460 12.952 16.700 1.00 96.44 678 LEU A O 1
ATOM 5440 N N . GLY A 1 679 ? -0.245 14.134 15.229 1.00 95.56 679 GLY A N 1
ATOM 5441 C CA . GLY A 1 679 ? 0.388 12.968 14.615 1.00 95.56 679 GLY A CA 1
ATOM 5442 C C . GLY A 1 679 ? -0.664 11.971 14.113 1.00 95.56 679 GLY A C 1
ATOM 5443 O O . GLY A 1 679 ? -1.530 12.327 13.315 1.00 95.56 679 GLY A O 1
ATOM 5444 N N . VAL A 1 680 ? -0.632 10.732 14.604 1.00 95.56 680 VAL A N 1
ATOM 5445 C CA . VAL A 1 680 ? -1.620 9.687 14.265 1.00 95.56 680 VAL A CA 1
ATOM 5446 C C . VAL A 1 680 ? -2.834 9.644 15.209 1.00 95.56 680 VAL A C 1
ATOM 5448 O O . VAL A 1 680 ? -3.610 8.688 15.157 1.00 95.56 680 VAL A O 1
ATOM 5451 N N . GLY A 1 681 ? -2.992 10.622 16.103 1.00 96.50 681 GLY A N 1
ATOM 5452 C CA . GLY A 1 681 ? -4.120 10.703 17.031 1.00 96.50 681 GLY A CA 1
ATOM 5453 C C . GLY A 1 681 ? -5.453 10.764 16.285 1.00 96.50 681 GLY A C 1
ATOM 5454 O O . GLY A 1 681 ? -5.607 11.528 15.332 1.00 96.50 681 GLY A O 1
ATOM 5455 N N . SER A 1 682 ? -6.421 9.944 16.692 1.00 96.19 682 SER A N 1
ATOM 5456 C CA . SER A 1 682 ? -7.710 9.851 16.002 1.00 96.19 682 SER A CA 1
ATOM 5457 C C . SER A 1 682 ? -8.812 9.305 16.905 1.00 96.19 682 SER A C 1
ATOM 5459 O O . SER A 1 682 ? -8.574 8.355 17.648 1.00 96.19 682 SER A O 1
ATOM 5461 N N . THR A 1 683 ? -10.024 9.848 16.784 1.00 94.69 683 THR A N 1
ATOM 5462 C CA . THR A 1 683 ? -11.252 9.359 17.439 1.00 94.69 683 THR A CA 1
ATOM 5463 C C . THR A 1 683 ? -11.700 7.982 16.938 1.00 94.69 683 THR A C 1
ATOM 5465 O O . THR A 1 683 ? -12.488 7.318 17.604 1.00 94.69 683 THR A O 1
ATOM 5468 N N . ILE A 1 684 ? -11.177 7.490 15.807 1.00 92.06 684 ILE A N 1
ATOM 5469 C CA . ILE A 1 684 ? -11.376 6.086 15.406 1.00 92.06 684 ILE A CA 1
ATOM 5470 C C . ILE A 1 684 ? -10.757 5.137 16.437 1.00 92.06 684 ILE A C 1
ATOM 5472 O O . ILE A 1 684 ? -11.310 4.069 16.705 1.00 92.06 684 IL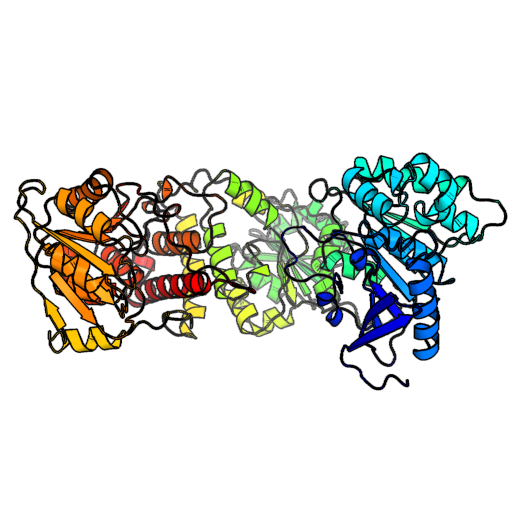E A O 1
ATOM 5476 N N . ALA A 1 685 ? -9.615 5.520 17.016 1.00 91.56 685 ALA A N 1
ATOM 5477 C CA . ALA A 1 685 ? -8.941 4.729 18.030 1.00 91.56 685 ALA A CA 1
ATOM 5478 C C . ALA A 1 685 ? -9.531 5.036 19.411 1.00 91.56 685 ALA A C 1
ATOM 5480 O O . ALA A 1 685 ? -9.464 6.161 19.903 1.00 91.56 685 ALA A O 1
ATOM 5481 N N . VAL A 1 686 ? -10.088 4.016 20.053 1.00 92.56 686 VAL A N 1
ATOM 5482 C CA . VAL A 1 686 ? -10.400 4.060 21.484 1.00 92.56 686 VAL A CA 1
ATOM 5483 C C . VAL A 1 686 ? -9.164 3.659 22.309 1.00 92.56 686 VAL A C 1
ATOM 5485 O O . VAL A 1 686 ? -8.243 3.045 21.765 1.00 92.56 686 VAL A O 1
ATOM 5488 N N . PRO A 1 687 ? -9.103 4.002 23.607 1.00 97.44 687 PRO A N 1
ATOM 5489 C CA . PRO A 1 687 ? -10.026 4.891 24.307 1.00 97.44 687 PRO A CA 1
ATOM 5490 C C . PRO A 1 687 ? -9.879 6.348 23.846 1.00 97.44 687 PRO A C 1
ATOM 5492 O O . PRO A 1 687 ? -8.776 6.824 23.600 1.00 97.44 687 PRO A O 1
ATOM 5495 N N . HIS A 1 688 ? -10.994 7.066 23.751 1.00 98.12 688 HIS A N 1
ATOM 5496 C CA . HIS A 1 688 ? -11.004 8.522 23.583 1.00 98.12 688 HIS A CA 1
ATOM 5497 C C . HIS A 1 688 ? -12.136 9.122 24.415 1.00 98.12 688 HIS A C 1
ATOM 5499 O O . HIS A 1 688 ? -13.090 8.425 24.768 1.00 98.12 688 HIS A O 1
ATOM 5505 N N . ALA A 1 689 ? -12.031 10.402 24.757 1.00 98.44 689 ALA A N 1
ATOM 5506 C CA . ALA A 1 689 ? -13.035 11.082 25.568 1.00 98.44 689 ALA A CA 1
ATOM 5507 C C . ALA A 1 689 ? -13.433 12.431 24.968 1.00 98.44 689 ALA A C 1
ATOM 5509 O O . ALA A 1 689 ? -12.615 13.098 24.341 1.00 98.44 689 ALA A O 1
ATOM 5510 N N . ILE A 1 690 ? -14.691 12.824 25.160 1.00 98.56 690 ILE A N 1
ATOM 5511 C CA . ILE A 1 690 ? -15.280 14.049 24.612 1.00 98.56 690 ILE A CA 1
ATOM 5512 C C . ILE A 1 690 ? -16.029 14.788 25.727 1.00 98.56 690 ILE A C 1
ATOM 5514 O O . ILE A 1 690 ? -16.715 14.172 26.547 1.00 98.56 690 ILE A O 1
ATOM 5518 N N . SER A 1 691 ? -15.903 16.114 25.774 1.00 98.69 691 SER A N 1
ATOM 5519 C CA . SER A 1 691 ? -16.692 16.961 26.671 1.00 98.69 691 SER A CA 1
ATOM 5520 C C . SER A 1 691 ? -18.138 17.067 26.177 1.00 98.69 691 SER A C 1
ATOM 5522 O O . SER A 1 691 ? -18.393 17.154 24.977 1.00 98.69 691 SER A O 1
ATOM 5524 N N . ARG A 1 692 ? -19.114 17.132 27.087 1.00 98.31 692 ARG A N 1
ATOM 5525 C CA . ARG A 1 692 ? -20.524 17.373 26.731 1.00 98.31 692 ARG A CA 1
ATOM 5526 C C . ARG A 1 692 ? -20.697 18.642 25.897 1.00 98.31 692 ARG A C 1
ATOM 5528 O O . ARG A 1 692 ? -21.420 18.626 24.911 1.00 98.31 692 ARG A O 1
ATOM 5535 N N . LYS A 1 693 ? -19.974 19.708 26.250 1.00 97.81 693 LYS A N 1
ATOM 5536 C CA . LYS A 1 693 ? -19.948 20.971 25.499 1.00 97.81 693 LYS A CA 1
ATOM 5537 C C . LYS A 1 693 ? -19.528 20.763 24.037 1.00 97.81 693 LYS A C 1
ATOM 5539 O O . LYS A 1 693 ? -20.095 21.387 23.144 1.00 97.81 693 LYS A O 1
ATOM 5544 N N . CYS A 1 694 ? -18.518 19.929 23.796 1.00 98.25 694 CYS A N 1
ATOM 5545 C CA . CYS A 1 694 ? -18.067 19.590 22.450 1.00 98.25 694 CYS A CA 1
ATOM 5546 C C . CYS A 1 694 ? -19.107 18.737 21.723 1.00 98.25 694 CYS A C 1
ATOM 5548 O O . CYS A 1 694 ? -19.508 19.089 20.620 1.00 98.25 694 CYS A O 1
ATOM 5550 N N . LEU A 1 695 ? -19.618 17.686 22.375 1.00 98.06 695 LEU A N 1
ATOM 5551 C CA . LEU A 1 695 ? -20.664 16.816 21.831 1.00 98.06 695 LEU A CA 1
ATOM 5552 C C . LEU A 1 695 ? -21.903 17.601 21.375 1.00 98.06 695 LEU A C 1
ATOM 5554 O O . LEU A 1 695 ? -22.441 17.335 20.305 1.00 98.06 695 LEU A O 1
ATOM 5558 N N . GLU A 1 696 ? -22.359 18.557 22.183 1.00 96.94 696 GLU A N 1
ATOM 5559 C CA . GLU A 1 696 ? -23.521 19.397 21.879 1.00 96.94 696 GLU A CA 1
ATOM 5560 C C . GLU A 1 696 ? -23.259 20.364 20.716 1.00 96.94 696 GLU A C 1
ATOM 5562 O O . GLU A 1 696 ? -24.179 20.631 19.946 1.00 96.94 696 GLU A O 1
ATOM 5567 N N . GLY A 1 697 ? -22.023 20.849 20.547 1.00 96.75 697 GLY A N 1
ATOM 5568 C CA . GLY A 1 697 ? -21.645 21.695 19.409 1.00 96.75 697 GLY A CA 1
ATOM 5569 C C . GLY A 1 697 ? -21.524 20.917 18.102 1.00 96.75 697 GLY A C 1
ATOM 5570 O O . GLY A 1 697 ? -22.149 21.267 17.098 1.00 96.75 697 GLY A O 1
ATOM 5571 N N . ILE A 1 698 ? -20.798 19.797 18.129 1.00 96.25 698 ILE A N 1
ATOM 5572 C CA . ILE A 1 698 ? -20.583 18.988 16.925 1.00 96.25 698 ILE A CA 1
ATOM 5573 C C . ILE A 1 698 ? -21.801 18.128 16.567 1.00 96.25 698 ILE A C 1
ATOM 5575 O O . ILE A 1 698 ? -21.954 17.746 15.409 1.00 96.25 698 ILE A O 1
ATOM 5579 N N . GLY A 1 699 ? -22.697 17.870 17.517 1.00 96.62 699 GLY A N 1
ATOM 5580 C CA . GLY A 1 699 ? -23.843 16.977 17.369 1.00 96.62 699 GLY A CA 1
ATOM 5581 C C . GLY A 1 699 ? -23.463 15.521 17.634 1.00 96.62 699 GLY A C 1
ATOM 5582 O O . GLY A 1 699 ? -22.550 14.973 17.013 1.00 96.62 699 GLY A O 1
ATOM 5583 N N . TRP A 1 700 ? -24.191 14.872 18.547 1.00 95.19 700 TRP A N 1
ATOM 5584 C CA . TRP A 1 700 ? -23.984 13.465 18.921 1.00 95.19 700 TRP A CA 1
ATOM 5585 C C . TRP A 1 700 ? -24.081 12.510 17.729 1.00 95.19 700 TRP A C 1
ATOM 5587 O O . TRP A 1 700 ? -23.436 11.462 17.710 1.00 95.19 700 TRP A O 1
ATOM 5597 N N . ASP A 1 701 ? -24.882 12.875 16.730 1.00 94.50 701 ASP A N 1
ATOM 5598 C CA . ASP A 1 701 ? -25.115 12.077 15.544 1.00 94.50 701 ASP A CA 1
ATOM 5599 C C . ASP A 1 701 ? -23.846 11.947 14.715 1.00 94.50 701 ASP A C 1
ATOM 5601 O O . ASP A 1 701 ? -23.625 10.884 14.157 1.00 94.50 701 ASP A O 1
ATOM 5605 N N . THR A 1 702 ? -22.953 12.938 14.704 1.00 94.12 702 THR A N 1
ATOM 5606 C CA . THR A 1 702 ? -21.694 12.864 13.941 1.00 94.12 702 THR A CA 1
ATOM 5607 C C . THR A 1 702 ? -20.771 11.729 14.385 1.00 94.12 702 THR A C 1
ATOM 5609 O O . THR A 1 702 ? -19.928 11.291 13.607 1.00 94.12 702 THR A O 1
ATOM 5612 N N . LEU A 1 703 ? -20.957 11.186 15.592 1.00 95.19 703 LEU A N 1
ATOM 5613 C CA . LEU A 1 703 ? -20.134 10.100 16.125 1.00 95.19 703 LEU A CA 1
ATOM 5614 C C . LEU A 1 703 ? -20.318 8.760 15.404 1.00 95.19 703 LEU A C 1
ATOM 5616 O O . LEU A 1 703 ? -19.500 7.871 15.620 1.00 95.19 703 LEU A O 1
ATOM 5620 N N . HIS A 1 704 ? -21.324 8.604 14.529 1.00 92.56 704 HIS A N 1
ATOM 5621 C CA . HIS A 1 704 ? -21.387 7.435 13.640 1.00 92.56 704 HIS A CA 1
ATOM 5622 C C . HIS A 1 704 ? -20.301 7.468 12.547 1.00 92.56 704 HIS A C 1
ATOM 5624 O O . HIS A 1 704 ? -20.022 6.434 11.944 1.00 92.56 704 HIS A O 1
ATOM 5630 N N . THR A 1 705 ? -19.658 8.628 12.349 1.00 93.00 705 THR A N 1
ATOM 5631 C CA . THR A 1 705 ? -18.428 8.804 11.570 1.00 93.00 705 THR A CA 1
ATOM 5632 C C . THR A 1 705 ? -17.391 9.552 12.413 1.00 93.00 705 THR A C 1
ATOM 5634 O O . THR A 1 705 ? -17.285 10.780 12.377 1.00 93.00 705 THR A O 1
ATOM 5637 N N . ALA A 1 706 ? -16.569 8.812 13.159 1.00 92.19 706 ALA A N 1
ATOM 5638 C CA . ALA A 1 706 ? -15.618 9.383 14.118 1.00 92.19 706 ALA A CA 1
ATOM 5639 C C . ALA A 1 706 ? -14.687 10.465 13.517 1.00 92.19 706 ALA A C 1
ATOM 5641 O O . ALA A 1 706 ? -14.453 11.499 14.151 1.00 92.19 706 ALA A O 1
ATOM 5642 N N . CYS A 1 707 ? -14.204 10.276 12.282 1.00 96.50 707 CYS A N 1
ATOM 5643 C CA . CYS A 1 707 ? -13.374 11.260 11.578 1.00 96.50 707 CYS A CA 1
ATOM 5644 C C . CYS A 1 707 ? -14.097 12.591 11.327 1.00 96.50 707 CYS A C 1
ATOM 5646 O O . CYS A 1 707 ? -13.497 13.646 11.518 1.00 96.50 707 CYS A O 1
ATOM 5648 N N . VAL A 1 708 ? -15.378 12.563 10.945 1.00 96.62 708 VAL A N 1
ATOM 5649 C CA . VAL A 1 708 ? -16.176 13.781 10.721 1.00 96.62 708 VAL A CA 1
ATOM 5650 C C . VAL A 1 708 ? -16.366 14.538 12.032 1.00 96.62 708 VAL A C 1
ATOM 5652 O O . VAL A 1 708 ? -16.167 15.750 12.063 1.00 96.62 708 VAL A O 1
ATOM 5655 N N . ALA A 1 709 ? -16.663 13.831 13.127 1.00 96.81 709 ALA A N 1
ATOM 5656 C CA . ALA A 1 709 ? -16.778 14.436 14.453 1.00 96.81 709 ALA A CA 1
ATOM 5657 C C . ALA A 1 709 ? -15.481 15.156 14.878 1.00 96.81 709 ALA A C 1
ATOM 5659 O O . ALA A 1 709 ? -15.526 16.296 15.340 1.00 96.81 709 ALA A O 1
ATOM 5660 N N . GLN A 1 710 ? -14.317 14.530 14.661 1.00 97.81 710 GLN A N 1
ATOM 5661 C CA . GLN A 1 710 ? -13.017 15.139 14.965 1.00 97.81 710 GLN A CA 1
ATOM 5662 C C . GLN A 1 710 ? -12.737 16.377 14.105 1.00 97.81 710 GLN A C 1
ATOM 5664 O O . GLN A 1 710 ? -12.342 17.413 14.641 1.00 97.81 710 GLN A O 1
ATOM 5669 N N . VAL A 1 711 ? -12.951 16.292 12.788 1.00 97.00 711 VAL A N 1
ATOM 5670 C CA . VAL A 1 711 ? -12.755 17.427 11.871 1.00 97.00 711 VAL A CA 1
ATOM 5671 C C . VAL A 1 711 ? -13.668 18.584 12.261 1.00 97.00 711 VAL A C 1
ATOM 5673 O O . VAL A 1 711 ? -13.203 19.714 12.388 1.00 97.00 711 VAL A O 1
ATOM 5676 N N . LYS A 1 712 ? -14.952 18.309 12.514 1.00 95.88 712 LYS A N 1
ATOM 5677 C CA . LYS A 1 712 ? -15.920 19.323 12.933 1.00 95.88 712 LYS A CA 1
ATOM 5678 C C . LYS A 1 712 ? -15.487 20.013 14.227 1.00 95.88 712 LYS A C 1
ATOM 5680 O O . LYS A 1 712 ? -15.466 21.239 14.270 1.00 95.88 712 LYS A O 1
ATOM 5685 N N . ALA A 1 713 ? -15.043 19.248 15.226 1.00 96.81 713 ALA A N 1
ATOM 5686 C CA . ALA A 1 713 ? -14.536 19.805 16.476 1.00 96.81 713 ALA A CA 1
ATOM 5687 C C . ALA A 1 713 ? -13.334 20.742 16.259 1.00 96.81 713 ALA A C 1
ATOM 5689 O O . ALA A 1 713 ? -13.294 21.837 16.820 1.00 96.81 713 ALA A O 1
ATOM 5690 N N . ILE A 1 714 ? -12.375 20.344 15.413 1.00 95.94 714 ILE A N 1
ATOM 5691 C CA . ILE A 1 714 ? -11.212 21.181 15.079 1.00 95.94 714 ILE A CA 1
ATOM 5692 C C . ILE A 1 714 ? -11.660 22.475 14.383 1.00 95.94 714 ILE A C 1
ATOM 5694 O O . ILE A 1 714 ? -11.207 23.558 14.751 1.00 95.94 714 ILE A O 1
ATOM 5698 N N . LEU A 1 715 ? -12.572 22.385 13.412 1.00 93.38 715 LEU A N 1
ATOM 5699 C CA . LEU A 1 715 ? -13.055 23.546 12.656 1.00 93.38 715 LEU A CA 1
ATOM 5700 C C . LEU A 1 715 ? -13.856 24.540 13.503 1.00 93.38 715 LEU A C 1
ATOM 5702 O O . LEU A 1 715 ? -13.808 25.741 13.219 1.00 93.38 715 LEU A O 1
ATOM 5706 N N . GLU A 1 716 ? -14.556 24.052 14.526 1.00 93.12 716 GLU A N 1
ATOM 5707 C CA . GLU A 1 716 ? -15.309 24.855 15.499 1.00 93.12 716 GLU A CA 1
ATOM 5708 C C . GLU A 1 716 ? -14.422 25.419 16.628 1.00 93.12 716 GLU A C 1
ATOM 5710 O O . GLU A 1 716 ? -14.893 26.192 17.460 1.00 93.12 716 GLU A O 1
ATOM 5715 N N . GLY A 1 717 ? -13.121 25.099 16.631 1.00 93.94 717 GLY A N 1
ATOM 5716 C CA . GLY A 1 717 ? -12.143 25.653 17.570 1.00 93.94 717 GLY A CA 1
ATOM 5717 C C . GLY A 1 717 ? -12.105 24.957 18.931 1.00 93.94 717 GLY A C 1
ATOM 5718 O O . GLY A 1 717 ? -11.591 25.529 19.894 1.00 93.94 717 GLY A O 1
ATOM 5719 N N . TYR A 1 718 ? -12.636 23.737 19.034 1.00 97.81 718 TYR A N 1
ATOM 5720 C CA . TYR A 1 718 ? -12.545 22.938 20.253 1.00 97.81 718 TYR A CA 1
ATOM 5721 C C . TYR A 1 718 ? -11.119 22.440 20.501 1.00 97.81 718 TYR A C 1
ATOM 5723 O O . TYR A 1 718 ? -10.350 22.146 19.578 1.00 97.81 718 TYR A O 1
ATOM 5731 N N . LYS A 1 719 ? -10.762 22.307 21.780 1.00 98.12 719 LYS A N 1
ATOM 5732 C CA . LYS A 1 719 ? -9.428 21.873 22.193 1.00 98.12 719 LYS A CA 1
ATOM 5733 C C . LYS A 1 719 ? -9.283 20.350 22.059 1.00 98.12 719 LYS A C 1
ATOM 5735 O O . LYS A 1 719 ? -9.806 19.603 22.881 1.00 98.12 719 LYS A O 1
ATOM 5740 N N . VAL A 1 720 ? -8.547 19.892 21.046 1.00 98.44 720 VAL A N 1
ATOM 5741 C CA . VAL A 1 720 ? -8.274 18.461 20.794 1.00 98.44 720 VAL A CA 1
ATOM 5742 C C . VAL A 1 720 ? -6.820 18.134 21.131 1.00 98.44 720 VAL A C 1
ATOM 5744 O O . VAL A 1 720 ? -5.943 18.808 20.599 1.00 98.44 720 VAL A O 1
ATOM 5747 N N . GLU A 1 721 ? -6.536 17.123 21.957 1.00 98.25 721 GLU A N 1
ATOM 5748 C CA . GLU A 1 721 ? -5.162 16.756 22.362 1.00 98.25 721 GLU A CA 1
ATOM 5749 C C . GLU A 1 721 ? -4.951 15.234 22.466 1.00 98.25 721 GLU A C 1
ATOM 5751 O O . GLU A 1 721 ? -5.860 14.490 22.835 1.00 98.25 721 GLU A O 1
ATOM 5756 N N . CYS A 1 722 ? -3.725 14.770 22.193 1.00 97.50 722 CYS A N 1
ATOM 5757 C CA . CYS A 1 722 ? -3.264 13.432 22.581 1.00 97.50 722 CYS A CA 1
ATOM 5758 C C . CYS A 1 722 ? -2.709 13.500 24.010 1.00 97.50 722 CYS A C 1
ATOM 5760 O O . CYS A 1 722 ? -1.822 14.310 24.271 1.00 97.50 722 CYS A O 1
ATOM 5762 N N . VAL A 1 723 ? -3.233 12.688 24.933 1.00 95.31 723 VAL A N 1
ATOM 5763 C CA . VAL A 1 723 ? -2.945 12.861 26.376 1.00 95.31 723 VAL A CA 1
ATOM 5764 C C . VAL A 1 723 ? -2.215 11.676 26.993 1.00 95.31 723 VAL A C 1
ATOM 5766 O O . VAL A 1 723 ? -1.243 11.865 27.719 1.00 95.31 723 VAL A O 1
ATOM 5769 N N . HIS A 1 724 ? -2.700 10.458 26.758 1.00 96.25 724 HIS A N 1
ATOM 5770 C CA . HIS A 1 724 ? -2.182 9.251 27.403 1.00 96.25 724 HIS A CA 1
ATOM 5771 C C . HIS A 1 724 ? -2.111 8.114 26.395 1.00 96.25 724 HIS A C 1
ATOM 5773 O O . HIS A 1 724 ? -3.008 7.971 25.563 1.00 96.25 724 HIS A O 1
ATOM 5779 N N . PHE A 1 725 ? -1.053 7.312 26.475 1.00 95.75 725 PHE A N 1
ATOM 5780 C CA . PHE A 1 725 ? -0.891 6.137 25.631 1.00 95.75 725 PHE A CA 1
ATOM 5781 C C . PHE A 1 725 ? -1.549 4.918 26.274 1.00 95.75 725 PHE A C 1
ATOM 5783 O O . PHE A 1 725 ? -1.221 4.533 27.396 1.00 95.75 725 PHE A O 1
ATOM 5790 N N . VAL A 1 726 ? -2.424 4.271 25.511 1.00 94.25 726 VAL A N 1
ATOM 5791 C CA . VAL A 1 726 ? -3.019 2.978 25.841 1.00 94.25 726 VAL A CA 1
ATOM 5792 C C . VAL A 1 726 ? -2.727 2.009 24.698 1.00 94.25 726 VAL A C 1
ATOM 5794 O O . VAL A 1 726 ? -3.119 2.254 23.554 1.00 94.25 726 VAL A O 1
ATOM 5797 N N . ASP A 1 727 ? -2.035 0.902 24.994 1.00 89.12 727 ASP A N 1
ATOM 5798 C CA . ASP A 1 727 ? -1.744 -0.140 24.000 1.00 89.12 727 ASP A CA 1
ATOM 5799 C C . ASP A 1 727 ? -3.023 -0.904 23.657 1.00 89.12 727 ASP A C 1
ATOM 5801 O O . ASP A 1 727 ? -3.426 -1.833 24.353 1.00 89.12 727 ASP A O 1
ATOM 5805 N N . VAL A 1 728 ? -3.650 -0.498 22.558 1.00 84.69 728 VAL A N 1
ATOM 5806 C CA . VAL A 1 728 ? -4.831 -1.156 21.993 1.00 84.69 728 VAL A CA 1
ATOM 5807 C C . VAL A 1 728 ? -4.493 -2.044 20.804 1.00 84.69 728 VAL A C 1
ATOM 5809 O O . VAL A 1 728 ? -5.388 -2.624 20.212 1.00 84.69 728 VAL A O 1
ATOM 5812 N N . MET A 1 729 ? -3.214 -2.164 20.432 1.00 78.12 729 MET A N 1
ATOM 5813 C CA . MET A 1 729 ? -2.802 -2.945 19.263 1.00 78.12 729 MET A CA 1
ATOM 5814 C C . MET A 1 729 ? -2.555 -4.409 19.623 1.00 78.12 729 MET A C 1
ATOM 5816 O O . MET A 1 729 ? -3.008 -5.299 18.910 1.00 78.12 729 MET A O 1
ATOM 5820 N N . LYS A 1 730 ? -1.841 -4.673 20.725 1.00 78.31 730 LYS A N 1
ATOM 5821 C CA . LYS A 1 730 ? -1.553 -6.046 21.175 1.00 78.31 730 LYS A CA 1
ATOM 5822 C C . LYS A 1 730 ? -2.772 -6.821 21.688 1.00 78.31 730 LYS A C 1
ATOM 5824 O O . LYS A 1 730 ? -2.857 -8.001 21.360 1.00 78.31 730 LYS A O 1
ATOM 5829 N N . PRO A 1 731 ? -3.675 -6.231 22.495 1.00 79.25 731 PRO A N 1
ATOM 5830 C CA . PRO A 1 731 ? -4.816 -6.969 23.031 1.00 79.25 731 PRO A CA 1
ATOM 5831 C C . PRO A 1 731 ? -5.995 -7.052 22.052 1.00 79.25 731 PRO A C 1
ATOM 5833 O O . PRO A 1 731 ? -6.979 -7.716 22.362 1.00 79.25 731 PRO A O 1
ATOM 5836 N N . ASN A 1 732 ? -5.919 -6.389 20.890 1.00 75.88 732 ASN A N 1
ATOM 5837 C CA . ASN A 1 732 ? -7.033 -6.341 19.952 1.00 75.88 732 ASN A CA 1
ATOM 5838 C C . ASN A 1 732 ? -7.392 -7.733 19.420 1.00 75.88 732 ASN A C 1
ATOM 5840 O O . ASN A 1 732 ? -6.522 -8.493 18.981 1.00 75.88 732 ASN A O 1
ATOM 5844 N N . ARG A 1 733 ? -8.689 -8.044 19.387 1.00 79.00 733 ARG A N 1
ATOM 5845 C CA . ARG A 1 733 ? -9.179 -9.322 18.873 1.00 79.00 733 ARG A CA 1
ATOM 5846 C C . ARG A 1 733 ? -9.002 -9.377 17.356 1.00 79.00 733 ARG A C 1
ATOM 5848 O O . ARG A 1 733 ? -9.623 -8.622 16.607 1.00 79.00 733 ARG A O 1
ATOM 5855 N N . ILE A 1 734 ? -8.202 -10.329 16.876 1.00 77.12 734 ILE A N 1
ATOM 5856 C CA . ILE A 1 734 ? -8.049 -10.570 15.438 1.00 77.12 734 ILE A CA 1
ATOM 5857 C C . ILE A 1 734 ? -9.321 -11.236 14.907 1.00 77.12 734 ILE A C 1
ATOM 5859 O O . ILE A 1 734 ? -9.610 -12.394 15.186 1.00 77.12 734 ILE A O 1
ATOM 5863 N N . ARG A 1 735 ? -10.071 -10.485 14.104 1.00 78.62 735 ARG A N 1
ATOM 5864 C CA . ARG A 1 735 ? -11.232 -10.939 13.323 1.00 78.62 735 ARG A CA 1
ATOM 5865 C C . ARG A 1 735 ? -10.787 -11.253 11.884 1.00 78.62 735 ARG A C 1
ATOM 5867 O O . ARG A 1 735 ? -10.514 -10.298 11.156 1.00 78.62 735 ARG A O 1
ATOM 5874 N N . PRO A 1 736 ? -10.679 -12.523 11.449 1.00 78.50 736 PRO A N 1
ATOM 5875 C CA . PRO A 1 736 ? -10.056 -12.841 10.163 1.00 78.50 736 PRO A CA 1
ATOM 5876 C C . PRO A 1 736 ? -10.718 -12.185 8.948 1.00 78.50 736 PRO A C 1
ATOM 5878 O O . PRO A 1 736 ? -10.021 -11.636 8.102 1.00 78.50 736 PRO A O 1
ATOM 5881 N N . ASN A 1 737 ? -12.053 -12.147 8.924 1.00 80.75 737 ASN A N 1
ATOM 5882 C CA . ASN A 1 737 ? -12.838 -11.543 7.839 1.00 80.75 737 ASN A CA 1
ATOM 5883 C C . ASN A 1 737 ? -12.681 -10.014 7.735 1.00 80.75 737 ASN A C 1
ATOM 5885 O O . ASN A 1 737 ? -13.082 -9.428 6.740 1.00 80.75 737 ASN A O 1
ATOM 5889 N N . GLU A 1 738 ? -12.116 -9.367 8.755 1.00 81.75 738 GLU A N 1
ATOM 5890 C CA . GLU A 1 738 ? -11.901 -7.916 8.792 1.00 81.75 738 GLU A CA 1
ATOM 5891 C C . GLU A 1 738 ? -10.425 -7.548 8.601 1.00 81.75 738 GLU A C 1
ATOM 5893 O O . GLU A 1 738 ? -10.121 -6.506 8.020 1.00 81.75 738 GLU A O 1
ATOM 5898 N N . HIS A 1 739 ? -9.510 -8.389 9.099 1.00 81.94 739 HIS A N 1
ATOM 5899 C CA . HIS A 1 739 ? -8.080 -8.081 9.201 1.00 81.94 739 HIS A CA 1
ATOM 5900 C C . HIS A 1 739 ? -7.207 -8.750 8.136 1.00 81.94 739 HIS A C 1
ATOM 5902 O O . HIS A 1 739 ? -6.040 -8.380 8.014 1.00 81.94 739 HIS A O 1
ATOM 5908 N N . PHE A 1 740 ? -7.741 -9.695 7.359 1.00 77.06 740 PHE A N 1
ATOM 5909 C CA . PHE A 1 740 ? -7.004 -10.345 6.277 1.00 77.06 740 PHE A CA 1
ATOM 5910 C C . PHE A 1 740 ? -7.725 -10.187 4.936 1.00 77.06 740 PHE A C 1
ATOM 5912 O O . PHE A 1 740 ? -8.951 -10.186 4.863 1.00 77.06 740 PHE A O 1
ATOM 5919 N N . ALA A 1 741 ? -6.938 -10.072 3.870 1.00 75.06 741 ALA A N 1
ATOM 5920 C CA . ALA A 1 741 ? -7.381 -10.141 2.483 1.00 75.06 741 ALA A CA 1
ATOM 5921 C C . ALA A 1 741 ? -6.331 -10.901 1.668 1.00 75.06 741 ALA A C 1
ATOM 5923 O O . ALA A 1 741 ? -5.141 -10.840 1.972 1.00 75.06 741 ALA A O 1
ATOM 5924 N N . THR A 1 742 ? -6.775 -11.619 0.637 1.00 68.31 742 THR A N 1
ATOM 5925 C CA . THR A 1 742 ? -5.886 -12.319 -0.303 1.00 68.31 742 THR A CA 1
ATOM 5926 C C . THR A 1 742 ? -5.245 -11.364 -1.309 1.00 68.31 742 THR A C 1
ATOM 5928 O O . THR A 1 742 ? -4.109 -11.581 -1.717 1.00 68.31 742 THR A O 1
ATOM 5931 N N . VAL A 1 743 ? -5.956 -10.298 -1.693 1.00 74.38 743 VAL A N 1
ATOM 5932 C CA . VAL A 1 743 ? -5.489 -9.252 -2.613 1.00 74.38 743 VAL A CA 1
ATOM 5933 C C . VAL A 1 743 ? -5.922 -7.888 -2.080 1.00 74.38 743 VAL A C 1
ATOM 5935 O O . VAL A 1 743 ? -7.076 -7.706 -1.698 1.00 74.38 743 VAL A O 1
ATOM 5938 N N . GLY A 1 744 ? -5.003 -6.921 -2.093 1.00 81.06 744 GLY A N 1
ATOM 5939 C CA . GLY A 1 744 ? -5.265 -5.548 -1.667 1.00 81.06 744 GLY A CA 1
ATOM 5940 C C . GLY A 1 744 ? -5.462 -5.394 -0.158 1.00 81.06 744 GLY A C 1
ATOM 5941 O O . GLY A 1 744 ? -4.872 -6.123 0.640 1.00 81.06 744 GLY A O 1
ATOM 5942 N N . HIS A 1 745 ? -6.261 -4.400 0.233 1.00 89.56 745 HIS A N 1
ATOM 5943 C CA . HIS A 1 745 ? -6.479 -4.065 1.639 1.00 89.56 745 HIS A CA 1
ATOM 5944 C C . HIS A 1 745 ? -7.611 -4.884 2.277 1.00 89.56 745 HIS A C 1
ATOM 5946 O O . HIS A 1 745 ? -8.652 -5.075 1.646 1.00 89.56 745 HIS A O 1
ATOM 5952 N N . PRO A 1 746 ? -7.463 -5.305 3.549 1.00 90.88 746 PRO A N 1
ATOM 5953 C CA . PRO A 1 746 ? -8.544 -5.913 4.322 1.00 90.88 746 PRO A CA 1
ATOM 5954 C C . PRO A 1 746 ? -9.790 -5.017 4.443 1.00 90.88 746 PRO A C 1
ATOM 5956 O O . PRO A 1 746 ? -9.656 -3.788 4.446 1.00 90.88 746 PRO A O 1
ATOM 5959 N N . PRO A 1 747 ? -10.995 -5.587 4.644 1.00 91.62 747 PRO A N 1
ATOM 5960 C CA . PRO A 1 747 ? -12.232 -4.812 4.775 1.00 91.62 747 PRO A CA 1
ATOM 5961 C C . PRO A 1 747 ? -12.191 -3.723 5.853 1.00 91.62 747 PRO A C 1
ATOM 5963 O O . PRO A 1 747 ? -12.704 -2.624 5.631 1.00 91.62 747 PRO A O 1
ATOM 5966 N N . ALA A 1 748 ? -11.527 -3.973 6.988 1.00 90.75 748 ALA A N 1
ATOM 5967 C CA . ALA A 1 748 ? -11.370 -2.962 8.031 1.00 90.75 748 ALA A CA 1
ATOM 5968 C C . ALA A 1 748 ? -10.562 -1.751 7.550 1.00 90.75 748 ALA A C 1
ATOM 5970 O O . ALA A 1 748 ? -10.904 -0.615 7.873 1.00 90.75 748 ALA A O 1
ATOM 5971 N N . VAL A 1 749 ? -9.515 -1.979 6.754 1.00 93.38 749 VAL A N 1
ATOM 5972 C CA . VAL A 1 749 ? -8.687 -0.906 6.193 1.00 93.38 749 VAL A CA 1
ATOM 5973 C C . VAL A 1 749 ? -9.492 -0.101 5.185 1.00 93.38 749 VAL A C 1
ATOM 5975 O O . VAL A 1 749 ? -9.503 1.117 5.284 1.00 93.38 749 VAL A O 1
ATOM 5978 N N . LEU A 1 750 ? -10.240 -0.760 4.295 1.00 94.62 750 LEU A N 1
ATOM 5979 C CA . LEU A 1 750 ? -11.112 -0.084 3.327 1.00 94.62 750 LEU A CA 1
ATOM 5980 C C . LEU A 1 750 ? -12.177 0.785 4.015 1.00 94.62 750 LEU A C 1
ATOM 5982 O O . LEU A 1 750 ? -12.404 1.921 3.598 1.00 94.62 750 LEU A O 1
ATOM 5986 N N . ARG A 1 751 ? -12.795 0.286 5.096 1.00 95.00 751 ARG A N 1
ATOM 5987 C CA . ARG A 1 751 ? -13.745 1.060 5.913 1.00 95.00 751 ARG A CA 1
ATOM 5988 C C . ARG A 1 751 ? -13.080 2.294 6.523 1.00 95.00 751 ARG A C 1
ATOM 5990 O O . ARG A 1 751 ? -13.615 3.393 6.400 1.00 95.00 751 ARG A O 1
ATOM 5997 N N . ILE A 1 752 ? -11.910 2.115 7.140 1.00 94.50 752 ILE A N 1
ATOM 5998 C CA . ILE A 1 752 ? -11.154 3.205 7.768 1.00 94.50 752 ILE A CA 1
ATOM 5999 C C . ILE A 1 752 ? -10.706 4.236 6.724 1.00 94.50 752 ILE A C 1
ATOM 6001 O O . ILE A 1 752 ? -10.783 5.433 6.993 1.00 94.50 752 ILE A O 1
ATOM 6005 N N . THR A 1 753 ? -10.275 3.807 5.536 1.00 95.62 753 THR A N 1
ATOM 6006 C CA . THR A 1 753 ? -9.962 4.701 4.413 1.00 95.62 753 THR A CA 1
ATOM 6007 C C . THR A 1 753 ? -11.171 5.564 4.060 1.00 95.62 753 THR A C 1
ATOM 6009 O O . THR A 1 753 ? -11.056 6.789 4.041 1.00 95.62 753 THR A O 1
ATOM 6012 N N . GLY A 1 754 ? -12.345 4.946 3.881 1.00 96.31 754 GLY A N 1
ATOM 6013 C CA . GLY A 1 754 ? -13.592 5.667 3.621 1.00 96.31 754 GLY A CA 1
ATOM 6014 C C . GLY A 1 754 ? -13.947 6.682 4.711 1.00 96.31 754 GLY A C 1
ATOM 6015 O O . GLY A 1 754 ? -14.367 7.788 4.391 1.00 96.31 754 GLY A O 1
ATOM 6016 N N . ASP A 1 755 ? -13.714 6.362 5.987 1.00 96.31 755 ASP A N 1
ATOM 6017 C CA . ASP A 1 755 ? -13.986 7.282 7.104 1.00 96.31 755 ASP A CA 1
ATOM 6018 C C . ASP A 1 755 ? -13.098 8.532 7.072 1.00 96.31 755 ASP A C 1
ATOM 6020 O O . ASP A 1 755 ? -13.568 9.643 7.326 1.00 96.31 755 ASP A O 1
ATOM 6024 N N . HIS A 1 756 ? -11.816 8.372 6.736 1.00 97.31 756 HIS A N 1
ATOM 6025 C CA . HIS A 1 756 ? -10.895 9.503 6.623 1.00 97.31 756 HIS A CA 1
ATOM 6026 C C . HIS A 1 756 ? -11.194 10.359 5.392 1.00 97.31 756 HIS A C 1
ATOM 6028 O O . HIS A 1 756 ? -11.084 11.582 5.473 1.00 97.31 756 HIS A O 1
ATOM 6034 N N . LEU A 1 757 ? -11.600 9.737 4.280 1.00 97.00 757 LEU A N 1
ATOM 6035 C CA . LEU A 1 757 ? -12.064 10.457 3.095 1.00 97.00 757 LEU A CA 1
ATOM 6036 C C . LEU A 1 757 ? -13.368 11.216 3.370 1.00 97.00 757 LEU A C 1
ATOM 6038 O O . LEU A 1 757 ? -13.474 12.362 2.958 1.00 97.00 757 LEU A O 1
ATOM 6042 N N . GLU A 1 758 ? -14.298 10.656 4.146 1.00 96.62 758 GLU A N 1
ATOM 6043 C CA . GLU A 1 758 ? -15.517 11.358 4.584 1.00 96.62 758 GLU A CA 1
ATOM 6044 C C . GLU A 1 758 ? -15.185 12.572 5.463 1.00 96.62 758 GLU A C 1
ATOM 6046 O O . GLU A 1 758 ? -15.737 13.657 5.271 1.00 96.62 758 GLU A O 1
ATOM 6051 N N . GLY A 1 759 ? -14.219 12.425 6.379 1.00 96.38 759 GLY A N 1
ATOM 6052 C CA . GLY A 1 759 ? -13.679 13.541 7.160 1.00 96.38 759 GLY A CA 1
ATOM 6053 C C . GLY A 1 759 ? -13.036 14.626 6.286 1.00 96.38 759 GLY A C 1
ATOM 6054 O O . GLY A 1 759 ? -13.283 15.814 6.497 1.00 96.38 759 GLY A O 1
ATOM 6055 N N . LEU A 1 760 ? -12.255 14.233 5.276 1.00 95.62 760 LEU A N 1
ATOM 6056 C CA . LEU A 1 760 ? -11.643 15.157 4.316 1.00 95.62 760 LEU A CA 1
ATOM 6057 C C . LEU A 1 760 ? -12.701 15.857 3.446 1.00 95.62 760 LEU A C 1
ATOM 6059 O O . LEU A 1 760 ? -12.632 17.067 3.250 1.00 95.62 760 LEU A O 1
ATOM 6063 N N . SER A 1 761 ? -13.715 15.131 2.977 1.00 94.94 761 SER A N 1
ATOM 6064 C CA . SER A 1 761 ? -14.857 15.678 2.239 1.00 94.94 761 SER A CA 1
ATOM 6065 C C . SER A 1 761 ? -15.620 16.706 3.073 1.00 94.94 761 SER A C 1
ATOM 6067 O O . SER A 1 761 ? -15.982 17.770 2.567 1.00 94.94 761 SER A O 1
ATOM 6069 N N . TYR A 1 762 ? -15.828 16.437 4.368 1.00 94.19 762 TYR A N 1
ATOM 6070 C CA . TYR A 1 762 ? -16.431 17.408 5.279 1.00 94.19 762 TYR A CA 1
ATOM 6071 C C . TYR A 1 762 ? -15.576 18.677 5.395 1.00 94.19 762 TYR A C 1
ATOM 6073 O O . TYR A 1 762 ? -16.118 19.778 5.270 1.00 94.19 762 TYR A O 1
ATOM 6081 N N . LEU A 1 763 ? -14.256 18.527 5.576 1.00 93.00 763 LEU A N 1
ATOM 6082 C CA . LEU A 1 763 ? -13.301 19.640 5.632 1.00 93.00 763 LEU A CA 1
ATOM 6083 C C . LEU A 1 763 ? -13.392 20.528 4.381 1.00 93.00 763 LEU A C 1
ATOM 6085 O O . LEU A 1 763 ? -13.532 21.745 4.504 1.00 93.00 763 LEU A O 1
ATOM 6089 N N . LEU A 1 764 ? -13.366 19.914 3.195 1.00 89.69 764 LEU A N 1
ATOM 6090 C CA . LEU A 1 764 ? -13.415 20.598 1.898 1.00 89.69 764 LEU A CA 1
ATOM 6091 C C . LEU A 1 764 ? -14.720 21.379 1.678 1.00 89.69 764 LEU A C 1
ATOM 6093 O O . LEU A 1 764 ? -14.706 22.446 1.072 1.00 89.69 764 LEU A O 1
ATOM 6097 N N . LYS A 1 765 ? -15.852 20.883 2.193 1.00 88.75 765 LYS A N 1
ATOM 6098 C CA . LYS A 1 765 ? -17.167 21.531 2.038 1.00 88.75 765 LYS A CA 1
ATOM 6099 C C . LYS A 1 765 ? -17.402 22.720 2.979 1.00 88.75 765 LYS A C 1
ATOM 6101 O O . LYS A 1 765 ? -18.277 23.533 2.693 1.00 88.75 765 LYS A O 1
ATOM 6106 N N . HIS A 1 766 ? -16.682 22.814 4.101 1.00 82.00 766 HIS A N 1
ATOM 6107 C CA . HIS A 1 766 ? -17.057 23.701 5.216 1.00 82.00 766 HIS A CA 1
ATOM 6108 C C . HIS A 1 766 ? -16.050 24.812 5.548 1.00 82.00 766 HIS A C 1
ATOM 6110 O O . HIS A 1 766 ? -16.300 25.584 6.475 1.00 82.00 766 HIS A O 1
ATOM 6116 N N . ARG A 1 767 ? -14.951 24.965 4.797 1.00 64.44 767 ARG A N 1
ATOM 6117 C CA . ARG A 1 767 ? -14.084 26.153 4.889 1.00 64.44 767 ARG A CA 1
ATOM 6118 C C . ARG A 1 767 ? -13.456 26.523 3.552 1.00 64.44 767 ARG A C 1
ATOM 6120 O O . ARG A 1 767 ? -13.119 25.652 2.759 1.00 64.44 767 ARG A O 1
ATOM 6127 N N . ASP A 1 768 ? -13.194 27.819 3.365 1.00 61.97 768 ASP A N 1
ATOM 6128 C CA . ASP A 1 768 ? -12.198 28.258 2.389 1.00 61.97 768 ASP A CA 1
ATOM 6129 C C . ASP A 1 768 ? -10.830 27.826 2.933 1.00 61.97 768 ASP A C 1
ATOM 6131 O O . ASP A 1 768 ? -10.254 28.435 3.832 1.00 61.97 768 ASP A O 1
ATOM 6135 N N . PHE A 1 769 ? -10.354 26.678 2.466 1.00 58.62 769 PHE A N 1
ATOM 6136 C CA . PHE A 1 769 ? -9.143 25.986 2.911 1.00 58.62 769 PHE A CA 1
ATOM 6137 C C . PHE A 1 769 ? -7.871 26.868 2.899 1.00 58.62 769 PHE A C 1
ATOM 6139 O O . PHE A 1 769 ? -6.853 26.531 3.508 1.00 58.62 769 PHE A O 1
ATOM 6146 N N . LYS A 1 770 ? -7.922 28.043 2.256 1.00 53.78 770 LYS A N 1
ATOM 6147 C CA . LYS A 1 770 ? -6.887 29.078 2.356 1.00 53.78 770 LYS A CA 1
ATOM 6148 C C . LYS A 1 770 ? -6.757 29.689 3.752 1.00 53.78 770 LYS A C 1
ATOM 6150 O O . LYS A 1 770 ? -5.619 29.960 4.124 1.00 53.78 770 LYS A O 1
ATOM 6155 N N . ASP A 1 771 ? -7.858 29.827 4.489 1.00 60.50 771 ASP A N 1
ATOM 6156 C CA . ASP A 1 771 ? -7.940 30.497 5.799 1.00 60.50 771 ASP A CA 1
ATOM 6157 C C . ASP A 1 771 ? -7.643 29.562 6.984 1.00 60.50 771 ASP A C 1
ATOM 6159 O O . ASP A 1 771 ? -7.686 29.976 8.141 1.00 60.50 771 ASP A O 1
ATOM 6163 N N . LEU A 1 772 ? -7.393 28.277 6.712 1.00 69.06 772 LEU A N 1
ATOM 6164 C CA . LEU A 1 772 ? -7.096 27.269 7.732 1.00 69.06 772 LEU A CA 1
ATOM 6165 C C . LEU A 1 772 ? -5.623 27.277 8.177 1.00 69.06 772 LEU A C 1
ATOM 6167 O O . LEU A 1 772 ? -5.319 26.792 9.268 1.00 69.06 772 LEU A O 1
ATOM 6171 N N . PHE A 1 773 ? -4.727 27.794 7.330 1.00 70.06 773 PHE A N 1
ATOM 6172 C CA . PHE A 1 773 ? -3.272 27.753 7.507 1.00 70.06 773 PHE A CA 1
ATOM 6173 C C . PHE A 1 773 ? -2.661 29.117 7.781 1.00 70.06 773 PHE A C 1
ATOM 6175 O O . PHE A 1 773 ? -3.062 30.080 7.086 1.00 70.06 773 PHE A O 1
#

Foldseek 3Di:
DQPPDQDWDWDWDQDPNFIKIKTKGAQPPAQAEEEFFDDFADPPPDPDFDPDFPPPVCVVVDNHIYMTIGQSLSVLDPARDQLQCAAQVDRRLLVVLVVVVVVCVSSVHDQLQYEYEDEASSQCSSQLSQLSSANHEYEYELYAQALVLDDPPNSVVNCCRRPNPDDPVRCCVPVVLSGHSLVVQLVSLEGYHYEYEYAPLQPSSCVRGVVCVVVSNVVRDPSRYHDHYHYHYDHDNVCRRNGDDPVVVSVVCLVPRSDDPPPDPPPQWAEEEQEEEDPDQPCQQLQLVQVVLVPHQEYEYEDQDQVVNVVSHDPPRPHHYHYDHDNQSLCSQLVSLVVDPTQKYWYHYSQWRFHNVLVCVQCVCVSVVVFFKEWAQCQVLQFVLLQPDAQALLLLLQQLLCQLLVNNVCRNTWQVDDGMMGGSVLCVVLDSVCSSLRSLSVLSCSVVPGGYDYDRHIDTPVSVVSRDDPQNPLQHAQDPVSLVSLVSSLVSLVVQCVVDPLLSPFDLQQAPLVVLVVCVVPVDFPDKDAFAFAQDPLLVRFAEEEFEEDAALPVAQLLQLVQVRVLGHRAYEYEYAQHPDCNQVSCVVSRHIYGYDNHGNGPQQSQLSSLVVDDTQKYWYDYRLHHDHNVQRNFQRNVVSVFAFKEFALCVVPARPPGDSLQSLQCSLCVLQSNSNCRSTFQSDDGMMGGPVLCVQLPSSCSSLRLQSVLSCSVVPGHYDHTGHDPPPVSGDDDPQQQDDPDRGGSVSSSSSSSSSSSSSSNVVPDPSVVSD

Sequence (773 aa):
MDFQTTEPFILKVDWDKVTYEFLIRIKPDADNTIVFGSGAGGFQEQPIGPPIFHRHSWMDEFEDTVIYYNDPTLYLGKLSLGWGQGELNRFYLQDIANILEILFIKLKVDSKNVLFYGSSGGGFMSLILAGFVKGSTAFINNPQTNLIKWIPVPVNLVFDLSYPGLSREEVEEKFGERINVVKFFNHIKYVPNIYFLQNFACEFDVQNHLLPFISELEQLDKDTEVNQIIIDLYFDKKAGHAAVGKSETIEYIKKVKPNQTVKEEQKEAELSVVIVLGEQKSKLNQILNKLQHIKPIEIIVVADDRMSAIQSIPTFVECNVVVIEEKNKWKAPVHGARIANGDVVLFLDGEDVIFSVELERFIEPLLKKEQDVILNNIDSVCFEKMRVEWPSIAMVYRKIVNDVLGRMDLKYDSMLSMPYAITKKAIEDIGYNILQHPILSQVTLIEKGWRLHSSSAITNTSLNNITSNNTSFYKNELTKLEVCEIKENVKALESWLQRKDDRGNYTDGGRKREVIEQLKKQKNYSLFHKGWGMNSSIYNGKQLSIIIPAQNEEATIKEVILEARKIEPKEIIVVINGSTDQTEAIAKQLGATVIVYEEALGHDVGRAIGAQEATGDILLFIDADFAIPAKDLHPLTKAVADGVDIVLNDLNLNLRFPLYIVNLYKYMLNIACNRKDLGVGSTIAVPHAISRKCLEGIGWDTLHTACVAQVKAILEGYKVECVHFVDVMKPNRIRPNEHFATVGHPPAVLRITGDHLEGLSYLLKHRDFKDLF

pLDDT: mean 89.78, std 11.15, range [32.66, 98.81]